Protein AF-A0ABD1N2U5-F1 (afdb_monomer_lite)

Sequence (810 aa):
MGEEGIGERAISSLGKGFDLTSDFRLKFCKGEERLVSLNESDKRVLTVTGLAPINDVSVDIKCDKGDRTRYQSDLLTFTQMSELFNQKNSIPGRIPSGYFNAMFGFDEGSWANDAANTKCLGIDVYSIKLFNLHIHRYPLLLSPRVLQAVPSSWDPPALARFIENFGTHILVGLGIGGKDVVLVKQDESSNLEPSELKKHLDELGNQLFNGTCNFVPKSKEQKHKVPQAFDVFGQQVVAFNSSTSVCAKDGITVICVKRGGDTQVRNHSEWLLTVPNKPDAVDFSFIPITSLLKGAPGKGFLSHAINLYLRYKPPMSDLPYFLDYQSHKLWAPIHNDLPLCPAANRTNSSPSLVFNWMGPKLCVNTSKVTAGKRPITGMRLFLEGMKCNRLAIHVQHLLNTPIMLSNRIEDTPIWTEEINDERFFEAISGKKFSHVCTAPVKYDPEWSSDKDVAFIVTGAQLHVKKHESRSVLHLRLLFSKVSNCVVIKSIWTRGSSSLSQKSGIFSAISTSISGKDQKKPIVVLDSSVFPTGPPVPVQTQKLLKFVDTSQLCKGPEDSPGHWLVTAARLVLDKGMKWLTFWNSVSILLLPLAFFFYPHTYRTSPSLMAEQTSKSIYDFTVKDIRGNDVSLNDYSGKVLLIVNVASQCGLTQTNYKELNELYEKYKNQGFEILAFPCNQFAGQEPGNNEEIQEVVCTRLKAEFPIFDKVISANHIVIHKCFLIFYLELSCLFPSVYCFSILVWIAVEVNGKNTAPLYKFLKHQKGGIFGDGIKWNFTKFLVNKEGKVVDRYAPTTSPLKIEKDILKLLQS

InterPro domains:
  IPR000889 Glutathione peroxidase [PF00255] (616-709)
  IPR000889 Glutathione peroxidase [PR01011] (634-651)
  IPR000889 Glutathione peroxidase [PR01011] (670-686)
  IPR000889 Glutathione peroxidase [PS51355] (606-810)
  IPR000889 Glutathione peroxidase [cd00340] (615-804)
  IPR013766 Thioredoxin domain [PS51352] (610-810)
  IPR020864 Membrane attack complex component/perforin (MACPF) domain [PF01823] (100-309)
  IPR020864 Membrane attack complex component/perforin (MACPF) domain [PS51412] (1-323)
  IPR020864 Membrane attack complex component/perforin (MACPF) domain [SM00457] (115-311)
  IPR029759 Glutathione peroxidase active site [PS00460] (636-651)
  IPR029760 Glutathione peroxidase conserved site [PS00763] (673-680)
  IPR036249 Thioredoxin-like superfamily [SSF52833] (615-709)
  IPR036249 Thioredoxin-like superfamily [SSF52833] (739-808)
  IPR044663 MACPF domain-containing protein CAD1/NSL1-like [PTHR33199] (6-575)

Secondary structure (DSSP, 8-state):
-PPPPHHHHHHHHTT-EE-TTS-S-GGGEESSS-SB---SSSEEEE--TTSPPEEEEETTEEEEEP-EEEEEPPPB-HHHHHHHHHHHTT--SSSPPHHHHHHHT--SS-HHHHHHHEEEEEEEEEEEEEEEEEE--SS--B-HHHHHTS-SS--HHHHHHHHHHH-SEEEEEEEEEEEEEEEEEEETT----HHHHHHHHHHHHHHHHS---------TTGGGTS-GGG-TTSS--EEEETTEEEEEETTEEEEEEEESS-TT--SHHHHHHHTTTS-EEEEEEEEEHHHH--S-TTHHHHHHHHHHHHHH---TTTHHHHHHTTSPEEEES-GGGS--S-----S----EEESSTTS-EEEE----EE-TTS-EEEEEEEEETTTT-EEEEEEEEESS--TTTTTTB-S--EEPPP---GGGEEESSSTTS-EEE---EE--GGG---TTEEEEEEEEEEEEEEETTEEEEEEEEEEEEEET-EEEEEEEEEPPGGG-----TTTTS--S------PPPP-----SS-TT-SPPPSS--TTTTTB----EE--TTSTT---EEEEEEEEE-TTT--EEEEEEEEEEE--GGGSS-----------------SSGGG-EEEBTTS-EEEGGGGTTSEEEEEEE-SSSTTHHHHHHHHHHHHHHHGGGTEEEEEEEB-TTTT---S-HHHHHHIIIIIS---S-BBPPB--GGG--S-TTHHHHHHHHTTT-TT------------BSSSTTB-HHHHHHHHHS-BTTBSS--STT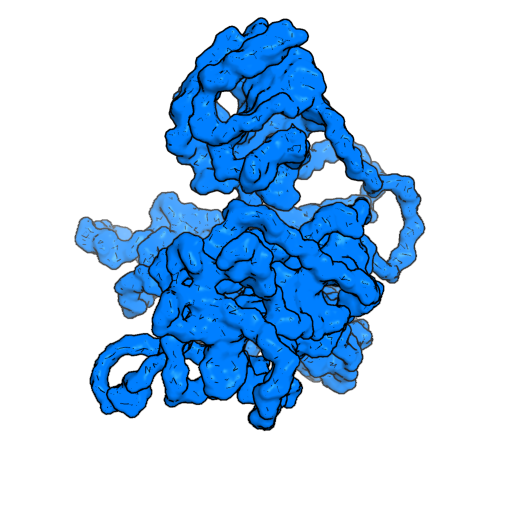-EEEE-TTS-EEEEE-TTS-GGGGHHHHHHHHH-

Organism: NCBI:txid520843

Structure (mmCIF, N/CA/C/O backbone):
data_AF-A0ABD1N2U5-F1
#
_entry.id   AF-A0ABD1N2U5-F1
#
loop_
_atom_site.group_PDB
_atom_site.id
_atom_site.type_symbol
_atom_site.label_atom_id
_atom_site.label_alt_id
_atom_site.label_comp_id
_atom_site.label_asym_id
_atom_site.label_entity_id
_atom_site.label_seq_id
_atom_site.pdbx_PDB_ins_code
_atom_site.Cartn_x
_atom_site.Cartn_y
_atom_site.Cartn_z
_atom_site.occupancy
_atom_site.B_iso_or_equiv
_atom_site.auth_seq_id
_atom_site.auth_comp_id
_atom_site.auth_asym_id
_atom_site.auth_atom_id
_atom_site.pdbx_PDB_model_num
ATOM 1 N N . MET A 1 1 ? -33.691 8.745 11.411 1.00 29.88 1 MET A N 1
ATOM 2 C CA . MET A 1 1 ? -33.200 7.469 11.972 1.00 29.88 1 MET A CA 1
ATOM 3 C C . MET A 1 1 ? -32.177 7.841 13.029 1.00 29.88 1 MET A C 1
ATOM 5 O O . MET A 1 1 ? -31.312 8.645 12.711 1.00 29.88 1 MET A O 1
ATOM 9 N N . GLY A 1 2 ? -32.367 7.424 14.284 1.00 37.91 2 GLY A N 1
ATOM 10 C CA . GLY A 1 2 ? -31.458 7.790 15.378 1.00 37.91 2 GLY A CA 1
ATOM 11 C C . GLY A 1 2 ? -30.058 7.223 15.141 1.00 37.91 2 GLY A C 1
ATOM 12 O O . GLY A 1 2 ? -29.939 6.164 14.531 1.00 37.91 2 GLY A O 1
ATOM 13 N N . GLU A 1 3 ? -29.015 7.939 15.566 1.00 45.41 3 GLU A N 1
ATOM 14 C CA . GLU A 1 3 ? -27.641 7.431 15.513 1.00 45.41 3 GLU A CA 1
ATOM 15 C C . GLU A 1 3 ? -27.547 6.119 16.304 1.00 45.41 3 GLU A C 1
ATOM 17 O O . GLU A 1 3 ? -27.785 6.091 17.510 1.00 45.41 3 GLU A O 1
ATOM 22 N N . GLU A 1 4 ? -27.230 5.030 15.606 1.00 63.72 4 GLU A N 1
ATOM 23 C CA . GLU A 1 4 ? -27.086 3.692 16.179 1.00 63.72 4 GLU A CA 1
ATOM 24 C C . GLU A 1 4 ? -25.965 3.681 17.236 1.00 63.72 4 GLU A C 1
ATOM 26 O O . GLU A 1 4 ? -24.843 4.164 17.005 1.00 63.72 4 GLU A O 1
ATOM 31 N N . GLY A 1 5 ? -26.261 3.142 18.421 1.00 80.12 5 GLY A N 1
ATOM 32 C CA . GLY A 1 5 ? -25.338 3.172 19.554 1.00 80.12 5 GLY A CA 1
ATOM 33 C C . GLY A 1 5 ? -24.057 2.379 19.271 1.00 80.12 5 GLY A C 1
ATOM 34 O O . GLY A 1 5 ? -24.047 1.407 18.518 1.00 80.12 5 GLY A O 1
ATOM 35 N N . ILE A 1 6 ? -22.931 2.743 19.900 1.00 87.25 6 ILE A N 1
ATOM 36 C CA . ILE A 1 6 ? -21.664 1.998 19.731 1.00 87.25 6 ILE A CA 1
ATOM 37 C C . ILE A 1 6 ? -21.790 0.513 20.114 1.00 87.25 6 ILE A C 1
ATOM 39 O O . ILE A 1 6 ? -21.146 -0.329 19.494 1.00 87.25 6 ILE A O 1
ATOM 43 N N . GLY A 1 7 ? -22.644 0.180 21.089 1.00 86.62 7 GLY A N 1
ATOM 44 C CA . GLY A 1 7 ? -22.919 -1.204 21.479 1.00 86.62 7 GLY A CA 1
ATOM 45 C C . GLY A 1 7 ? -23.607 -2.016 20.376 1.00 86.62 7 GLY A C 1
ATOM 46 O O . GLY A 1 7 ? -23.175 -3.129 20.082 1.00 86.62 7 GLY A O 1
ATOM 47 N N . GLU A 1 8 ? -24.619 -1.444 19.720 1.00 88.31 8 GLU A N 1
ATOM 48 C CA . GLU A 1 8 ? -25.329 -2.063 18.590 1.00 88.31 8 GLU A CA 1
ATOM 49 C C . GLU A 1 8 ? -24.382 -2.270 17.405 1.00 88.31 8 GLU A C 1
ATOM 51 O O . GLU A 1 8 ? -24.249 -3.388 16.901 1.00 88.31 8 GLU A O 1
ATOM 56 N N . ARG A 1 9 ? -23.604 -1.234 17.056 1.00 90.19 9 ARG A N 1
ATOM 57 C CA . ARG A 1 9 ? -22.571 -1.319 16.011 1.00 90.19 9 ARG A CA 1
ATOM 58 C C . ARG A 1 9 ? -21.501 -2.366 16.318 1.00 90.19 9 ARG A C 1
ATOM 60 O O . ARG A 1 9 ? -21.024 -3.047 15.411 1.00 90.19 9 ARG A O 1
ATOM 67 N N . ALA A 1 10 ? -21.100 -2.517 17.580 1.00 91.94 10 ALA A N 1
ATOM 68 C CA . ALA A 1 10 ? -20.134 -3.537 17.982 1.00 91.94 10 ALA A CA 1
ATOM 69 C C . ALA A 1 10 ? -20.704 -4.955 17.807 1.00 91.94 10 ALA A C 1
ATOM 71 O O . ALA A 1 10 ? -20.033 -5.825 17.252 1.00 91.94 10 ALA A O 1
ATOM 72 N N . ILE A 1 11 ? -21.954 -5.180 18.218 1.00 92.19 11 ILE A N 1
ATOM 73 C CA . ILE A 1 11 ? -22.630 -6.479 18.090 1.00 92.19 11 ILE A CA 1
ATOM 74 C C . ILE A 1 11 ? -22.874 -6.836 16.623 1.00 92.19 11 ILE A C 1
ATOM 76 O O . ILE A 1 11 ? -22.660 -7.988 16.232 1.00 92.19 11 ILE A O 1
ATOM 80 N N . SER A 1 12 ? -23.281 -5.874 15.793 1.00 91.12 12 SER A N 1
ATOM 81 C CA . SER A 1 12 ? -23.466 -6.098 14.356 1.00 91.12 12 SER A CA 1
ATOM 82 C C . SER A 1 12 ? -22.138 -6.365 13.637 1.00 91.12 12 SER A C 1
ATOM 84 O O . SER A 1 12 ? -22.108 -7.134 12.677 1.00 91.12 12 SER A O 1
ATOM 86 N N . SER A 1 13 ? -21.024 -5.817 14.135 1.00 94.75 13 SER A N 1
ATOM 87 C CA . SER A 1 13 ? -19.680 -6.031 13.576 1.00 94.75 13 SER A CA 1
ATOM 88 C C . SER A 1 13 ? -19.068 -7.397 13.911 1.00 94.75 13 SER A C 1
ATOM 90 O O . SER A 1 13 ? -18.242 -7.903 13.148 1.00 94.75 13 SER A O 1
ATOM 92 N N . LEU A 1 14 ? -19.445 -8.018 15.034 1.00 95.19 14 LEU A N 1
ATOM 93 C CA . LEU A 1 14 ? -18.942 -9.345 15.399 1.00 95.19 14 LEU A CA 1
ATOM 94 C C . LEU A 1 14 ? -19.342 -10.393 14.356 1.00 95.19 14 LEU A C 1
ATOM 96 O O . LEU A 1 14 ? -20.509 -10.528 13.992 1.00 95.19 14 LEU A O 1
ATOM 100 N N . GLY A 1 15 ? -18.357 -11.165 13.903 1.00 95.44 15 GLY A N 1
ATOM 101 C CA . GLY A 1 15 ? -18.514 -12.198 12.887 1.00 95.44 15 GLY A CA 1
ATOM 102 C C . GLY A 1 15 ? -18.354 -11.694 11.454 1.00 95.44 15 GLY A C 1
ATOM 103 O O . GLY A 1 15 ? -18.425 -12.504 10.528 1.00 95.44 15 GLY A O 1
ATOM 104 N N . LYS A 1 16 ? -18.128 -10.390 11.246 1.00 96.56 16 LYS A N 1
ATOM 105 C CA . LYS A 1 16 ? -17.840 -9.817 9.926 1.00 96.56 16 LYS A CA 1
ATOM 106 C C . LYS A 1 16 ? -16.382 -10.015 9.516 1.00 96.56 16 LYS A C 1
ATOM 108 O O . LYS A 1 16 ? -15.491 -10.241 10.341 1.00 96.56 16 LYS A O 1
ATOM 113 N N . GLY A 1 17 ? -16.163 -9.925 8.208 1.00 97.12 17 GLY A N 1
ATOM 114 C CA . GLY A 1 17 ? -14.837 -9.930 7.608 1.00 97.12 17 GLY A CA 1
ATOM 115 C C . GLY A 1 17 ? -14.060 -8.662 7.941 1.00 97.12 17 GLY A C 1
ATOM 116 O O . GLY A 1 17 ? -14.644 -7.603 8.160 1.00 97.12 17 GLY A O 1
ATOM 117 N N . PHE A 1 18 ? -12.739 -8.756 7.967 1.00 97.00 18 PHE A N 1
ATOM 118 C CA . PHE A 1 18 ? -11.860 -7.633 8.254 1.00 97.00 18 PHE A CA 1
ATOM 119 C C . PHE A 1 18 ? -10.568 -7.736 7.450 1.00 97.00 18 PHE A C 1
ATOM 121 O O . PHE A 1 18 ? -9.994 -8.816 7.274 1.00 97.00 18 PHE A O 1
ATOM 128 N N . ASP A 1 19 ? -10.096 -6.594 6.967 1.00 94.81 19 ASP A N 1
ATOM 129 C CA . ASP A 1 19 ? -8.809 -6.476 6.300 1.00 94.81 19 ASP A CA 1
ATOM 130 C C . ASP A 1 19 ? -7.741 -5.999 7.290 1.00 94.81 19 ASP A C 1
ATOM 132 O O . ASP A 1 19 ? -7.695 -4.829 7.661 1.00 94.81 19 ASP A O 1
ATOM 136 N N . LEU A 1 20 ? -6.859 -6.911 7.713 1.00 94.00 20 LEU A N 1
ATOM 137 C CA . LEU A 1 20 ? -5.788 -6.590 8.658 1.00 94.00 20 LEU A CA 1
ATOM 138 C C . LEU A 1 20 ? -4.763 -5.572 8.148 1.00 94.00 20 LEU A C 1
ATOM 140 O O . LEU A 1 20 ? -3.941 -5.125 8.947 1.00 94.00 20 LEU A O 1
ATOM 144 N N . THR A 1 21 ? -4.759 -5.220 6.860 1.00 92.06 21 THR A N 1
ATOM 145 C CA . THR A 1 21 ? -3.901 -4.137 6.358 1.00 92.06 21 THR A CA 1
ATOM 146 C C . THR A 1 21 ? -4.443 -2.748 6.705 1.00 92.06 21 THR A C 1
ATOM 148 O O . THR A 1 21 ? -3.677 -1.789 6.687 1.00 92.06 21 THR A O 1
ATOM 151 N N . SER A 1 22 ? -5.722 -2.649 7.086 1.00 91.62 22 SER A N 1
ATOM 152 C CA . SER A 1 22 ? -6.384 -1.411 7.508 1.00 91.62 22 SER A CA 1
ATOM 153 C C . SER A 1 22 ? -6.193 -1.123 9.005 1.00 91.62 22 SER A C 1
ATOM 155 O O . SER A 1 22 ? -5.893 -2.018 9.801 1.00 91.62 22 SER A O 1
ATOM 157 N N . ASP A 1 23 ? -6.409 0.131 9.412 1.00 92.25 23 ASP A N 1
ATOM 158 C CA . ASP A 1 23 ? -6.519 0.503 10.831 1.00 92.25 23 ASP A CA 1
ATOM 159 C C . ASP A 1 23 ? -7.707 -0.226 11.490 1.00 92.25 23 ASP A C 1
ATOM 161 O O . ASP A 1 23 ? -8.744 -0.457 10.868 1.00 92.25 23 ASP A O 1
ATOM 165 N N . PHE A 1 24 ? -7.588 -0.591 12.765 1.00 93.94 24 PHE A N 1
ATOM 166 C CA . PHE A 1 24 ? -8.607 -1.376 13.462 1.00 93.94 24 PHE A CA 1
ATOM 167 C C . PHE A 1 24 ? -9.732 -0.476 13.950 1.00 93.94 24 PHE A C 1
ATOM 169 O O . PHE A 1 24 ? -9.721 0.013 15.078 1.00 93.94 24 PHE A O 1
ATOM 176 N N . ARG A 1 25 ? -10.730 -0.238 13.096 1.00 92.56 25 ARG A N 1
ATOM 177 C CA . ARG A 1 25 ? -11.963 0.489 13.436 1.00 92.56 25 ARG A CA 1
ATOM 178 C C . ARG A 1 25 ? -13.176 -0.243 12.890 1.00 92.56 25 ARG A C 1
ATOM 180 O O . ARG A 1 25 ? -13.105 -0.814 11.809 1.00 92.56 25 ARG A O 1
ATOM 187 N N . LEU A 1 26 ? -14.307 -0.151 13.591 1.00 92.56 26 LEU A N 1
ATOM 188 C CA . LEU A 1 26 ? -15.540 -0.850 13.201 1.00 92.56 26 LEU A CA 1
ATOM 189 C C . LEU A 1 26 ? -15.999 -0.502 11.776 1.00 92.56 26 LEU A C 1
ATOM 191 O O . LEU A 1 26 ? -16.470 -1.378 11.062 1.00 92.56 26 LEU A O 1
ATOM 195 N N . LYS A 1 27 ? -15.757 0.735 11.319 1.00 90.25 27 LYS A N 1
ATOM 196 C CA . LYS A 1 27 ? -16.065 1.177 9.946 1.00 90.25 27 LYS A CA 1
ATOM 197 C C . LYS A 1 27 ? -15.331 0.411 8.835 1.00 90.25 27 LYS A C 1
ATOM 199 O O . LYS A 1 27 ? -15.689 0.558 7.676 1.00 90.25 27 LYS A O 1
ATOM 204 N N . PHE A 1 28 ? -14.276 -0.333 9.167 1.00 92.12 28 PHE A N 1
ATOM 205 C CA . PHE A 1 28 ? -13.509 -1.137 8.212 1.00 92.12 28 PHE A CA 1
ATOM 206 C C . PHE A 1 28 ? -13.941 -2.612 8.190 1.00 92.12 28 PHE A C 1
ATOM 208 O O . PHE A 1 28 ? -13.352 -3.409 7.459 1.00 92.12 28 PHE A O 1
ATOM 215 N N . CYS A 1 29 ? -14.971 -2.986 8.960 1.00 93.31 29 CYS A N 1
ATOM 216 C CA . CYS A 1 29 ? -15.600 -4.295 8.817 1.00 93.31 29 CYS A CA 1
ATOM 217 C C . CYS A 1 29 ? -16.214 -4.430 7.417 1.00 93.31 29 CYS A C 1
ATOM 219 O O . CYS A 1 29 ? -16.794 -3.489 6.880 1.00 93.31 29 CYS A O 1
ATOM 221 N N . LYS A 1 30 ? -16.065 -5.610 6.822 1.00 92.12 30 LYS A N 1
ATOM 222 C CA . LYS A 1 30 ? -16.492 -5.916 5.458 1.00 92.12 30 LYS A CA 1
ATOM 223 C C . LYS A 1 30 ? -17.909 -6.476 5.438 1.00 92.12 30 LYS A C 1
ATOM 225 O O . LYS A 1 30 ? -18.220 -7.390 6.203 1.00 92.12 30 LYS A O 1
ATOM 230 N N . GLY A 1 31 ? -18.701 -5.980 4.489 1.00 84.75 31 GLY A N 1
ATOM 231 C CA . GLY A 1 31 ? -20.043 -6.464 4.185 1.00 84.75 31 GLY A CA 1
ATOM 232 C C . GLY A 1 31 ? -21.107 -6.083 5.216 1.00 84.75 31 GLY A C 1
ATOM 233 O O . GLY A 1 31 ? -20.827 -5.711 6.359 1.00 84.75 31 GLY A O 1
ATOM 234 N N . GLU A 1 32 ? -22.362 -6.219 4.799 1.00 82.38 32 GLU A N 1
ATOM 235 C CA . GLU A 1 32 ? -23.518 -5.996 5.672 1.00 82.38 32 GLU A CA 1
ATOM 236 C C . GLU A 1 32 ? -23.787 -7.197 6.587 1.00 82.38 32 GLU A C 1
ATOM 238 O O . GLU A 1 32 ? -24.138 -7.029 7.754 1.00 82.38 32 GLU A O 1
ATOM 243 N N . GLU A 1 33 ? -23.527 -8.409 6.098 1.00 88.62 33 GLU A N 1
ATOM 244 C CA . GLU A 1 33 ? -23.827 -9.666 6.786 1.00 88.62 33 GLU A CA 1
ATOM 245 C C . GLU A 1 33 ? -22.608 -10.259 7.508 1.00 88.62 33 GLU A C 1
ATOM 247 O O . GLU A 1 33 ? -21.453 -10.048 7.126 1.00 88.62 33 GLU A O 1
ATOM 252 N N . ARG A 1 34 ? -22.868 -11.072 8.539 1.00 93.50 34 ARG A N 1
ATOM 253 C CA . ARG A 1 34 ? -21.833 -11.870 9.209 1.00 93.50 34 ARG A CA 1
ATOM 254 C C . ARG A 1 34 ? -21.335 -12.984 8.287 1.00 93.50 34 ARG A C 1
ATOM 256 O O . ARG A 1 34 ? -22.105 -13.632 7.583 1.00 93.50 34 ARG A O 1
ATOM 263 N N . LEU A 1 35 ? -20.035 -13.263 8.346 1.00 95.25 35 LEU A N 1
ATOM 264 C CA . LEU A 1 35 ? -19.412 -14.370 7.614 1.00 95.25 35 LEU A CA 1
ATOM 265 C C . LEU A 1 35 ? -19.535 -15.706 8.349 1.00 95.25 35 LEU A C 1
ATOM 267 O O . LEU A 1 35 ? -19.304 -16.759 7.757 1.00 95.25 35 LEU A O 1
ATOM 271 N N . VAL A 1 36 ? -19.886 -15.660 9.632 1.00 94.19 36 VAL A N 1
ATOM 272 C CA . VAL A 1 36 ? -20.048 -16.824 10.503 1.00 94.19 36 VAL A CA 1
ATOM 273 C C . VAL A 1 36 ? -21.505 -17.006 10.894 1.00 94.19 36 VAL A C 1
ATOM 275 O O . VAL A 1 36 ? -22.230 -16.037 11.113 1.00 94.19 36 VAL A O 1
ATOM 278 N N . SER A 1 37 ? -21.926 -18.262 10.999 1.00 90.31 37 SER A N 1
ATOM 279 C CA . SER A 1 37 ? -23.280 -18.614 11.416 1.00 90.31 37 SER A CA 1
ATOM 280 C C . SER A 1 37 ? -23.394 -18.598 12.939 1.00 90.31 37 SER A C 1
ATOM 282 O O . SER A 1 37 ? -22.734 -19.385 13.623 1.00 90.31 37 SER A O 1
ATOM 284 N N . LEU A 1 38 ? -24.254 -17.720 13.454 1.00 91.25 38 LEU A N 1
ATOM 285 C CA . LEU A 1 38 ? -24.669 -17.669 14.857 1.00 91.25 38 LEU A CA 1
ATOM 286 C C . LEU A 1 38 ? -26.102 -18.200 15.002 1.00 91.25 38 LEU A C 1
ATOM 288 O O . LEU A 1 38 ? -26.819 -18.364 14.014 1.00 91.25 38 LEU A O 1
ATOM 292 N N . ASN A 1 39 ? -26.518 -18.517 16.227 1.00 86.62 39 ASN A N 1
ATOM 293 C CA . ASN A 1 39 ? -27.891 -18.901 16.519 1.00 86.62 39 ASN A CA 1
ATOM 294 C C . ASN A 1 39 ? -28.764 -17.643 16.521 1.00 86.62 39 ASN A C 1
ATOM 296 O O . ASN A 1 39 ? -28.762 -16.878 17.484 1.00 86.62 39 ASN A O 1
ATOM 300 N N . GLU A 1 40 ? -29.471 -17.422 15.417 1.00 82.56 40 GLU A N 1
ATOM 301 C CA . GLU A 1 40 ? -30.382 -16.286 15.249 1.00 82.56 40 GLU A CA 1
ATOM 302 C C . GLU A 1 40 ? -31.799 -16.579 15.775 1.00 82.56 40 GLU A C 1
ATOM 304 O O . GLU A 1 40 ? -32.607 -15.660 15.871 1.00 82.56 40 GLU A O 1
ATOM 309 N N . SER A 1 41 ? -32.104 -17.833 16.129 1.00 86.06 41 SER A N 1
ATOM 310 C CA . SER A 1 41 ? -33.409 -18.225 16.686 1.00 86.06 41 SER A CA 1
ATOM 311 C C . SER A 1 41 ? -33.519 -17.826 18.157 1.00 86.06 41 SER A C 1
ATOM 313 O O . SER A 1 41 ? -34.556 -17.340 18.598 1.00 86.06 41 SER A O 1
ATOM 315 N N . ASP A 1 42 ? -32.421 -17.989 18.897 1.00 88.44 42 ASP A N 1
ATOM 316 C CA . ASP A 1 42 ? -32.349 -17.687 20.323 1.00 88.44 42 ASP A CA 1
ATOM 317 C C . ASP A 1 42 ? -31.671 -16.334 20.542 1.00 88.44 42 ASP A C 1
ATOM 319 O O . ASP A 1 42 ? -30.439 -16.204 20.530 1.00 88.44 42 ASP A O 1
ATOM 323 N N . LYS A 1 43 ? -32.500 -15.311 20.752 1.00 91.50 43 LYS A N 1
ATOM 324 C CA . LYS A 1 43 ? -32.066 -13.941 21.026 1.00 91.50 43 LYS A CA 1
ATOM 325 C C . LYS A 1 43 ? -32.411 -13.534 22.451 1.00 91.50 43 LYS A C 1
ATOM 327 O O . LYS A 1 43 ? -33.401 -13.979 23.027 1.00 91.50 43 LYS A O 1
ATOM 332 N N . ARG A 1 44 ? -31.581 -12.671 23.025 1.00 91.75 44 ARG A N 1
ATOM 333 C CA . ARG A 1 44 ? -31.749 -12.125 24.372 1.00 91.75 44 ARG A CA 1
ATOM 334 C C . ARG A 1 44 ? -31.483 -10.629 24.392 1.00 91.75 44 ARG A C 1
ATOM 336 O O . ARG A 1 44 ? -30.769 -10.098 23.545 1.00 91.75 44 ARG A O 1
ATOM 343 N N . VAL A 1 45 ? -32.003 -9.978 25.424 1.00 89.00 45 VAL A N 1
ATOM 344 C CA . VAL A 1 45 ? -31.618 -8.610 25.766 1.00 89.00 45 VAL A CA 1
ATOM 345 C C . VAL A 1 45 ? -30.302 -8.657 26.535 1.00 89.00 45 VAL A C 1
ATOM 347 O O . VAL A 1 45 ? -30.182 -9.356 27.543 1.00 89.00 45 VAL A O 1
ATOM 350 N N . LEU A 1 46 ? -29.304 -7.925 26.051 1.00 86.62 46 LEU A N 1
ATOM 351 C CA . LEU A 1 46 ? -28.020 -7.770 26.710 1.00 86.62 46 LEU A CA 1
ATOM 352 C C . LEU A 1 46 ? -28.021 -6.478 27.531 1.00 86.62 46 LEU A C 1
ATOM 354 O O . LEU A 1 46 ? -28.022 -5.373 26.991 1.00 86.62 46 LEU A O 1
ATOM 358 N N . THR A 1 47 ? -27.990 -6.618 28.852 1.00 83.69 47 THR A N 1
ATOM 359 C CA . THR A 1 47 ? -27.860 -5.489 29.777 1.00 83.69 47 THR A CA 1
ATOM 360 C C . THR A 1 47 ? -26.393 -5.261 30.116 1.00 83.69 47 THR A C 1
ATOM 362 O O . THR A 1 47 ? -25.769 -6.099 30.771 1.00 83.69 47 THR A O 1
ATOM 365 N N . VAL A 1 48 ? -25.848 -4.121 29.696 1.00 79.62 48 VAL A N 1
ATOM 366 C CA . VAL A 1 48 ? -24.480 -3.701 30.013 1.00 79.62 48 VAL A CA 1
ATOM 367 C C . VAL A 1 48 ? -24.539 -2.498 30.945 1.00 79.62 48 VAL A C 1
ATOM 369 O O . VAL A 1 48 ? -25.243 -1.528 30.676 1.00 79.62 48 VAL A O 1
ATOM 372 N N . THR A 1 49 ? -23.807 -2.547 32.057 1.00 69.75 49 THR A N 1
ATOM 373 C CA . THR A 1 49 ? -23.792 -1.460 33.041 1.00 69.75 49 THR A CA 1
ATOM 374 C C . THR A 1 49 ? -23.347 -0.144 32.398 1.00 69.75 49 THR A C 1
ATOM 376 O O . THR A 1 49 ? -22.245 -0.062 31.860 1.00 69.75 49 THR A O 1
ATOM 379 N N . GLY A 1 50 ? -24.185 0.893 32.486 1.00 66.25 50 GLY A N 1
ATOM 380 C CA . GLY A 1 50 ? -23.889 2.226 31.946 1.00 66.25 50 GLY A CA 1
ATOM 381 C C . GLY A 1 50 ? -24.274 2.437 30.477 1.00 66.25 50 GLY A C 1
ATOM 382 O O . GLY A 1 50 ? -24.052 3.525 29.960 1.00 66.25 50 GLY A O 1
ATOM 383 N N . LEU A 1 51 ? -24.874 1.442 29.817 1.00 71.69 51 LEU A N 1
ATOM 384 C CA . LEU A 1 51 ? -25.455 1.577 28.480 1.00 71.69 51 LEU A CA 1
ATOM 385 C C . LEU A 1 51 ? -26.935 1.192 28.484 1.00 71.69 51 LEU A C 1
ATOM 387 O O . LEU A 1 51 ? -27.409 0.471 29.364 1.00 71.69 51 LEU A O 1
ATOM 391 N N . ALA A 1 52 ? -27.663 1.671 27.474 1.00 77.00 52 ALA A N 1
ATOM 392 C CA . ALA A 1 52 ? -29.023 1.216 27.221 1.00 77.00 52 ALA A CA 1
ATOM 393 C C . ALA A 1 52 ? -29.036 -0.306 26.951 1.00 77.00 52 ALA A C 1
ATOM 395 O O . ALA A 1 52 ? -28.083 -0.820 26.354 1.00 77.00 52 ALA A O 1
ATOM 396 N N . PRO A 1 53 ? -30.084 -1.037 27.381 1.00 84.19 53 PRO A N 1
ATOM 397 C CA . PRO A 1 53 ? -30.235 -2.450 27.055 1.00 84.19 53 PRO A CA 1
ATOM 398 C C . PRO A 1 53 ? -30.215 -2.653 25.540 1.00 84.19 53 PRO A C 1
ATOM 400 O O . PRO A 1 53 ? -30.939 -1.967 24.820 1.00 84.19 53 PRO A O 1
ATOM 403 N N . ILE A 1 54 ? -29.398 -3.593 25.067 1.00 85.69 54 ILE A N 1
ATOM 404 C CA . ILE A 1 54 ? -29.309 -3.907 23.641 1.00 85.69 54 ILE A CA 1
ATOM 405 C C . ILE A 1 54 ? -30.179 -5.128 23.374 1.00 85.69 54 ILE A C 1
ATOM 407 O O . ILE A 1 54 ? -29.957 -6.193 23.952 1.00 85.69 54 ILE A O 1
ATOM 411 N N . ASN A 1 55 ? -31.185 -4.967 22.524 1.00 86.75 55 ASN A N 1
ATOM 412 C CA . ASN A 1 55 ? -32.127 -6.032 22.194 1.00 86.75 55 ASN A CA 1
ATOM 413 C C . ASN A 1 55 ? -31.581 -6.939 21.080 1.00 86.75 55 ASN A C 1
ATOM 415 O O . ASN A 1 55 ? -30.587 -6.622 20.430 1.00 86.75 55 ASN A O 1
ATOM 419 N N . ASP A 1 56 ? -32.245 -8.076 20.869 1.00 85.38 56 ASP A N 1
ATOM 420 C CA . ASP A 1 56 ? -32.014 -8.971 19.728 1.00 85.38 56 ASP A CA 1
ATOM 421 C C . ASP A 1 56 ? -30.579 -9.509 19.571 1.00 85.38 56 ASP A C 1
ATOM 423 O O . ASP A 1 56 ? -30.110 -9.790 18.465 1.00 85.38 56 ASP A O 1
ATOM 427 N N . VAL A 1 57 ? -29.881 -9.722 20.690 1.00 90.38 57 VAL A N 1
ATOM 428 C CA . VAL A 1 57 ? -28.511 -10.245 20.701 1.00 90.38 57 VAL A CA 1
ATOM 429 C C . VAL A 1 57 ? -28.534 -11.771 20.734 1.00 90.38 57 VAL A C 1
ATOM 431 O O . VAL A 1 57 ? -29.136 -12.365 21.627 1.00 90.38 57 VAL A O 1
ATOM 434 N N . SER A 1 58 ? -27.841 -12.419 19.795 1.00 92.31 58 SER A N 1
ATOM 435 C CA . SER A 1 58 ? -27.675 -13.880 19.795 1.00 92.31 58 SER A CA 1
ATOM 436 C C . SER A 1 58 ? -27.054 -14.374 21.109 1.00 92.31 58 SER A C 1
ATOM 438 O O . SER A 1 58 ? -26.110 -13.772 21.631 1.00 92.31 58 SER A O 1
ATOM 440 N N . VAL A 1 59 ? -27.540 -15.507 21.622 1.00 91.81 59 VAL A N 1
ATOM 441 C CA . VAL A 1 59 ? -26.974 -16.181 22.809 1.00 91.81 59 VAL A CA 1
ATOM 442 C C . VAL A 1 59 ? -25.498 -16.561 22.654 1.00 91.81 59 VAL A C 1
ATOM 444 O O . VAL A 1 59 ? -24.786 -16.667 23.655 1.00 91.81 59 VAL A O 1
ATOM 447 N N . ASP A 1 60 ? -25.025 -16.702 21.413 1.00 94.12 60 ASP A N 1
ATOM 448 C CA . ASP A 1 60 ? -23.632 -17.017 21.094 1.00 94.12 60 ASP A CA 1
ATOM 449 C C . ASP A 1 60 ? -22.680 -15.843 21.362 1.00 94.12 60 ASP A C 1
ATOM 451 O O . ASP A 1 60 ? -21.467 -16.032 21.373 1.00 94.12 60 ASP A O 1
ATOM 455 N N . ILE A 1 61 ? -23.190 -14.626 21.573 1.00 94.00 61 ILE A N 1
ATOM 456 C CA . ILE A 1 61 ? -22.374 -13.459 21.916 1.00 94.00 61 ILE A CA 1
ATOM 457 C C . ILE A 1 61 ? -22.378 -13.293 23.434 1.00 94.00 61 ILE A C 1
ATOM 459 O O . ILE A 1 61 ? -23.419 -13.059 24.061 1.00 94.00 61 ILE A O 1
ATOM 463 N N . LYS A 1 62 ? -21.194 -13.402 24.040 1.00 92.94 62 LYS A N 1
ATOM 464 C CA . LYS A 1 62 ? -20.984 -13.159 25.467 1.00 92.94 62 LYS A CA 1
ATOM 465 C C . LYS A 1 62 ? -20.443 -11.758 25.701 1.00 92.94 62 LYS A C 1
ATOM 467 O O . LYS A 1 62 ? -19.690 -11.222 24.892 1.00 92.94 62 LYS A O 1
ATOM 472 N N . CYS A 1 63 ? -20.856 -11.191 26.829 1.00 93.06 63 CYS A N 1
ATOM 473 C CA . CYS A 1 63 ? -20.375 -9.918 27.328 1.00 93.06 63 CYS A CA 1
ATOM 474 C C . CYS A 1 63 ? -19.702 -10.151 28.674 1.00 93.06 63 CYS A C 1
ATOM 476 O O . CYS A 1 63 ? -20.364 -10.555 29.632 1.00 93.06 63 CYS A O 1
ATOM 478 N N . ASP A 1 64 ? -18.412 -9.862 28.742 1.00 92.50 64 ASP A N 1
ATOM 479 C CA . ASP A 1 64 ? -17.647 -9.898 29.978 1.00 92.50 64 ASP A CA 1
ATOM 480 C C . ASP A 1 64 ? -17.502 -8.489 30.544 1.00 92.50 64 ASP A C 1
ATOM 482 O O . ASP A 1 64 ? -17.584 -7.483 29.827 1.00 92.50 64 ASP A O 1
ATOM 486 N N . LYS A 1 65 ? -17.253 -8.416 31.852 1.00 89.88 65 LYS A N 1
ATOM 487 C CA . LYS A 1 65 ? -16.928 -7.149 32.502 1.00 89.88 65 LYS A CA 1
ATOM 488 C C . LYS A 1 65 ? -15.641 -6.581 31.911 1.00 89.88 65 LYS A C 1
ATOM 490 O O . LYS A 1 65 ? -14.705 -7.316 31.595 1.00 89.88 65 LYS A O 1
ATOM 495 N N . GLY A 1 66 ? -15.618 -5.264 31.759 1.00 87.62 66 GLY A N 1
ATOM 496 C CA . GLY A 1 66 ? -14.412 -4.554 31.384 1.00 87.62 66 GLY A CA 1
ATOM 497 C C . GLY A 1 66 ? -13.422 -4.450 32.540 1.00 87.62 66 GLY A C 1
ATOM 498 O O . GLY A 1 66 ? -13.717 -4.771 33.693 1.00 87.62 66 GLY A O 1
ATOM 499 N N . ASP A 1 67 ? -12.234 -3.983 32.205 1.00 92.19 67 ASP A N 1
ATOM 500 C CA . ASP A 1 67 ? -11.078 -3.853 33.072 1.00 92.19 67 ASP A CA 1
ATOM 501 C C . ASP A 1 67 ? -10.341 -2.544 32.772 1.00 92.19 67 ASP A C 1
ATOM 503 O O . ASP A 1 67 ? -10.423 -1.974 31.682 1.00 92.19 67 ASP A O 1
ATOM 507 N N . ARG A 1 68 ? -9.609 -2.046 33.769 1.00 92.38 68 ARG A N 1
ATOM 508 C CA . ARG A 1 68 ? -8.732 -0.883 33.628 1.00 92.38 68 ARG A CA 1
ATOM 509 C C . ARG A 1 68 ? -7.304 -1.344 33.807 1.00 92.38 68 ARG A C 1
ATOM 511 O O . ARG A 1 68 ? -6.968 -1.913 34.842 1.00 92.38 68 ARG A O 1
ATOM 518 N N . THR A 1 69 ? -6.472 -1.095 32.809 1.00 92.31 69 THR A N 1
ATOM 519 C CA . THR A 1 69 ? -5.094 -1.580 32.794 1.00 92.31 69 THR A CA 1
ATOM 520 C C . THR A 1 69 ? -4.172 -0.509 32.245 1.00 92.31 69 THR A C 1
ATOM 522 O O . THR A 1 69 ? -4.426 0.024 31.162 1.00 92.31 69 THR A O 1
ATOM 525 N N . ARG A 1 70 ? -3.070 -0.252 32.950 1.00 92.81 70 ARG A N 1
ATOM 526 C CA . ARG A 1 70 ? -1.916 0.452 32.393 1.00 92.81 70 ARG A CA 1
ATOM 527 C C . ARG A 1 70 ? -0.883 -0.574 31.941 1.00 92.81 70 ARG A C 1
ATOM 529 O O . ARG A 1 70 ? -0.633 -1.546 32.649 1.00 92.81 70 ARG A O 1
ATOM 536 N N . TYR A 1 71 ? -0.311 -0.373 30.765 1.00 93.00 71 TYR A N 1
ATOM 537 C CA . TYR A 1 71 ? 0.688 -1.257 30.185 1.00 93.00 71 TYR A CA 1
ATOM 538 C C . TYR A 1 71 ? 1.872 -0.443 29.673 1.00 93.00 71 TYR A C 1
ATOM 540 O O . TYR A 1 71 ? 1.696 0.414 28.812 1.00 93.00 71 TYR A O 1
ATOM 548 N N . GLN A 1 72 ? 3.067 -0.778 30.149 1.00 94.31 72 GLN A N 1
ATOM 549 C CA . GLN A 1 72 ? 4.330 -0.177 29.730 1.00 94.31 72 GLN A CA 1
ATOM 550 C C . GLN A 1 72 ? 5.196 -1.246 29.072 1.00 94.31 72 GLN A C 1
ATOM 552 O O . GLN A 1 72 ? 5.302 -2.360 29.591 1.00 94.31 72 GLN A O 1
ATOM 557 N N . SER A 1 73 ? 5.793 -0.930 27.926 1.00 94.31 73 SER A N 1
ATOM 558 C CA . SER A 1 73 ? 6.720 -1.835 27.250 1.00 94.31 73 SER A CA 1
ATOM 559 C C . SER A 1 73 ? 8.176 -1.493 27.554 1.00 94.31 73 SER A C 1
ATOM 561 O O . SER A 1 73 ? 8.529 -0.353 27.850 1.00 94.31 73 SER A O 1
ATOM 563 N N . ASP A 1 74 ? 9.057 -2.472 27.360 1.00 94.56 74 ASP A N 1
ATOM 564 C CA . ASP A 1 74 ? 10.458 -2.178 27.066 1.00 94.56 74 ASP A CA 1
ATOM 565 C C . ASP A 1 74 ? 10.600 -1.493 25.697 1.00 94.56 74 ASP A C 1
ATOM 567 O O . ASP A 1 74 ? 9.646 -1.418 24.914 1.00 94.56 74 ASP A O 1
ATOM 571 N N . LEU A 1 75 ? 11.804 -1.005 25.394 1.00 95.69 75 LEU A N 1
ATOM 572 C CA . LEU A 1 75 ? 12.135 -0.597 24.034 1.00 95.69 75 LEU A CA 1
ATOM 573 C C . LEU A 1 75 ? 12.425 -1.834 23.195 1.00 95.69 75 LEU A C 1
ATOM 575 O O . LEU A 1 75 ? 13.333 -2.609 23.495 1.00 95.69 75 LEU A O 1
ATOM 579 N N . LEU A 1 76 ? 11.641 -2.007 22.142 1.00 96.06 76 LEU A N 1
ATOM 580 C CA . LEU A 1 76 ? 11.679 -3.178 21.283 1.00 96.06 76 LEU A CA 1
ATOM 581 C C . LEU A 1 76 ? 12.132 -2.793 19.878 1.00 96.06 76 LEU A C 1
ATOM 583 O O . LEU A 1 76 ? 11.942 -1.664 19.421 1.00 96.06 76 LEU A O 1
ATOM 587 N N . THR A 1 77 ? 12.698 -3.757 19.158 1.00 95.06 77 THR A N 1
ATOM 588 C CA . THR A 1 77 ? 12.911 -3.610 17.711 1.00 95.06 77 THR A CA 1
ATOM 589 C C . THR A 1 77 ? 11.568 -3.522 16.979 1.00 95.06 77 THR A C 1
ATOM 591 O O . THR A 1 77 ? 10.543 -3.989 17.485 1.00 95.06 77 THR A O 1
ATOM 594 N N . PHE A 1 78 ? 11.570 -2.991 15.751 1.00 93.75 78 PHE A N 1
ATOM 595 C CA . PHE A 1 78 ? 10.371 -2.904 14.905 1.00 93.75 78 PHE A CA 1
ATOM 596 C C . PHE A 1 78 ? 9.596 -4.233 14.844 1.00 93.75 78 PHE A C 1
ATOM 598 O O . PHE A 1 78 ? 8.393 -4.287 15.092 1.00 93.75 78 PHE A O 1
ATOM 605 N N . THR A 1 79 ? 10.306 -5.332 14.576 1.00 92.88 79 THR A N 1
ATOM 606 C CA . THR A 1 79 ? 9.721 -6.671 14.429 1.00 92.88 79 THR A CA 1
ATOM 607 C C . THR A 1 79 ? 9.107 -7.193 15.731 1.00 92.88 79 THR A C 1
ATOM 609 O O . THR A 1 79 ? 8.035 -7.792 15.702 1.00 92.88 79 THR A O 1
ATOM 612 N N . GLN A 1 80 ? 9.766 -6.965 16.871 1.00 95.81 80 GLN A N 1
ATOM 613 C CA . GLN A 1 80 ? 9.263 -7.384 18.184 1.00 95.81 80 GLN A CA 1
ATOM 614 C C . GLN A 1 80 ? 8.032 -6.575 18.603 1.00 95.81 80 GLN A C 1
ATOM 616 O O . GLN A 1 80 ? 7.077 -7.144 19.126 1.00 95.81 80 GLN A O 1
ATOM 621 N N . MET A 1 81 ? 8.023 -5.264 18.345 1.00 96.50 81 MET A N 1
ATOM 622 C CA . MET A 1 81 ? 6.858 -4.425 18.635 1.00 96.50 81 MET A CA 1
ATOM 623 C C . MET A 1 81 ? 5.665 -4.799 17.743 1.00 96.50 81 MET A C 1
ATOM 625 O O . MET A 1 81 ? 4.541 -4.902 18.226 1.00 96.50 81 MET A O 1
ATOM 629 N N . SER A 1 82 ? 5.907 -5.073 16.459 1.00 95.00 82 SER A N 1
ATOM 630 C CA . SER A 1 82 ? 4.894 -5.601 15.536 1.00 95.00 82 SER A CA 1
ATOM 631 C C . SER A 1 82 ? 4.281 -6.914 16.051 1.00 95.00 82 SER A C 1
ATOM 633 O O . SER A 1 82 ? 3.059 -7.050 16.123 1.00 95.00 82 SER A O 1
ATOM 635 N N . GLU A 1 83 ? 5.121 -7.857 16.493 1.00 95.25 83 GLU A N 1
ATOM 636 C CA . GLU A 1 83 ? 4.674 -9.119 17.096 1.00 95.25 83 GLU A CA 1
ATOM 637 C C . GLU A 1 83 ? 3.821 -8.889 18.351 1.00 95.25 83 GLU A C 1
ATOM 639 O O . GLU A 1 83 ? 2.771 -9.509 18.502 1.00 95.25 83 GLU A O 1
ATOM 644 N N . LEU A 1 84 ? 4.218 -7.950 19.213 1.00 95.69 84 LEU A N 1
ATOM 645 C CA . LEU A 1 84 ? 3.475 -7.590 20.420 1.00 95.69 84 LEU A CA 1
ATOM 646 C C . LEU A 1 84 ? 2.077 -7.041 20.106 1.00 95.69 84 LEU A C 1
ATOM 648 O O . LEU A 1 84 ? 1.096 -7.425 20.748 1.00 95.69 84 LEU A O 1
ATOM 652 N N . PHE A 1 85 ? 1.967 -6.161 19.108 1.00 95.06 85 PHE A N 1
ATOM 653 C CA . PHE A 1 85 ? 0.680 -5.641 18.645 1.00 95.06 85 PHE A CA 1
ATOM 654 C C . PHE A 1 85 ? -0.207 -6.749 18.074 1.00 95.06 85 PHE A C 1
ATOM 656 O O . PHE A 1 85 ? -1.399 -6.799 18.378 1.00 95.06 85 PHE A O 1
ATOM 663 N N . ASN A 1 86 ? 0.365 -7.658 17.288 1.00 95.12 86 ASN A N 1
ATOM 664 C CA . ASN A 1 86 ? -0.371 -8.778 16.712 1.00 95.12 86 ASN A CA 1
ATOM 665 C C . ASN A 1 86 ? -0.874 -9.745 17.793 1.00 95.12 86 ASN A C 1
ATOM 667 O O . ASN A 1 86 ? -2.063 -10.066 17.814 1.00 95.12 86 ASN A O 1
ATOM 671 N N . GLN A 1 87 ? -0.017 -10.128 18.746 1.00 95.12 87 GLN A N 1
ATOM 672 C CA . GLN A 1 87 ? -0.379 -11.009 19.860 1.00 95.12 87 GLN A CA 1
ATOM 673 C C . GLN A 1 87 ? -1.528 -10.434 20.696 1.00 95.12 87 GLN A C 1
ATOM 675 O O . GLN A 1 87 ? -2.477 -11.155 21.003 1.00 95.12 87 GLN A O 1
ATOM 680 N N . LYS A 1 88 ? -1.506 -9.125 20.991 1.00 92.81 88 LYS A N 1
ATOM 681 C CA . LYS A 1 88 ? -2.604 -8.448 21.705 1.00 92.81 88 LYS A CA 1
ATOM 682 C C . LYS A 1 88 ? -3.952 -8.513 20.977 1.00 92.81 88 LYS A C 1
ATOM 684 O O . LYS A 1 88 ? -4.979 -8.388 21.632 1.00 92.81 88 LYS A O 1
ATOM 689 N N . ASN A 1 89 ? -3.957 -8.724 19.660 1.00 95.25 89 ASN A N 1
ATOM 690 C CA . ASN A 1 89 ? -5.170 -8.824 18.844 1.00 95.25 89 ASN A CA 1
ATOM 691 C C . ASN A 1 89 ? -5.453 -10.262 18.352 1.00 95.25 89 ASN A C 1
ATOM 693 O O . ASN A 1 89 ? -6.247 -10.460 17.430 1.00 95.25 89 ASN A O 1
ATOM 697 N N . SER A 1 90 ? -4.824 -11.277 18.964 1.00 95.25 90 SER A N 1
ATOM 698 C CA . SER A 1 90 ? -4.933 -12.699 18.581 1.00 95.25 90 SER A CA 1
ATOM 699 C C . SER A 1 90 ? -4.469 -13.016 17.148 1.00 95.25 90 SER A C 1
ATOM 701 O O . SER A 1 90 ? -4.910 -13.988 16.536 1.00 95.25 90 SER A O 1
ATOM 703 N N . ILE A 1 91 ? -3.555 -12.212 16.604 1.00 93.75 91 ILE A N 1
ATOM 704 C CA . ILE A 1 91 ? -2.979 -12.396 15.268 1.00 93.75 91 ILE A CA 1
ATOM 705 C C . ILE A 1 91 ? -1.605 -13.071 15.414 1.00 93.75 91 ILE A C 1
ATOM 707 O O . ILE A 1 91 ? -0.763 -12.583 16.170 1.00 93.75 91 ILE A O 1
ATOM 711 N N . PRO A 1 92 ? -1.330 -14.181 14.706 1.00 87.06 92 PRO A N 1
ATOM 712 C CA . PRO A 1 92 ? -0.026 -14.829 14.763 1.00 87.06 92 PRO A CA 1
ATOM 713 C C . PRO A 1 92 ? 1.020 -14.107 13.898 1.00 87.06 92 PRO A C 1
ATOM 715 O O . PRO A 1 92 ? 0.722 -13.575 12.829 1.00 87.06 92 PRO A O 1
ATOM 718 N N . GLY A 1 93 ? 2.285 -14.192 14.312 1.00 87.88 93 GLY A N 1
ATOM 719 C CA . GLY A 1 93 ? 3.432 -13.780 13.504 1.00 87.88 93 GLY A CA 1
ATOM 720 C C . GLY A 1 93 ? 3.856 -12.318 13.667 1.00 87.88 93 GLY A C 1
ATOM 721 O O . GLY A 1 93 ? 3.361 -11.571 14.506 1.00 87.88 93 GLY A O 1
ATOM 722 N N . ARG A 1 94 ? 4.839 -11.926 12.849 1.00 89.81 94 ARG A N 1
ATOM 723 C CA . ARG A 1 94 ? 5.629 -10.688 13.011 1.00 89.81 94 ARG A CA 1
ATOM 724 C C . ARG A 1 94 ? 5.368 -9.629 11.943 1.00 89.81 94 ARG A C 1
ATOM 726 O O . ARG A 1 94 ? 5.979 -8.562 11.972 1.00 89.81 94 ARG A O 1
ATOM 733 N N . ILE A 1 95 ? 4.513 -9.938 10.970 1.00 89.19 95 ILE A N 1
ATOM 734 C CA . ILE A 1 95 ? 4.188 -9.019 9.878 1.00 89.19 95 ILE A CA 1
ATOM 735 C C . ILE A 1 95 ? 3.356 -7.873 10.465 1.00 89.19 95 ILE A C 1
ATOM 737 O O . ILE A 1 95 ? 2.346 -8.157 11.108 1.00 89.19 95 ILE A O 1
ATOM 741 N N . PRO A 1 96 ? 3.750 -6.605 10.268 1.00 92.19 96 PRO A N 1
ATOM 742 C CA . PRO A 1 96 ? 3.041 -5.477 10.859 1.00 92.19 96 PRO A CA 1
ATOM 743 C C . PRO A 1 96 ? 1.601 -5.405 10.358 1.00 92.19 96 PRO A C 1
ATOM 745 O O . PRO A 1 96 ? 1.361 -5.416 9.150 1.00 92.19 96 PRO A O 1
ATOM 748 N N . SER A 1 97 ? 0.643 -5.298 11.273 1.00 93.88 97 SER A N 1
ATOM 749 C CA . SER A 1 97 ? -0.758 -5.020 10.941 1.00 93.88 97 SER A CA 1
ATOM 750 C C . SER A 1 97 ? -0.963 -3.556 10.530 1.00 93.88 97 SER A C 1
ATOM 752 O O . SER A 1 97 ? -0.123 -2.692 10.791 1.00 93.88 97 SER A O 1
ATOM 754 N N . GLY A 1 98 ? -2.092 -3.264 9.886 1.00 91.88 98 GLY A N 1
ATOM 755 C CA . GLY A 1 98 ? -2.516 -1.899 9.577 1.00 91.88 98 GLY A CA 1
ATOM 756 C C . GLY A 1 98 ? -2.674 -1.043 10.828 1.00 91.88 98 GLY A C 1
ATOM 757 O O . GLY A 1 98 ? -2.252 0.107 10.840 1.00 91.88 98 GLY A O 1
ATOM 758 N N . TYR A 1 99 ? -3.165 -1.631 11.922 1.00 93.06 99 TYR A N 1
ATOM 759 C CA . TYR A 1 99 ? -3.231 -0.968 13.225 1.00 93.06 99 TYR A CA 1
ATOM 760 C C . TYR A 1 99 ? -1.856 -0.571 13.769 1.00 93.06 99 TYR A C 1
ATOM 762 O O . TYR A 1 99 ? -1.679 0.559 14.215 1.00 93.06 99 TYR A O 1
ATOM 770 N N . PHE A 1 100 ? -0.864 -1.464 13.697 1.00 94.31 100 PHE A N 1
ATOM 771 C CA . PHE A 1 100 ? 0.507 -1.131 14.091 1.00 94.31 100 PHE A CA 1
ATOM 772 C C . PHE A 1 100 ? 1.067 0.028 13.249 1.00 94.31 100 PHE A C 1
ATOM 774 O O . PHE A 1 100 ? 1.604 0.986 13.806 1.00 94.31 100 PHE A O 1
ATOM 781 N N . ASN A 1 101 ? 0.877 -0.023 11.926 1.00 92.25 101 ASN A N 1
ATOM 782 C CA . ASN A 1 101 ? 1.310 1.046 11.025 1.00 92.25 101 ASN A CA 1
ATOM 783 C C . ASN A 1 101 ? 0.624 2.382 11.352 1.00 92.25 101 ASN A C 1
ATOM 785 O O . ASN A 1 101 ? 1.301 3.399 11.473 1.00 92.25 101 ASN A O 1
ATOM 789 N N . ALA A 1 102 ? -0.695 2.374 11.554 1.00 90.12 102 ALA A N 1
ATOM 790 C CA . ALA A 1 102 ? -1.476 3.567 11.867 1.00 90.12 102 ALA A CA 1
ATOM 791 C C . ALA A 1 102 ? -1.077 4.195 13.212 1.00 90.12 102 ALA A C 1
ATOM 793 O O . ALA A 1 102 ? -1.019 5.417 13.322 1.00 90.12 102 ALA A O 1
ATOM 794 N N . MET A 1 103 ? -0.770 3.375 14.224 1.00 90.69 103 MET A N 1
ATOM 795 C CA . MET A 1 103 ? -0.368 3.859 15.548 1.00 90.69 103 MET A CA 1
ATOM 796 C C . MET A 1 103 ? 0.987 4.574 15.517 1.00 90.69 103 MET A C 1
ATOM 798 O O . MET A 1 103 ? 1.116 5.651 16.091 1.00 90.69 103 MET A O 1
ATOM 802 N N . PHE A 1 104 ? 1.983 4.016 14.824 1.00 91.12 104 PHE A N 1
ATOM 803 C CA . PHE A 1 104 ? 3.324 4.612 14.733 1.00 91.12 104 PHE A CA 1
ATOM 804 C C . PHE A 1 104 ? 3.510 5.583 13.553 1.00 91.12 104 PHE A C 1
ATOM 806 O O . PHE A 1 104 ? 4.581 6.178 13.419 1.00 91.12 104 PHE A O 1
ATOM 813 N N . GLY A 1 105 ? 2.489 5.757 12.708 1.00 86.88 105 GLY A N 1
ATOM 814 C CA . GLY A 1 105 ? 2.552 6.613 11.522 1.00 86.88 105 GLY A CA 1
ATOM 815 C C . GLY A 1 105 ? 3.532 6.102 10.462 1.00 86.88 105 GLY A C 1
ATOM 816 O O . GLY A 1 105 ? 4.273 6.897 9.890 1.00 86.88 105 GLY A O 1
ATOM 817 N N . PHE A 1 106 ? 3.586 4.784 10.251 1.00 87.25 106 PHE A N 1
ATOM 818 C CA . PHE A 1 106 ? 4.389 4.170 9.188 1.00 87.25 106 PHE A CA 1
ATOM 819 C C . PHE A 1 106 ? 3.653 4.173 7.847 1.00 87.25 106 PHE A C 1
ATOM 821 O O . PHE A 1 106 ? 2.425 4.061 7.803 1.00 87.25 106 PHE A O 1
ATOM 828 N N . ASP A 1 107 ? 4.415 4.249 6.757 1.00 69.56 107 ASP A N 1
ATOM 829 C CA . ASP A 1 107 ? 3.865 4.285 5.406 1.00 69.56 107 ASP A CA 1
ATOM 830 C C . ASP A 1 107 ? 3.271 2.920 5.004 1.00 69.56 107 ASP A C 1
ATOM 832 O O . ASP A 1 107 ? 3.800 1.845 5.294 1.00 69.56 107 ASP A O 1
ATOM 836 N N . GLU A 1 108 ? 2.162 2.934 4.261 1.00 59.72 108 GLU A N 1
ATOM 837 C CA . GLU A 1 108 ? 1.491 1.705 3.801 1.00 59.72 108 GLU A CA 1
ATOM 838 C C . GLU A 1 108 ? 2.251 0.973 2.673 1.00 59.72 108 GLU A C 1
ATOM 840 O O . GLU A 1 108 ? 1.892 -0.145 2.312 1.00 59.72 108 GLU A O 1
ATOM 845 N N . GLY A 1 109 ? 3.302 1.581 2.105 1.00 60.41 109 GLY A N 1
ATOM 846 C CA . GLY A 1 109 ? 3.947 1.112 0.873 1.00 60.41 109 GLY A CA 1
ATOM 847 C C . GLY A 1 109 ? 4.953 -0.033 1.035 1.00 60.41 109 GLY A C 1
ATOM 848 O O . GLY A 1 109 ? 4.867 -1.024 0.316 1.00 60.41 109 GLY A O 1
ATOM 849 N N . SER A 1 110 ? 5.948 0.106 1.916 1.00 71.56 110 SER A N 1
ATOM 850 C CA . SER A 1 110 ? 6.965 -0.933 2.153 1.00 71.56 110 SER A CA 1
ATOM 851 C C . SER A 1 110 ? 7.504 -0.831 3.574 1.00 71.56 110 SER A C 1
ATOM 853 O O . SER A 1 110 ? 8.471 -0.120 3.851 1.00 71.56 110 SER A O 1
ATOM 855 N N . TRP A 1 111 ? 6.894 -1.604 4.471 1.00 83.19 111 TRP A N 1
ATOM 856 C CA . TRP A 1 111 ? 7.274 -1.663 5.885 1.00 83.19 111 TRP A CA 1
ATOM 857 C C . TRP A 1 111 ? 8.723 -2.130 6.100 1.00 83.19 111 TRP A C 1
ATOM 859 O O . TRP A 1 111 ? 9.284 -1.925 7.172 1.00 83.19 111 TRP A O 1
ATOM 869 N N . ALA A 1 112 ? 9.355 -2.749 5.095 1.00 82.00 112 ALA A N 1
ATOM 870 C CA . ALA A 1 112 ? 10.764 -3.125 5.143 1.00 82.00 112 ALA A CA 1
ATOM 871 C C . ALA A 1 112 ? 11.688 -1.898 5.247 1.00 82.00 112 ALA A C 1
ATOM 873 O O . ALA A 1 112 ? 12.706 -1.961 5.937 1.00 82.00 112 ALA A O 1
ATOM 874 N N . ASN A 1 113 ? 11.324 -0.785 4.601 1.00 82.75 113 ASN A N 1
ATOM 875 C CA . ASN A 1 113 ? 12.066 0.472 4.703 1.00 82.75 113 ASN A CA 1
ATOM 876 C C . ASN A 1 113 ? 11.868 1.112 6.078 1.00 82.75 113 ASN A C 1
ATOM 878 O O . ASN A 1 113 ? 12.845 1.516 6.702 1.00 82.75 113 ASN A O 1
ATOM 882 N N . ASP A 1 114 ? 10.635 1.125 6.585 1.00 87.19 114 ASP A N 1
ATOM 883 C CA . ASP A 1 114 ? 10.336 1.618 7.933 1.00 87.19 114 ASP A CA 1
ATOM 884 C C . ASP A 1 114 ? 11.106 0.831 8.993 1.00 87.19 114 ASP A C 1
ATOM 886 O O . ASP A 1 114 ? 11.776 1.408 9.849 1.00 87.19 114 ASP A O 1
ATOM 890 N N . ALA A 1 115 ? 11.102 -0.497 8.879 1.00 88.19 115 ALA A N 1
ATOM 891 C CA . ALA A 1 115 ? 11.868 -1.381 9.744 1.00 88.19 115 ALA A CA 1
ATOM 892 C C . ALA A 1 115 ? 13.384 -1.171 9.619 1.00 88.19 115 ALA A C 1
ATOM 894 O O . ALA A 1 115 ? 14.111 -1.392 10.581 1.00 88.19 115 ALA A O 1
ATOM 895 N N . ALA A 1 116 ? 13.882 -0.780 8.441 1.00 86.62 116 ALA A N 1
ATOM 896 C CA . ALA A 1 116 ? 15.298 -0.500 8.232 1.00 86.62 116 ALA A CA 1
ATOM 897 C C . ALA A 1 116 ? 15.737 0.862 8.779 1.00 86.62 116 ALA A C 1
ATOM 899 O O . ALA A 1 116 ? 16.906 0.996 9.121 1.00 86.62 116 ALA A O 1
ATOM 900 N N . ASN A 1 117 ? 14.823 1.830 8.851 1.00 88.38 117 ASN A N 1
ATOM 901 C CA . ASN A 1 117 ? 15.086 3.176 9.355 1.00 88.38 117 ASN A CA 1
ATOM 902 C C . ASN A 1 117 ? 14.800 3.318 10.860 1.00 88.38 117 ASN A C 1
ATOM 904 O O . ASN A 1 117 ? 15.212 4.309 11.459 1.00 88.38 117 ASN A O 1
ATOM 908 N N . THR A 1 118 ? 14.105 2.352 11.467 1.00 91.62 118 THR A N 1
ATOM 909 C CA . THR A 1 118 ? 13.708 2.370 12.881 1.00 91.62 118 THR A CA 1
ATOM 910 C C . THR A 1 118 ? 14.709 1.609 13.748 1.00 91.62 118 THR A C 1
ATOM 912 O O . THR A 1 118 ? 14.842 0.393 13.622 1.00 91.62 118 THR A O 1
ATOM 915 N N . LYS A 1 119 ? 15.322 2.307 14.706 1.00 93.06 119 LYS A N 1
ATOM 916 C CA . LYS A 1 119 ? 16.244 1.742 15.700 1.00 93.06 119 LYS A CA 1
ATOM 917 C C . LYS A 1 119 ? 15.494 1.027 16.827 1.00 93.06 119 LYS A C 1
ATOM 919 O O . LYS A 1 119 ? 15.756 -0.141 17.110 1.00 93.06 119 LYS A O 1
ATOM 924 N N . CYS A 1 120 ? 14.538 1.703 17.470 1.00 95.31 120 CYS A N 1
ATOM 925 C CA . CYS A 1 120 ? 13.684 1.096 18.496 1.00 95.31 120 CYS A CA 1
ATOM 926 C C . CYS A 1 120 ? 12.334 1.814 18.657 1.00 95.31 120 CYS A C 1
ATOM 928 O O . CYS A 1 120 ? 12.166 2.962 18.241 1.00 95.31 120 CYS A O 1
ATOM 930 N N . LEU A 1 121 ? 11.375 1.111 19.263 1.00 97.31 121 LEU A N 1
ATOM 931 C CA . LEU A 1 121 ? 10.009 1.560 19.528 1.00 97.31 121 LEU A CA 1
ATOM 932 C C . LEU A 1 121 ? 9.636 1.310 20.992 1.00 97.31 121 LEU A C 1
ATOM 934 O O . LEU A 1 121 ? 10.013 0.283 21.555 1.00 97.31 121 LEU A O 1
ATOM 938 N N . GLY A 1 122 ? 8.842 2.201 21.583 1.00 96.94 122 GLY A N 1
ATOM 939 C CA . GLY A 1 122 ? 8.316 2.057 22.945 1.00 96.94 122 GLY A CA 1
ATOM 940 C C . GLY A 1 122 ? 6.870 2.527 23.068 1.00 96.94 122 GLY A C 1
ATOM 941 O O . GLY A 1 122 ? 6.416 3.351 22.271 1.00 96.94 122 GLY A O 1
ATOM 942 N N . ILE A 1 123 ? 6.149 1.992 24.056 1.00 96.31 123 ILE A N 1
ATOM 943 C CA . ILE A 1 123 ? 4.745 2.324 24.307 1.00 96.31 123 ILE A CA 1
ATOM 944 C C . ILE A 1 123 ? 4.409 2.358 25.809 1.00 96.31 123 ILE A C 1
ATOM 946 O O . ILE A 1 123 ? 4.787 1.462 26.563 1.00 96.31 123 ILE A O 1
ATOM 950 N N . ASP A 1 124 ? 3.622 3.357 26.213 1.00 95.81 124 ASP A N 1
ATOM 951 C CA . ASP A 1 124 ? 2.897 3.418 27.488 1.00 95.81 124 ASP A CA 1
ATOM 952 C C . ASP A 1 124 ? 1.404 3.634 27.190 1.00 95.81 124 ASP A C 1
ATOM 954 O O . ASP A 1 124 ? 1.018 4.585 26.508 1.00 95.81 124 ASP A O 1
ATOM 958 N N . VAL A 1 125 ? 0.556 2.711 27.640 1.00 94.31 125 VAL A N 1
ATOM 959 C CA . VAL A 1 125 ? -0.888 2.699 27.372 1.00 94.31 125 VAL A CA 1
ATOM 960 C C . VAL A 1 125 ? -1.658 2.736 28.673 1.00 94.31 125 VAL A C 1
ATOM 962 O O . VAL A 1 125 ? -1.475 1.858 29.512 1.00 94.31 125 VAL A O 1
ATOM 965 N N . TYR A 1 126 ? -2.642 3.622 28.762 1.00 94.12 126 TYR A N 1
ATOM 966 C CA . TYR A 1 126 ? -3.736 3.516 29.714 1.00 94.12 126 TYR A CA 1
ATOM 967 C C . TYR A 1 126 ? -5.021 3.093 28.988 1.00 94.12 126 TYR A C 1
ATOM 969 O O . TYR A 1 126 ? -5.541 3.824 28.147 1.00 94.12 126 TYR A O 1
ATOM 977 N N . SER A 1 127 ? -5.535 1.898 29.287 1.00 94.31 127 SER A N 1
ATOM 978 C CA . SER A 1 127 ? -6.741 1.340 28.659 1.00 94.31 127 SER A CA 1
ATOM 979 C C . SER A 1 127 ? -7.854 1.158 29.685 1.00 94.31 127 SER A C 1
ATOM 981 O O . SER A 1 127 ? -7.641 0.592 30.759 1.00 94.31 127 SER A O 1
ATOM 983 N N . ILE A 1 128 ? -9.050 1.622 29.337 1.00 93.88 128 ILE A N 1
ATOM 984 C CA . ILE A 1 128 ? -10.288 1.476 30.095 1.00 93.88 128 ILE A CA 1
ATOM 985 C C . ILE A 1 128 ? -11.258 0.724 29.199 1.00 93.88 128 ILE A C 1
ATOM 987 O O . ILE A 1 128 ? -11.862 1.306 28.303 1.00 93.88 128 ILE A O 1
ATOM 991 N N . LYS A 1 129 ? -11.446 -0.563 29.457 1.00 93.88 129 LYS A N 1
ATOM 992 C CA . LYS A 1 129 ? -12.533 -1.334 28.867 1.00 93.88 129 LYS A CA 1
ATOM 993 C C . LYS A 1 129 ? -13.729 -1.233 29.805 1.00 93.88 129 LYS A C 1
ATOM 995 O O . LYS A 1 129 ? -13.614 -1.490 30.999 1.00 93.88 129 LYS A O 1
ATOM 1000 N N . LEU A 1 130 ? -14.876 -0.822 29.281 1.00 93.25 130 LEU A N 1
ATOM 1001 C CA . LEU A 1 130 ? -16.144 -0.820 30.012 1.00 93.25 130 LEU A CA 1
ATOM 1002 C C . LEU A 1 130 ? -16.748 -2.228 30.012 1.00 93.25 130 LEU A C 1
ATOM 1004 O O . LEU A 1 130 ? -17.232 -2.707 31.036 1.00 93.25 130 LEU A O 1
ATOM 1008 N N . PHE A 1 131 ? -16.658 -2.909 28.872 1.00 92.88 131 PHE A N 1
ATOM 1009 C CA . PHE A 1 131 ? -17.088 -4.289 28.675 1.00 92.88 131 PHE A CA 1
ATOM 1010 C C . PHE A 1 131 ? -16.384 -4.895 27.458 1.00 92.88 131 PHE A C 1
ATOM 1012 O O . PHE A 1 131 ? -15.899 -4.175 26.580 1.00 92.88 131 PHE A O 1
ATOM 1019 N N . ASN A 1 132 ? -16.337 -6.224 27.414 1.00 93.94 132 ASN A N 1
ATOM 1020 C CA . ASN A 1 132 ? -15.770 -6.984 26.304 1.00 93.94 132 ASN A CA 1
ATOM 1021 C C . ASN A 1 132 ? -16.857 -7.856 25.682 1.00 93.94 132 ASN A C 1
ATOM 1023 O O . ASN A 1 132 ? -17.549 -8.574 26.396 1.00 93.94 132 ASN A O 1
ATOM 1027 N N . LEU A 1 133 ? -16.996 -7.817 24.363 1.00 94.94 133 LEU A N 1
ATOM 1028 C CA . LEU A 1 133 ? -17.899 -8.676 23.608 1.00 94.94 133 LEU A CA 1
ATOM 1029 C C . LEU A 1 133 ? -17.087 -9.720 22.850 1.00 94.94 133 LEU A C 1
ATOM 1031 O O . LEU A 1 133 ? -16.099 -9.376 22.206 1.00 94.94 133 LEU A O 1
ATOM 1035 N N . HIS A 1 134 ? -17.509 -10.980 22.876 1.00 95.31 134 HIS A N 1
ATOM 1036 C CA . HIS A 1 134 ? -16.865 -12.027 22.088 1.00 95.31 134 HIS A CA 1
ATOM 1037 C C . HIS A 1 134 ? -17.850 -13.113 21.652 1.00 95.31 134 HIS A C 1
ATOM 1039 O O . HIS A 1 134 ? -18.856 -13.377 22.31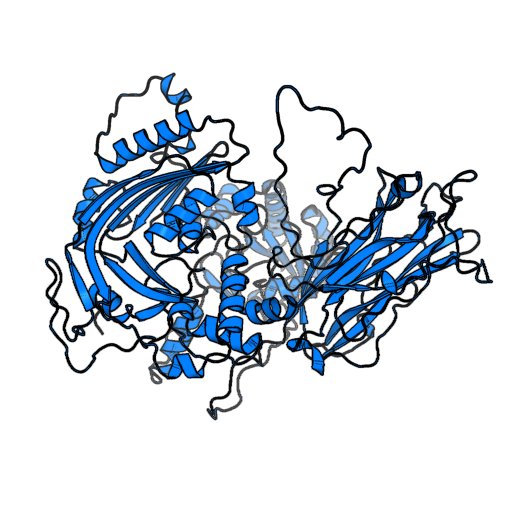4 1.00 95.31 134 HIS A O 1
ATOM 1045 N N . ILE A 1 135 ? -17.549 -13.761 20.527 1.00 95.69 135 ILE A N 1
ATOM 1046 C CA . ILE A 1 135 ? -18.310 -14.912 20.039 1.00 95.69 135 ILE A CA 1
ATOM 1047 C C . ILE A 1 135 ? -17.884 -16.151 20.830 1.00 95.69 135 ILE A C 1
ATOM 1049 O O . ILE A 1 135 ? -16.737 -16.588 20.766 1.00 95.69 135 ILE A O 1
ATOM 1053 N N . HIS A 1 136 ? -18.828 -16.742 21.552 1.00 91.81 136 HIS A N 1
ATOM 1054 C CA . HIS A 1 136 ? -18.665 -17.951 22.344 1.00 91.81 136 HIS A CA 1
ATOM 1055 C C . HIS A 1 136 ? -19.383 -19.136 21.688 1.00 91.81 136 HIS A C 1
ATOM 1057 O O . HIS A 1 136 ? -20.296 -19.732 22.256 1.00 91.81 136 HIS A O 1
ATOM 1063 N N . ARG A 1 137 ? -18.960 -19.480 20.469 1.00 88.25 137 ARG A N 1
ATOM 1064 C CA . ARG A 1 137 ? -19.488 -20.618 19.711 1.00 88.25 137 ARG A CA 1
ATOM 1065 C C . ARG A 1 137 ? -18.350 -21.516 19.247 1.00 88.25 137 ARG A C 1
ATOM 1067 O O . ARG A 1 137 ? -17.412 -21.050 18.602 1.00 88.25 137 ARG A O 1
ATOM 1074 N N . TYR A 1 138 ? -18.453 -22.810 19.537 1.00 85.81 138 TYR A N 1
ATOM 1075 C CA . TYR A 1 138 ? -17.509 -23.815 19.061 1.00 85.81 138 TYR A CA 1
ATOM 1076 C C . TYR A 1 138 ? -18.252 -25.062 18.553 1.00 85.81 138 TYR A C 1
ATOM 1078 O O . TYR A 1 138 ? -19.066 -25.608 19.297 1.00 85.81 138 TYR A O 1
ATOM 1086 N N . PRO A 1 139 ? -17.972 -25.543 17.326 1.00 88.25 139 PRO A N 1
ATOM 1087 C CA . PRO A 1 139 ? -17.097 -24.940 16.321 1.00 88.25 139 PRO A CA 1
ATOM 1088 C C . PRO A 1 139 ? -17.731 -23.696 15.681 1.00 88.25 139 PRO A C 1
ATOM 1090 O O . PRO A 1 139 ? -18.944 -23.623 15.485 1.00 88.25 139 PRO A O 1
ATOM 1093 N N . LEU A 1 140 ? -16.896 -22.727 15.312 1.00 92.19 140 LEU A N 1
ATOM 1094 C CA . LEU A 1 140 ? -17.331 -21.579 14.523 1.00 92.19 140 LEU A CA 1
ATOM 1095 C C . LEU A 1 140 ? -17.395 -21.978 13.043 1.00 92.19 140 LEU A C 1
ATOM 1097 O O . LEU A 1 140 ? -16.402 -22.449 12.485 1.00 92.19 140 LEU A O 1
ATOM 1101 N N . LEU A 1 141 ? -18.565 -21.824 12.423 1.00 92.94 141 LEU A N 1
ATOM 1102 C CA . LEU A 1 141 ? -18.821 -22.245 11.044 1.00 92.94 141 LEU A CA 1
ATOM 1103 C C . LEU A 1 141 ? -18.979 -21.029 10.135 1.00 92.94 141 LEU A C 1
ATOM 1105 O O . LEU A 1 141 ? -19.658 -20.067 10.494 1.00 92.94 141 LEU A O 1
ATOM 1109 N N . LEU A 1 142 ? -18.357 -21.089 8.958 1.00 93.94 142 LEU A N 1
ATOM 1110 C CA . LEU A 1 142 ? -18.533 -20.089 7.906 1.00 93.94 142 LEU A CA 1
ATOM 1111 C C . LEU A 1 142 ? -19.871 -20.279 7.197 1.00 93.94 142 LEU A C 1
ATOM 1113 O O . LEU A 1 142 ? -20.338 -21.407 7.030 1.00 93.94 142 LEU A O 1
ATOM 1117 N N . SER A 1 143 ? -20.445 -19.179 6.720 1.00 92.19 143 SER A N 1
ATOM 1118 C CA . SER A 1 143 ? -21.646 -19.234 5.897 1.00 92.19 143 SER A CA 1
ATOM 1119 C C . SER A 1 143 ? -21.374 -19.963 4.566 1.00 92.19 143 SER A C 1
ATOM 1121 O O . SER A 1 143 ? -20.268 -19.865 4.013 1.00 92.19 143 SER A O 1
ATOM 1123 N N . PRO A 1 144 ? -22.370 -20.669 3.992 1.00 90.75 144 PRO A N 1
ATOM 1124 C CA . PRO A 1 144 ? -22.206 -21.377 2.718 1.00 90.75 144 PRO A CA 1
ATOM 1125 C C . PRO A 1 144 ? -21.733 -20.471 1.574 1.00 90.75 144 PRO A C 1
ATOM 1127 O O . PRO A 1 144 ? -20.944 -20.896 0.733 1.00 90.75 144 PRO A O 1
ATOM 1130 N N . ARG A 1 145 ? -22.155 -19.199 1.589 1.00 91.62 145 ARG A N 1
ATOM 1131 C CA . ARG A 1 145 ? -21.750 -18.165 0.628 1.00 91.62 145 ARG A CA 1
ATOM 1132 C C . ARG A 1 145 ? -20.233 -17.970 0.589 1.00 91.62 145 ARG A C 1
ATOM 1134 O O . ARG A 1 145 ? -19.663 -17.864 -0.491 1.00 91.62 145 ARG A O 1
ATOM 1141 N N . VAL A 1 146 ? -19.578 -17.940 1.751 1.00 93.44 146 VAL A N 1
ATOM 1142 C CA . VAL A 1 146 ? -18.116 -17.785 1.835 1.00 93.44 146 VAL A CA 1
ATOM 1143 C C . VAL A 1 146 ? -17.422 -19.029 1.286 1.00 93.44 146 VAL A C 1
ATOM 1145 O O . VAL A 1 146 ? -16.469 -18.906 0.524 1.00 93.44 146 VAL A O 1
ATOM 1148 N N . LEU A 1 147 ? -17.918 -20.224 1.630 1.00 92.75 147 LEU A N 1
ATOM 1149 C CA . LEU A 1 147 ? -17.349 -21.494 1.165 1.00 92.75 147 LEU A CA 1
ATOM 1150 C C . LEU A 1 147 ? -17.418 -21.632 -0.362 1.00 92.75 147 LEU A C 1
ATOM 1152 O O . LEU A 1 147 ? -16.442 -22.052 -0.977 1.00 92.75 147 LEU A O 1
ATOM 1156 N N . GLN A 1 148 ? -18.540 -21.240 -0.970 1.00 92.19 148 GLN A N 1
ATOM 1157 C CA . GLN A 1 148 ? -18.734 -21.270 -2.424 1.00 92.19 148 GLN A CA 1
ATOM 1158 C C . GLN A 1 148 ? -17.866 -20.249 -3.169 1.00 92.19 148 GLN A C 1
ATOM 1160 O O . GLN A 1 148 ? -17.544 -20.457 -4.335 1.00 92.19 148 GLN A O 1
ATOM 1165 N N . ALA A 1 149 ? -17.476 -19.157 -2.510 1.00 94.19 149 ALA A N 1
ATOM 1166 C CA . ALA A 1 149 ? -16.648 -18.124 -3.118 1.00 94.19 149 ALA A CA 1
ATOM 1167 C C . ALA A 1 149 ? -15.148 -18.467 -3.146 1.00 94.19 149 ALA A C 1
ATOM 1169 O O . ALA A 1 149 ? -14.384 -17.743 -3.785 1.00 94.19 149 ALA A O 1
ATOM 1170 N N . VAL A 1 150 ? -14.707 -19.531 -2.460 1.00 95.88 150 VAL A N 1
ATOM 1171 C CA . VAL A 1 150 ? -13.294 -19.941 -2.440 1.00 95.88 150 VAL A CA 1
ATOM 1172 C C . VAL A 1 150 ? -12.883 -20.465 -3.823 1.00 95.88 150 VAL A C 1
ATOM 1174 O O . VAL A 1 150 ? -13.431 -21.474 -4.274 1.00 95.88 150 VAL A O 1
ATOM 1177 N N . PRO A 1 151 ? -11.898 -19.843 -4.498 1.00 95.00 151 PRO A N 1
ATOM 1178 C CA . PRO A 1 151 ? -11.431 -20.323 -5.794 1.00 95.00 151 PRO A CA 1
ATOM 1179 C C . PRO A 1 151 ? -10.755 -21.691 -5.668 1.00 95.00 151 PRO A C 1
ATOM 1181 O O . PRO A 1 151 ? -9.902 -21.890 -4.804 1.00 95.00 151 PRO A O 1
ATOM 1184 N N . SER A 1 152 ? -11.088 -22.624 -6.562 1.00 94.38 152 SER A N 1
ATOM 1185 C CA . SER A 1 152 ? -10.532 -23.986 -6.569 1.00 94.38 152 SER A CA 1
ATOM 1186 C C . SER A 1 152 ? -9.121 -24.082 -7.167 1.00 94.38 152 SER A C 1
ATOM 1188 O O . SER A 1 152 ? -8.449 -25.098 -6.991 1.00 94.38 152 SER A O 1
ATOM 1190 N N . SER A 1 153 ? -8.657 -23.032 -7.850 1.00 94.06 153 SER A N 1
ATOM 1191 C CA . SER A 1 153 ? -7.349 -22.939 -8.508 1.00 94.06 153 SER A CA 1
ATOM 1192 C C . SER A 1 153 ? -6.694 -21.573 -8.260 1.00 94.06 153 SER A C 1
ATOM 1194 O O . SER A 1 153 ? -7.303 -20.679 -7.668 1.00 94.06 153 SER A O 1
ATOM 1196 N N . TRP A 1 154 ? -5.438 -21.408 -8.686 1.00 92.69 154 TRP A N 1
ATOM 1197 C CA . TRP A 1 154 ? -4.751 -20.116 -8.643 1.00 92.69 154 TRP A CA 1
ATOM 1198 C C . TRP A 1 154 ? -5.296 -19.171 -9.727 1.00 92.69 154 TRP A C 1
ATOM 1200 O O . TRP A 1 154 ? -4.753 -19.092 -10.827 1.00 92.69 154 TRP A O 1
ATOM 1210 N N . ASP A 1 155 ? -6.382 -18.470 -9.401 1.00 93.25 155 ASP A N 1
ATOM 1211 C CA . ASP A 1 155 ? -7.024 -17.436 -10.224 1.00 93.25 155 ASP A CA 1
ATOM 1212 C C . ASP A 1 155 ? -6.844 -16.062 -9.540 1.00 93.25 155 ASP A C 1
ATOM 1214 O O . ASP A 1 155 ? -7.574 -15.751 -8.590 1.00 93.25 155 ASP A O 1
ATOM 1218 N N . PRO A 1 156 ? -5.862 -15.239 -9.964 1.00 93.75 156 PRO A N 1
ATOM 1219 C CA . PRO A 1 156 ? -5.541 -13.973 -9.307 1.00 93.75 156 PRO A CA 1
ATOM 1220 C C . PRO A 1 156 ? -6.731 -12.995 -9.199 1.00 93.75 156 PRO A C 1
ATOM 1222 O O . PRO A 1 156 ? -6.964 -12.493 -8.095 1.00 93.75 156 PRO A O 1
ATOM 1225 N N . PRO A 1 157 ? -7.540 -12.751 -10.255 1.00 92.88 157 PRO A N 1
ATOM 1226 C CA . PRO A 1 157 ? -8.789 -11.990 -10.136 1.00 92.88 157 PRO A CA 1
ATOM 1227 C C . PRO A 1 157 ? -9.803 -12.547 -9.132 1.00 92.88 157 PRO A C 1
ATOM 1229 O O . PRO A 1 157 ? -10.405 -11.779 -8.379 1.00 92.88 157 PRO A O 1
ATOM 1232 N N . ALA A 1 158 ? -10.049 -13.860 -9.110 1.00 94.94 158 ALA A N 1
ATOM 1233 C CA . ALA A 1 158 ? -11.001 -14.444 -8.161 1.00 94.94 158 ALA A CA 1
ATOM 1234 C C . ALA A 1 158 ? -10.491 -14.373 -6.712 1.00 94.94 158 ALA A C 1
ATOM 1236 O O . ALA A 1 158 ? -11.254 -14.034 -5.808 1.00 94.94 158 ALA A O 1
ATOM 1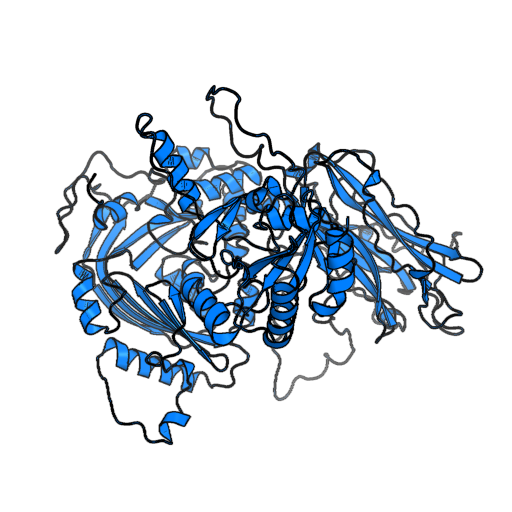237 N N . LEU A 1 159 ? -9.196 -14.617 -6.500 1.00 96.69 159 LEU A N 1
ATOM 1238 C CA . LEU A 1 159 ? -8.539 -14.508 -5.196 1.00 96.69 159 LEU A CA 1
ATOM 1239 C C . LEU A 1 159 ? -8.570 -13.070 -4.663 1.00 96.69 159 LEU A C 1
ATOM 1241 O O . LEU A 1 159 ? -8.907 -12.857 -3.499 1.00 96.69 159 LEU A O 1
ATOM 1245 N N . ALA A 1 160 ? -8.276 -12.081 -5.513 1.00 96.06 160 ALA A N 1
ATOM 1246 C CA . ALA A 1 160 ? -8.344 -10.669 -5.141 1.00 96.06 160 ALA A CA 1
ATOM 1247 C C . ALA A 1 160 ? -9.772 -10.253 -4.751 1.00 96.06 160 ALA A C 1
ATOM 1249 O O . ALA A 1 160 ? -9.963 -9.667 -3.688 1.00 96.06 160 ALA A O 1
ATOM 1250 N N . ARG A 1 161 ? -10.782 -10.642 -5.545 1.00 95.25 161 ARG A N 1
ATOM 1251 C CA . ARG A 1 161 ? -12.201 -10.387 -5.230 1.00 95.25 161 ARG A CA 1
ATOM 1252 C C . ARG A 1 161 ? -12.638 -11.037 -3.921 1.00 95.25 161 ARG A C 1
ATOM 1254 O O . ARG A 1 161 ? -13.410 -10.443 -3.174 1.00 95.25 161 ARG A O 1
ATOM 1261 N N . PHE A 1 162 ? -12.153 -12.244 -3.619 1.00 96.50 162 PHE A N 1
ATOM 1262 C CA . PHE A 1 162 ? -12.434 -12.886 -2.335 1.00 96.50 162 PHE A CA 1
ATOM 1263 C C . PHE A 1 162 ? -11.912 -12.031 -1.172 1.00 96.50 162 PHE A C 1
ATOM 1265 O O . PHE A 1 162 ? -12.661 -11.744 -0.239 1.00 96.50 162 PHE A O 1
ATOM 1272 N N . ILE A 1 163 ? -10.648 -11.602 -1.240 1.00 96.56 163 ILE A N 1
ATOM 1273 C CA . ILE A 1 163 ? -10.011 -10.781 -0.199 1.00 96.56 163 ILE A CA 1
ATOM 1274 C C . ILE A 1 163 ? -10.716 -9.425 -0.065 1.00 96.56 163 ILE A C 1
ATOM 1276 O O . ILE A 1 163 ? -10.949 -8.958 1.048 1.00 96.56 163 ILE A O 1
ATOM 1280 N N . GLU A 1 164 ? -11.094 -8.803 -1.178 1.00 94.56 164 GLU A N 1
ATOM 1281 C CA . GLU A 1 164 ? -11.794 -7.519 -1.186 1.00 94.56 164 GLU A CA 1
ATOM 1282 C C . GLU A 1 164 ? -13.164 -7.595 -0.492 1.00 94.56 164 GLU A C 1
ATOM 1284 O O . GLU A 1 164 ? -13.470 -6.738 0.349 1.00 94.56 164 GLU A O 1
ATOM 1289 N N . ASN A 1 165 ? -13.941 -8.640 -0.806 1.00 94.31 165 ASN A N 1
ATOM 1290 C CA . ASN A 1 165 ? -15.313 -8.831 -0.335 1.00 94.31 165 ASN A CA 1
ATOM 1291 C C . ASN A 1 165 ? -15.397 -9.359 1.101 1.00 94.31 165 ASN A C 1
ATOM 1293 O O . ASN A 1 165 ? -16.242 -8.911 1.872 1.00 94.31 165 ASN A O 1
ATOM 1297 N N . PHE A 1 166 ? -14.547 -10.322 1.463 1.00 95.94 166 PHE A N 1
ATOM 1298 C CA . PHE A 1 166 ? -14.622 -11.024 2.750 1.00 95.94 166 PHE A CA 1
ATOM 1299 C C . PHE A 1 166 ? -13.511 -10.630 3.727 1.00 95.94 166 PHE A C 1
ATOM 1301 O O . PHE A 1 166 ? -13.578 -10.974 4.905 1.00 95.94 166 PHE A O 1
ATOM 1308 N N . GLY A 1 167 ? -12.493 -9.902 3.273 1.00 95.75 167 GLY A N 1
ATOM 1309 C CA . GLY A 1 167 ? -11.313 -9.602 4.074 1.00 95.75 167 GLY A CA 1
ATOM 1310 C C . GLY A 1 167 ? -10.377 -10.803 4.226 1.00 95.75 167 GLY A C 1
ATOM 1311 O O . GLY A 1 167 ? -10.485 -11.827 3.551 1.00 95.75 167 GLY A O 1
ATOM 1312 N N . THR A 1 168 ? -9.417 -10.664 5.136 1.00 96.19 168 THR A N 1
ATOM 1313 C CA . THR A 1 168 ? -8.411 -11.697 5.429 1.00 96.19 168 THR A CA 1
ATOM 1314 C C . THR A 1 168 ? -8.715 -12.448 6.724 1.00 96.19 168 THR A C 1
ATOM 1316 O O . THR A 1 168 ? -8.342 -13.613 6.878 1.00 96.19 168 THR A O 1
ATOM 1319 N N . HIS A 1 169 ? -9.381 -11.780 7.663 1.00 97.00 169 HIS A N 1
ATOM 1320 C CA . HIS A 1 169 ? -9.668 -12.273 9.005 1.00 97.00 169 HIS A CA 1
ATOM 1321 C C . HIS A 1 169 ? -11.129 -12.019 9.369 1.00 97.00 169 HIS A C 1
ATOM 1323 O O . HIS A 1 169 ? -11.815 -11.244 8.713 1.00 97.00 169 HIS A O 1
ATOM 1329 N N . ILE A 1 170 ? -11.602 -12.678 10.421 1.00 97.00 170 ILE A N 1
ATOM 1330 C CA . ILE A 1 170 ? -12.937 -12.475 10.984 1.00 97.00 170 ILE A CA 1
ATOM 1331 C C . ILE A 1 170 ? -12.790 -11.864 12.366 1.00 97.00 170 ILE A C 1
ATOM 1333 O O . ILE A 1 170 ? -11.993 -12.340 13.177 1.00 97.00 170 ILE A O 1
ATOM 1337 N N . LEU A 1 171 ? -13.568 -10.817 12.621 1.00 97.44 171 LEU A N 1
ATOM 1338 C CA . LEU A 1 171 ? -13.650 -10.171 13.922 1.00 97.44 171 LEU A CA 1
ATOM 1339 C C . LEU A 1 171 ? -14.484 -11.033 14.877 1.00 97.44 171 LEU A C 1
ATOM 1341 O O . LEU A 1 171 ? -15.675 -11.230 14.651 1.00 97.44 171 LEU A O 1
ATOM 1345 N N . VAL A 1 172 ? -13.874 -11.547 15.943 1.00 96.94 172 VAL A N 1
ATOM 1346 C CA . VAL A 1 172 ? -14.532 -12.452 16.909 1.00 96.94 172 VAL A CA 1
ATOM 1347 C C . VAL A 1 172 ? -14.627 -11.888 18.320 1.00 96.94 172 VAL A C 1
ATOM 1349 O O . VAL A 1 172 ? -15.376 -12.430 19.132 1.00 96.94 172 VAL A O 1
ATOM 1352 N N . GLY A 1 173 ? -13.908 -10.804 18.612 1.00 96.88 173 GLY A N 1
ATOM 1353 C CA . GLY A 1 173 ? -13.976 -10.127 19.902 1.00 96.88 173 GLY A CA 1
ATOM 1354 C C . GLY A 1 173 ? -13.671 -8.637 19.808 1.00 96.88 173 GLY A C 1
ATOM 1355 O O . GLY A 1 173 ? -12.929 -8.201 18.926 1.00 96.88 173 GLY A O 1
ATOM 1356 N N . LEU A 1 174 ? -14.261 -7.869 20.719 1.00 96.19 174 LEU A N 1
ATOM 1357 C CA . LEU A 1 174 ? -14.172 -6.416 20.815 1.00 96.19 174 LEU A CA 1
ATOM 1358 C C . LEU A 1 174 ? -14.133 -5.975 22.281 1.00 96.19 174 LEU A C 1
ATOM 1360 O O . LEU A 1 174 ? -14.963 -6.404 23.078 1.00 96.19 174 LEU A O 1
ATOM 1364 N N . GLY A 1 175 ? -13.227 -5.063 22.617 1.00 95.19 175 GLY A N 1
ATOM 1365 C CA . GLY A 1 175 ? -13.258 -4.303 23.866 1.00 95.19 175 GLY A CA 1
ATOM 1366 C C . GLY A 1 175 ? -13.798 -2.901 23.610 1.00 95.19 175 GLY A C 1
ATOM 1367 O O . GLY A 1 175 ? -13.264 -2.188 22.757 1.00 95.19 175 GLY A O 1
ATOM 1368 N N . ILE A 1 176 ? -14.844 -2.498 24.333 1.00 94.94 176 ILE A N 1
ATOM 1369 C CA . ILE A 1 176 ? -15.474 -1.179 24.192 1.00 94.94 176 ILE A CA 1
ATOM 1370 C C . ILE A 1 176 ? -15.102 -0.303 25.386 1.00 94.94 176 ILE A C 1
ATOM 1372 O O . ILE A 1 176 ? -15.249 -0.720 26.535 1.00 94.94 176 ILE A O 1
ATOM 1376 N N . GLY A 1 177 ? -14.635 0.917 25.130 1.00 94.62 177 GLY A N 1
ATOM 1377 C CA . GLY A 1 177 ? -14.262 1.873 26.167 1.00 94.62 177 GLY A CA 1
ATOM 1378 C C . GLY A 1 177 ? -13.381 3.009 25.650 1.00 94.62 177 GLY A C 1
ATOM 1379 O O . GLY A 1 177 ? -13.739 3.671 24.679 1.00 94.62 177 GLY A O 1
ATOM 1380 N N . GLY A 1 178 ? -12.258 3.265 26.321 1.00 94.44 178 GLY A N 1
ATOM 1381 C CA . GLY A 1 178 ? -11.329 4.349 26.009 1.00 94.44 178 GLY A CA 1
ATOM 1382 C C . GLY A 1 178 ? -9.868 3.940 26.193 1.00 94.44 178 GLY A C 1
ATOM 1383 O O . GLY A 1 178 ? -9.544 3.116 27.044 1.00 94.44 178 GLY A O 1
ATOM 1384 N N . LYS A 1 179 ? -8.973 4.508 25.389 1.00 94.12 179 LYS A N 1
ATOM 1385 C CA . LYS A 1 179 ? -7.537 4.235 25.389 1.00 94.12 179 LYS A CA 1
ATOM 1386 C C . LYS A 1 179 ? -6.763 5.534 25.194 1.00 94.12 179 LYS A C 1
ATOM 1388 O O . LYS A 1 179 ? -7.056 6.289 24.270 1.00 94.12 179 LYS A O 1
ATOM 1393 N N . ASP A 1 180 ? -5.774 5.761 26.043 1.00 93.19 180 ASP A N 1
ATOM 1394 C CA . ASP A 1 180 ? -4.859 6.899 25.995 1.00 93.19 180 ASP A CA 1
ATOM 1395 C C . ASP A 1 180 ? -3.434 6.358 25.906 1.00 93.19 180 ASP A C 1
ATOM 1397 O O . ASP A 1 180 ? -3.020 5.540 26.729 1.00 93.19 180 ASP A O 1
ATOM 1401 N N . VAL A 1 181 ? -2.720 6.714 24.845 1.00 93.06 181 VAL A N 1
ATOM 1402 C CA . VAL A 1 181 ? -1.486 6.037 24.445 1.00 93.06 181 VAL A CA 1
ATOM 1403 C C . VAL A 1 181 ? -0.394 7.053 24.181 1.00 93.06 181 VAL A C 1
ATOM 1405 O O . VAL A 1 181 ? -0.616 8.013 23.448 1.00 93.06 181 VAL A O 1
ATOM 1408 N N . VAL A 1 182 ? 0.802 6.781 24.695 1.00 93.50 182 VAL A N 1
ATOM 1409 C CA . VAL A 1 182 ? 2.042 7.471 24.340 1.00 93.50 182 VAL A CA 1
ATOM 1410 C C . VAL A 1 182 ? 2.969 6.470 23.665 1.00 93.50 182 VAL A C 1
ATOM 1412 O O . VAL A 1 182 ? 3.255 5.401 24.202 1.00 93.50 182 VAL A O 1
ATOM 1415 N N . LEU A 1 183 ? 3.436 6.814 22.474 1.00 95.06 183 LEU A N 1
ATOM 1416 C CA . LEU A 1 183 ? 4.367 6.027 21.679 1.00 95.06 183 LEU A CA 1
ATOM 1417 C C . LEU A 1 183 ? 5.639 6.834 21.482 1.00 95.06 183 LEU A C 1
ATOM 1419 O O . LEU A 1 183 ? 5.597 8.054 21.317 1.00 95.06 183 LEU A O 1
ATOM 1423 N N . VAL A 1 184 ? 6.762 6.133 21.408 1.00 95.00 184 VAL A N 1
ATOM 1424 C CA . VAL A 1 184 ? 8.029 6.714 20.980 1.00 95.00 184 VAL A CA 1
ATOM 1425 C C . VAL A 1 184 ? 8.627 5.892 19.850 1.00 95.00 184 VAL A C 1
ATOM 1427 O O . VAL A 1 184 ? 8.635 4.659 19.890 1.00 95.00 184 VAL A O 1
ATOM 1430 N N . LYS A 1 185 ? 9.131 6.595 18.839 1.00 94.38 185 LYS A N 1
ATOM 1431 C CA . LYS A 1 185 ? 9.893 6.053 17.720 1.00 94.38 185 LYS A CA 1
ATOM 1432 C C . LYS A 1 185 ? 11.277 6.683 17.709 1.00 94.38 185 LYS A C 1
ATOM 1434 O O . LYS A 1 185 ? 11.393 7.907 17.759 1.00 94.38 185 LYS A O 1
ATOM 1439 N N . GLN A 1 186 ? 12.305 5.849 17.621 1.00 94.31 186 GLN A N 1
ATOM 1440 C CA . GLN A 1 186 ? 13.680 6.280 17.417 1.00 94.31 186 GLN A CA 1
ATOM 1441 C C . GLN A 1 186 ? 14.180 5.803 16.055 1.00 94.31 186 GLN A C 1
ATOM 1443 O O . GLN A 1 186 ? 14.179 4.603 15.780 1.00 94.31 186 GLN A O 1
ATOM 1448 N N . ASP A 1 187 ? 14.653 6.738 15.241 1.00 90.94 187 ASP A N 1
ATOM 1449 C CA . ASP A 1 187 ? 15.243 6.469 13.935 1.00 90.94 187 ASP A CA 1
ATOM 1450 C C . ASP A 1 187 ? 16.743 6.144 14.063 1.00 90.94 187 ASP A C 1
ATOM 1452 O O . ASP A 1 187 ? 17.413 6.555 15.016 1.00 90.94 187 ASP A O 1
ATOM 1456 N N . GLU A 1 188 ? 17.301 5.446 13.073 1.00 88.38 188 GLU A N 1
ATOM 1457 C CA . GLU A 1 188 ? 18.729 5.075 13.008 1.00 88.38 188 GLU A CA 1
ATOM 1458 C C . GLU A 1 188 ? 19.677 6.287 13.004 1.00 88.38 188 GLU A C 1
ATOM 1460 O O . GLU A 1 188 ? 20.844 6.177 13.374 1.00 88.38 188 GLU A O 1
ATOM 1465 N N . SER A 1 189 ? 19.188 7.470 12.623 1.00 86.00 189 SER A N 1
ATOM 1466 C CA . SER A 1 189 ? 19.966 8.712 12.677 1.00 86.00 189 SER A CA 1
ATOM 1467 C C . SER A 1 189 ? 20.132 9.280 14.092 1.00 86.00 189 SER A C 1
ATOM 1469 O O . SER A 1 189 ? 20.900 10.222 14.278 1.00 86.00 189 SER A O 1
ATOM 1471 N N . SER A 1 190 ? 19.385 8.775 15.080 1.00 88.81 190 SER A N 1
ATOM 1472 C CA . SER A 1 190 ? 19.410 9.285 16.450 1.00 88.81 190 SER A CA 1
ATOM 1473 C C . SER A 1 190 ? 20.557 8.685 17.269 1.00 88.81 190 SER A C 1
ATOM 1475 O O . SER A 1 190 ? 20.708 7.465 17.391 1.00 88.81 190 SER A O 1
ATOM 1477 N N . ASN A 1 191 ? 21.319 9.565 17.921 1.00 86.25 191 ASN A N 1
ATOM 1478 C CA . ASN A 1 191 ? 22.444 9.194 18.783 1.00 86.25 191 ASN A CA 1
ATOM 1479 C C . ASN A 1 191 ? 22.051 8.950 20.251 1.00 86.25 191 ASN A C 1
ATOM 1481 O O . ASN A 1 191 ? 22.926 8.647 21.055 1.00 86.25 191 ASN A O 1
ATOM 1485 N N . LEU A 1 192 ? 20.772 9.095 20.620 1.00 87.81 192 LEU A N 1
ATOM 1486 C CA . LEU A 1 192 ? 20.340 8.896 22.006 1.00 87.81 192 LEU A CA 1
ATOM 1487 C C . LEU A 1 192 ? 20.421 7.413 22.402 1.00 87.81 192 LEU A C 1
ATOM 1489 O O . LEU A 1 192 ? 20.056 6.526 21.618 1.00 87.81 192 LEU A O 1
ATOM 1493 N N . GLU A 1 193 ? 20.869 7.142 23.624 1.00 89.44 193 GLU A N 1
ATOM 1494 C CA . GLU A 1 193 ? 20.914 5.783 24.158 1.00 89.44 193 GLU A CA 1
ATOM 1495 C C . GLU A 1 193 ? 19.498 5.273 24.493 1.00 89.44 193 GLU A C 1
ATOM 1497 O O . GLU A 1 193 ? 18.693 6.015 25.070 1.00 89.44 193 GLU A O 1
ATOM 1502 N N . PRO A 1 194 ? 19.160 4.004 24.185 1.00 89.00 194 PRO A N 1
ATOM 1503 C CA . PRO A 1 194 ? 17.835 3.455 24.476 1.00 89.00 194 PRO A CA 1
ATOM 1504 C C . PRO A 1 194 ? 17.448 3.523 25.965 1.00 89.00 194 PRO A C 1
ATOM 1506 O O . PRO A 1 194 ? 16.291 3.758 26.297 1.00 89.00 194 PRO A O 1
ATOM 1509 N N . SER A 1 195 ? 18.394 3.369 26.894 1.00 88.75 195 SER A N 1
ATOM 1510 C CA . SER A 1 195 ? 18.104 3.457 28.336 1.00 88.75 195 SER A CA 1
ATOM 1511 C C . SER A 1 195 ? 17.594 4.844 28.751 1.00 88.75 195 SER A C 1
ATOM 1513 O O . SER A 1 195 ? 16.649 4.949 29.536 1.00 88.75 195 SER A O 1
ATOM 1515 N N . GLU A 1 196 ? 18.174 5.905 28.188 1.00 89.81 196 GLU A N 1
ATOM 1516 C CA . GLU A 1 196 ? 17.739 7.286 28.406 1.00 89.81 196 GLU A CA 1
ATOM 1517 C C . GLU A 1 196 ? 16.380 7.541 27.749 1.00 89.81 196 GLU A C 1
ATOM 1519 O O . GLU A 1 196 ? 15.486 8.109 28.378 1.00 89.81 196 GLU A O 1
ATOM 1524 N N . LEU A 1 197 ? 16.185 7.048 26.521 1.00 91.06 197 LEU A N 1
ATOM 1525 C CA . LEU A 1 197 ? 14.908 7.149 25.814 1.00 91.06 197 LEU A CA 1
ATOM 1526 C C . LEU A 1 197 ? 13.764 6.489 26.598 1.00 91.06 197 LEU A C 1
ATOM 1528 O O . LEU A 1 197 ? 12.693 7.080 26.736 1.00 91.06 197 LEU A O 1
ATOM 1532 N N . LYS A 1 198 ? 14.000 5.291 27.150 1.00 93.44 198 LYS A N 1
ATOM 1533 C CA . LYS A 1 198 ? 13.017 4.580 27.977 1.00 93.44 198 LYS A CA 1
ATOM 1534 C C . LYS A 1 198 ? 12.654 5.392 29.215 1.00 93.44 198 LYS A C 1
ATOM 1536 O O . LYS A 1 198 ? 11.478 5.582 29.501 1.00 93.44 198 LYS A O 1
ATOM 1541 N N . LYS A 1 199 ? 13.659 5.929 29.911 1.00 91.81 199 LYS A N 1
ATOM 1542 C CA . LYS A 1 199 ? 13.437 6.768 31.092 1.00 91.81 199 LYS A CA 1
ATOM 1543 C C . LYS A 1 199 ? 12.558 7.980 30.766 1.00 91.81 199 LYS A C 1
ATOM 1545 O O . LYS A 1 199 ? 11.655 8.291 31.537 1.00 91.81 199 LYS A O 1
ATOM 1550 N N . HIS A 1 200 ? 12.792 8.639 29.631 1.00 90.69 200 HIS A N 1
ATOM 1551 C CA . HIS A 1 200 ? 11.968 9.768 29.193 1.00 90.69 200 HIS A CA 1
ATOM 1552 C C . HIS A 1 200 ? 10.528 9.365 28.854 1.00 90.69 200 HIS A C 1
ATOM 1554 O O . HIS A 1 200 ? 9.605 10.106 29.193 1.00 90.69 200 HIS A O 1
ATOM 1560 N N . LEU A 1 201 ? 10.324 8.197 28.237 1.00 92.44 201 LEU A N 1
ATOM 1561 C CA . LEU A 1 201 ? 8.988 7.651 27.989 1.00 92.44 201 LEU A CA 1
ATOM 1562 C C . LEU A 1 201 ? 8.238 7.383 29.301 1.00 92.44 201 LEU A C 1
ATOM 1564 O O . LEU A 1 201 ? 7.110 7.848 29.455 1.00 92.44 201 LEU A O 1
ATOM 1568 N N . ASP A 1 202 ? 8.875 6.698 30.252 1.00 91.50 202 ASP A N 1
ATOM 1569 C CA . ASP A 1 202 ? 8.272 6.358 31.546 1.00 91.50 202 ASP A CA 1
ATOM 1570 C C . ASP A 1 202 ? 7.909 7.621 32.345 1.00 91.50 202 ASP A C 1
ATOM 1572 O O . ASP A 1 202 ? 6.842 7.711 32.960 1.00 91.50 202 ASP A O 1
ATOM 1576 N N . GLU A 1 203 ? 8.787 8.627 32.324 1.00 89.62 203 GLU A N 1
ATOM 1577 C CA . GLU A 1 203 ? 8.576 9.897 33.014 1.00 89.62 203 GLU A CA 1
ATOM 1578 C C . GLU A 1 203 ? 7.425 10.701 32.389 1.00 89.62 203 GLU A C 1
ATOM 1580 O O . GLU A 1 203 ? 6.574 11.215 33.120 1.00 89.62 203 GLU A O 1
ATOM 1585 N N . LEU A 1 204 ? 7.342 10.750 31.054 1.00 88.31 204 LEU A N 1
ATOM 1586 C CA . LEU A 1 204 ? 6.234 11.388 30.340 1.00 88.31 204 LEU A CA 1
ATOM 1587 C C . LEU A 1 204 ? 4.903 10.667 30.602 1.00 88.31 204 LEU A C 1
ATOM 1589 O O . LEU A 1 204 ? 3.906 11.319 30.910 1.00 88.31 204 LEU A O 1
ATOM 1593 N N . GLY A 1 205 ? 4.883 9.333 30.538 1.00 88.94 205 GLY A N 1
ATOM 1594 C CA . GLY A 1 205 ? 3.691 8.534 30.831 1.00 88.94 205 GLY A CA 1
ATOM 1595 C C . GLY A 1 205 ? 3.190 8.741 32.262 1.00 88.94 205 GLY A C 1
ATOM 1596 O O . GLY A 1 205 ? 1.995 8.912 32.488 1.00 88.94 205 GLY A O 1
ATOM 1597 N N . ASN A 1 206 ? 4.097 8.820 33.242 1.00 88.62 206 ASN A N 1
ATOM 1598 C CA . ASN A 1 206 ? 3.736 9.131 34.628 1.00 88.62 206 ASN A CA 1
ATOM 1599 C C . ASN A 1 206 ? 3.166 10.545 34.787 1.00 88.62 206 ASN A C 1
ATOM 1601 O O . ASN A 1 206 ? 2.175 10.718 35.495 1.00 88.62 206 ASN A O 1
ATOM 1605 N N . GLN A 1 207 ? 3.749 11.544 34.120 1.00 84.00 207 GLN A N 1
ATOM 1606 C CA . GLN A 1 207 ? 3.215 12.910 34.128 1.00 84.00 207 GLN A CA 1
ATOM 1607 C C . GLN A 1 207 ? 1.808 12.968 33.526 1.00 84.00 207 GLN A C 1
ATOM 1609 O O . GLN A 1 207 ? 0.926 13.598 34.106 1.00 84.00 207 GLN A O 1
ATOM 1614 N N . LEU A 1 208 ? 1.590 12.281 32.401 1.00 84.44 208 LEU A N 1
ATOM 1615 C CA . LEU A 1 208 ? 0.312 12.291 31.697 1.00 84.44 208 LEU A CA 1
ATOM 1616 C C . LEU A 1 208 ? -0.773 11.507 32.437 1.00 84.44 208 LEU A C 1
ATOM 1618 O O . LEU A 1 208 ? -1.871 12.025 32.604 1.00 84.44 208 LEU A O 1
ATOM 1622 N N . PHE A 1 209 ? -0.490 10.284 32.891 1.00 87.44 209 PHE A N 1
ATOM 1623 C CA . PHE A 1 209 ? -1.528 9.374 33.388 1.00 87.44 209 PHE A CA 1
ATOM 1624 C C . PHE A 1 209 ? -1.754 9.441 34.899 1.00 87.44 209 PHE A C 1
ATOM 1626 O O . PHE A 1 209 ? -2.877 9.237 35.352 1.00 87.44 209 PHE A O 1
ATOM 1633 N N . ASN A 1 210 ? -0.724 9.749 35.694 1.00 79.12 210 ASN A N 1
ATOM 1634 C CA . ASN A 1 210 ? -0.861 9.798 37.154 1.00 79.12 210 ASN A CA 1
ATOM 1635 C C . ASN A 1 210 ? -1.144 11.218 37.677 1.00 79.12 210 ASN A C 1
ATOM 1637 O O . ASN A 1 210 ? -1.330 11.394 38.879 1.00 79.12 210 ASN A O 1
ATOM 1641 N N . GLY A 1 211 ? -1.148 12.238 36.809 1.00 61.78 211 GLY A N 1
ATOM 1642 C CA . GLY A 1 211 ? -1.405 13.627 37.203 1.00 61.78 211 GLY A CA 1
ATOM 1643 C C . GLY A 1 211 ? -0.320 14.242 38.094 1.00 61.78 211 GLY A C 1
ATOM 1644 O O . GLY A 1 211 ? -0.528 15.313 38.662 1.00 61.78 211 GLY A O 1
ATOM 1645 N N . THR A 1 212 ? 0.850 13.604 38.218 1.00 49.72 212 THR A N 1
ATOM 1646 C CA . THR A 1 212 ? 2.041 14.180 38.857 1.00 49.72 212 THR A CA 1
ATOM 1647 C C . THR A 1 212 ? 2.641 15.255 37.954 1.00 49.72 212 THR A C 1
ATOM 1649 O O . THR A 1 212 ? 3.722 15.095 37.386 1.00 49.72 212 THR A O 1
ATOM 1652 N N . CYS A 1 213 ? 1.928 16.369 37.804 1.00 47.34 213 CYS A N 1
ATOM 1653 C CA . CYS A 1 213 ? 2.470 17.611 37.281 1.00 47.34 213 CYS A CA 1
ATOM 1654 C C . CYS A 1 213 ? 3.446 18.171 38.317 1.00 47.34 213 CYS A C 1
ATOM 1656 O O . CYS A 1 213 ? 3.127 19.095 39.062 1.00 47.34 213 CYS A O 1
ATOM 1658 N N . ASN A 1 214 ? 4.658 17.624 38.371 1.00 40.66 214 ASN A N 1
ATOM 1659 C CA . ASN A 1 214 ? 5.766 18.320 39.002 1.00 40.66 214 ASN A CA 1
ATOM 1660 C C . ASN A 1 214 ? 6.125 19.505 38.096 1.00 40.66 214 ASN A C 1
ATOM 1662 O O . ASN A 1 214 ? 7.087 19.448 37.331 1.00 40.66 214 ASN A O 1
ATOM 1666 N N . PHE A 1 215 ? 5.369 20.602 38.199 1.00 40.81 215 PHE A N 1
ATOM 1667 C CA . PHE A 1 215 ? 5.837 21.940 37.831 1.00 40.81 215 PHE A CA 1
ATOM 1668 C C . PHE A 1 215 ? 6.939 22.361 38.816 1.00 40.81 215 PHE A C 1
ATOM 1670 O O . PHE A 1 215 ? 6.850 23.376 39.497 1.00 40.81 215 PHE A O 1
ATOM 1677 N N . VAL A 1 216 ? 8.001 21.563 38.920 1.00 37.41 216 VAL A N 1
ATOM 1678 C CA . VAL A 1 216 ? 9.267 22.065 39.431 1.00 37.41 216 VAL A CA 1
ATOM 1679 C C . VAL A 1 216 ? 9.836 22.886 38.278 1.00 37.41 216 VAL A C 1
ATOM 1681 O O . VAL A 1 216 ? 9.993 22.336 37.181 1.00 37.41 216 VAL A O 1
ATOM 1684 N N . PRO A 1 217 ? 10.106 24.191 38.454 1.00 37.41 217 PRO A N 1
ATOM 1685 C CA . PRO A 1 217 ? 10.774 24.968 37.428 1.00 37.41 217 PRO A CA 1
ATOM 1686 C C . PRO A 1 217 ? 12.122 24.301 37.149 1.00 37.41 217 PRO A C 1
ATOM 1688 O O . PRO A 1 217 ? 13.053 24.391 37.947 1.00 37.41 217 PRO A O 1
ATOM 1691 N N . LYS A 1 218 ? 12.204 23.572 36.029 1.00 42.81 218 LYS A N 1
ATOM 1692 C CA . LYS A 1 218 ? 13.437 22.920 35.592 1.00 42.81 218 LYS A CA 1
ATOM 1693 C C . LYS A 1 218 ? 14.496 24.008 35.455 1.00 42.81 218 LYS A C 1
ATOM 1695 O O . LYS A 1 218 ? 14.293 24.980 34.718 1.00 42.81 218 LYS A O 1
ATOM 1700 N N . SER A 1 219 ? 15.606 23.861 36.176 1.00 40.09 219 SER A N 1
ATOM 1701 C CA . SER A 1 219 ? 16.751 24.765 36.059 1.00 40.09 219 SER A CA 1
ATOM 1702 C C . SER A 1 219 ? 17.204 24.839 34.593 1.00 40.09 219 SER A C 1
ATOM 1704 O O . SER A 1 219 ? 16.961 23.915 33.807 1.00 40.09 219 SER A O 1
ATOM 1706 N N . LYS A 1 220 ? 17.872 25.931 34.191 1.00 45.06 220 LYS A N 1
ATOM 1707 C CA . LYS A 1 220 ? 18.399 26.083 32.818 1.00 45.06 220 LYS A CA 1
ATOM 1708 C C . LYS A 1 220 ? 19.259 24.881 32.376 1.00 45.06 220 LYS A C 1
ATOM 1710 O O . LYS A 1 220 ? 19.275 24.567 31.193 1.00 45.06 220 LYS A O 1
ATOM 1715 N N . GLU A 1 221 ? 19.876 24.156 33.311 1.00 39.22 221 GLU A N 1
ATOM 1716 C CA . GLU A 1 221 ? 20.632 22.921 33.054 1.00 39.22 221 GLU A CA 1
ATOM 1717 C C . GLU A 1 221 ? 19.757 21.682 32.779 1.00 39.22 221 GLU A C 1
ATOM 1719 O O . GLU A 1 221 ? 20.127 20.842 31.962 1.00 39.22 221 GLU A O 1
ATOM 1724 N N . GLN A 1 222 ? 18.578 21.550 33.399 1.00 45.78 222 GLN A N 1
ATOM 1725 C CA . GLN A 1 222 ? 17.663 20.421 33.151 1.00 45.78 222 GLN A CA 1
ATOM 1726 C C . GLN A 1 222 ? 16.922 20.537 31.811 1.00 45.78 222 GLN A C 1
ATOM 1728 O O . GLN A 1 222 ? 16.607 19.515 31.200 1.00 45.78 222 GLN A O 1
ATOM 1733 N N . LYS A 1 223 ? 16.692 21.761 31.310 1.00 48.00 223 LYS A N 1
ATOM 1734 C CA . LYS A 1 223 ? 16.144 21.998 29.958 1.00 48.00 223 LYS A CA 1
ATOM 1735 C C . LYS A 1 223 ? 17.062 21.496 28.835 1.00 48.00 223 LYS A C 1
ATOM 1737 O O . LYS A 1 223 ? 16.571 21.229 27.746 1.00 48.00 223 LYS A O 1
ATOM 1742 N N . HIS A 1 224 ? 18.359 21.327 29.097 1.00 47.19 224 HIS A N 1
ATOM 1743 C CA . HIS A 1 224 ? 19.316 20.778 28.132 1.00 47.19 224 HIS A CA 1
ATOM 1744 C C . HIS A 1 224 ? 19.387 19.241 28.113 1.00 47.19 224 HIS A C 1
ATOM 1746 O O . HIS A 1 224 ? 20.006 18.695 27.206 1.00 47.19 224 HIS A O 1
ATOM 1752 N N . LYS A 1 225 ? 18.765 18.537 29.075 1.00 56.41 225 LYS A N 1
ATOM 1753 C CA . LYS A 1 225 ? 18.834 17.065 29.181 1.00 56.41 225 LYS A CA 1
ATOM 1754 C C . LYS A 1 225 ? 17.630 16.314 28.610 1.00 56.41 225 LYS A C 1
ATOM 1756 O O . LYS A 1 225 ? 17.754 15.125 28.356 1.00 56.41 225 LYS A O 1
ATOM 1761 N N . VAL A 1 226 ? 16.475 16.958 28.439 1.00 60.06 226 VAL A N 1
ATOM 1762 C CA . VAL A 1 226 ? 15.282 16.303 27.876 1.00 60.06 226 VAL A CA 1
ATOM 1763 C C . VAL A 1 226 ? 15.234 16.578 26.373 1.00 60.06 226 VAL A C 1
ATOM 1765 O O . VAL A 1 226 ? 15.229 17.754 25.995 1.00 60.06 226 VAL A O 1
ATOM 1768 N N . PRO A 1 227 ? 15.192 15.548 25.509 1.00 72.94 227 PRO A N 1
ATOM 1769 C CA . PRO A 1 227 ? 15.058 15.759 24.075 1.00 72.94 227 PRO A CA 1
ATOM 1770 C C . PRO A 1 227 ? 13.783 16.549 23.779 1.00 72.94 227 PRO A C 1
ATOM 1772 O O . PRO A 1 227 ? 12.722 16.253 24.326 1.00 72.94 227 PRO A O 1
ATOM 1775 N N . GLN A 1 228 ? 13.871 17.537 22.889 1.00 73.44 228 GLN A N 1
ATOM 1776 C CA . GLN A 1 228 ? 12.742 18.427 22.591 1.00 73.44 228 GLN A CA 1
ATOM 1777 C C . GLN A 1 228 ? 11.511 17.683 22.054 1.00 73.44 228 GLN A C 1
ATOM 1779 O O . GLN A 1 228 ? 10.399 18.160 22.234 1.00 73.44 228 GLN A O 1
ATOM 1784 N N . ALA A 1 229 ? 11.694 16.491 21.475 1.00 73.88 229 ALA A N 1
ATOM 1785 C CA . ALA A 1 229 ? 10.597 15.620 21.055 1.00 73.88 229 ALA A CA 1
ATOM 1786 C C . ALA A 1 229 ? 9.643 15.223 22.206 1.00 73.88 229 ALA A C 1
ATOM 1788 O O . ALA A 1 229 ? 8.490 14.896 21.952 1.00 73.88 229 ALA A O 1
ATOM 1789 N N . PHE A 1 230 ? 10.094 15.260 23.467 1.00 77.25 230 PHE A N 1
ATOM 1790 C CA . PHE A 1 230 ? 9.265 14.969 24.645 1.00 77.25 230 PHE A CA 1
ATOM 1791 C C . PHE A 1 230 ? 8.565 16.209 25.223 1.00 77.25 230 PHE A C 1
ATOM 1793 O O . PHE A 1 230 ? 7.820 16.086 26.196 1.00 77.25 230 PHE A O 1
ATOM 1800 N N . ASP A 1 231 ? 8.758 17.397 24.640 1.00 74.00 231 ASP A N 1
ATOM 1801 C CA . ASP A 1 231 ? 8.017 18.606 25.015 1.00 74.00 231 ASP A CA 1
ATOM 1802 C C . ASP A 1 231 ? 6.638 18.641 24.334 1.00 74.00 231 ASP A C 1
ATOM 1804 O O . ASP A 1 231 ? 6.315 19.521 23.536 1.00 74.00 231 ASP A O 1
ATOM 1808 N N . VAL A 1 232 ? 5.806 17.643 24.648 1.00 70.75 232 VAL A N 1
ATOM 1809 C CA . VAL A 1 232 ? 4.469 17.455 24.048 1.00 70.75 232 VAL A CA 1
ATOM 1810 C C . VAL A 1 232 ? 3.495 18.585 24.430 1.00 70.75 232 VAL A C 1
ATOM 1812 O O . VAL A 1 232 ? 2.441 18.748 23.818 1.00 70.75 232 VAL A O 1
ATOM 1815 N N . PHE A 1 233 ? 3.851 19.406 25.420 1.00 67.62 233 PHE A N 1
ATOM 1816 C CA . PHE A 1 233 ? 3.073 20.564 25.861 1.00 67.62 233 PHE A CA 1
ATOM 1817 C C . PHE A 1 233 ? 3.475 21.876 25.157 1.00 67.62 233 PHE A C 1
ATOM 1819 O O . PHE A 1 233 ? 2.800 22.891 25.340 1.00 67.62 233 PHE A O 1
ATOM 1826 N N . GLY A 1 234 ? 4.549 21.869 24.357 1.00 57.62 234 GLY A N 1
ATOM 1827 C CA . GLY A 1 234 ? 5.049 23.031 23.619 1.00 57.62 234 GLY A CA 1
ATOM 1828 C C . GLY A 1 234 ? 4.243 23.381 22.354 1.00 57.62 234 GLY A C 1
ATOM 1829 O O . GLY A 1 234 ? 3.391 22.630 21.890 1.00 57.62 234 GLY A O 1
ATOM 1830 N N . GLN A 1 235 ? 4.532 24.542 21.753 1.00 42.00 235 GLN A N 1
ATOM 1831 C CA . GLN A 1 235 ? 3.835 25.078 20.563 1.00 42.00 235 GLN A CA 1
ATOM 1832 C C . GLN A 1 235 ? 4.074 24.295 19.246 1.00 42.00 235 GLN A C 1
ATOM 1834 O O . GLN A 1 235 ? 3.408 24.583 18.256 1.00 42.00 235 GLN A O 1
ATOM 1839 N N . GLN A 1 236 ? 4.988 23.314 19.200 1.00 45.94 236 GLN A N 1
ATOM 1840 C CA . GLN A 1 236 ? 5.350 22.542 17.991 1.00 45.94 236 GLN A CA 1
ATOM 1841 C C . GLN A 1 236 ? 4.636 21.178 17.891 1.00 45.94 236 GLN A C 1
ATOM 1843 O O . GLN A 1 236 ? 5.256 20.164 17.574 1.00 45.94 236 GLN A O 1
ATOM 1848 N N . VAL A 1 237 ? 3.331 21.129 18.161 1.00 51.94 237 VAL A N 1
ATOM 1849 C CA . VAL A 1 237 ? 2.536 19.904 17.978 1.00 51.94 237 VAL A CA 1
ATOM 1850 C C . VAL A 1 237 ? 1.908 19.911 16.589 1.00 51.94 237 VAL A C 1
ATOM 1852 O O . VAL A 1 237 ? 1.030 20.725 16.306 1.00 51.94 237 VAL A O 1
ATOM 1855 N N . VAL A 1 238 ? 2.328 18.986 15.725 1.00 49.38 238 VAL A N 1
ATOM 1856 C CA . VAL A 1 238 ? 1.653 18.750 14.443 1.00 49.38 238 VAL A CA 1
ATOM 1857 C C . VAL A 1 238 ? 0.528 17.749 14.696 1.00 49.38 238 VAL A C 1
ATOM 1859 O O . VAL A 1 238 ? 0.776 16.600 15.072 1.00 49.38 238 VAL A O 1
ATOM 1862 N N . ALA A 1 239 ? -0.720 18.189 14.537 1.00 46.78 239 ALA A N 1
ATOM 1863 C CA . ALA A 1 239 ? -1.878 17.307 14.614 1.00 46.78 239 ALA A CA 1
ATOM 1864 C C . ALA A 1 239 ? -1.993 16.522 13.299 1.00 46.78 239 ALA A C 1
ATOM 1866 O O . ALA A 1 239 ? -2.281 17.097 12.253 1.00 46.78 239 ALA A O 1
ATOM 1867 N N . PHE A 1 240 ? -1.750 15.211 13.346 1.00 39.81 240 PHE A N 1
ATOM 1868 C CA . PHE A 1 240 ? -1.881 14.337 12.170 1.00 39.81 240 PHE A CA 1
ATOM 1869 C C . PHE A 1 240 ? -3.357 13.997 11.886 1.00 39.81 240 PHE A C 1
ATOM 1871 O O . PHE A 1 240 ? -3.696 13.651 10.763 1.00 39.81 240 PHE A O 1
ATOM 1878 N N . ASN A 1 241 ? -4.215 14.106 12.914 1.00 44.12 241 ASN A N 1
ATOM 1879 C CA . ASN A 1 241 ? -5.681 13.990 12.926 1.00 44.12 241 ASN A CA 1
ATOM 1880 C C . ASN A 1 241 ? -6.222 14.670 14.207 1.00 44.12 241 ASN A C 1
ATOM 1882 O O . ASN A 1 241 ? -5.443 14.928 15.123 1.00 44.12 241 ASN A O 1
ATOM 1886 N N . SER A 1 242 ? -7.535 14.905 14.339 1.00 50.06 242 SER A N 1
ATOM 1887 C CA . SER A 1 242 ? -8.113 15.623 15.501 1.00 50.06 242 SER A CA 1
ATOM 1888 C C . SER A 1 242 ? -7.887 14.967 16.879 1.00 50.06 242 SER A C 1
ATOM 1890 O O . SER A 1 242 ? -8.208 15.584 17.889 1.00 50.06 242 SER A O 1
ATOM 1892 N N . SER A 1 243 ? -7.352 13.741 16.949 1.00 57.28 243 SER A N 1
ATOM 1893 C CA . SER A 1 243 ? -7.111 12.976 18.187 1.00 57.28 243 SER A CA 1
ATOM 1894 C C . SER A 1 243 ? -5.651 12.534 18.400 1.00 57.28 243 SER A C 1
ATOM 1896 O O . SER A 1 243 ? -5.380 11.772 19.332 1.00 57.28 243 SER A O 1
ATOM 1898 N N . THR A 1 244 ? -4.719 12.947 17.530 1.00 71.88 244 THR A N 1
ATOM 1899 C CA . THR A 1 244 ? -3.315 12.494 17.545 1.00 71.88 244 THR A CA 1
ATOM 1900 C C . THR A 1 244 ? -2.355 13.679 17.531 1.00 71.88 244 THR A C 1
ATOM 1902 O O . THR A 1 244 ? -2.375 14.478 16.596 1.00 71.88 244 THR A O 1
ATOM 1905 N N . SER A 1 245 ? -1.474 13.757 18.529 1.00 73.69 245 SER A N 1
ATOM 1906 C CA . SER A 1 245 ? -0.410 14.763 18.618 1.00 73.69 245 SER A CA 1
ATOM 1907 C C . SER A 1 245 ? 0.953 14.138 18.343 1.00 73.69 245 SER A C 1
ATOM 1909 O O . SER A 1 245 ? 1.303 13.144 18.979 1.00 73.69 245 SER A O 1
ATOM 1911 N N . VAL A 1 246 ? 1.735 14.738 17.443 1.00 77.75 246 VAL A N 1
ATOM 1912 C CA . VAL A 1 246 ? 3.082 14.271 17.087 1.00 77.75 246 VAL A CA 1
ATOM 1913 C C . VAL A 1 246 ? 4.108 15.373 17.348 1.00 77.75 246 VAL A C 1
ATOM 1915 O O . VAL A 1 246 ? 3.914 16.515 16.928 1.00 77.75 246 VAL A O 1
ATOM 1918 N N . CYS A 1 247 ? 5.213 15.020 18.006 1.00 77.94 247 CYS A N 1
ATOM 1919 C CA . CYS A 1 247 ? 6.388 15.874 18.167 1.00 77.94 247 CYS A CA 1
ATOM 1920 C C . CYS A 1 247 ? 7.632 15.118 17.685 1.00 77.94 247 CYS A C 1
ATOM 1922 O O . CYS A 1 247 ? 7.904 14.011 18.148 1.00 77.94 247 CYS A O 1
ATOM 1924 N N . ALA A 1 248 ? 8.372 15.692 16.735 1.00 80.81 248 ALA A N 1
ATOM 1925 C CA . ALA A 1 248 ? 9.526 15.045 16.117 1.00 80.81 248 ALA A CA 1
ATOM 1926 C C . ALA A 1 248 ? 10.750 15.965 16.132 1.00 80.81 248 ALA A C 1
ATOM 1928 O O . ALA A 1 248 ? 10.687 17.100 15.656 1.00 80.81 248 ALA A O 1
ATOM 1929 N N . LYS A 1 249 ? 11.872 15.473 16.666 1.00 80.38 249 LYS A N 1
ATOM 1930 C CA . LYS A 1 249 ? 13.149 16.194 16.712 1.00 80.38 249 LYS A CA 1
ATOM 1931 C C . LYS A 1 249 ? 14.320 15.226 16.891 1.00 80.38 249 LYS A C 1
ATOM 1933 O O . LYS A 1 249 ? 14.210 14.258 17.634 1.00 80.38 249 LYS A O 1
ATOM 1938 N N . ASP A 1 250 ? 15.437 15.494 16.213 1.00 81.50 250 ASP A N 1
ATOM 1939 C CA . ASP A 1 250 ? 16.711 14.766 16.361 1.00 81.50 250 ASP A CA 1
ATOM 1940 C C . ASP A 1 250 ? 16.595 13.235 16.168 1.00 81.50 250 ASP A C 1
ATOM 1942 O O . ASP A 1 250 ? 17.222 12.435 16.868 1.00 81.50 250 ASP A O 1
ATOM 1946 N N . GLY A 1 251 ? 15.760 12.817 15.207 1.00 84.62 251 GLY A N 1
ATOM 1947 C CA . GLY A 1 251 ? 15.494 11.402 14.913 1.00 84.62 251 GLY A CA 1
ATOM 1948 C C . GLY A 1 251 ? 14.657 10.686 15.979 1.00 84.62 251 GLY A C 1
ATOM 1949 O O . GLY A 1 251 ? 14.643 9.460 16.020 1.00 84.62 251 GLY A O 1
ATOM 1950 N N . ILE A 1 252 ? 13.991 11.427 16.868 1.00 90.62 252 ILE A N 1
ATOM 1951 C CA . ILE A 1 252 ? 13.037 10.903 17.848 1.00 90.62 252 ILE A CA 1
ATOM 1952 C C . ILE A 1 252 ? 11.664 11.482 17.532 1.00 90.62 252 ILE A C 1
ATOM 1954 O O . ILE A 1 252 ? 11.525 12.683 17.310 1.00 90.62 252 ILE A O 1
ATOM 1958 N N . THR A 1 253 ? 10.646 10.629 17.533 1.00 91.12 253 THR A N 1
ATOM 1959 C CA . THR A 1 253 ? 9.246 11.022 17.369 1.00 91.12 253 THR A CA 1
ATOM 1960 C C . THR A 1 253 ? 8.436 10.514 18.553 1.00 91.12 253 THR A C 1
ATOM 1962 O O . THR A 1 253 ? 8.444 9.318 18.832 1.00 91.12 253 THR A O 1
ATOM 1965 N N . VAL A 1 254 ? 7.719 11.406 19.230 1.00 90.81 254 VAL A N 1
ATOM 1966 C CA . VAL A 1 254 ? 6.749 11.073 20.279 1.00 90.81 254 VAL A CA 1
ATOM 1967 C C . VAL A 1 254 ? 5.348 11.292 19.725 1.00 90.81 254 VAL A C 1
ATOM 1969 O O . VAL A 1 254 ? 5.061 12.336 19.135 1.00 90.81 254 VAL A O 1
ATOM 1972 N N . ILE A 1 255 ? 4.484 10.294 19.888 1.00 90.38 255 ILE A N 1
ATOM 1973 C CA . ILE A 1 255 ? 3.120 10.286 19.356 1.00 90.38 255 ILE A CA 1
ATOM 1974 C C . ILE A 1 255 ? 2.170 10.008 20.516 1.00 90.38 255 ILE A C 1
ATOM 1976 O O . ILE A 1 255 ? 2.277 8.961 21.151 1.00 90.38 255 ILE A O 1
ATOM 1980 N N . CYS A 1 256 ? 1.217 10.902 20.768 1.00 89.50 256 CYS A N 1
ATOM 1981 C CA . CYS A 1 256 ? 0.133 10.642 21.715 1.00 89.50 256 CYS A CA 1
ATOM 1982 C C . CYS A 1 256 ? -1.182 10.441 20.964 1.00 89.50 256 CYS A C 1
ATOM 1984 O O . CYS A 1 256 ? -1.526 11.224 20.075 1.00 89.50 256 CYS A O 1
ATOM 1986 N N . VAL A 1 257 ? -1.913 9.387 21.320 1.00 89.25 257 VAL A N 1
ATOM 1987 C CA . VAL A 1 257 ? -3.161 8.984 20.667 1.00 89.25 257 VAL A CA 1
ATOM 1988 C C . VAL A 1 257 ? -4.224 8.716 21.721 1.00 89.25 257 VAL A C 1
ATOM 1990 O O . VAL A 1 257 ? -4.039 7.863 22.587 1.00 89.25 257 VAL A O 1
ATOM 1993 N N . LYS A 1 258 ? -5.370 9.388 21.590 1.00 90.31 258 LYS A N 1
ATOM 1994 C CA . LYS A 1 258 ? -6.582 9.086 22.361 1.00 90.31 258 LYS A CA 1
ATOM 1995 C C . LYS A 1 258 ? -7.627 8.420 21.478 1.00 90.31 258 LYS A C 1
ATOM 1997 O O . LYS A 1 258 ? -7.811 8.795 20.319 1.00 90.31 258 LYS A O 1
ATOM 2002 N N . ARG A 1 259 ? -8.340 7.448 22.041 1.00 91.25 259 ARG A N 1
ATOM 2003 C CA . ARG A 1 259 ? -9.456 6.752 21.398 1.00 91.25 259 ARG A CA 1
ATOM 2004 C C . ARG A 1 259 ? -10.562 6.477 22.402 1.00 91.25 259 ARG A C 1
ATOM 2006 O O . ARG A 1 259 ? -10.269 6.000 23.490 1.00 91.25 259 ARG A O 1
ATOM 2013 N N . GLY A 1 260 ? -11.814 6.734 22.030 1.00 89.56 260 GLY A N 1
ATOM 2014 C CA . GLY A 1 260 ? -12.927 6.735 22.982 1.00 89.56 260 GLY A CA 1
ATOM 2015 C C . GLY A 1 260 ? -12.815 7.882 23.994 1.00 89.56 260 GLY A C 1
ATOM 2016 O O . GLY A 1 260 ? -11.743 8.451 24.206 1.00 89.56 260 GLY A O 1
ATOM 2017 N N . GLY A 1 261 ? -13.935 8.259 24.597 1.00 89.88 261 GLY A N 1
ATOM 2018 C CA . GLY A 1 261 ? -14.061 9.522 25.319 1.00 89.88 261 GLY A CA 1
ATOM 2019 C C . GLY A 1 261 ? -13.978 10.737 24.390 1.00 89.88 261 GLY A C 1
ATOM 2020 O O . GLY A 1 261 ? -13.992 10.630 23.163 1.00 89.88 261 GLY A O 1
ATOM 2021 N N . ASP A 1 262 ? -13.896 11.920 24.984 1.00 87.88 262 ASP A N 1
ATOM 2022 C CA . ASP A 1 262 ? -13.703 13.164 24.254 1.00 87.88 262 ASP A CA 1
ATOM 2023 C C . ASP A 1 262 ? -12.224 13.363 23.909 1.00 87.88 262 ASP A C 1
ATOM 2025 O O . ASP A 1 262 ? -11.408 13.745 24.749 1.00 87.88 262 ASP A O 1
ATOM 2029 N N . THR A 1 263 ? -11.858 13.084 22.659 1.00 85.94 263 THR A N 1
ATOM 2030 C CA . THR A 1 263 ? -10.458 13.122 22.220 1.00 85.94 263 THR A CA 1
ATOM 2031 C C . THR A 1 263 ? -9.875 14.533 22.127 1.00 85.94 263 THR A C 1
ATOM 2033 O O . THR A 1 263 ? -8.671 14.655 21.921 1.00 85.94 263 THR A O 1
ATOM 2036 N N . GLN A 1 264 ? -10.692 15.588 22.251 1.00 81.94 264 GLN A N 1
ATOM 2037 C CA . GLN A 1 264 ? -10.211 16.977 22.260 1.00 81.94 264 GLN A CA 1
ATOM 2038 C C . GLN A 1 264 ? -9.628 17.383 23.618 1.00 81.94 264 GLN A C 1
ATOM 2040 O O . GLN A 1 264 ? -8.863 18.344 23.719 1.00 81.94 264 GLN A O 1
ATOM 2045 N N . VAL A 1 265 ? -9.966 16.641 24.674 1.00 81.25 265 VAL A N 1
ATOM 2046 C CA . VAL A 1 265 ? -9.493 16.909 26.028 1.00 81.25 265 VAL A CA 1
ATOM 2047 C C . VAL A 1 265 ? -8.032 16.481 26.158 1.00 81.25 265 VAL A C 1
ATOM 2049 O O . VAL A 1 265 ? -7.687 15.310 25.990 1.00 81.25 265 VAL A O 1
ATOM 2052 N N . ARG A 1 266 ? -7.154 17.436 26.487 1.00 75.25 266 ARG A N 1
ATOM 2053 C CA . ARG A 1 266 ? -5.711 17.179 26.648 1.00 75.25 266 ARG A CA 1
ATOM 2054 C C . ARG A 1 266 ? -5.387 16.448 27.951 1.00 75.25 266 ARG A C 1
ATOM 2056 O O . ARG A 1 266 ? -4.532 15.566 27.960 1.00 75.25 266 ARG A O 1
ATOM 2063 N N . ASN A 1 267 ? -6.064 16.806 29.039 1.00 82.25 267 ASN A N 1
ATOM 2064 C CA . ASN A 1 267 ? -5.811 16.261 30.369 1.00 82.25 267 ASN A CA 1
ATOM 2065 C C . ASN A 1 267 ? -6.370 14.833 30.499 1.00 82.25 267 ASN A C 1
ATOM 2067 O O . ASN A 1 267 ? -7.541 14.589 30.213 1.00 82.25 267 ASN A O 1
ATOM 2071 N N . HIS A 1 268 ? -5.542 13.887 30.951 1.00 87.00 268 HIS A N 1
ATOM 2072 C CA . HIS A 1 268 ? -5.946 12.495 31.152 1.00 87.00 268 HIS A CA 1
ATOM 2073 C C . HIS A 1 268 ? -7.105 12.351 32.146 1.00 87.00 268 HIS A C 1
ATOM 2075 O O . HIS A 1 268 ? -8.056 11.627 31.865 1.00 87.00 268 HIS A O 1
ATOM 2081 N N . SER A 1 269 ? -7.061 13.063 33.275 1.00 87.19 269 SER A N 1
ATOM 2082 C CA . SER A 1 269 ? -8.076 12.951 34.331 1.00 87.19 269 SER A CA 1
ATOM 2083 C C . SER A 1 269 ? -9.447 13.432 33.860 1.00 87.19 269 SER A C 1
ATOM 2085 O O . SER A 1 269 ? -10.461 12.809 34.160 1.00 87.19 269 SER A O 1
ATOM 2087 N N . GLU A 1 270 ? -9.479 14.515 33.083 1.00 88.50 270 GLU A N 1
ATOM 2088 C CA . GLU A 1 270 ? -10.712 15.025 32.476 1.00 88.50 270 GLU A CA 1
ATOM 2089 C C . GLU A 1 270 ? -11.209 14.083 31.376 1.00 88.50 270 GLU A C 1
ATOM 2091 O O . GLU A 1 270 ? -12.388 13.735 31.349 1.00 88.50 270 GLU A O 1
ATOM 2096 N N . TRP A 1 271 ? -10.308 13.595 30.515 1.00 91.31 271 TRP A N 1
ATOM 2097 C CA . TRP A 1 271 ? -10.637 12.615 29.479 1.00 91.31 271 TRP A CA 1
ATOM 2098 C C . TRP A 1 271 ? -11.248 11.339 30.080 1.00 91.31 271 TRP A C 1
ATOM 2100 O O . TRP A 1 271 ? -12.267 10.855 29.585 1.00 91.31 271 TRP A O 1
ATOM 2110 N N . LEU A 1 272 ? -10.700 10.837 31.189 1.00 91.31 272 LEU A N 1
ATOM 2111 C CA . LEU A 1 272 ? -11.159 9.624 31.872 1.00 91.31 272 LEU A CA 1
ATOM 2112 C C . LEU A 1 272 ? -12.639 9.699 32.283 1.00 91.31 272 LEU A C 1
ATOM 2114 O O . LEU A 1 272 ? -13.351 8.698 32.190 1.00 91.31 272 LEU A O 1
ATOM 2118 N N . LEU A 1 273 ? -13.125 10.883 32.672 1.00 91.06 273 LEU A N 1
ATOM 2119 C CA . LEU A 1 273 ? -14.531 11.111 33.030 1.00 91.06 273 LEU A CA 1
ATOM 2120 C C . LEU A 1 273 ? -15.473 11.062 31.818 1.00 91.06 273 LEU A C 1
ATOM 2122 O O . LEU A 1 273 ? -16.662 10.791 31.969 1.00 91.06 273 LEU A O 1
ATOM 2126 N N . THR A 1 274 ? -14.957 11.296 30.610 1.00 92.56 274 THR A N 1
ATOM 2127 C CA . THR A 1 274 ? -15.760 11.314 29.376 1.00 92.56 274 THR A CA 1
ATOM 2128 C C . THR A 1 274 ? -15.938 9.933 28.738 1.00 92.56 274 THR A C 1
ATOM 2130 O O . THR A 1 274 ? -16.875 9.738 27.962 1.00 92.56 274 THR A O 1
ATOM 2133 N N . VAL A 1 275 ? -15.074 8.962 29.067 1.00 91.94 275 VAL A N 1
ATOM 2134 C CA . VAL A 1 275 ? -15.059 7.622 28.448 1.00 91.94 275 VAL A CA 1
ATOM 2135 C C . VAL A 1 275 ? -16.398 6.878 28.568 1.00 91.94 275 VAL A C 1
ATOM 2137 O O . VAL A 1 275 ? -16.840 6.347 27.551 1.00 91.94 275 VAL A O 1
ATOM 2140 N N . PRO A 1 276 ? -17.093 6.851 29.727 1.00 90.12 276 PRO A N 1
ATOM 2141 C CA . PRO A 1 276 ? -18.397 6.188 29.834 1.00 90.12 276 PRO A CA 1
ATOM 2142 C C . PRO A 1 276 ? -19.476 6.775 28.914 1.00 90.12 276 PRO A C 1
ATOM 2144 O O . PRO A 1 276 ? -20.345 6.041 28.458 1.00 90.12 276 PRO A O 1
ATOM 2147 N N . ASN A 1 277 ? -19.404 8.077 28.617 1.00 89.00 277 ASN A N 1
ATOM 2148 C CA . ASN A 1 277 ? -20.418 8.789 27.833 1.00 89.00 277 ASN A CA 1
ATOM 2149 C C . ASN A 1 277 ? -20.160 8.727 26.321 1.00 89.00 277 ASN A C 1
ATOM 2151 O O . ASN A 1 277 ? -21.098 8.823 25.534 1.00 89.00 277 ASN A O 1
ATOM 2155 N N . LYS A 1 278 ? -18.895 8.593 25.902 1.00 90.88 278 LYS A N 1
ATOM 2156 C CA . LYS A 1 278 ? -18.493 8.523 24.487 1.00 90.88 278 LYS A CA 1
ATOM 2157 C C . LYS A 1 278 ? -17.543 7.341 24.208 1.00 90.88 278 LYS A C 1
ATOM 2159 O O . LYS A 1 278 ? -16.443 7.573 23.707 1.00 90.88 278 LYS A O 1
ATOM 2164 N N . PRO A 1 279 ? -17.880 6.083 24.550 1.00 92.56 279 PRO A N 1
ATOM 2165 C CA . PRO A 1 279 ? -16.950 4.977 24.351 1.00 92.56 279 PRO A CA 1
ATOM 2166 C C . PRO A 1 279 ? -16.778 4.623 22.867 1.00 92.56 279 PRO A C 1
ATOM 2168 O O . PRO A 1 279 ? -17.665 4.855 22.047 1.00 92.56 279 PRO A O 1
ATOM 2171 N N . ASP A 1 280 ? -15.638 4.022 22.531 1.00 93.69 280 ASP A N 1
ATOM 2172 C CA . ASP A 1 280 ? -15.320 3.496 21.199 1.00 93.69 280 ASP A CA 1
ATOM 2173 C C . ASP A 1 280 ? -14.728 2.077 21.309 1.00 93.69 280 ASP A C 1
ATOM 2175 O O . ASP A 1 280 ? -14.370 1.613 22.393 1.00 93.69 280 ASP A O 1
ATOM 2179 N N . ALA A 1 281 ? -14.620 1.365 20.190 1.00 94.06 281 ALA A N 1
ATOM 2180 C CA . ALA A 1 281 ? -13.917 0.088 20.129 1.00 94.06 281 ALA A CA 1
ATOM 2181 C C . ALA A 1 281 ? -12.402 0.306 20.256 1.00 94.06 281 ALA A C 1
ATOM 2183 O O . ALA A 1 281 ? -11.794 0.940 19.394 1.00 94.06 281 ALA A O 1
ATOM 2184 N N . VAL A 1 282 ? -11.789 -0.224 21.315 1.00 93.50 282 VAL A N 1
ATOM 2185 C CA . VAL A 1 282 ? -10.380 0.027 21.673 1.00 93.50 282 VAL A CA 1
ATOM 2186 C C . VAL A 1 282 ? -9.469 -1.187 21.526 1.00 93.50 282 VAL A C 1
ATOM 2188 O O . VAL A 1 282 ? -8.278 -1.008 21.263 1.00 93.50 282 VAL A O 1
ATOM 2191 N N . ASP A 1 283 ? -10.026 -2.392 21.647 1.00 94.50 283 ASP A N 1
ATOM 2192 C CA . ASP A 1 283 ? -9.318 -3.662 21.482 1.00 94.50 283 ASP A CA 1
ATOM 2193 C C . ASP A 1 283 ? -10.112 -4.572 20.530 1.00 94.50 283 ASP A C 1
ATOM 2195 O O . ASP A 1 283 ? -11.345 -4.575 20.543 1.00 94.50 283 ASP A O 1
ATOM 2199 N N . PHE A 1 284 ? -9.407 -5.328 19.689 1.00 96.94 284 PHE A N 1
ATOM 2200 C CA . PHE A 1 284 ? -9.991 -6.180 18.654 1.00 96.94 284 PHE A CA 1
ATOM 2201 C C . PHE A 1 284 ? -9.379 -7.579 18.743 1.00 96.94 284 PHE A C 1
ATOM 2203 O O . PHE A 1 284 ? -8.215 -7.739 19.093 1.00 96.94 284 PHE A O 1
ATOM 2210 N N . SER A 1 285 ? -10.151 -8.616 18.440 1.00 97.19 285 SER A N 1
ATOM 2211 C CA . SER A 1 285 ? -9.660 -9.996 18.393 1.00 97.19 285 SER A CA 1
ATOM 2212 C C . SER A 1 285 ? -10.085 -10.658 17.097 1.00 97.19 285 SER A C 1
ATOM 2214 O O . SER A 1 285 ? -11.267 -10.653 16.746 1.00 97.19 285 SER A O 1
ATOM 2216 N N . PHE A 1 286 ? -9.114 -11.236 16.397 1.00 97.31 286 PHE A N 1
ATOM 2217 C CA . PHE A 1 286 ? -9.305 -11.778 15.060 1.00 97.31 286 PHE A CA 1
ATOM 2218 C C . PHE A 1 286 ? -8.955 -13.256 14.976 1.00 97.31 286 PHE A C 1
ATOM 2220 O O . PHE A 1 286 ? -8.119 -13.762 15.719 1.00 97.31 286 PHE A O 1
ATOM 2227 N N . ILE A 1 287 ? -9.550 -13.928 13.994 1.00 95.62 287 ILE A N 1
ATOM 2228 C CA . ILE A 1 287 ? -9.119 -15.251 13.535 1.00 95.62 287 ILE A CA 1
ATOM 2229 C C . ILE A 1 287 ? -8.916 -15.235 12.015 1.00 95.62 287 ILE A C 1
ATOM 2231 O O . ILE A 1 287 ? -9.688 -14.580 11.309 1.00 95.62 287 ILE A O 1
ATOM 2235 N N . PRO A 1 288 ? -7.916 -15.944 11.465 1.00 95.56 288 PRO A N 1
ATOM 2236 C CA . PRO A 1 288 ? -7.743 -16.024 10.017 1.00 95.56 288 PRO A CA 1
ATOM 2237 C C . PRO A 1 288 ? -8.934 -16.728 9.369 1.00 95.56 288 PRO A C 1
ATOM 2239 O O . PRO A 1 288 ? -9.291 -17.830 9.795 1.00 95.56 288 PRO A O 1
ATOM 2242 N N . ILE A 1 289 ? -9.512 -16.165 8.302 1.00 95.56 289 ILE A N 1
ATOM 2243 C CA . ILE A 1 289 ? -10.663 -16.791 7.619 1.00 95.56 289 ILE A CA 1
ATOM 2244 C C . ILE A 1 289 ? -10.315 -18.200 7.109 1.00 95.56 289 ILE A C 1
ATOM 2246 O O . ILE A 1 289 ? -11.114 -19.133 7.177 1.00 95.56 289 ILE A O 1
ATOM 2250 N N . THR A 1 290 ? -9.059 -18.393 6.699 1.00 94.44 290 THR A N 1
ATOM 2251 C CA . THR A 1 290 ? -8.511 -19.666 6.219 1.00 94.44 290 THR A CA 1
ATOM 2252 C C . THR A 1 290 ? -8.457 -20.748 7.296 1.00 94.44 290 THR A C 1
ATOM 2254 O O . THR A 1 290 ? -8.485 -21.936 6.965 1.00 94.44 290 THR A O 1
ATOM 2257 N N . SER A 1 291 ? -8.438 -20.388 8.583 1.00 93.38 291 SER A N 1
ATOM 2258 C CA . SER A 1 291 ? -8.489 -21.360 9.682 1.00 93.38 291 SER A CA 1
ATOM 2259 C C . SER A 1 291 ? -9.839 -22.090 9.740 1.00 93.38 291 SER A C 1
ATOM 2261 O O . SER A 1 291 ? -9.880 -23.274 10.082 1.00 93.38 291 SER A O 1
ATOM 2263 N N . LEU A 1 292 ? -10.920 -21.430 9.302 1.00 93.56 292 LEU A N 1
ATOM 2264 C CA . LEU A 1 292 ? -12.283 -21.967 9.310 1.00 93.56 292 LEU A CA 1
ATOM 2265 C C . LEU A 1 292 ? -12.659 -22.718 8.021 1.00 93.56 292 LEU A C 1
ATOM 2267 O O . LEU A 1 292 ? -13.641 -23.454 7.997 1.00 93.56 292 LEU A O 1
ATOM 2271 N N . LEU A 1 293 ? -11.860 -22.594 6.959 1.00 91.69 293 LEU A N 1
ATOM 2272 C CA . LEU A 1 293 ? -12.045 -23.320 5.698 1.00 91.69 293 LEU A CA 1
ATOM 2273 C C . LEU A 1 293 ? -11.589 -24.783 5.830 1.00 91.69 293 LEU A C 1
ATOM 2275 O O . LEU A 1 293 ? -10.517 -25.156 5.350 1.00 91.69 293 LEU A O 1
ATOM 2279 N N . LYS A 1 294 ? -12.342 -25.629 6.535 1.00 82.31 294 LYS A N 1
ATOM 2280 C CA . LYS A 1 294 ? -12.058 -27.075 6.608 1.00 82.31 294 LYS A CA 1
ATOM 2281 C C . LYS A 1 294 ? -12.656 -27.786 5.389 1.00 82.31 294 LYS A C 1
ATOM 2283 O O . LYS A 1 294 ? -13.844 -27.657 5.133 1.00 82.31 294 LYS A O 1
ATOM 2288 N N . GLY A 1 295 ? -11.831 -28.516 4.635 1.00 79.50 295 GLY A N 1
ATOM 2289 C CA . GLY A 1 295 ? -12.276 -29.312 3.479 1.00 79.50 295 GLY A CA 1
ATOM 2290 C C . GLY A 1 295 ? -12.620 -28.527 2.205 1.00 79.50 295 GLY A C 1
ATOM 2291 O O . GLY A 1 295 ? -12.992 -29.144 1.214 1.00 79.50 295 GLY A O 1
ATOM 2292 N N . ALA A 1 296 ? -12.476 -27.195 2.192 1.00 87.44 296 ALA A N 1
ATOM 2293 C CA . ALA A 1 296 ? -12.750 -26.391 1.001 1.00 87.44 296 ALA A CA 1
ATOM 2294 C C . ALA A 1 296 ? -11.673 -26.609 -0.087 1.00 87.44 296 ALA A C 1
ATOM 2296 O O . ALA A 1 296 ? -10.477 -26.443 0.207 1.00 87.44 296 ALA A O 1
ATOM 2297 N N . PRO A 1 297 ? -12.056 -26.943 -1.336 1.00 86.25 297 PRO A N 1
ATOM 2298 C CA . PRO A 1 297 ? -11.107 -27.043 -2.439 1.00 86.25 297 PRO A CA 1
ATOM 2299 C C . PRO A 1 297 ? -10.452 -25.676 -2.677 1.00 86.25 297 PRO A C 1
ATOM 2301 O O . PRO A 1 297 ? -11.113 -24.646 -2.628 1.00 86.25 297 PRO A O 1
ATOM 2304 N N . GLY A 1 298 ? -9.133 -25.652 -2.881 1.00 89.88 298 GLY A N 1
ATOM 2305 C CA . GLY A 1 298 ? -8.396 -24.410 -3.146 1.00 89.88 298 GLY A CA 1
ATOM 2306 C C . GLY A 1 298 ? -8.055 -23.541 -1.926 1.00 89.88 298 GLY A C 1
ATOM 2307 O O . GLY A 1 298 ? -7.402 -22.508 -2.080 1.00 89.88 298 GLY A O 1
ATOM 2308 N N . LYS A 1 299 ? -8.353 -23.989 -0.693 1.00 94.06 299 LYS A N 1
ATOM 2309 C CA . LYS A 1 299 ? -7.893 -23.340 0.558 1.00 94.06 299 LYS A CA 1
ATOM 2310 C C . LYS A 1 299 ? -6.404 -22.967 0.527 1.00 94.06 299 LYS A C 1
ATOM 2312 O O . LYS A 1 299 ? -6.027 -21.902 1.012 1.00 94.06 299 LYS A O 1
ATOM 2317 N N . GLY A 1 300 ? -5.559 -23.846 -0.019 1.00 94.25 300 GLY A N 1
ATOM 2318 C CA . GLY A 1 300 ? -4.115 -23.618 -0.125 1.00 94.25 300 GLY A CA 1
ATOM 2319 C C . GLY A 1 300 ? -3.770 -22.385 -0.965 1.00 94.25 300 GLY A C 1
ATOM 2320 O O . GLY A 1 300 ? -2.965 -21.564 -0.531 1.00 94.25 300 GLY A O 1
ATOM 2321 N N . PHE A 1 301 ? -4.438 -22.207 -2.109 1.00 95.25 301 PHE A N 1
ATOM 2322 C CA . PHE A 1 301 ? -4.259 -21.040 -2.976 1.00 95.25 301 PHE A CA 1
ATOM 2323 C C . PHE A 1 301 ? -4.707 -19.758 -2.282 1.00 95.25 301 PHE A C 1
ATOM 2325 O O . PHE A 1 301 ? -3.950 -18.791 -2.236 1.00 95.25 301 PHE A O 1
ATOM 2332 N N . LEU A 1 302 ? -5.886 -19.773 -1.655 1.00 96.31 302 LEU A N 1
ATOM 2333 C CA . LEU A 1 302 ? -6.388 -18.619 -0.911 1.00 96.31 302 LEU A CA 1
ATOM 2334 C C . LEU A 1 302 ? -5.480 -18.250 0.268 1.00 96.31 302 LEU A C 1
ATOM 2336 O O . LEU A 1 302 ? -5.162 -17.080 0.465 1.00 96.31 302 LEU A O 1
ATOM 2340 N N . SER A 1 303 ? -5.008 -19.242 1.026 1.00 95.31 303 SER A N 1
ATOM 2341 C CA . SER A 1 303 ? -4.067 -19.004 2.121 1.00 95.31 303 SER A CA 1
ATOM 2342 C C . SER A 1 303 ? -2.750 -18.420 1.627 1.00 95.31 303 SER A C 1
ATOM 2344 O O . SER A 1 303 ? -2.206 -17.528 2.274 1.00 95.31 303 SER A O 1
ATOM 2346 N N . HIS A 1 304 ? -2.235 -18.896 0.494 1.00 94.81 304 HIS A N 1
ATOM 2347 C CA . HIS A 1 304 ? -1.021 -18.347 -0.094 1.00 94.81 304 HIS A CA 1
ATOM 2348 C C . HIS A 1 304 ? -1.225 -16.897 -0.566 1.00 94.81 304 HIS A C 1
ATOM 2350 O O . HIS A 1 304 ? -0.412 -16.035 -0.235 1.00 94.81 304 HIS A O 1
ATOM 2356 N N . ALA A 1 305 ? -2.342 -16.605 -1.241 1.00 95.88 305 ALA A N 1
ATOM 2357 C CA . ALA A 1 305 ? -2.687 -15.262 -1.705 1.00 95.88 305 ALA A CA 1
ATOM 2358 C C . ALA A 1 305 ? -2.860 -14.262 -0.549 1.00 95.88 305 ALA A C 1
ATOM 2360 O O . ALA A 1 305 ? -2.291 -13.174 -0.601 1.00 95.88 305 ALA A O 1
ATOM 2361 N N . ILE A 1 306 ? -3.568 -14.642 0.523 1.00 95.75 306 ILE A N 1
ATOM 2362 C CA . ILE A 1 306 ? -3.722 -13.807 1.726 1.00 95.75 306 ILE A CA 1
ATOM 2363 C C . ILE A 1 306 ? -2.363 -13.536 2.379 1.00 95.75 306 ILE A C 1
ATOM 2365 O O . ILE A 1 306 ? -2.082 -12.400 2.749 1.00 95.75 306 ILE A O 1
ATOM 2369 N N . ASN A 1 307 ? -1.492 -14.542 2.490 1.00 93.75 307 ASN A N 1
ATOM 2370 C CA . ASN A 1 307 ? -0.163 -14.356 3.077 1.00 93.75 307 ASN A CA 1
ATOM 2371 C C . ASN A 1 307 ? 0.702 -13.388 2.259 1.00 93.75 307 ASN A C 1
ATOM 2373 O O . ASN A 1 307 ? 1.393 -12.548 2.835 1.00 93.75 307 ASN A O 1
ATOM 2377 N N . LEU A 1 308 ? 0.654 -13.483 0.928 1.00 93.06 308 LEU A N 1
ATOM 2378 C CA . LEU A 1 308 ? 1.330 -12.535 0.044 1.00 93.06 308 LEU A CA 1
ATOM 2379 C C . LEU A 1 308 ? 0.744 -11.126 0.198 1.00 93.06 308 LEU A C 1
ATOM 2381 O O . LEU A 1 308 ? 1.494 -10.165 0.354 1.00 93.06 308 LEU A O 1
ATOM 2385 N N . TYR A 1 309 ? -0.583 -11.007 0.228 1.00 93.44 309 TYR A N 1
ATOM 2386 C CA . TYR A 1 309 ? -1.266 -9.732 0.413 1.00 93.44 309 TYR A CA 1
ATOM 2387 C C . TYR A 1 309 ? -0.898 -9.058 1.744 1.00 93.44 309 TYR A C 1
ATOM 2389 O O . TYR A 1 309 ? -0.490 -7.902 1.751 1.00 93.44 309 TYR A O 1
ATOM 2397 N N . LEU A 1 310 ? -0.940 -9.786 2.863 1.00 91.56 310 LEU A N 1
ATOM 2398 C CA . LEU A 1 310 ? -0.592 -9.248 4.184 1.00 91.56 310 LEU A CA 1
ATOM 2399 C C . LEU A 1 310 ? 0.888 -8.865 4.296 1.00 91.56 310 LEU A C 1
ATOM 2401 O O . LEU A 1 310 ? 1.225 -7.893 4.972 1.00 91.56 310 LEU A O 1
ATOM 2405 N N . ARG A 1 311 ? 1.775 -9.621 3.636 1.00 89.88 311 ARG A N 1
ATOM 2406 C CA . ARG A 1 311 ? 3.218 -9.365 3.647 1.00 89.88 311 ARG A CA 1
ATOM 2407 C C . ARG A 1 311 ? 3.601 -8.140 2.825 1.00 89.88 311 ARG A C 1
ATOM 2409 O O . ARG A 1 311 ? 4.425 -7.359 3.287 1.00 89.88 311 ARG A O 1
ATOM 2416 N N . TYR A 1 312 ? 3.049 -8.002 1.624 1.00 88.00 312 TYR A N 1
ATOM 2417 C CA . TYR A 1 312 ? 3.479 -6.994 0.650 1.00 88.00 312 TYR A CA 1
ATOM 2418 C C . TYR A 1 312 ? 2.564 -5.773 0.577 1.00 88.00 312 TYR A C 1
ATOM 2420 O O . TYR A 1 312 ? 2.987 -4.737 0.077 1.00 88.00 312 TYR A O 1
ATOM 2428 N N . LYS A 1 313 ? 1.330 -5.891 1.078 1.00 89.50 313 LYS A N 1
ATOM 2429 C CA . LYS A 1 313 ? 0.312 -4.833 1.136 1.00 89.50 313 LYS A CA 1
ATOM 2430 C C . LYS A 1 313 ? 0.166 -4.039 -0.176 1.00 89.50 313 LYS A C 1
ATOM 2432 O O . LYS A 1 313 ? 0.136 -2.809 -0.141 1.00 89.50 313 LYS A O 1
ATOM 2437 N N . PRO A 1 314 ? 0.087 -4.696 -1.353 1.00 88.62 314 PRO A N 1
ATOM 2438 C CA . PRO A 1 314 ? -0.214 -3.971 -2.581 1.00 88.62 314 PRO A CA 1
ATOM 2439 C C . PRO A 1 314 ? -1.591 -3.291 -2.452 1.00 88.62 314 PRO A C 1
ATOM 2441 O O . PRO A 1 314 ? -2.476 -3.832 -1.781 1.00 88.62 314 PRO A O 1
ATOM 2444 N N . PRO A 1 315 ? -1.821 -2.144 -3.110 1.00 87.25 315 PRO A N 1
ATOM 2445 C CA . PRO A 1 315 ? -3.156 -1.558 -3.184 1.00 87.25 315 PRO A CA 1
ATOM 2446 C C . PRO A 1 315 ? -4.181 -2.568 -3.722 1.00 87.25 315 PRO A C 1
ATOM 2448 O O . PRO A 1 315 ? -3.861 -3.352 -4.616 1.00 87.25 315 PRO A O 1
ATOM 2451 N N . MET A 1 316 ? -5.427 -2.533 -3.236 1.00 87.50 316 MET A N 1
ATOM 2452 C CA . MET A 1 316 ? -6.454 -3.512 -3.644 1.00 87.50 316 MET A CA 1
ATOM 2453 C C . MET A 1 316 ? -6.700 -3.546 -5.157 1.00 87.50 316 MET A C 1
ATOM 2455 O O . MET A 1 316 ? -6.848 -4.621 -5.729 1.00 87.50 316 MET A O 1
ATOM 2459 N N . SER A 1 317 ? -6.652 -2.391 -5.829 1.00 85.69 317 SER A N 1
ATOM 2460 C CA . SER A 1 317 ? -6.773 -2.307 -7.292 1.00 85.69 317 SER A CA 1
ATOM 2461 C C . SER A 1 317 ? -5.645 -3.023 -8.043 1.00 85.69 317 SER A C 1
ATOM 2463 O O . SER A 1 317 ? -5.830 -3.446 -9.181 1.00 85.69 317 SER A O 1
ATOM 2465 N N . ASP A 1 318 ? -4.478 -3.146 -7.412 1.00 88.19 318 ASP A N 1
ATOM 2466 C CA . ASP A 1 318 ? -3.273 -3.755 -7.973 1.00 88.19 318 ASP A CA 1
ATOM 2467 C C . ASP A 1 318 ? -3.106 -5.225 -7.558 1.00 88.19 318 ASP A C 1
ATOM 2469 O O . ASP A 1 318 ? -2.347 -5.958 -8.191 1.00 88.19 318 ASP A O 1
ATOM 2473 N N . LEU A 1 319 ? -3.824 -5.684 -6.526 1.00 92.00 319 LEU A N 1
ATOM 2474 C CA . LEU A 1 319 ? -3.748 -7.046 -5.995 1.00 92.00 319 LEU A CA 1
ATOM 2475 C C . LEU A 1 319 ? -3.879 -8.160 -7.055 1.00 92.00 319 LEU A C 1
ATOM 2477 O O . LEU A 1 319 ? -3.046 -9.071 -7.025 1.00 92.00 319 LEU A O 1
ATOM 2481 N N . PRO A 1 320 ? -4.838 -8.137 -8.007 1.00 92.38 320 PRO A N 1
ATOM 2482 C CA . PRO A 1 320 ? -4.927 -9.207 -9.003 1.00 92.38 320 PRO A CA 1
ATOM 2483 C C . PRO A 1 320 ? -3.677 -9.275 -9.893 1.00 92.38 320 PRO A C 1
ATOM 2485 O O . PRO A 1 320 ? -3.173 -10.363 -10.157 1.00 92.38 320 PRO A O 1
ATOM 2488 N N . TYR A 1 321 ? -3.124 -8.127 -10.293 1.00 89.75 321 TYR A N 1
ATOM 2489 C CA . TYR A 1 321 ? -1.893 -8.056 -11.088 1.00 89.75 321 TYR A CA 1
ATOM 2490 C C . TYR A 1 321 ? -0.677 -8.478 -10.270 1.00 89.75 321 TYR A C 1
ATOM 2492 O O . TYR A 1 321 ? 0.170 -9.228 -10.747 1.00 89.75 321 TYR A O 1
ATOM 2500 N N . PHE A 1 322 ? -0.608 -8.038 -9.014 1.00 91.69 322 PHE A N 1
ATOM 2501 C CA . PHE A 1 322 ? 0.425 -8.454 -8.080 1.00 91.69 322 PHE A CA 1
ATOM 2502 C C . PHE A 1 322 ? 0.475 -9.979 -7.960 1.00 91.69 322 PHE A C 1
ATOM 2504 O O . PHE A 1 322 ? 1.543 -10.552 -8.164 1.00 91.69 322 PHE A O 1
ATOM 2511 N N . LEU A 1 323 ? -0.661 -10.633 -7.699 1.00 92.88 323 LEU A N 1
ATOM 2512 C CA . LEU A 1 323 ? -0.756 -12.090 -7.566 1.00 92.88 323 LEU A CA 1
ATOM 2513 C C . LEU A 1 323 ? -0.376 -12.830 -8.863 1.00 92.88 323 LEU A C 1
ATOM 2515 O O . LEU A 1 323 ? 0.315 -13.846 -8.796 1.00 92.88 323 LEU A O 1
ATOM 2519 N N . ASP A 1 324 ? -0.754 -12.310 -10.035 1.00 90.25 324 ASP A N 1
ATOM 2520 C CA . ASP A 1 324 ? -0.388 -12.875 -11.349 1.00 90.25 324 ASP A CA 1
ATOM 2521 C C . ASP A 1 324 ? 1.142 -12.828 -11.584 1.00 90.25 324 ASP A C 1
ATOM 2523 O O . ASP A 1 324 ? 1.747 -13.745 -12.141 1.00 90.25 324 ASP A O 1
ATOM 2527 N N . TYR A 1 325 ? 1.812 -11.796 -11.057 1.00 89.81 325 TYR A N 1
ATOM 2528 C CA . TYR A 1 325 ? 3.265 -11.605 -11.159 1.00 89.81 325 TYR A CA 1
ATOM 2529 C C . TYR A 1 325 ? 4.086 -12.348 -10.089 1.00 89.81 325 TYR A C 1
ATOM 2531 O O . TYR A 1 325 ? 5.319 -12.268 -10.114 1.00 89.81 325 TYR A O 1
ATOM 2539 N N . GLN A 1 326 ? 3.443 -13.097 -9.181 1.00 88.81 326 GLN A N 1
ATOM 2540 C CA . GLN A 1 326 ? 4.138 -13.939 -8.192 1.00 88.81 326 GLN A CA 1
ATOM 2541 C C . GLN A 1 326 ? 4.538 -15.322 -8.731 1.00 88.81 326 GLN A C 1
ATOM 2543 O O . GLN A 1 326 ? 5.135 -16.115 -8.005 1.00 88.81 326 GLN A O 1
ATOM 2548 N N . SER A 1 327 ? 4.254 -15.618 -10.006 1.00 82.62 327 SER A N 1
ATOM 2549 C CA . SER A 1 327 ? 4.781 -16.813 -10.674 1.00 82.62 327 SER A CA 1
ATOM 2550 C C . SER A 1 327 ? 6.317 -16.840 -10.645 1.00 82.62 327 SER A C 1
ATOM 2552 O O . SER A 1 327 ? 6.976 -15.799 -10.697 1.00 82.62 327 SER A O 1
ATOM 2554 N N . HIS A 1 328 ? 6.897 -18.046 -10.645 1.00 83.62 328 HIS A N 1
ATOM 2555 C CA . HIS A 1 328 ? 8.345 -18.240 -10.760 1.00 83.62 328 HIS A CA 1
ATOM 2556 C C . HIS A 1 328 ? 8.926 -17.445 -11.934 1.00 83.62 328 HIS A C 1
ATOM 2558 O O . HIS A 1 328 ? 8.348 -17.414 -13.025 1.00 83.62 328 HIS A O 1
ATOM 2564 N N . LYS A 1 329 ? 10.078 -16.815 -11.700 1.00 85.62 329 LYS A N 1
ATOM 2565 C CA . LYS A 1 329 ? 10.829 -16.038 -12.689 1.00 85.62 329 LYS A CA 1
ATOM 2566 C C . LYS A 1 329 ? 12.024 -16.854 -13.168 1.00 85.62 329 LYS A C 1
ATOM 2568 O O . LYS A 1 329 ? 12.654 -17.548 -12.380 1.00 85.62 329 LYS A O 1
ATOM 2573 N N . LEU A 1 330 ? 12.342 -16.751 -14.450 1.00 86.94 330 LEU A N 1
ATOM 2574 C CA . LEU A 1 330 ? 13.482 -17.410 -15.079 1.00 86.94 330 LEU A CA 1
ATOM 2575 C C . LEU A 1 330 ? 14.327 -16.389 -15.832 1.00 86.94 330 LEU A C 1
ATOM 2577 O O . LEU A 1 330 ? 13.820 -15.364 -16.288 1.00 86.94 330 LEU A O 1
ATOM 2581 N N . TRP A 1 331 ? 15.613 -16.692 -15.978 1.00 86.94 331 TRP A N 1
ATOM 2582 C CA . TRP A 1 331 ? 16.517 -15.951 -16.848 1.00 86.94 331 TRP A CA 1
ATOM 2583 C C . TRP A 1 331 ? 16.651 -16.663 -18.194 1.00 86.94 331 TRP A C 1
ATOM 2585 O O . TRP A 1 331 ? 16.868 -17.873 -18.238 1.00 86.94 331 TRP A O 1
ATOM 2595 N N . ALA A 1 332 ? 16.563 -15.892 -19.274 1.00 85.62 332 ALA A N 1
ATOM 2596 C CA . ALA A 1 332 ? 16.878 -16.316 -20.628 1.00 85.62 332 ALA A CA 1
ATOM 2597 C C . ALA A 1 332 ? 18.169 -15.621 -21.113 1.00 85.62 332 ALA A C 1
ATOM 2599 O O . ALA A 1 332 ? 18.330 -14.417 -20.871 1.00 85.62 332 ALA A O 1
ATOM 2600 N N . PRO A 1 333 ? 19.064 -16.334 -21.826 1.00 80.88 333 PRO A N 1
ATOM 2601 C CA . PRO A 1 333 ? 19.033 -17.782 -22.077 1.00 80.88 333 PRO A CA 1
ATOM 2602 C C . PRO A 1 333 ? 19.226 -18.601 -20.786 1.00 80.88 333 PRO A C 1
ATOM 2604 O O . PRO A 1 333 ? 19.904 -18.154 -19.858 1.00 80.88 333 PRO A O 1
ATOM 2607 N N . ILE A 1 334 ? 18.624 -19.794 -20.721 1.00 71.94 334 ILE A N 1
ATOM 2608 C CA . ILE A 1 334 ? 18.793 -20.702 -19.579 1.00 71.94 334 ILE A CA 1
ATOM 2609 C C . ILE A 1 334 ? 20.228 -21.234 -19.614 1.00 71.94 334 ILE A C 1
ATOM 2611 O O . ILE A 1 334 ? 20.729 -21.633 -20.662 1.00 71.94 334 ILE A O 1
ATOM 2615 N N . HIS A 1 335 ? 20.909 -21.239 -18.467 1.00 56.72 335 HIS A N 1
ATOM 2616 C CA . HIS A 1 335 ? 22.339 -21.556 -18.405 1.00 56.72 335 HIS A CA 1
ATOM 2617 C C . HIS A 1 335 ? 22.693 -22.946 -18.967 1.00 56.72 335 HIS A C 1
ATOM 2619 O O . HIS A 1 335 ? 23.748 -23.094 -19.573 1.00 56.72 335 HIS A O 1
ATOM 2625 N N . ASN A 1 336 ? 21.803 -23.933 -18.825 1.00 53.12 336 ASN A N 1
ATOM 2626 C CA . ASN A 1 336 ? 22.015 -25.289 -19.343 1.00 53.12 336 ASN A CA 1
ATOM 2627 C C . ASN A 1 336 ? 21.955 -25.384 -20.879 1.00 53.12 336 ASN A C 1
ATOM 2629 O O . ASN A 1 336 ? 22.485 -26.341 -21.435 1.00 53.12 336 ASN A O 1
ATOM 2633 N N . ASP A 1 337 ? 21.365 -24.395 -21.558 1.00 48.16 337 ASP A N 1
ATOM 2634 C CA . ASP A 1 337 ? 21.324 -24.327 -23.026 1.00 48.16 337 ASP A CA 1
ATOM 2635 C C . ASP A 1 337 ? 22.586 -23.667 -23.609 1.00 48.16 337 ASP A C 1
ATOM 2637 O O . ASP A 1 337 ? 22.783 -23.634 -24.827 1.00 48.16 337 ASP A O 1
ATOM 2641 N N . LEU A 1 338 ? 23.466 -23.128 -22.756 1.00 53.56 338 LEU A N 1
ATOM 2642 C CA . LEU A 1 338 ? 24.773 -22.646 -23.180 1.00 53.56 338 LEU A CA 1
ATOM 2643 C C . LEU A 1 338 ? 25.704 -23.860 -23.295 1.00 53.56 338 LEU A C 1
ATOM 2645 O O . LEU A 1 338 ? 25.897 -24.564 -22.303 1.00 53.56 338 LEU A O 1
ATOM 2649 N N . PRO A 1 339 ? 26.314 -24.129 -24.462 1.00 45.47 339 PRO A N 1
ATOM 2650 C CA . PRO A 1 339 ? 27.207 -25.268 -24.610 1.00 45.47 339 PRO A CA 1
ATOM 2651 C C . PRO A 1 339 ? 28.401 -25.114 -23.657 1.00 45.47 339 PRO A C 1
ATOM 2653 O O . PRO A 1 339 ? 29.304 -24.313 -23.891 1.00 45.47 339 PRO A O 1
ATOM 2656 N N . LEU A 1 340 ? 28.394 -25.888 -22.568 1.00 46.06 340 LEU A N 1
ATOM 2657 C CA . LEU A 1 340 ? 29.523 -26.039 -21.644 1.00 46.06 340 LEU A CA 1
ATOM 2658 C C . LEU A 1 340 ? 30.631 -26.923 -22.243 1.00 46.06 340 LEU A C 1
ATOM 2660 O O . LEU A 1 340 ? 31.743 -26.969 -21.719 1.00 46.06 340 LEU A O 1
ATOM 2664 N N . CYS A 1 341 ? 30.352 -27.609 -23.356 1.00 38.12 341 CYS A N 1
ATOM 2665 C CA . CYS A 1 341 ? 31.370 -28.303 -24.133 1.00 38.12 341 CYS A CA 1
ATOM 2666 C C . CYS A 1 341 ? 32.268 -27.298 -24.869 1.00 38.12 341 CYS A C 1
ATOM 2668 O O . CYS A 1 341 ? 31.787 -26.244 -25.295 1.00 38.12 341 CYS A O 1
ATOM 2670 N N . PRO A 1 342 ? 33.554 -27.627 -25.095 1.00 39.28 342 PRO A N 1
ATOM 2671 C CA . PRO A 1 342 ? 34.416 -26.863 -25.981 1.00 39.28 342 PRO A CA 1
ATOM 2672 C C . PRO A 1 342 ? 33.860 -26.980 -27.402 1.00 39.28 342 PRO A C 1
ATOM 2674 O O . PRO A 1 342 ? 34.265 -27.840 -28.179 1.00 39.28 342 PRO A O 1
ATOM 2677 N N . ALA A 1 343 ? 32.898 -26.127 -27.751 1.00 40.78 343 ALA A N 1
ATOM 2678 C CA . ALA A 1 343 ? 32.551 -25.891 -29.134 1.00 40.78 343 ALA A CA 1
ATOM 2679 C C . ALA A 1 343 ? 33.838 -25.380 -29.780 1.00 40.78 343 ALA A C 1
ATOM 2681 O O . ALA A 1 343 ? 34.280 -24.257 -29.520 1.00 40.78 343 ALA A O 1
ATOM 2682 N N . ALA A 1 344 ? 34.494 -26.267 -30.531 1.00 37.22 344 ALA A N 1
ATOM 2683 C CA . ALA A 1 344 ? 35.651 -25.946 -31.339 1.00 37.22 344 ALA A CA 1
ATOM 2684 C C . ALA A 1 344 ? 35.380 -24.613 -32.036 1.00 37.22 344 ALA A C 1
ATOM 2686 O O . ALA A 1 344 ? 34.288 -24.423 -32.567 1.00 37.22 344 ALA A O 1
ATOM 2687 N N . ASN A 1 345 ? 36.356 -23.704 -31.984 1.00 44.00 345 ASN A N 1
ATOM 2688 C CA . ASN A 1 345 ? 36.368 -22.404 -32.651 1.00 44.00 345 ASN A CA 1
ATOM 2689 C C . ASN A 1 345 ? 36.009 -22.536 -34.143 1.00 44.00 345 ASN A C 1
ATOM 2691 O O . ASN A 1 345 ? 36.883 -22.499 -35.007 1.00 44.00 345 ASN A O 1
ATOM 2695 N N . ARG A 1 346 ? 34.730 -22.700 -34.470 1.00 40.09 346 ARG A N 1
ATOM 2696 C CA . ARG A 1 346 ? 34.236 -22.774 -35.835 1.00 40.09 346 ARG A CA 1
ATOM 2697 C C . ARG A 1 346 ? 33.417 -21.521 -36.108 1.00 40.09 346 ARG A C 1
ATOM 2699 O O . ARG A 1 346 ? 32.258 -21.386 -35.735 1.00 40.09 346 ARG A O 1
ATOM 2706 N N . THR A 1 347 ? 34.133 -20.588 -36.735 1.00 40.44 347 THR A N 1
ATOM 2707 C CA . THR A 1 347 ? 33.661 -19.828 -37.900 1.00 40.44 347 THR A CA 1
ATOM 2708 C C . THR A 1 347 ? 32.473 -18.889 -37.705 1.00 40.44 347 THR A C 1
ATOM 2710 O O . THR A 1 347 ? 31.619 -18.823 -38.575 1.00 40.44 347 THR A O 1
ATOM 2713 N N . ASN A 1 348 ? 32.449 -18.091 -36.636 1.00 46.97 348 ASN A N 1
ATOM 2714 C CA . ASN A 1 348 ? 31.791 -16.781 -36.674 1.00 46.97 348 ASN A CA 1
ATOM 2715 C C . ASN A 1 348 ? 32.625 -15.772 -35.875 1.00 46.97 348 ASN A C 1
ATOM 2717 O O . ASN A 1 348 ? 32.814 -15.917 -34.667 1.00 46.97 348 ASN A O 1
ATOM 2721 N N . SER A 1 349 ? 33.161 -14.762 -36.564 1.00 56.78 349 SER A N 1
ATOM 2722 C CA . SER A 1 349 ? 33.871 -13.634 -35.953 1.00 56.78 349 SER A CA 1
ATOM 2723 C C . SER A 1 349 ? 32.886 -12.843 -35.089 1.00 56.78 349 SER A C 1
ATOM 2725 O O . SER A 1 349 ? 32.125 -12.025 -35.602 1.00 56.78 349 SER A O 1
ATOM 2727 N N . SER A 1 350 ? 32.833 -13.115 -33.781 1.00 66.25 350 SER A N 1
ATOM 2728 C CA . SER A 1 350 ? 32.039 -12.290 -32.867 1.00 66.25 350 SER A CA 1
ATOM 2729 C C . SER A 1 350 ? 32.669 -10.899 -32.806 1.00 66.25 350 SER A C 1
ATOM 2731 O O . SER A 1 350 ? 33.873 -10.808 -32.530 1.00 66.25 350 SER A O 1
ATOM 2733 N N . PRO A 1 351 ? 31.906 -9.821 -33.037 1.00 81.00 351 PRO A N 1
ATOM 2734 C CA . PRO A 1 351 ? 32.467 -8.483 -33.003 1.00 81.00 351 PRO A CA 1
ATOM 2735 C C . PRO A 1 351 ? 33.036 -8.194 -31.612 1.00 81.00 351 PRO A C 1
ATOM 2737 O O . PRO A 1 351 ? 32.478 -8.613 -30.598 1.00 81.00 351 PRO A O 1
ATOM 2740 N N . SER A 1 352 ? 34.168 -7.496 -31.559 1.00 81.31 352 SER A N 1
ATOM 2741 C CA . SER A 1 352 ? 34.857 -7.201 -30.304 1.00 81.31 352 SER A CA 1
ATOM 2742 C C . SER A 1 352 ? 34.969 -5.705 -30.060 1.00 81.31 352 SER A C 1
ATOM 2744 O O . SER A 1 352 ? 35.330 -4.958 -30.969 1.00 81.31 352 SER A O 1
ATOM 2746 N N . LEU A 1 353 ? 34.748 -5.291 -28.818 1.00 80.69 353 LEU A N 1
ATOM 2747 C CA . LEU A 1 353 ? 34.995 -3.938 -28.342 1.00 80.69 353 LEU A CA 1
ATOM 2748 C C . LEU A 1 353 ? 36.419 -3.837 -27.793 1.00 80.69 353 LEU A C 1
ATOM 2750 O O . LEU A 1 353 ? 36.890 -4.716 -27.062 1.00 80.69 353 LEU A O 1
ATOM 2754 N N . VAL A 1 354 ? 37.102 -2.753 -28.153 1.00 77.44 354 VAL A N 1
ATOM 2755 C CA . VAL A 1 354 ? 38.478 -2.461 -27.746 1.00 77.44 354 VAL A CA 1
ATOM 2756 C C . VAL A 1 354 ? 38.471 -1.241 -26.830 1.00 77.44 354 VAL A C 1
ATOM 2758 O O . VAL A 1 354 ? 38.037 -0.162 -27.230 1.00 77.44 354 VAL A O 1
ATOM 2761 N N . PHE A 1 355 ? 38.963 -1.421 -25.601 1.00 70.94 355 PHE A N 1
ATOM 2762 C CA . PHE A 1 355 ? 38.978 -0.399 -24.543 1.00 70.94 355 PHE A CA 1
ATOM 2763 C C . PHE A 1 355 ? 40.291 0.403 -24.507 1.00 70.94 355 PHE A C 1
ATOM 2765 O O . PHE A 1 355 ? 40.340 1.514 -23.991 1.00 70.94 355 PHE A O 1
ATOM 2772 N N . ASN A 1 356 ? 41.380 -0.158 -25.023 1.00 70.00 356 ASN A N 1
ATOM 2773 C CA . ASN A 1 356 ? 42.706 0.453 -25.113 1.00 70.00 356 ASN A CA 1
ATOM 2774 C C . ASN A 1 356 ? 43.574 -0.366 -26.088 1.00 70.00 356 ASN A C 1
ATOM 2776 O O . ASN A 1 356 ? 43.280 -1.524 -26.372 1.00 70.00 356 ASN A O 1
ATOM 2780 N N . TRP A 1 357 ? 44.656 0.229 -26.597 1.00 60.81 357 TRP A N 1
ATOM 2781 C CA . TRP A 1 357 ? 45.476 -0.364 -27.667 1.00 60.81 357 TRP A CA 1
ATOM 2782 C C . TRP A 1 357 ? 46.121 -1.709 -27.275 1.00 60.81 357 TRP A C 1
ATOM 2784 O O . TRP A 1 357 ? 46.276 -2.584 -28.119 1.00 60.81 357 TRP A O 1
ATOM 2794 N N . MET A 1 358 ? 46.464 -1.894 -25.994 1.00 64.06 358 MET A N 1
ATOM 2795 C CA . MET A 1 358 ? 47.155 -3.090 -25.476 1.00 64.06 358 MET A CA 1
ATOM 2796 C C . MET A 1 358 ? 46.361 -3.875 -24.418 1.00 64.06 358 MET A C 1
ATOM 2798 O O . MET A 1 358 ? 46.943 -4.664 -23.676 1.00 64.06 358 MET A O 1
ATOM 2802 N N . GLY A 1 359 ? 45.056 -3.644 -24.267 1.00 65.12 359 GLY A N 1
ATOM 2803 C CA . GLY A 1 359 ? 44.271 -4.352 -23.251 1.00 65.12 359 GLY A CA 1
ATOM 2804 C C . GLY A 1 359 ? 43.237 -5.319 -23.813 1.00 65.12 359 GLY A C 1
ATOM 2805 O O . GLY A 1 359 ? 43.215 -5.617 -25.008 1.00 65.12 359 GLY A O 1
ATOM 2806 N N . PRO A 1 360 ? 42.435 -5.908 -22.914 1.00 67.44 360 PRO A N 1
ATOM 2807 C CA . PRO A 1 360 ? 41.613 -7.060 -23.241 1.00 67.44 360 PRO A CA 1
ATOM 2808 C C . PRO A 1 360 ? 40.505 -6.694 -24.237 1.00 67.44 360 PRO A C 1
ATOM 2810 O O . PRO A 1 360 ? 39.819 -5.684 -24.081 1.00 67.44 360 PRO A O 1
ATOM 2813 N N . LYS A 1 361 ? 40.314 -7.546 -25.251 1.00 75.12 361 LYS A N 1
ATOM 2814 C CA . LYS A 1 361 ? 39.187 -7.460 -26.189 1.00 75.12 361 LYS A CA 1
ATOM 2815 C C . LYS A 1 361 ? 37.947 -8.082 -25.554 1.00 75.12 361 LYS A C 1
ATOM 2817 O O . LYS A 1 361 ? 37.998 -9.235 -25.122 1.00 75.12 361 LYS A O 1
ATOM 2822 N N . LEU A 1 362 ? 36.841 -7.345 -25.543 1.00 82.88 362 LEU A N 1
ATOM 2823 C CA . LEU A 1 362 ? 35.544 -7.847 -25.092 1.00 82.88 362 LEU A CA 1
ATOM 2824 C C . LEU A 1 362 ? 34.739 -8.284 -26.313 1.00 82.88 362 LEU A C 1
ATOM 2826 O O . LEU A 1 362 ? 34.316 -7.447 -27.106 1.00 82.88 362 LEU A O 1
ATOM 2830 N N . CYS A 1 363 ? 34.555 -9.586 -26.494 1.00 85.56 363 CYS A N 1
ATOM 2831 C CA . CYS A 1 363 ? 33.697 -10.110 -27.555 1.00 85.56 363 CYS A CA 1
ATOM 2832 C C . CYS A 1 363 ? 32.237 -9.821 -27.201 1.00 85.56 363 CYS A C 1
ATOM 2834 O O . CYS A 1 363 ? 31.878 -9.879 -26.032 1.00 85.56 363 CYS A O 1
ATOM 2836 N N . VAL A 1 364 ? 31.387 -9.533 -28.179 1.00 85.88 364 VAL A N 1
ATOM 2837 C CA . VAL A 1 364 ? 29.957 -9.292 -27.956 1.00 85.88 364 VAL A CA 1
ATOM 2838 C C . VAL A 1 364 ? 29.168 -10.465 -28.520 1.00 85.88 364 VAL A C 1
ATOM 2840 O O . VAL A 1 364 ? 29.336 -10.839 -29.682 1.00 85.88 364 VAL A O 1
ATOM 2843 N N . ASN A 1 365 ? 28.324 -11.063 -27.683 1.00 86.12 365 ASN A N 1
ATOM 2844 C CA . ASN A 1 365 ? 27.338 -12.040 -28.103 1.00 86.12 365 ASN A CA 1
ATOM 2845 C C . ASN A 1 365 ? 26.168 -11.303 -28.762 1.00 86.12 365 ASN A C 1
ATOM 2847 O O . ASN A 1 365 ? 25.486 -10.506 -28.121 1.00 86.12 365 ASN A O 1
ATOM 2851 N N . THR A 1 366 ? 25.966 -11.556 -30.052 1.00 86.94 366 THR A N 1
ATOM 2852 C CA . THR A 1 366 ? 24.917 -10.927 -30.858 1.00 86.94 366 THR A CA 1
ATOM 2853 C C . THR A 1 366 ? 23.683 -11.812 -31.023 1.00 86.94 366 THR A C 1
ATOM 2855 O O . THR A 1 366 ? 22.821 -11.507 -31.852 1.00 86.94 366 THR A O 1
ATOM 2858 N N . SER A 1 367 ? 23.575 -12.909 -30.263 1.00 86.44 367 SER A N 1
ATOM 2859 C CA . SER A 1 367 ? 22.380 -13.750 -30.258 1.00 86.44 367 SER A CA 1
ATOM 2860 C C . SER A 1 367 ? 21.149 -12.957 -29.805 1.00 86.44 367 SER A C 1
ATOM 2862 O O . SER A 1 367 ? 21.214 -12.083 -28.938 1.00 86.44 367 SER A O 1
ATOM 2864 N N . LYS A 1 368 ? 20.006 -13.245 -30.433 1.00 90.62 368 LYS A N 1
ATOM 2865 C CA . LYS A 1 368 ? 18.713 -12.688 -30.025 1.00 90.62 368 LYS A CA 1
ATOM 2866 C C . LYS A 1 368 ? 18.224 -13.462 -28.808 1.00 90.62 368 LYS A C 1
ATOM 2868 O O . LYS A 1 368 ? 18.167 -14.688 -28.859 1.00 90.62 368 LYS A O 1
ATOM 2873 N N . VAL A 1 369 ? 17.844 -12.754 -27.751 1.00 90.62 369 VAL A N 1
ATOM 2874 C CA . VAL A 1 369 ? 17.252 -13.355 -26.555 1.00 90.62 369 VAL A CA 1
ATOM 2875 C C . VAL A 1 369 ? 15.783 -12.964 -26.510 1.00 90.62 369 VAL A C 1
ATOM 2877 O O . VAL A 1 369 ? 15.457 -11.783 -26.419 1.00 90.62 369 VAL A O 1
ATOM 2880 N N . THR A 1 370 ? 14.891 -13.946 -26.603 1.00 89.94 370 THR A N 1
ATOM 2881 C CA . THR A 1 370 ? 13.440 -13.727 -26.661 1.00 89.94 370 THR A CA 1
ATOM 2882 C C . THR A 1 370 ? 12.729 -14.563 -25.611 1.00 89.94 370 THR A C 1
ATOM 2884 O O . THR A 1 370 ? 13.029 -15.744 -25.463 1.00 89.94 370 THR A O 1
ATOM 2887 N N . ALA A 1 371 ? 11.741 -13.975 -24.945 1.00 89.12 371 ALA A N 1
ATOM 2888 C CA . ALA A 1 371 ? 10.873 -14.641 -23.979 1.00 89.12 371 ALA A CA 1
ATOM 2889 C C . ALA A 1 371 ? 9.517 -15.068 -24.590 1.00 89.12 371 ALA A C 1
ATOM 2891 O O . ALA A 1 371 ? 8.588 -15.427 -23.866 1.00 89.12 371 ALA A O 1
ATOM 2892 N N . GLY A 1 372 ? 9.372 -15.023 -25.921 1.00 87.81 372 GLY A N 1
ATOM 2893 C CA . GLY A 1 372 ? 8.098 -15.281 -26.602 1.00 87.81 372 GLY A CA 1
ATOM 2894 C C . GLY A 1 372 ? 7.037 -14.251 -26.201 1.00 87.81 372 GLY A C 1
ATOM 2895 O O . GLY A 1 372 ? 7.320 -13.060 -26.158 1.00 87.81 372 GLY A O 1
ATOM 2896 N N . LYS A 1 373 ? 5.827 -14.704 -25.850 1.00 86.50 373 LYS A N 1
ATOM 2897 C CA . LYS A 1 373 ? 4.727 -13.846 -25.360 1.00 86.50 373 LYS A CA 1
ATOM 2898 C C . LYS A 1 373 ? 4.810 -13.528 -23.859 1.00 86.50 373 LYS A C 1
ATOM 2900 O O . LYS A 1 373 ? 3.785 -13.301 -23.218 1.00 86.50 373 LYS A O 1
ATOM 2905 N N . ARG A 1 374 ? 5.994 -13.593 -23.248 1.00 90.00 374 ARG A N 1
ATOM 2906 C CA . ARG A 1 374 ? 6.160 -13.361 -21.805 1.00 90.00 374 ARG A CA 1
ATOM 2907 C C . ARG A 1 374 ? 6.780 -11.985 -21.577 1.00 90.00 374 ARG A C 1
ATOM 2909 O O . ARG A 1 374 ? 7.810 -11.690 -22.186 1.00 90.00 374 ARG A O 1
ATOM 2916 N N . PRO A 1 375 ? 6.189 -11.147 -20.709 1.00 89.94 375 PRO A N 1
ATOM 2917 C CA . PRO A 1 375 ? 6.763 -9.850 -20.390 1.00 89.94 375 PRO A CA 1
ATOM 2918 C C . PRO A 1 375 ? 8.112 -10.028 -19.693 1.00 89.94 375 PRO A C 1
ATOM 2920 O O . PRO A 1 375 ? 8.268 -10.878 -18.809 1.00 89.94 375 PRO A O 1
ATOM 2923 N N . ILE A 1 376 ? 9.077 -9.192 -20.065 1.00 91.31 376 ILE A N 1
ATOM 2924 C CA . ILE A 1 376 ? 10.358 -9.116 -19.371 1.00 91.31 376 ILE A CA 1
ATOM 2925 C C . ILE A 1 376 ? 10.182 -8.293 -18.090 1.00 91.31 376 ILE A C 1
ATOM 2927 O O . ILE A 1 376 ? 9.695 -7.165 -18.123 1.00 91.31 376 ILE A O 1
ATOM 2931 N N . THR A 1 377 ? 10.596 -8.850 -16.953 1.00 89.31 377 THR A N 1
ATOM 2932 C CA . THR A 1 377 ? 10.511 -8.228 -15.618 1.00 89.31 377 THR A CA 1
ATOM 2933 C C . THR A 1 377 ? 11.844 -7.654 -15.139 1.00 89.31 377 THR A C 1
ATOM 2935 O O . THR A 1 377 ? 11.887 -6.910 -14.161 1.00 89.31 377 THR A O 1
ATOM 2938 N N . GLY A 1 378 ? 12.942 -7.983 -15.821 1.00 88.31 378 GLY A N 1
ATOM 2939 C CA . GLY A 1 378 ? 14.276 -7.506 -15.476 1.00 88.31 378 GLY A CA 1
ATOM 2940 C C . GLY A 1 378 ? 15.303 -7.814 -16.557 1.00 88.31 378 GLY A C 1
ATOM 2941 O O . GLY A 1 378 ? 15.069 -8.638 -17.438 1.00 88.31 378 GLY A O 1
ATOM 2942 N N . MET A 1 379 ? 16.447 -7.134 -16.520 1.00 87.31 379 MET A N 1
ATOM 2943 C CA . MET A 1 379 ? 17.540 -7.369 -17.471 1.00 87.31 379 MET A CA 1
ATOM 2944 C C . MET A 1 379 ? 18.891 -7.219 -16.775 1.00 87.31 379 MET A C 1
ATOM 2946 O O . MET A 1 379 ? 19.005 -6.511 -15.771 1.00 87.31 379 MET A O 1
ATOM 2950 N N . ARG A 1 380 ? 19.921 -7.867 -17.320 1.00 86.25 380 ARG A N 1
ATOM 2951 C CA . ARG A 1 380 ? 21.306 -7.715 -16.860 1.00 86.25 380 ARG A CA 1
ATOM 2952 C C . ARG A 1 380 ? 22.301 -7.907 -17.998 1.00 86.25 380 ARG A C 1
ATOM 2954 O O . ARG A 1 380 ? 22.027 -8.631 -18.959 1.00 86.25 380 ARG A O 1
ATOM 2961 N N . LEU A 1 381 ? 23.481 -7.318 -17.837 1.00 85.69 381 LEU A N 1
ATOM 2962 C CA . LEU A 1 381 ? 24.663 -7.743 -18.578 1.00 85.69 381 LEU A CA 1
ATOM 2963 C C . LEU A 1 381 ? 25.287 -8.952 -17.912 1.00 85.69 381 LEU A C 1
ATOM 2965 O O . LEU A 1 381 ? 25.317 -9.060 -16.687 1.00 85.69 381 LEU A O 1
ATOM 2969 N N . PHE A 1 382 ? 25.829 -9.837 -18.734 1.00 83.12 382 PHE A N 1
ATOM 2970 C CA . PHE A 1 382 ? 26.517 -11.021 -18.267 1.00 83.12 382 PHE A CA 1
ATOM 2971 C C . PHE A 1 382 ? 27.785 -11.260 -19.084 1.00 83.12 382 PHE A C 1
ATOM 2973 O O . PHE A 1 382 ? 27.843 -10.931 -20.269 1.00 83.12 382 PHE A O 1
ATOM 2980 N N . LEU A 1 383 ? 28.816 -11.811 -18.445 1.00 81.88 383 LEU A N 1
ATOM 2981 C CA . LEU A 1 383 ? 30.059 -12.199 -19.105 1.00 81.88 383 LEU A CA 1
ATOM 2982 C C . LEU A 1 383 ? 30.097 -13.724 -19.236 1.00 81.88 383 LEU A C 1
ATOM 2984 O O . LEU A 1 383 ? 30.198 -14.439 -18.246 1.00 81.88 383 LEU A O 1
ATOM 2988 N N . GLU A 1 384 ? 29.997 -14.217 -20.466 1.00 77.94 384 GLU A N 1
ATOM 2989 C CA . GLU A 1 384 ? 29.901 -15.638 -20.797 1.00 77.94 384 GLU A CA 1
ATOM 2990 C C . GLU A 1 384 ? 31.254 -16.260 -21.182 1.00 77.94 384 GLU A C 1
ATOM 2992 O O . GLU A 1 384 ? 32.223 -15.579 -21.545 1.00 77.94 384 GLU A O 1
ATOM 2997 N N . GLY A 1 385 ? 31.281 -17.596 -21.169 1.00 70.94 385 GLY A N 1
ATOM 2998 C CA . GLY A 1 385 ? 32.410 -18.425 -21.585 1.00 70.94 385 GLY A CA 1
ATOM 2999 C C . GLY A 1 385 ? 33.456 -18.640 -20.490 1.00 70.94 385 GLY A C 1
ATOM 3000 O O . GLY A 1 385 ? 33.547 -17.886 -19.526 1.00 70.94 385 GLY A O 1
ATOM 3001 N N . MET A 1 386 ? 34.309 -19.654 -20.671 1.00 67.44 386 MET A N 1
ATOM 3002 C CA . MET A 1 386 ? 35.354 -20.014 -19.694 1.00 67.44 386 MET A CA 1
ATOM 3003 C C . MET A 1 386 ? 36.305 -18.852 -19.367 1.00 67.44 386 MET A C 1
ATOM 3005 O O . MET A 1 386 ? 36.852 -18.776 -18.273 1.00 67.44 386 MET A O 1
ATOM 3009 N N . LYS A 1 387 ? 36.498 -17.936 -20.325 1.00 68.44 387 LYS A N 1
ATOM 3010 C CA . LYS A 1 387 ? 37.346 -16.746 -20.189 1.00 68.44 387 LYS A CA 1
ATOM 3011 C C . LYS A 1 387 ? 36.580 -15.483 -19.789 1.00 68.44 387 LYS A C 1
ATOM 3013 O O . LYS A 1 387 ? 37.208 -14.436 -19.806 1.00 68.44 387 LYS A O 1
ATOM 3018 N N . CYS A 1 388 ? 35.271 -15.556 -19.512 1.00 74.81 388 CYS A N 1
ATOM 3019 C CA . CYS A 1 388 ? 34.398 -14.432 -19.119 1.00 74.81 388 CYS A CA 1
ATOM 3020 C C . CYS A 1 388 ? 34.647 -13.131 -19.916 1.00 74.81 388 CYS A C 1
ATOM 3022 O O . CYS A 1 388 ? 34.577 -12.017 -19.403 1.00 74.81 388 CYS A O 1
ATOM 3024 N N . ASN A 1 389 ? 34.953 -13.273 -21.206 1.00 77.75 389 ASN A N 1
ATOM 3025 C CA . ASN A 1 389 ? 35.328 -12.183 -22.105 1.00 77.75 389 ASN A CA 1
ATOM 3026 C C . ASN A 1 389 ? 34.296 -11.967 -23.218 1.00 77.75 389 ASN A C 1
ATOM 3028 O O . ASN A 1 389 ? 34.590 -11.289 -24.207 1.00 77.75 389 ASN A O 1
ATOM 3032 N N . ARG A 1 390 ? 33.108 -12.563 -23.074 1.00 82.12 390 ARG A N 1
ATOM 3033 C CA . ARG A 1 390 ? 31.990 -12.442 -24.003 1.00 82.12 390 ARG A CA 1
ATOM 3034 C C . ARG A 1 390 ? 30.833 -11.720 -23.320 1.00 82.12 390 ARG A C 1
ATOM 3036 O O . ARG A 1 390 ? 30.167 -12.294 -22.473 1.00 82.12 390 ARG A O 1
ATOM 3043 N N . LEU A 1 391 ? 30.600 -10.468 -23.691 1.00 87.06 391 LEU A N 1
ATOM 3044 C CA . LEU A 1 391 ? 29.471 -9.673 -23.232 1.00 87.06 391 LEU A CA 1
ATOM 3045 C C . LEU A 1 391 ? 28.171 -10.197 -23.837 1.00 87.06 391 LEU A C 1
ATOM 3047 O O . LEU A 1 391 ? 28.024 -10.208 -25.057 1.00 87.06 391 LEU A O 1
ATOM 3051 N N . ALA A 1 392 ? 27.230 -10.575 -22.986 1.00 86.62 392 ALA A N 1
ATOM 3052 C CA . ALA A 1 392 ? 25.897 -11.019 -23.349 1.00 86.62 392 ALA A CA 1
ATOM 3053 C C . ALA A 1 392 ? 24.833 -10.247 -22.564 1.00 86.62 392 ALA A C 1
ATOM 3055 O O . ALA A 1 392 ? 25.113 -9.629 -21.533 1.00 86.62 392 ALA A O 1
ATOM 3056 N N . ILE A 1 393 ? 23.603 -10.292 -23.070 1.00 88.06 393 ILE A N 1
ATOM 3057 C CA . ILE A 1 393 ? 22.426 -9.720 -22.423 1.00 88.06 393 ILE A CA 1
ATOM 3058 C C . ILE A 1 393 ? 21.514 -10.847 -21.971 1.00 88.06 393 ILE A C 1
ATOM 3060 O O . ILE A 1 393 ? 21.168 -11.718 -22.763 1.00 88.06 393 ILE A O 1
ATOM 3064 N N . HIS A 1 394 ? 21.148 -10.849 -20.694 1.00 89.56 394 HIS A N 1
ATOM 3065 C CA . HIS A 1 394 ? 20.188 -11.802 -20.143 1.00 89.56 394 HIS A CA 1
ATOM 3066 C C . HIS A 1 394 ? 18.922 -11.048 -19.749 1.00 89.56 394 HIS A C 1
ATOM 3068 O O . HIS A 1 394 ? 18.989 -9.927 -19.232 1.00 89.56 394 HIS A O 1
ATOM 3074 N N . VAL A 1 395 ? 17.769 -11.667 -19.979 1.00 90.69 395 VAL A N 1
ATOM 3075 C CA . VAL A 1 395 ? 16.456 -11.097 -19.655 1.00 90.69 395 VAL A CA 1
ATOM 3076 C C . VAL A 1 395 ? 15.733 -12.009 -18.677 1.00 90.69 395 VAL A C 1
ATOM 3078 O O . VAL A 1 395 ? 15.769 -13.228 -18.818 1.00 90.69 395 VAL A O 1
ATOM 3081 N N . GLN A 1 396 ? 15.097 -11.424 -17.672 1.00 90.25 396 GLN A N 1
ATOM 3082 C CA . GLN A 1 396 ? 14.261 -12.140 -16.724 1.00 90.25 396 GLN A CA 1
ATOM 3083 C C . GLN A 1 396 ? 12.812 -12.065 -17.191 1.00 90.25 396 GLN A C 1
ATOM 3085 O O . GLN A 1 396 ? 12.328 -10.983 -17.519 1.00 90.25 396 GLN A O 1
ATOM 3090 N N . HIS A 1 397 ? 12.112 -13.189 -17.194 1.00 90.31 397 HIS A N 1
ATOM 3091 C CA . HIS A 1 397 ? 10.694 -13.260 -17.526 1.00 90.31 397 HIS A CA 1
ATOM 3092 C C . HIS A 1 397 ? 9.973 -14.221 -16.578 1.00 90.31 397 HIS A C 1
ATOM 3094 O O . HIS A 1 397 ? 10.593 -15.047 -15.906 1.00 90.31 397 HIS A O 1
ATOM 3100 N N . LEU A 1 398 ? 8.647 -14.133 -16.531 1.00 88.75 398 LEU A N 1
ATOM 3101 C CA . LEU A 1 398 ? 7.823 -15.091 -15.793 1.00 88.75 398 LEU A CA 1
ATOM 3102 C C . LEU A 1 398 ? 7.830 -16.455 -16.497 1.00 88.75 398 LEU A C 1
ATOM 3104 O O . LEU A 1 398 ? 7.966 -16.529 -17.719 1.00 88.75 398 LEU A O 1
ATOM 3108 N N . LEU A 1 399 ? 7.697 -17.541 -15.735 1.00 86.81 399 LEU A N 1
ATOM 3109 C CA . LEU A 1 399 ? 7.592 -18.902 -16.267 1.00 86.81 399 LEU A CA 1
ATOM 3110 C C . LEU A 1 399 ? 6.378 -19.040 -17.195 1.00 86.81 399 LEU A C 1
ATOM 3112 O O . LEU A 1 399 ? 6.491 -19.627 -18.266 1.00 86.81 399 LEU A O 1
ATOM 3116 N N . ASN A 1 400 ? 5.250 -18.451 -16.800 1.00 87.44 400 ASN A N 1
ATOM 3117 C CA . ASN A 1 400 ? 4.010 -18.419 -17.567 1.00 87.44 400 ASN A CA 1
ATOM 3118 C C . ASN A 1 400 ? 3.668 -16.976 -17.956 1.00 87.44 400 ASN A C 1
ATOM 3120 O O . ASN A 1 400 ? 4.038 -16.033 -17.255 1.00 87.44 400 ASN A O 1
ATOM 3124 N N . THR A 1 401 ? 2.965 -16.796 -19.075 1.00 88.12 401 THR A N 1
ATOM 3125 C CA . THR A 1 401 ? 2.410 -15.482 -19.426 1.00 88.12 401 THR A CA 1
ATOM 3126 C C . THR A 1 401 ? 1.304 -15.135 -18.424 1.00 88.12 401 THR A C 1
ATOM 3128 O O . THR A 1 401 ? 0.448 -15.992 -18.198 1.00 88.12 401 THR A O 1
ATOM 3131 N N . PRO A 1 402 ? 1.295 -13.916 -17.847 1.00 88.56 402 PRO A N 1
ATOM 3132 C CA . PRO A 1 402 ? 0.241 -13.481 -16.932 1.00 88.56 402 PRO A CA 1
ATOM 3133 C C . PRO A 1 402 ? -1.148 -13.720 -17.522 1.00 88.56 402 PRO A C 1
ATOM 3135 O O . PRO A 1 402 ? -1.389 -13.381 -18.688 1.00 88.56 402 PRO A O 1
ATOM 3138 N N . ILE A 1 403 ? -2.058 -14.290 -16.731 1.00 86.25 403 ILE A N 1
ATOM 3139 C CA . ILE A 1 403 ? -3.425 -14.627 -17.162 1.00 86.25 403 ILE A CA 1
ATOM 3140 C C . ILE A 1 403 ? -4.105 -13.384 -17.737 1.00 86.25 403 ILE A C 1
ATOM 3142 O O . ILE A 1 403 ? -4.713 -13.444 -18.808 1.00 86.25 403 ILE A O 1
ATOM 3146 N N . MET A 1 404 ? -3.895 -12.237 -17.088 1.00 82.69 404 MET A N 1
ATOM 3147 C CA . MET A 1 404 ? -4.455 -10.947 -17.485 1.00 82.69 404 MET A CA 1
ATOM 3148 C C . MET A 1 404 ? -3.975 -10.448 -18.860 1.00 82.69 404 MET A C 1
ATOM 3150 O O . MET A 1 404 ? -4.671 -9.650 -19.494 1.00 82.69 404 MET A O 1
ATOM 3154 N N . LEU A 1 405 ? -2.813 -10.919 -19.333 1.00 83.75 405 LEU A N 1
ATOM 3155 C CA . LEU A 1 405 ? -2.187 -10.512 -20.598 1.00 83.75 405 LEU A CA 1
ATOM 3156 C C . LEU A 1 405 ? -2.275 -11.571 -21.706 1.00 83.75 405 LEU A C 1
ATOM 3158 O O . LEU A 1 405 ? -2.162 -11.223 -22.879 1.00 83.75 405 LEU A O 1
ATOM 3162 N N . SER A 1 406 ? -2.469 -12.843 -21.353 1.00 80.25 406 SER A N 1
ATOM 3163 C CA . SER A 1 406 ? -2.353 -14.009 -22.246 1.00 80.25 406 SER A CA 1
ATOM 3164 C C . SER A 1 406 ? -3.034 -13.858 -23.617 1.00 80.25 406 SER A C 1
ATOM 3166 O O . SER A 1 406 ? -2.406 -14.127 -24.639 1.00 80.25 406 SER A O 1
ATOM 3168 N N . ASN A 1 407 ? -4.268 -13.347 -23.649 1.00 82.00 407 ASN A N 1
ATOM 3169 C CA . ASN A 1 407 ? -5.066 -13.185 -24.873 1.00 82.00 407 ASN A CA 1
ATOM 3170 C C . ASN A 1 407 ? -4.983 -11.782 -25.501 1.00 82.00 407 ASN A C 1
ATOM 3172 O O . ASN A 1 407 ? -5.722 -11.479 -26.433 1.00 82.00 407 ASN A O 1
ATOM 3176 N N . ARG A 1 408 ? -4.133 -10.900 -24.966 1.00 84.56 408 ARG A N 1
ATOM 3177 C CA . ARG A 1 408 ? -4.032 -9.486 -25.376 1.00 84.56 408 ARG A CA 1
ATOM 3178 C C . ARG A 1 408 ? -2.721 -9.155 -26.079 1.00 84.56 408 ARG A C 1
ATOM 3180 O O . ARG A 1 408 ? -2.616 -8.083 -26.670 1.00 84.56 408 ARG A O 1
ATOM 3187 N N . ILE A 1 409 ? -1.733 -10.046 -25.979 1.00 86.19 409 ILE A N 1
ATOM 3188 C CA . ILE A 1 409 ? -0.426 -9.905 -26.621 1.00 86.19 409 ILE A CA 1
ATOM 3189 C C . ILE A 1 409 ? -0.524 -10.417 -28.061 1.00 86.19 409 ILE A C 1
ATOM 3191 O O . ILE A 1 409 ? -0.760 -11.607 -28.288 1.00 86.19 409 ILE A O 1
ATOM 3195 N N . GLU A 1 410 ? -0.312 -9.517 -29.019 1.00 83.81 410 GLU A N 1
ATOM 3196 C CA . GLU A 1 410 ? -0.305 -9.843 -30.447 1.00 83.81 410 GLU A CA 1
ATOM 3197 C C . GLU A 1 410 ? 0.885 -10.744 -30.834 1.00 83.81 410 GLU A C 1
ATOM 3199 O O . GLU A 1 410 ? 1.949 -10.721 -30.206 1.00 83.81 410 GLU A O 1
ATOM 3204 N N . ASP A 1 411 ? 0.706 -11.549 -31.887 1.00 78.38 411 ASP A N 1
ATOM 3205 C CA . ASP A 1 411 ? 1.684 -12.545 -32.352 1.00 78.38 411 ASP A CA 1
ATOM 3206 C C . ASP A 1 411 ? 2.893 -11.960 -33.086 1.00 78.38 411 ASP A C 1
ATOM 3208 O O . ASP A 1 411 ? 3.914 -12.634 -33.209 1.00 78.38 411 ASP A O 1
ATOM 3212 N N . THR A 1 412 ? 2.799 -10.723 -33.576 1.00 83.50 412 THR A N 1
ATOM 3213 C CA . THR A 1 412 ? 3.825 -10.096 -34.415 1.00 83.50 412 THR A CA 1
ATOM 3214 C C . THR A 1 412 ? 4.648 -9.088 -33.613 1.00 83.50 412 THR A C 1
ATOM 3216 O O . THR A 1 412 ? 4.257 -7.924 -33.506 1.00 83.50 412 THR A O 1
ATOM 3219 N N . PRO A 1 413 ? 5.785 -9.496 -33.020 1.00 84.62 413 PRO A N 1
ATOM 3220 C CA . PRO A 1 413 ? 6.632 -8.576 -32.285 1.00 84.62 413 PRO A CA 1
ATOM 3221 C C . PRO A 1 413 ? 7.497 -7.728 -33.234 1.00 84.62 413 PRO A C 1
ATOM 3223 O O . PRO A 1 413 ? 7.914 -8.180 -34.301 1.00 84.62 413 PRO A O 1
ATOM 3226 N N . ILE A 1 414 ? 7.808 -6.503 -32.814 1.00 88.50 414 ILE A N 1
ATOM 3227 C CA . ILE A 1 414 ? 8.518 -5.484 -33.595 1.00 88.50 414 ILE A CA 1
ATOM 3228 C C . ILE A 1 414 ? 9.899 -5.250 -32.974 1.00 88.50 414 ILE A C 1
ATOM 3230 O O . ILE A 1 414 ? 10.018 -4.918 -31.793 1.00 88.50 414 ILE A O 1
ATOM 3234 N N . TRP A 1 415 ? 10.965 -5.433 -33.755 1.00 88.88 415 TRP A N 1
ATOM 3235 C CA . TRP A 1 415 ? 12.315 -5.043 -33.338 1.00 88.88 415 TRP A CA 1
ATOM 3236 C C . TRP A 1 415 ? 12.504 -3.542 -33.533 1.00 88.88 415 TRP A C 1
ATOM 3238 O O . TRP A 1 415 ? 12.183 -3.019 -34.595 1.00 88.88 415 TRP A O 1
ATOM 3248 N N . THR A 1 416 ? 13.090 -2.864 -32.545 1.00 87.56 416 THR A N 1
ATOM 3249 C CA . THR A 1 416 ? 13.458 -1.452 -32.705 1.00 87.56 416 THR A CA 1
ATOM 3250 C C . THR A 1 416 ? 14.471 -1.261 -33.818 1.00 87.56 416 THR A C 1
ATOM 3252 O O . THR A 1 416 ? 15.475 -1.984 -33.881 1.00 87.56 416 THR A O 1
ATOM 3255 N N . GLU A 1 417 ? 14.243 -0.227 -34.621 1.00 80.31 417 GLU A N 1
ATOM 3256 C CA . GLU A 1 417 ? 15.216 0.249 -35.590 1.00 80.31 417 GLU A CA 1
ATOM 3257 C C . GLU A 1 417 ? 16.465 0.820 -34.909 1.00 80.31 417 GLU A C 1
ATOM 3259 O O . GLU A 1 417 ? 16.489 1.146 -33.718 1.00 80.31 417 GLU A O 1
ATOM 3264 N N . GLU A 1 418 ? 17.551 0.893 -35.672 1.00 70.88 418 GLU A N 1
ATOM 3265 C CA . GLU A 1 418 ? 18.821 1.388 -35.162 1.00 70.88 418 GLU A CA 1
ATOM 3266 C C . GLU A 1 418 ? 18.862 2.911 -35.137 1.00 70.88 418 GLU A C 1
ATOM 3268 O O . GLU A 1 418 ? 18.697 3.574 -36.159 1.00 70.88 418 GLU A O 1
ATOM 3273 N N . ILE A 1 419 ? 19.201 3.466 -33.976 1.00 76.50 419 ILE A N 1
ATOM 3274 C CA . ILE A 1 419 ? 19.429 4.901 -33.825 1.00 76.50 419 ILE A CA 1
ATOM 3275 C C . ILE A 1 419 ? 20.835 5.229 -34.351 1.00 76.50 419 ILE A C 1
ATOM 3277 O O . ILE A 1 419 ? 21.835 4.914 -33.703 1.00 76.50 419 ILE A O 1
ATOM 3281 N N . ASN A 1 420 ? 20.905 5.865 -35.525 1.00 76.69 420 ASN A N 1
ATOM 3282 C CA . ASN A 1 420 ? 22.151 6.301 -36.181 1.00 76.69 420 ASN A CA 1
ATOM 3283 C C . ASN A 1 420 ? 22.501 7.777 -35.876 1.00 76.69 420 ASN A C 1
ATOM 3285 O O . ASN A 1 420 ? 23.092 8.463 -36.702 1.00 76.69 420 ASN A O 1
ATOM 3289 N N . ASP A 1 421 ? 22.112 8.288 -34.707 1.00 81.56 421 ASP A N 1
ATOM 3290 C CA . ASP A 1 421 ? 22.416 9.662 -34.292 1.00 81.56 421 ASP A CA 1
ATOM 3291 C C . ASP A 1 421 ? 23.712 9.696 -33.467 1.00 81.56 421 ASP A C 1
ATOM 3293 O O . ASP A 1 421 ? 23.759 9.228 -32.323 1.00 81.56 421 ASP A O 1
ATOM 3297 N N . GLU A 1 422 ? 24.769 10.271 -34.052 1.00 81.38 422 GLU A N 1
ATOM 3298 C CA . GLU A 1 422 ? 26.105 10.337 -33.449 1.00 81.38 422 GLU A CA 1
ATOM 3299 C C . GLU A 1 422 ? 26.142 11.059 -32.096 1.00 81.38 422 GLU A C 1
ATOM 3301 O O . GLU A 1 422 ? 27.052 10.822 -31.299 1.00 81.38 422 GLU A O 1
ATOM 3306 N N . ARG A 1 423 ? 25.144 11.901 -31.784 1.00 85.56 423 ARG A N 1
ATOM 3307 C CA . ARG A 1 423 ? 25.056 12.605 -30.493 1.00 85.56 423 ARG A CA 1
ATOM 3308 C C . ARG A 1 423 ? 24.952 11.653 -29.304 1.00 85.56 423 ARG A C 1
ATOM 3310 O O . ARG A 1 423 ? 25.316 12.030 -28.193 1.00 85.56 423 ARG A O 1
ATOM 3317 N N . PHE A 1 424 ? 24.476 10.431 -29.532 1.00 83.38 424 PHE A N 1
ATOM 3318 C CA . PHE A 1 424 ? 24.364 9.394 -28.509 1.00 83.38 424 PHE A CA 1
ATOM 3319 C C . PHE A 1 424 ? 25.557 8.431 -28.490 1.00 83.38 424 PHE A C 1
ATOM 3321 O O . PHE A 1 424 ? 25.525 7.440 -27.760 1.00 83.38 424 PHE A O 1
ATOM 3328 N N . PHE A 1 425 ? 26.598 8.660 -29.296 1.00 88.25 425 PHE A N 1
ATOM 3329 C CA . PHE A 1 425 ? 27.771 7.790 -29.330 1.00 88.25 425 PHE A CA 1
ATOM 3330 C C . PHE A 1 425 ? 28.809 8.259 -28.317 1.00 88.25 425 PHE A C 1
ATOM 3332 O O . PHE A 1 425 ? 29.572 9.198 -28.542 1.00 88.25 425 PHE A O 1
ATOM 3339 N N . GLU A 1 426 ? 28.880 7.552 -27.195 1.00 86.38 426 GLU A N 1
ATOM 3340 C CA . GLU A 1 426 ? 29.853 7.826 -26.147 1.00 86.38 426 GLU A CA 1
ATOM 3341 C C . GLU A 1 426 ? 31.074 6.916 -26.293 1.00 86.38 426 GLU A C 1
ATOM 3343 O O . GLU A 1 426 ? 30.969 5.692 -26.396 1.00 86.38 426 GLU A O 1
ATOM 3348 N N . ALA A 1 427 ? 32.262 7.518 -26.312 1.00 82.44 427 ALA A N 1
ATOM 3349 C CA . ALA A 1 427 ? 33.512 6.779 -26.407 1.00 82.44 427 ALA A CA 1
ATOM 3350 C C . ALA A 1 427 ? 33.817 6.057 -25.088 1.00 82.44 427 ALA A C 1
ATOM 3352 O O . ALA A 1 427 ? 33.902 6.688 -24.035 1.00 82.44 427 ALA A O 1
ATOM 3353 N N . ILE A 1 428 ? 34.074 4.750 -25.157 1.00 74.62 428 ILE A N 1
ATOM 3354 C CA . ILE A 1 428 ? 34.358 3.915 -23.981 1.00 74.62 428 ILE A CA 1
ATOM 3355 C C . ILE A 1 428 ? 35.648 4.360 -23.270 1.00 74.62 428 ILE A C 1
ATOM 3357 O O . ILE A 1 428 ? 35.745 4.326 -22.044 1.00 74.62 428 ILE A O 1
ATOM 3361 N N . SER A 1 429 ? 36.664 4.772 -24.037 1.00 66.19 429 SER A N 1
ATOM 3362 C CA . SER A 1 429 ? 37.977 5.147 -23.501 1.00 66.19 429 SER A CA 1
ATOM 3363 C C . SER A 1 429 ? 38.731 6.082 -24.451 1.00 66.19 429 SER A C 1
ATOM 3365 O O . SER A 1 429 ? 39.742 5.715 -25.020 1.00 66.19 429 SER A O 1
ATOM 3367 N N . GLY A 1 430 ? 38.255 7.314 -24.648 1.00 64.69 430 GLY A N 1
ATOM 3368 C CA . GLY A 1 430 ? 38.879 8.285 -25.564 1.00 64.69 430 GLY A CA 1
ATOM 3369 C C . GLY A 1 430 ? 38.466 8.112 -27.036 1.00 64.69 430 GLY A C 1
ATOM 3370 O O . GLY A 1 430 ? 37.997 7.056 -27.451 1.00 64.69 430 GLY A O 1
ATOM 3371 N N . LYS A 1 431 ? 38.634 9.165 -27.851 1.00 62.28 431 LYS A N 1
ATOM 3372 C CA . LYS A 1 431 ? 37.991 9.311 -29.182 1.00 62.28 431 LYS A CA 1
ATOM 3373 C C . LYS A 1 431 ? 38.379 8.263 -30.246 1.00 62.28 431 LYS A C 1
ATOM 3375 O O . LYS A 1 431 ? 37.694 8.161 -31.257 1.00 62.28 431 LYS A O 1
ATOM 3380 N N . LYS A 1 432 ? 39.465 7.504 -30.050 1.00 66.81 432 LYS A N 1
ATOM 3381 C CA . LYS A 1 432 ? 40.001 6.527 -31.025 1.00 66.81 432 LYS A CA 1
ATOM 3382 C C . LYS A 1 432 ? 39.548 5.074 -30.790 1.00 66.81 432 LYS A C 1
ATOM 3384 O O . LYS A 1 432 ? 39.995 4.186 -31.507 1.00 66.81 432 LYS A O 1
ATOM 3389 N N . PHE A 1 433 ? 38.707 4.816 -29.789 1.00 76.50 433 PHE A N 1
ATOM 3390 C CA . PHE A 1 433 ? 38.350 3.457 -29.355 1.00 76.50 433 PHE A CA 1
ATOM 3391 C C . PHE A 1 433 ? 36.883 3.116 -29.639 1.00 76.50 433 PHE A C 1
ATOM 3393 O O . PHE A 1 433 ? 36.169 3.896 -30.268 1.00 76.50 433 PHE A O 1
ATOM 3400 N N . SER A 1 434 ? 36.428 1.930 -29.226 1.00 83.31 434 SER A N 1
ATOM 3401 C CA . SER A 1 434 ? 35.025 1.533 -29.385 1.00 83.31 434 SER A CA 1
ATOM 3402 C C . SER A 1 434 ? 34.079 2.506 -28.670 1.00 83.31 434 SER A C 1
ATOM 3404 O O . SER A 1 434 ? 34.431 3.106 -27.653 1.00 83.31 434 SER A O 1
ATOM 3406 N N . HIS A 1 435 ? 32.886 2.680 -29.228 1.00 86.75 435 HIS A N 1
ATOM 3407 C CA . HIS A 1 435 ? 31.845 3.561 -28.700 1.00 86.75 435 HIS A CA 1
ATOM 3408 C C . HIS A 1 435 ? 30.632 2.738 -28.252 1.00 86.75 435 HIS A C 1
ATOM 3410 O O . HIS A 1 435 ? 30.469 1.579 -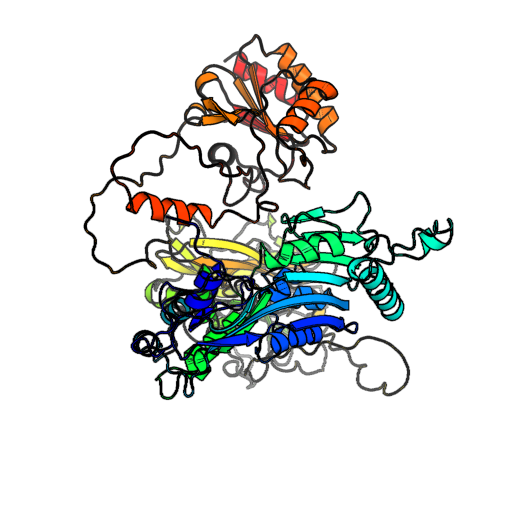28.638 1.00 86.75 435 HIS A O 1
ATOM 3416 N N . VAL A 1 436 ? 29.777 3.342 -27.437 1.00 88.31 436 VAL A N 1
ATOM 3417 C CA . VAL A 1 436 ? 28.496 2.786 -26.998 1.00 88.31 436 VAL A CA 1
ATOM 3418 C C . VAL A 1 436 ? 27.409 3.781 -27.365 1.00 88.31 436 VAL A C 1
ATOM 3420 O O . VAL A 1 436 ? 27.539 4.969 -27.081 1.00 88.31 436 VAL A O 1
ATOM 3423 N N . CYS A 1 437 ? 26.339 3.298 -27.988 1.00 88.75 437 CYS A N 1
ATOM 3424 C CA . CYS A 1 437 ? 25.138 4.086 -28.205 1.00 88.75 437 CYS A CA 1
ATOM 3425 C C . CYS A 1 437 ? 24.341 4.154 -26.892 1.00 88.75 437 CYS A C 1
ATOM 3427 O O . CYS A 1 437 ? 23.835 3.136 -26.419 1.00 88.75 437 CYS A O 1
ATOM 3429 N N . THR A 1 438 ? 24.241 5.344 -26.297 1.00 87.81 438 THR A N 1
ATOM 3430 C CA . THR A 1 438 ? 23.517 5.597 -25.035 1.00 87.81 438 THR A CA 1
ATOM 3431 C C . THR A 1 438 ? 22.081 6.087 -25.252 1.00 87.81 438 THR A C 1
ATOM 3433 O O . THR A 1 438 ? 21.394 6.492 -24.306 1.00 87.81 438 THR A O 1
ATOM 3436 N N . ALA A 1 439 ? 21.601 6.022 -26.498 1.00 86.44 439 ALA A N 1
ATOM 3437 C CA . ALA A 1 439 ? 20.246 6.407 -26.859 1.00 86.44 439 ALA A CA 1
ATOM 3438 C C . ALA A 1 439 ? 19.210 5.520 -26.140 1.00 86.44 439 ALA A C 1
ATOM 3440 O O . ALA A 1 439 ? 19.392 4.301 -26.046 1.00 86.44 439 ALA A O 1
ATOM 3441 N N . PRO A 1 440 ? 18.116 6.103 -25.616 1.00 86.75 440 PRO A N 1
ATOM 3442 C CA . PRO A 1 440 ? 17.045 5.326 -25.014 1.00 86.75 440 PRO A CA 1
ATOM 3443 C C . PRO A 1 440 ? 16.286 4.517 -26.063 1.00 86.75 440 PRO A C 1
ATOM 3445 O O . PRO A 1 440 ? 15.703 5.079 -26.985 1.00 86.75 440 PRO A O 1
ATOM 3448 N N . VAL A 1 441 ? 16.250 3.200 -25.874 1.00 88.19 441 VAL A N 1
ATOM 3449 C CA . VAL A 1 441 ? 15.495 2.264 -26.706 1.00 88.19 441 VAL A CA 1
ATOM 3450 C C . VAL A 1 441 ? 14.102 2.118 -26.103 1.00 88.19 441 VAL A C 1
ATOM 3452 O O . VAL A 1 441 ? 13.927 1.480 -25.063 1.00 88.19 441 VAL A O 1
ATOM 3455 N N . LYS A 1 442 ? 13.121 2.763 -26.733 1.00 87.94 442 LYS A N 1
ATOM 3456 C CA . LYS A 1 442 ? 11.703 2.796 -26.346 1.00 87.94 442 LYS A CA 1
ATOM 3457 C C . LYS A 1 442 ? 10.833 2.447 -27.556 1.00 87.94 442 LYS A C 1
ATOM 3459 O O . LYS A 1 442 ? 11.342 2.441 -28.674 1.00 87.94 442 LYS A O 1
ATOM 3464 N N . TYR A 1 443 ? 9.553 2.166 -27.324 1.00 83.38 443 TYR A N 1
ATOM 3465 C CA . TYR A 1 443 ? 8.607 1.961 -28.418 1.00 83.38 443 TYR A CA 1
ATOM 3466 C C . TYR A 1 443 ? 8.431 3.246 -29.238 1.00 83.38 443 TYR A C 1
ATOM 3468 O O . TYR A 1 443 ? 8.572 4.352 -28.699 1.00 83.38 443 TYR A O 1
ATOM 3476 N N . ASP A 1 444 ? 8.130 3.083 -30.522 1.00 80.56 444 ASP A N 1
ATOM 3477 C CA . ASP A 1 444 ? 7.799 4.196 -31.404 1.00 80.56 444 ASP A CA 1
ATOM 3478 C C . ASP A 1 444 ? 6.297 4.514 -31.305 1.00 80.56 444 ASP A C 1
ATOM 3480 O O . ASP A 1 444 ? 5.475 3.620 -31.534 1.00 80.56 444 ASP A O 1
ATOM 3484 N N . PRO A 1 445 ? 5.906 5.753 -30.953 1.00 77.06 445 PRO A N 1
ATOM 3485 C CA . PRO A 1 445 ? 4.508 6.169 -30.971 1.00 77.06 445 PRO A CA 1
ATOM 3486 C C . PRO A 1 445 ? 3.824 5.996 -32.334 1.00 77.06 445 PRO A C 1
ATOM 3488 O O . PRO A 1 445 ? 2.607 5.863 -32.370 1.00 77.06 445 PRO A O 1
ATOM 3491 N N . GLU A 1 446 ? 4.576 5.974 -33.439 1.00 79.56 446 GLU A N 1
ATOM 3492 C CA . GLU A 1 446 ? 4.022 5.806 -34.788 1.00 79.56 446 GLU A CA 1
ATOM 3493 C C . GLU A 1 446 ? 3.597 4.362 -35.101 1.00 79.56 446 GLU A C 1
ATOM 3495 O O . GLU A 1 446 ? 2.868 4.131 -36.063 1.00 79.56 446 GLU A O 1
ATOM 3500 N N . TRP A 1 447 ? 3.983 3.374 -34.281 1.00 80.69 447 TRP A N 1
ATOM 3501 C CA . TRP A 1 447 ? 3.618 1.967 -34.505 1.00 80.69 447 TRP A CA 1
ATOM 3502 C C . TRP A 1 447 ? 2.115 1.680 -34.396 1.00 80.69 447 TRP A C 1
ATOM 3504 O O . TRP A 1 447 ? 1.669 0.620 -34.834 1.00 80.69 447 TRP A O 1
ATOM 3514 N N . SER A 1 448 ? 1.330 2.567 -33.781 1.00 76.62 448 SER A N 1
ATOM 3515 C CA . SER A 1 448 ? -0.116 2.392 -33.638 1.00 76.62 448 SER A CA 1
ATOM 3516 C C . SER A 1 448 ? -0.821 3.731 -33.447 1.00 76.62 448 SER A C 1
ATOM 3518 O O . SER A 1 448 ? -0.437 4.517 -32.587 1.00 76.62 448 SER A O 1
ATOM 3520 N N . SER A 1 449 ? -1.908 3.958 -34.187 1.00 70.75 449 SER A N 1
ATOM 3521 C CA . SER A 1 449 ? -2.810 5.102 -33.985 1.00 70.75 449 SER A CA 1
ATOM 3522 C C . SER A 1 449 ? -3.813 4.899 -32.840 1.00 70.75 449 SER A C 1
ATOM 3524 O O . SER A 1 449 ? -4.480 5.852 -32.433 1.00 70.75 449 SER A O 1
ATOM 3526 N N . ASP A 1 450 ? -3.948 3.669 -32.332 1.00 72.75 450 ASP A N 1
ATOM 3527 C CA . ASP A 1 450 ? -4.899 3.325 -31.269 1.00 72.75 450 ASP A CA 1
ATOM 3528 C C . ASP A 1 450 ? -4.465 3.877 -29.905 1.00 72.75 450 ASP A C 1
ATOM 3530 O O . ASP A 1 450 ? -3.328 3.682 -29.470 1.00 72.75 450 ASP A O 1
ATOM 3534 N N . LYS A 1 451 ? -5.401 4.519 -29.194 1.00 64.38 451 LYS A N 1
ATOM 3535 C CA . LYS A 1 451 ? -5.150 5.164 -27.892 1.00 64.38 451 LYS A CA 1
ATOM 3536 C C . LYS A 1 451 ? -5.044 4.187 -26.710 1.00 64.38 451 LYS A C 1
ATOM 3538 O O . LYS A 1 451 ? -4.416 4.534 -25.715 1.00 64.38 451 LYS A O 1
ATOM 3543 N N . ASP A 1 452 ? -5.593 2.976 -26.832 1.00 70.31 452 ASP A N 1
ATOM 3544 C CA . ASP A 1 452 ? -5.676 1.974 -25.750 1.00 70.31 452 ASP A CA 1
ATOM 3545 C C . ASP A 1 452 ? -4.696 0.803 -25.933 1.00 70.31 452 ASP A C 1
ATOM 3547 O O . ASP A 1 452 ? -4.993 -0.357 -25.623 1.00 70.31 452 ASP A O 1
ATOM 3551 N N . VAL A 1 453 ? -3.517 1.101 -26.471 1.00 80.81 453 VAL A N 1
ATOM 3552 C CA . VAL A 1 453 ? -2.477 0.115 -26.760 1.00 80.81 453 VAL A CA 1
ATOM 3553 C C . VAL A 1 453 ? -1.217 0.430 -25.964 1.00 80.81 453 VAL A C 1
ATOM 3555 O O . VAL A 1 453 ? -0.744 1.564 -25.923 1.00 80.81 453 VAL A O 1
ATOM 3558 N N . ALA A 1 454 ? -0.628 -0.609 -25.377 1.00 86.00 454 ALA A N 1
ATOM 3559 C CA . ALA A 1 454 ? 0.679 -0.542 -24.746 1.00 86.00 454 ALA A CA 1
ATOM 3560 C C . ALA A 1 454 ? 1.677 -1.446 -25.474 1.00 86.00 454 ALA A C 1
ATOM 3562 O O . ALA A 1 454 ? 1.324 -2.503 -25.992 1.00 86.00 454 ALA A O 1
ATOM 3563 N N . PHE A 1 455 ? 2.951 -1.062 -25.463 1.00 88.19 455 PHE A N 1
ATOM 3564 C CA . PHE A 1 455 ? 4.044 -1.884 -25.974 1.00 88.19 455 PHE A CA 1
ATOM 3565 C C . PHE A 1 455 ? 4.925 -2.344 -24.816 1.00 88.19 455 PHE A C 1
ATOM 3567 O O . PHE A 1 455 ? 5.383 -1.534 -24.006 1.00 88.19 455 PHE A O 1
ATOM 3574 N N . ILE A 1 456 ? 5.168 -3.652 -24.743 1.00 90.12 456 ILE A N 1
ATOM 3575 C CA . ILE A 1 456 ? 5.998 -4.274 -23.704 1.00 90.12 456 ILE A CA 1
ATOM 3576 C C . ILE A 1 456 ? 7.235 -4.915 -24.317 1.00 90.12 456 ILE A C 1
ATOM 3578 O O . ILE A 1 456 ? 7.198 -5.367 -25.459 1.00 90.12 456 ILE A O 1
ATOM 3582 N N . VAL A 1 457 ? 8.322 -4.993 -23.551 1.00 91.75 457 VAL A N 1
ATOM 3583 C CA . VAL A 1 457 ? 9.555 -5.639 -24.009 1.00 91.75 457 VAL A CA 1
ATOM 3584 C C . VAL A 1 457 ? 9.457 -7.151 -23.782 1.00 91.75 457 VAL A C 1
ATOM 3586 O O . VAL A 1 457 ? 9.212 -7.610 -22.664 1.00 91.75 457 VAL A O 1
ATOM 3589 N N . THR A 1 458 ? 9.662 -7.928 -24.843 1.00 93.12 458 THR A N 1
ATOM 3590 C CA . THR A 1 458 ? 9.617 -9.405 -24.850 1.00 93.12 458 THR A CA 1
ATOM 3591 C C . THR A 1 458 ? 10.919 -10.042 -25.334 1.00 93.12 458 THR A C 1
ATOM 3593 O O . THR A 1 458 ? 11.099 -11.258 -25.263 1.00 93.12 458 THR A O 1
ATOM 3596 N N . GLY A 1 459 ? 11.887 -9.235 -25.767 1.00 93.44 459 GLY A N 1
ATOM 3597 C CA . GLY A 1 459 ? 13.229 -9.697 -26.095 1.00 93.44 459 GLY A CA 1
ATOM 3598 C C . GLY A 1 459 ? 14.245 -8.567 -26.147 1.00 93.44 459 GLY A C 1
ATOM 3599 O O . GLY A 1 459 ? 13.902 -7.385 -26.123 1.00 93.44 459 GLY A O 1
ATOM 3600 N N . ALA A 1 460 ? 15.515 -8.942 -26.216 1.00 93.94 460 ALA A N 1
ATOM 3601 C CA . ALA A 1 460 ? 16.619 -8.007 -26.321 1.00 93.94 460 ALA A CA 1
ATOM 3602 C C . ALA A 1 460 ? 17.783 -8.607 -27.117 1.00 93.94 460 ALA A C 1
ATOM 3604 O O . ALA A 1 460 ? 17.945 -9.826 -27.216 1.00 93.94 460 ALA A O 1
ATOM 3605 N N . GLN A 1 461 ? 18.598 -7.735 -27.699 1.00 93.69 461 GLN A N 1
ATOM 3606 C CA . GLN A 1 461 ? 19.776 -8.115 -28.466 1.00 93.69 461 GLN A CA 1
ATOM 3607 C C . GLN A 1 461 ? 20.860 -7.043 -28.330 1.00 93.69 461 GLN A C 1
ATOM 3609 O O . GLN A 1 461 ? 20.578 -5.845 -28.395 1.00 93.69 461 GLN A O 1
ATOM 3614 N N . LEU A 1 462 ? 22.113 -7.478 -28.191 1.00 91.56 462 LEU A N 1
ATOM 3615 C CA . LEU A 1 462 ? 23.275 -6.611 -28.380 1.00 91.56 462 LEU A CA 1
ATOM 3616 C C . LEU A 1 462 ? 23.767 -6.715 -29.821 1.00 91.56 462 LEU A C 1
ATOM 3618 O O . LEU A 1 462 ? 23.836 -7.800 -30.397 1.00 91.56 462 LEU A O 1
ATOM 3622 N N . HIS A 1 463 ? 24.137 -5.586 -30.405 1.00 89.12 463 HIS A N 1
ATOM 3623 C CA . HIS A 1 463 ? 24.660 -5.532 -31.762 1.00 89.12 463 HIS A CA 1
ATOM 3624 C C . HIS A 1 463 ? 25.875 -4.610 -31.823 1.00 89.12 463 HIS A C 1
ATOM 3626 O O . HIS A 1 463 ? 25.932 -3.616 -31.109 1.00 89.12 463 HIS A O 1
ATOM 3632 N N . VAL A 1 464 ? 26.858 -4.929 -32.664 1.00 88.94 464 VAL A N 1
ATOM 3633 C CA . VAL A 1 464 ? 28.019 -4.059 -32.883 1.00 88.94 464 VAL A CA 1
ATOM 3634 C C . VAL A 1 464 ? 28.080 -3.704 -34.354 1.00 88.94 464 VAL A C 1
ATOM 3636 O O . VAL A 1 464 ? 28.208 -4.592 -35.196 1.00 88.94 464 VAL A O 1
ATOM 3639 N N . LYS A 1 465 ? 28.036 -2.407 -34.647 1.00 86.50 465 LYS A N 1
ATOM 3640 C CA . LYS A 1 465 ? 28.074 -1.873 -36.007 1.00 86.50 465 LYS A CA 1
ATOM 3641 C C . LYS A 1 465 ? 29.323 -1.025 -36.200 1.00 86.50 465 LYS A C 1
ATOM 3643 O O . LYS A 1 465 ? 29.814 -0.398 -35.261 1.00 86.50 465 LYS A O 1
ATOM 3648 N N . LYS A 1 466 ? 29.862 -1.019 -37.418 1.00 83.44 466 LYS A N 1
ATOM 3649 C CA . LYS A 1 466 ? 30.934 -0.095 -37.795 1.00 83.44 466 LYS A CA 1
ATOM 3650 C C . LYS A 1 466 ? 30.310 1.194 -38.320 1.00 83.44 466 LYS A C 1
ATOM 3652 O O 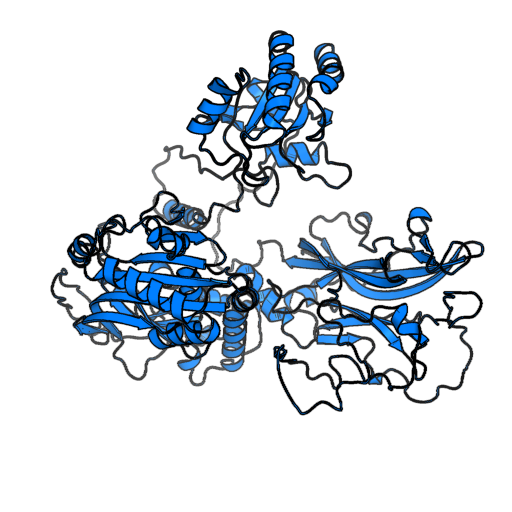. LYS A 1 466 ? 29.554 1.145 -39.285 1.00 83.44 466 LYS A O 1
ATOM 3657 N N . HIS A 1 467 ? 30.632 2.314 -37.685 1.00 79.38 467 HIS A N 1
ATOM 3658 C CA . HIS A 1 467 ? 30.326 3.657 -38.162 1.00 79.38 467 HIS A CA 1
ATOM 3659 C C . HIS A 1 467 ? 31.651 4.312 -38.548 1.00 79.38 467 HIS A C 1
ATOM 3661 O O . HIS A 1 467 ? 32.505 4.530 -37.685 1.00 79.38 467 HIS A O 1
ATOM 3667 N N . GLU A 1 468 ? 31.864 4.527 -39.845 1.00 77.44 468 GLU A N 1
ATOM 3668 C CA . GLU A 1 468 ? 33.152 4.955 -40.405 1.00 77.44 468 GLU A CA 1
ATOM 3669 C C . GLU A 1 468 ? 34.324 4.043 -39.964 1.00 77.44 468 GLU A C 1
ATOM 3671 O O . GLU A 1 468 ? 34.432 2.894 -40.394 1.00 77.44 468 GLU A O 1
ATOM 3676 N N . SER A 1 469 ? 35.193 4.534 -39.070 1.00 71.69 469 SER A N 1
ATOM 3677 C CA . SER A 1 469 ? 36.352 3.830 -38.499 1.00 71.69 469 SER A CA 1
ATOM 3678 C C . SER A 1 469 ? 36.115 3.291 -37.079 1.00 71.69 469 SER A C 1
ATOM 3680 O O . SER A 1 469 ? 37.007 2.680 -36.486 1.00 71.69 469 SER A O 1
ATOM 3682 N N . ARG A 1 470 ? 34.921 3.497 -36.507 1.00 79.12 470 ARG A N 1
ATOM 3683 C CA . ARG A 1 470 ? 34.600 3.204 -35.101 1.00 79.12 470 ARG A CA 1
ATOM 3684 C C . ARG A 1 470 ? 33.630 2.033 -34.998 1.00 79.12 470 ARG A C 1
ATOM 3686 O O . ARG A 1 470 ? 32.677 1.928 -35.758 1.00 79.12 470 ARG A O 1
ATOM 3693 N N . SER A 1 471 ? 33.856 1.145 -34.032 1.00 85.38 471 SER A N 1
ATOM 3694 C CA . SER A 1 471 ? 32.884 0.096 -33.682 1.00 85.38 471 SER A CA 1
ATOM 3695 C C . SER A 1 471 ? 31.991 0.591 -32.548 1.00 85.38 471 SER A C 1
ATOM 3697 O O . SER A 1 471 ? 32.515 0.950 -31.491 1.00 85.38 471 SER A O 1
ATOM 3699 N N . VAL A 1 472 ? 30.677 0.605 -32.768 1.00 87.94 472 VAL A N 1
ATOM 3700 C CA . VAL A 1 472 ? 29.664 1.105 -31.831 1.00 87.94 472 VAL A CA 1
ATOM 3701 C C . VAL A 1 472 ? 28.809 -0.057 -31.326 1.00 87.94 472 VAL A C 1
ATOM 3703 O O . VAL A 1 472 ? 28.296 -0.841 -32.124 1.00 87.94 472 VAL A O 1
ATOM 3706 N N . LEU A 1 473 ? 28.667 -0.185 -30.005 1.00 90.31 473 LEU A N 1
ATOM 3707 C CA . LEU A 1 473 ? 27.747 -1.126 -29.363 1.00 90.31 473 LEU A CA 1
ATOM 3708 C C . LEU A 1 473 ? 26.340 -0.521 -29.291 1.00 90.31 473 LEU A C 1
ATOM 3710 O O . LEU A 1 473 ? 26.154 0.536 -28.690 1.00 90.31 473 LEU A O 1
ATOM 3714 N N . HIS A 1 474 ? 25.357 -1.228 -29.838 1.00 90.75 474 HIS A N 1
ATOM 3715 C CA . HIS A 1 474 ? 23.941 -0.887 -29.800 1.00 90.75 474 HIS A CA 1
ATOM 3716 C C . HIS A 1 474 ? 23.152 -1.917 -28.990 1.00 90.75 474 HIS A C 1
ATOM 3718 O O . HIS A 1 474 ? 23.434 -3.119 -29.023 1.00 90.75 474 HIS A O 1
ATOM 3724 N N . LEU A 1 475 ? 22.126 -1.428 -28.299 1.00 91.81 475 LEU A N 1
ATOM 3725 C CA . LEU A 1 475 ? 21.067 -2.236 -27.711 1.00 91.81 475 LEU A CA 1
ATOM 3726 C C . LEU A 1 475 ? 19.851 -2.189 -28.636 1.00 91.81 475 LEU A C 1
ATOM 3728 O O . LEU A 1 475 ? 19.458 -1.114 -29.079 1.00 91.81 475 LEU A O 1
ATOM 3732 N N . ARG A 1 476 ? 19.247 -3.344 -28.897 1.00 92.81 476 ARG A N 1
ATOM 3733 C CA . ARG A 1 476 ? 17.951 -3.456 -29.567 1.00 92.81 476 ARG A CA 1
ATOM 3734 C C . ARG A 1 476 ? 16.978 -4.182 -28.653 1.00 92.81 476 ARG A C 1
ATOM 3736 O O . ARG A 1 476 ? 17.360 -5.149 -27.988 1.00 92.81 476 ARG A O 1
ATOM 3743 N N . LEU A 1 477 ? 15.732 -3.730 -28.642 1.00 93.62 477 LEU A N 1
ATOM 3744 C CA . LEU A 1 477 ? 14.652 -4.367 -27.899 1.00 93.62 477 LEU A CA 1
ATOM 3745 C C . LEU A 1 477 ? 13.611 -4.910 -28.872 1.00 93.62 477 LEU A C 1
ATOM 3747 O O . LEU A 1 477 ? 13.384 -4.347 -29.944 1.00 93.62 477 LEU A O 1
ATOM 3751 N N . LEU A 1 478 ? 12.997 -6.017 -28.478 1.00 93.19 478 LEU A N 1
ATOM 3752 C CA . LEU A 1 478 ? 11.848 -6.597 -29.148 1.00 93.19 478 LEU A CA 1
ATOM 3753 C C . LEU A 1 478 ? 10.598 -6.207 -28.368 1.00 93.19 478 LEU A C 1
ATOM 3755 O O . LEU A 1 478 ? 10.512 -6.486 -27.169 1.00 93.19 478 LEU A O 1
ATOM 3759 N N . PHE A 1 479 ? 9.657 -5.568 -29.051 1.00 92.75 479 PHE A N 1
ATOM 3760 C CA . PHE A 1 479 ? 8.397 -5.116 -28.487 1.00 92.75 479 PHE A CA 1
ATOM 3761 C C . PHE A 1 479 ? 7.243 -5.992 -28.948 1.00 92.75 479 PHE A C 1
ATOM 3763 O O . PHE A 1 479 ? 7.148 -6.335 -30.122 1.00 92.75 479 PHE A O 1
ATOM 3770 N N . SER A 1 480 ? 6.332 -6.310 -28.037 1.00 91.69 480 SER A N 1
ATOM 3771 C CA . SER A 1 480 ? 5.041 -6.907 -28.369 1.00 91.69 480 SER A CA 1
ATOM 3772 C C . SER A 1 480 ? 3.929 -5.916 -28.054 1.00 91.69 480 SER A C 1
ATOM 3774 O O . SER A 1 480 ? 3.950 -5.264 -27.004 1.00 91.69 480 SER A O 1
ATOM 3776 N N . LYS A 1 481 ? 2.968 -5.805 -28.971 1.00 90.44 481 LYS A N 1
ATOM 3777 C CA . LYS A 1 481 ? 1.778 -4.975 -28.806 1.00 90.44 481 LYS A CA 1
ATOM 3778 C C . LYS A 1 481 ? 0.798 -5.657 -27.849 1.00 90.44 481 LYS A C 1
ATOM 3780 O O . LYS A 1 481 ? 0.554 -6.859 -27.960 1.00 90.44 481 LYS A O 1
ATOM 3785 N N . VAL A 1 482 ? 0.267 -4.892 -26.899 1.00 88.44 482 VAL A N 1
ATOM 3786 C CA . VAL A 1 482 ? -0.713 -5.334 -25.902 1.00 88.44 482 VAL A CA 1
ATOM 3787 C C . VAL A 1 482 ? -1.954 -4.466 -26.021 1.00 88.44 482 VAL A C 1
ATOM 3789 O O . VAL A 1 482 ? -1.916 -3.267 -25.743 1.00 88.44 482 VAL A O 1
ATOM 3792 N N . SER A 1 483 ? -3.055 -5.084 -26.431 1.00 85.69 483 SER A N 1
ATOM 3793 C CA . SER A 1 483 ? -4.326 -4.392 -26.644 1.00 85.69 483 SER A CA 1
ATOM 3794 C C . SER A 1 483 ? -5.106 -4.190 -25.342 1.00 85.69 483 SER A C 1
ATOM 3796 O O . SER A 1 483 ? -5.098 -5.056 -24.463 1.00 85.69 483 SER A O 1
ATOM 3798 N N . ASN A 1 484 ? -5.860 -3.089 -25.260 1.00 80.94 484 ASN A N 1
ATOM 3799 C CA . ASN A 1 484 ? -6.726 -2.725 -24.131 1.00 80.94 484 ASN A CA 1
ATOM 3800 C C . ASN A 1 484 ? -5.962 -2.577 -22.811 1.00 80.94 484 ASN A C 1
ATOM 3802 O O . ASN A 1 484 ? -6.410 -3.052 -21.765 1.00 80.94 484 ASN A O 1
ATOM 3806 N N . CYS A 1 485 ? -4.786 -1.964 -22.867 1.00 77.19 485 CYS A N 1
ATOM 3807 C CA . CYS A 1 485 ? -3.875 -1.847 -21.740 1.00 77.19 485 CYS A CA 1
ATOM 3808 C C . CYS A 1 485 ? -3.193 -0.481 -21.756 1.00 77.19 485 CYS A C 1
ATOM 3810 O O . CYS A 1 485 ? -2.751 -0.026 -22.807 1.00 77.19 485 CYS A O 1
ATOM 3812 N N . VAL A 1 486 ? -3.056 0.149 -20.586 1.00 75.81 486 VAL A N 1
ATOM 3813 C CA . VAL A 1 486 ? -2.438 1.478 -20.462 1.00 75.81 486 VAL A CA 1
ATOM 3814 C C . VAL A 1 486 ? -1.283 1.440 -19.471 1.00 75.81 486 VAL A C 1
ATOM 3816 O O . VAL A 1 486 ? -1.363 0.820 -18.409 1.00 75.81 486 VAL A O 1
ATOM 3819 N N . VAL A 1 487 ? -0.203 2.144 -19.812 1.00 76.19 487 VAL A N 1
ATOM 3820 C CA . VAL A 1 487 ? 0.940 2.352 -18.922 1.00 76.19 487 VAL A CA 1
ATOM 3821 C C . VAL A 1 487 ? 0.609 3.446 -17.902 1.00 76.19 487 VAL A C 1
ATOM 3823 O O . VAL A 1 487 ? 0.480 4.613 -18.255 1.00 76.19 487 VAL A O 1
ATOM 3826 N N . ILE A 1 488 ? 0.498 3.086 -16.622 1.00 68.44 488 ILE A N 1
ATOM 3827 C CA . ILE A 1 488 ? 0.072 4.014 -15.553 1.00 68.44 488 ILE A CA 1
ATOM 3828 C C . ILE A 1 488 ? 1.235 4.772 -14.928 1.00 68.44 488 ILE A C 1
ATOM 3830 O O . ILE A 1 488 ? 1.113 5.932 -14.529 1.00 68.44 488 ILE A O 1
ATOM 3834 N N . LYS A 1 489 ? 2.360 4.088 -14.761 1.00 73.31 489 LYS A N 1
ATOM 3835 C CA . LYS A 1 489 ? 3.552 4.624 -14.112 1.00 73.31 489 LYS A CA 1
ATOM 3836 C C . LYS A 1 489 ? 4.747 4.080 -14.851 1.00 73.31 489 LYS A C 1
ATOM 3838 O O . LYS A 1 489 ? 4.756 2.899 -15.169 1.00 73.31 489 LYS A O 1
ATOM 3843 N N . SER A 1 490 ? 5.745 4.924 -15.062 1.00 76.75 490 SER A N 1
ATOM 3844 C CA . SER A 1 490 ? 7.021 4.537 -15.643 1.00 76.75 490 SER A CA 1
ATOM 3845 C C . SER A 1 490 ? 8.144 5.156 -14.823 1.00 76.75 490 SER A C 1
ATOM 3847 O O . SER A 1 490 ? 8.115 6.352 -14.531 1.00 76.75 490 SER A O 1
ATOM 3849 N N . ILE A 1 491 ? 9.109 4.341 -14.400 1.00 75.31 491 ILE A N 1
ATOM 3850 C CA . ILE A 1 491 ? 10.261 4.786 -13.611 1.00 75.31 491 ILE A CA 1
ATOM 3851 C C . ILE A 1 491 ? 11.530 4.259 -14.262 1.00 75.31 491 ILE A C 1
ATOM 3853 O O . ILE A 1 491 ? 11.656 3.062 -14.504 1.00 75.31 491 ILE A O 1
ATOM 3857 N N . TRP A 1 492 ? 12.496 5.144 -14.486 1.00 75.38 492 TRP A N 1
ATOM 3858 C CA . TRP A 1 492 ? 13.846 4.740 -14.856 1.00 75.38 492 TRP A CA 1
ATOM 3859 C C . TRP A 1 492 ? 14.623 4.322 -13.611 1.00 75.38 492 TRP A C 1
ATOM 3861 O O . TRP A 1 492 ? 14.835 5.132 -12.710 1.00 75.38 492 TRP A O 1
ATOM 3871 N N . THR A 1 493 ? 15.056 3.066 -13.565 1.00 64.25 493 THR A N 1
ATOM 3872 C CA . THR A 1 493 ? 15.884 2.541 -12.475 1.00 64.25 493 THR A CA 1
ATOM 3873 C C . THR A 1 493 ? 17.328 2.370 -12.919 1.00 64.25 493 THR A C 1
ATOM 3875 O O . THR A 1 493 ? 17.597 1.816 -13.988 1.00 64.25 493 THR A O 1
ATOM 3878 N N . ARG A 1 494 ? 18.251 2.806 -12.058 1.00 66.56 494 ARG A N 1
ATOM 3879 C CA . ARG A 1 494 ? 19.689 2.534 -12.145 1.00 66.56 494 ARG A CA 1
ATOM 3880 C C . ARG A 1 494 ? 20.038 1.430 -11.151 1.00 66.56 494 ARG A C 1
ATOM 3882 O O . ARG A 1 494 ? 19.450 1.392 -10.073 1.00 66.56 494 ARG A O 1
ATOM 3889 N N . GLY A 1 495 ? 21.004 0.580 -11.486 1.00 54.03 495 GLY A N 1
ATOM 3890 C CA . GLY A 1 495 ? 21.556 -0.381 -10.529 1.00 54.03 495 GLY A CA 1
ATOM 3891 C C . GLY A 1 495 ? 22.135 0.375 -9.342 1.00 54.03 495 GLY A C 1
ATOM 3892 O O . GLY A 1 495 ? 22.988 1.247 -9.525 1.00 54.03 495 GLY A O 1
ATOM 3893 N N . SER A 1 496 ? 21.631 0.118 -8.135 1.00 40.12 496 SER A N 1
ATOM 3894 C CA . SER A 1 496 ? 22.226 0.690 -6.936 1.00 40.12 496 SER A CA 1
ATOM 3895 C C . SER A 1 496 ? 23.552 -0.021 -6.674 1.00 40.12 496 SER A C 1
ATOM 3897 O O . SER A 1 496 ? 23.631 -1.244 -6.582 1.00 40.12 496 SER A O 1
ATOM 3899 N N . SER A 1 497 ? 24.620 0.750 -6.492 1.00 34.09 497 SER A N 1
ATOM 3900 C CA . SER A 1 497 ? 25.922 0.248 -6.040 1.00 34.09 497 SER A CA 1
ATOM 3901 C C . SER A 1 497 ? 25.909 -0.259 -4.585 1.00 34.09 497 SER A C 1
ATOM 3903 O O . SER A 1 497 ? 26.961 -0.590 -4.044 1.00 34.09 497 SER A O 1
ATOM 3905 N N . SER A 1 498 ? 24.738 -0.357 -3.942 1.00 30.14 498 SER A N 1
ATOM 3906 C CA . SER A 1 498 ? 24.576 -0.810 -2.555 1.00 30.14 498 SER A CA 1
ATOM 3907 C C . SER A 1 498 ? 24.534 -2.334 -2.380 1.00 30.14 498 SER A C 1
ATOM 3909 O O . SER A 1 498 ? 24.537 -2.801 -1.247 1.00 30.14 498 SER A O 1
ATOM 3911 N N . LEU A 1 499 ? 24.546 -3.123 -3.462 1.00 35.03 499 LEU A N 1
ATOM 3912 C CA . LEU A 1 499 ? 24.595 -4.594 -3.396 1.00 35.03 499 LEU A CA 1
ATOM 3913 C C . LEU A 1 499 ? 25.655 -5.224 -4.314 1.00 35.03 499 LEU A C 1
ATOM 3915 O O . LEU A 1 499 ? 25.537 -6.377 -4.725 1.00 35.03 499 LEU A O 1
ATOM 3919 N N . SER A 1 500 ? 26.748 -4.507 -4.594 1.00 30.30 500 SER A N 1
ATOM 3920 C CA . SER A 1 500 ? 27.956 -5.166 -5.097 1.00 30.30 500 SER A CA 1
ATOM 3921 C C . SER A 1 500 ? 28.542 -6.008 -3.962 1.00 30.30 500 SER A C 1
ATOM 3923 O O . SER A 1 500 ? 29.257 -5.500 -3.094 1.00 30.30 500 SER A O 1
ATOM 3925 N N . GLN A 1 501 ? 28.226 -7.305 -3.936 1.00 31.73 501 GLN A N 1
ATOM 3926 C CA . GLN A 1 501 ? 29.062 -8.266 -3.230 1.00 31.73 501 GLN A CA 1
ATOM 3927 C C . GLN A 1 501 ? 30.465 -8.145 -3.829 1.00 31.73 501 GLN A C 1
ATOM 3929 O O . GLN A 1 501 ? 30.741 -8.640 -4.919 1.00 31.73 501 GLN A O 1
ATOM 3934 N N . LYS A 1 502 ? 31.347 -7.429 -3.127 1.00 26.73 502 LYS A N 1
ATOM 3935 C CA . LYS A 1 502 ? 32.777 -7.408 -3.415 1.00 26.73 502 LYS A CA 1
ATOM 3936 C C . LYS A 1 502 ? 33.293 -8.834 -3.238 1.00 26.73 502 LYS A C 1
ATOM 3938 O O . LYS A 1 502 ? 33.615 -9.250 -2.131 1.00 26.73 502 LYS A O 1
ATOM 3943 N N . SER A 1 503 ? 33.365 -9.588 -4.326 1.00 37.06 503 SER A N 1
ATOM 3944 C CA . SER A 1 503 ? 34.142 -10.819 -4.402 1.00 37.06 503 SER A CA 1
ATOM 3945 C C . SER A 1 503 ? 35.626 -10.434 -4.404 1.00 37.06 503 SER A C 1
ATOM 3947 O O . SER A 1 503 ? 36.205 -10.143 -5.451 1.00 37.06 503 SER A O 1
ATOM 3949 N N . GLY A 1 504 ? 36.218 -10.345 -3.211 1.00 26.66 504 GLY A N 1
ATOM 3950 C CA . GLY A 1 504 ? 37.628 -10.028 -2.986 1.00 26.66 504 GLY A CA 1
ATOM 3951 C C . GLY A 1 504 ? 38.200 -10.853 -1.828 1.00 26.66 504 GLY A C 1
ATOM 3952 O O . GLY A 1 504 ? 37.539 -11.077 -0.820 1.00 26.66 504 GLY A O 1
ATOM 3953 N N . ILE A 1 505 ? 39.429 -11.326 -2.009 1.00 30.84 505 ILE A N 1
ATOM 3954 C CA . ILE A 1 505 ? 40.021 -12.552 -1.443 1.00 30.84 505 ILE A CA 1
ATOM 3955 C C . ILE A 1 505 ? 40.583 -12.363 -0.012 1.00 30.84 505 ILE A C 1
ATOM 3957 O O . ILE A 1 505 ? 41.678 -12.810 0.291 1.00 30.84 505 ILE A O 1
ATOM 3961 N N . PHE A 1 506 ? 39.860 -11.714 0.908 1.00 28.44 506 PHE A N 1
ATOM 3962 C CA . PHE A 1 506 ? 40.333 -11.592 2.306 1.00 28.44 506 PHE A CA 1
ATOM 3963 C C . PHE A 1 506 ? 39.319 -11.943 3.401 1.00 28.44 506 PHE A C 1
ATOM 3965 O O . PHE A 1 506 ? 39.619 -11.767 4.575 1.00 28.44 506 PHE A O 1
ATOM 3972 N N . SER A 1 507 ? 38.159 -12.528 3.089 1.00 30.44 507 SER A N 1
ATOM 3973 C CA . SER A 1 507 ? 37.200 -12.922 4.141 1.00 30.44 507 SER A CA 1
ATOM 3974 C C . SER A 1 507 ? 37.406 -14.333 4.714 1.00 30.44 507 SER A C 1
ATOM 3976 O O . SER A 1 507 ? 36.470 -14.880 5.289 1.00 30.44 507 SER A O 1
ATOM 3978 N N . ALA A 1 508 ? 38.581 -14.947 4.539 1.00 30.62 508 ALA A N 1
ATOM 3979 C CA . ALA A 1 508 ? 38.845 -16.312 5.012 1.00 30.62 508 ALA A CA 1
ATOM 3980 C C . ALA A 1 508 ? 39.781 -16.404 6.230 1.00 30.62 508 ALA A C 1
ATOM 3982 O O . ALA A 1 508 ? 40.004 -17.505 6.717 1.00 30.62 508 ALA A O 1
ATOM 3983 N N . ILE A 1 509 ? 40.314 -15.294 6.757 1.00 34.47 509 ILE A N 1
ATOM 3984 C CA . ILE A 1 509 ? 41.132 -15.325 7.982 1.00 34.47 509 ILE A CA 1
ATOM 3985 C C . ILE A 1 509 ? 40.879 -14.057 8.805 1.00 34.47 509 ILE A C 1
ATOM 3987 O O . ILE A 1 509 ? 41.585 -13.065 8.657 1.00 34.47 509 ILE A O 1
ATOM 3991 N N . SER A 1 510 ? 39.863 -14.086 9.668 1.00 27.67 510 SER A N 1
ATOM 3992 C CA . SER A 1 510 ? 39.769 -13.202 10.843 1.00 27.67 510 SER A CA 1
ATOM 3993 C C . SER A 1 510 ? 38.660 -13.658 11.798 1.00 27.67 510 SER A C 1
ATOM 3995 O O . SER A 1 510 ? 37.664 -12.979 12.032 1.00 27.67 510 SER A O 1
ATOM 3997 N N . THR A 1 511 ? 38.844 -14.825 12.412 1.00 31.11 511 THR A N 1
ATOM 3998 C CA . THR A 1 511 ? 38.288 -15.086 13.744 1.00 31.11 511 THR A CA 1
ATOM 3999 C C . THR A 1 511 ? 39.239 -14.492 14.776 1.00 31.11 511 THR A C 1
ATOM 4001 O O . THR A 1 511 ? 40.194 -15.166 15.141 1.00 31.11 511 THR A O 1
ATOM 4004 N N . SER A 1 512 ? 39.001 -13.244 15.198 1.00 32.00 512 SER A N 1
ATOM 4005 C CA . SER A 1 512 ? 39.250 -12.737 16.564 1.00 32.00 512 SER A CA 1
ATOM 4006 C C . SER A 1 512 ? 39.270 -11.199 16.611 1.00 32.00 512 SER A C 1
ATOM 4008 O O . SER A 1 512 ? 40.113 -10.579 15.972 1.00 32.00 512 SER A O 1
ATOM 4010 N N . ILE A 1 513 ? 38.419 -10.648 17.489 1.00 30.88 513 ILE A N 1
ATOM 4011 C CA . ILE A 1 513 ? 38.512 -9.334 18.160 1.00 30.88 513 ILE A CA 1
ATOM 4012 C C . ILE A 1 513 ? 37.874 -8.118 17.441 1.00 30.88 513 ILE A C 1
ATOM 4014 O O . ILE A 1 513 ? 38.414 -7.553 16.502 1.00 30.88 513 ILE A O 1
ATOM 4018 N N . SER A 1 514 ? 36.761 -7.673 18.049 1.00 28.55 514 SER A N 1
ATOM 4019 C CA . SER A 1 514 ? 36.162 -6.323 18.085 1.00 28.55 514 SER A CA 1
ATOM 4020 C C . SER A 1 514 ? 35.528 -5.708 16.819 1.00 28.55 514 SER A C 1
ATOM 4022 O O . SER A 1 514 ? 36.213 -5.301 15.891 1.00 28.55 514 SER A O 1
ATOM 4024 N N . GLY A 1 515 ? 34.204 -5.489 16.890 1.00 27.42 515 GLY A N 1
ATOM 4025 C CA . GLY A 1 515 ? 33.531 -4.312 16.317 1.00 27.42 515 GLY A CA 1
ATOM 4026 C C . GLY A 1 515 ? 32.995 -4.366 14.871 1.00 27.42 515 GLY A C 1
ATOM 4027 O O . GLY A 1 515 ? 33.759 -4.324 13.918 1.00 27.42 515 GLY A O 1
ATOM 4028 N N . LYS A 1 516 ? 31.660 -4.231 14.769 1.00 26.55 516 LYS A N 1
ATOM 4029 C CA . LYS A 1 516 ? 30.828 -3.713 13.651 1.00 26.55 516 LYS A CA 1
ATOM 4030 C C . LYS A 1 516 ? 30.446 -4.607 12.449 1.00 26.55 516 LYS A C 1
ATOM 4032 O O . LYS A 1 516 ? 31.222 -5.384 11.912 1.00 26.55 516 LYS A O 1
ATOM 4037 N N . ASP A 1 517 ? 29.192 -4.361 12.047 1.00 22.98 517 ASP A N 1
ATOM 4038 C CA . ASP A 1 517 ? 28.417 -4.751 10.858 1.00 22.98 517 ASP A CA 1
ATOM 4039 C C . ASP A 1 517 ? 27.873 -6.188 10.756 1.00 22.98 517 ASP A C 1
ATOM 4041 O O . ASP A 1 517 ? 28.369 -7.048 10.026 1.00 22.98 517 ASP A O 1
ATOM 4045 N N . GLN A 1 518 ? 26.728 -6.416 11.416 1.00 25.20 518 GLN A N 1
ATOM 4046 C CA . GLN A 1 518 ? 25.840 -7.538 11.105 1.00 25.20 518 GLN A CA 1
ATOM 4047 C C . GLN A 1 518 ? 25.139 -7.309 9.754 1.00 25.20 518 GLN A C 1
ATOM 4049 O O . GLN A 1 518 ? 24.260 -6.460 9.608 1.00 25.20 518 GLN A O 1
ATOM 4054 N N . LYS A 1 519 ? 25.520 -8.108 8.753 1.00 25.73 519 LYS A N 1
ATOM 4055 C CA . LYS A 1 519 ? 24.814 -8.252 7.472 1.00 25.73 519 LYS A CA 1
ATOM 4056 C C . LYS A 1 519 ? 23.387 -8.772 7.710 1.00 25.73 519 LYS A C 1
ATOM 4058 O O . LYS A 1 519 ? 23.219 -9.847 8.283 1.00 25.73 519 LYS A O 1
ATOM 4063 N N . LYS A 1 520 ? 22.366 -8.063 7.209 1.00 24.97 520 LYS A N 1
ATOM 4064 C CA . LYS A 1 520 ? 20.986 -8.580 7.113 1.00 24.97 520 LYS A CA 1
ATOM 4065 C C . LYS A 1 520 ? 20.954 -9.776 6.140 1.00 24.97 520 LYS A C 1
ATOM 4067 O O . LYS A 1 520 ? 21.457 -9.633 5.022 1.00 24.97 520 LYS A O 1
ATOM 4072 N N . PRO A 1 521 ? 20.379 -10.937 6.501 1.00 22.91 521 PRO A N 1
ATOM 4073 C CA . PRO A 1 521 ? 20.218 -12.038 5.562 1.00 22.91 521 PRO A CA 1
ATOM 4074 C C . PRO A 1 521 ? 19.080 -11.707 4.591 1.00 22.91 521 PRO A C 1
ATOM 4076 O O . PRO A 1 521 ? 17.939 -11.493 4.997 1.00 22.91 521 PRO A O 1
ATOM 4079 N N . ILE A 1 522 ? 19.388 -11.670 3.297 1.00 29.98 522 ILE A N 1
ATOM 4080 C CA . ILE A 1 522 ? 18.369 -11.682 2.246 1.00 29.98 522 ILE A CA 1
ATOM 4081 C C . ILE A 1 522 ? 17.897 -13.128 2.123 1.00 29.98 522 ILE A C 1
ATOM 4083 O O . ILE A 1 522 ? 18.685 -14.014 1.795 1.00 29.98 522 ILE A O 1
ATOM 4087 N N . VAL A 1 523 ? 16.616 -13.372 2.390 1.00 26.42 523 VAL A N 1
ATOM 4088 C CA . VAL A 1 523 ? 15.975 -14.649 2.064 1.00 26.42 523 VAL A CA 1
ATOM 4089 C C . VAL A 1 523 ? 15.808 -14.691 0.547 1.00 26.42 523 VAL A C 1
ATOM 4091 O O . VAL A 1 523 ? 14.871 -14.119 -0.004 1.00 26.42 523 VAL A O 1
ATOM 4094 N N . VAL A 1 524 ? 16.757 -15.325 -0.137 1.00 32.81 524 VAL A N 1
ATOM 4095 C CA . VAL A 1 524 ? 16.664 -15.606 -1.571 1.00 32.81 524 VAL A CA 1
ATOM 4096 C C . VAL A 1 524 ? 15.736 -16.806 -1.743 1.00 32.81 524 VAL A C 1
ATOM 4098 O O . VAL A 1 524 ? 16.138 -17.947 -1.539 1.00 32.81 524 VAL A O 1
ATOM 4101 N N . LEU A 1 525 ? 14.473 -16.539 -2.071 1.00 32.03 525 LEU A N 1
ATOM 4102 C CA . LEU A 1 525 ? 13.463 -17.552 -2.387 1.00 32.03 525 LEU A CA 1
ATOM 4103 C C . LEU A 1 525 ? 13.452 -17.842 -3.900 1.00 32.03 525 LEU A C 1
ATOM 4105 O O . LEU A 1 525 ? 12.413 -17.768 -4.547 1.00 32.03 525 LEU A O 1
ATOM 4109 N N . ASP A 1 526 ? 14.621 -18.084 -4.488 1.00 35.53 526 ASP A N 1
ATOM 4110 C CA . ASP A 1 526 ? 14.746 -18.481 -5.891 1.00 35.53 526 ASP A CA 1
ATOM 4111 C C . ASP A 1 526 ? 15.340 -19.892 -5.937 1.00 35.53 526 ASP A C 1
ATOM 4113 O O . ASP A 1 526 ? 16.423 -20.138 -5.411 1.00 35.53 526 ASP A O 1
ATOM 4117 N N . SER A 1 527 ? 14.584 -20.829 -6.511 1.00 29.47 527 SER A N 1
ATOM 4118 C CA . SER A 1 527 ? 14.958 -22.233 -6.706 1.00 29.47 527 SER A CA 1
ATOM 4119 C C . SER A 1 527 ? 15.851 -22.440 -7.933 1.00 29.47 527 SER A C 1
ATOM 4121 O O . SER A 1 527 ? 16.145 -23.579 -8.304 1.00 29.47 527 SER A O 1
ATOM 4123 N N . SER A 1 528 ? 16.310 -21.359 -8.573 1.00 34.38 528 SER A N 1
ATOM 4124 C CA . SER A 1 528 ? 17.371 -21.448 -9.564 1.00 34.38 528 SER A CA 1
ATOM 4125 C C . SER A 1 528 ? 18.654 -21.983 -8.914 1.00 34.38 528 SER A C 1
ATOM 4127 O O . SER A 1 528 ? 19.080 -21.538 -7.851 1.00 34.38 528 SER A O 1
ATOM 4129 N N . VAL A 1 529 ? 19.295 -22.956 -9.570 1.00 34.16 529 VAL A N 1
ATOM 4130 C CA . VAL A 1 529 ? 20.545 -23.599 -9.107 1.00 34.16 529 VAL A CA 1
ATOM 4131 C C . VAL A 1 529 ? 21.654 -22.562 -8.850 1.00 34.16 529 VAL A C 1
ATOM 4133 O O . VAL A 1 529 ? 22.584 -22.826 -8.092 1.00 34.16 529 VAL A O 1
ATOM 4136 N N . PHE A 1 530 ? 21.511 -21.350 -9.409 1.00 35.97 530 PHE A N 1
ATOM 4137 C CA . PHE A 1 530 ? 22.318 -20.183 -9.083 1.00 35.97 530 PHE A CA 1
ATOM 4138 C C . PHE A 1 530 ? 21.524 -18.855 -9.194 1.00 35.97 530 PHE A C 1
ATOM 4140 O O . PHE A 1 530 ? 21.461 -18.277 -10.285 1.00 35.97 530 PHE A O 1
ATOM 4147 N N . PRO A 1 531 ? 20.993 -18.288 -8.096 1.00 37.88 531 PRO A N 1
ATOM 4148 C CA . PRO A 1 531 ? 20.206 -17.042 -8.135 1.00 37.88 531 PRO A CA 1
ATOM 4149 C C . PRO A 1 531 ? 21.022 -15.806 -8.555 1.00 37.88 531 PRO A C 1
ATOM 4151 O O . PRO A 1 531 ? 20.518 -14.847 -9.145 1.00 37.88 531 PRO A O 1
ATOM 4154 N N . THR A 1 532 ? 22.334 -15.850 -8.340 1.00 41.34 532 THR A N 1
ATOM 4155 C CA . THR A 1 532 ? 23.307 -14.857 -8.816 1.00 41.34 532 THR A CA 1
ATOM 4156 C C . THR A 1 532 ? 23.954 -15.238 -10.153 1.00 41.34 532 THR A C 1
ATOM 4158 O O . THR A 1 532 ? 24.823 -14.517 -10.637 1.00 41.34 532 THR A O 1
ATOM 4161 N N . GLY A 1 533 ? 23.530 -16.342 -10.775 1.00 41.25 533 GLY A N 1
ATOM 4162 C CA . GLY A 1 533 ? 24.286 -17.024 -11.826 1.00 41.25 533 GLY A CA 1
ATOM 4163 C C . GLY A 1 533 ? 25.430 -17.885 -11.259 1.00 41.25 533 GLY A C 1
ATOM 4164 O O . GLY A 1 533 ? 25.777 -17.734 -10.082 1.00 41.25 533 GLY A O 1
ATOM 4165 N N . PRO A 1 534 ? 25.985 -18.816 -12.059 1.00 37.44 534 PRO A N 1
ATOM 4166 C CA . PRO A 1 534 ? 27.049 -19.719 -11.621 1.00 37.44 534 PRO A CA 1
ATOM 4167 C C . PRO A 1 534 ? 28.229 -18.946 -11.024 1.00 37.44 534 PRO A C 1
ATOM 4169 O O . PRO A 1 534 ? 28.533 -17.853 -11.515 1.00 37.44 534 PRO A O 1
ATOM 4172 N N . PRO A 1 535 ? 28.921 -19.486 -10.004 1.00 40.72 535 PRO A N 1
ATOM 4173 C CA . PRO A 1 535 ? 30.127 -18.869 -9.480 1.00 40.72 535 PRO A CA 1
ATOM 4174 C C . PRO A 1 535 ? 31.129 -18.709 -10.622 1.00 40.72 535 PRO A C 1
ATOM 4176 O O . PRO A 1 535 ? 31.554 -19.680 -11.249 1.00 40.72 535 PRO A O 1
ATOM 4179 N N . VAL A 1 536 ? 31.482 -17.458 -10.909 1.00 45.78 536 VAL A N 1
ATOM 4180 C CA . VAL A 1 536 ? 32.538 -17.131 -11.863 1.00 45.78 536 VAL A CA 1
ATOM 4181 C C . VAL A 1 536 ? 33.824 -17.772 -11.331 1.00 45.78 536 VAL A C 1
ATOM 4183 O O . VAL A 1 536 ? 34.177 -17.496 -10.179 1.00 45.78 536 VAL A O 1
ATOM 4186 N N . PRO A 1 537 ? 34.522 -18.633 -12.100 1.00 40.81 537 PRO A N 1
ATOM 4187 C CA . PRO A 1 537 ? 35.776 -19.222 -11.656 1.00 40.81 537 PRO A CA 1
ATOM 4188 C C . PRO A 1 537 ? 36.713 -18.118 -11.173 1.00 40.81 537 PRO A C 1
ATOM 4190 O O . PRO A 1 537 ? 36.983 -17.156 -11.897 1.00 40.81 537 PRO A O 1
ATOM 4193 N N . VAL A 1 538 ? 37.179 -18.243 -9.928 1.00 43.16 538 VAL A N 1
ATOM 4194 C CA . VAL A 1 538 ? 38.097 -17.301 -9.280 1.00 43.16 538 VAL A CA 1
ATOM 4195 C C . VAL A 1 538 ? 39.473 -17.474 -9.907 1.00 43.16 538 VAL A C 1
ATOM 4197 O O . VAL A 1 538 ? 40.379 -18.039 -9.313 1.00 43.16 538 VAL A O 1
ATOM 4200 N N . GLN A 1 539 ? 39.626 -17.019 -11.145 1.00 42.19 539 GLN A N 1
ATOM 4201 C CA . GLN A 1 539 ? 40.915 -16.792 -11.771 1.00 42.19 539 GLN A CA 1
ATOM 4202 C C . GLN A 1 539 ? 40.778 -15.690 -12.825 1.00 42.19 539 GLN A C 1
ATOM 4204 O O . GLN A 1 539 ? 40.526 -15.907 -14.010 1.00 42.19 539 GLN A O 1
ATOM 4209 N N . THR A 1 540 ? 41.072 -14.477 -12.339 1.00 49.38 540 THR A N 1
ATOM 4210 C CA . THR A 1 540 ? 41.217 -13.203 -13.068 1.00 49.38 540 THR A CA 1
ATOM 4211 C C . THR A 1 540 ? 39.881 -12.635 -13.579 1.00 49.38 540 THR A C 1
ATOM 4213 O O . THR A 1 540 ? 38.991 -13.376 -13.954 1.00 49.38 540 THR A O 1
ATOM 4216 N N . GLN A 1 541 ? 39.657 -11.316 -13.631 1.00 57.88 541 GLN A N 1
ATOM 4217 C CA . GLN A 1 541 ? 39.842 -10.608 -14.904 1.00 57.88 541 GLN A CA 1
ATOM 4218 C C . GLN A 1 541 ? 39.630 -9.093 -14.789 1.00 57.88 541 GLN A C 1
ATOM 4220 O O . GLN A 1 541 ? 38.627 -8.600 -14.281 1.00 57.88 541 GLN A O 1
ATOM 4225 N N . LYS A 1 542 ? 40.541 -8.349 -15.422 1.00 62.00 542 LYS A N 1
ATOM 4226 C CA . LYS A 1 542 ? 40.517 -6.893 -15.643 1.00 62.00 542 LYS A CA 1
ATOM 4227 C C . LYS A 1 542 ? 39.221 -6.360 -16.301 1.00 62.00 542 LYS A C 1
ATOM 4229 O O . LYS A 1 542 ? 39.052 -5.148 -16.333 1.00 62.00 542 LYS A O 1
ATOM 4234 N N . LEU A 1 543 ? 38.338 -7.227 -16.817 1.00 67.38 543 LEU A N 1
ATOM 4235 C CA . LEU A 1 543 ? 37.127 -6.884 -17.579 1.00 67.38 543 LEU A CA 1
ATOM 4236 C C . LEU A 1 543 ? 35.896 -6.540 -16.728 1.00 67.38 543 LEU A C 1
ATOM 4238 O O . LEU A 1 543 ? 35.099 -5.712 -17.156 1.00 67.38 543 LEU A O 1
ATOM 4242 N N . LEU A 1 544 ? 35.775 -7.072 -15.505 1.00 67.75 544 LEU A N 1
ATOM 4243 C CA . LEU A 1 544 ? 34.710 -6.670 -14.565 1.00 67.75 544 LEU A CA 1
ATOM 4244 C C . LEU A 1 544 ? 34.840 -5.199 -14.126 1.00 67.75 544 LEU A C 1
ATOM 4246 O O . LEU A 1 544 ? 33.876 -4.596 -13.678 1.00 67.75 544 LEU A O 1
ATOM 4250 N N . LYS A 1 545 ? 36.017 -4.586 -14.326 1.00 67.69 545 LYS A N 1
ATOM 4251 C CA . LYS A 1 545 ? 36.219 -3.133 -14.188 1.00 67.69 545 LYS A CA 1
ATOM 4252 C C . LYS A 1 545 ? 35.595 -2.321 -15.327 1.00 67.69 545 LYS A C 1
ATOM 4254 O O . LYS A 1 545 ? 35.717 -1.109 -15.318 1.00 67.69 545 LYS A O 1
ATOM 4259 N N . PHE A 1 546 ? 35.018 -2.955 -16.342 1.00 71.00 546 PHE A N 1
ATOM 4260 C CA . PHE A 1 546 ? 34.443 -2.266 -17.497 1.00 71.00 546 PHE A CA 1
ATOM 4261 C C . PHE A 1 546 ? 32.971 -2.616 -17.728 1.00 71.00 546 PHE A C 1
ATOM 4263 O O . PHE A 1 546 ? 32.341 -2.004 -18.586 1.00 71.00 546 PHE A O 1
ATOM 4270 N N . VAL A 1 547 ? 32.404 -3.571 -16.987 1.00 75.12 547 VAL A N 1
ATOM 4271 C CA . VAL A 1 547 ? 31.015 -4.019 -17.150 1.00 75.12 547 VAL A CA 1
ATOM 4272 C C . VAL A 1 547 ? 30.395 -4.236 -15.779 1.00 75.12 547 VAL A C 1
ATOM 4274 O O . VAL A 1 547 ? 30.901 -5.037 -14.998 1.00 75.12 547 VAL A O 1
ATOM 4277 N N . ASP A 1 548 ? 29.285 -3.553 -15.514 1.00 77.62 548 ASP A N 1
ATOM 4278 C CA . ASP A 1 548 ? 28.454 -3.819 -14.348 1.00 77.62 548 ASP A CA 1
ATOM 4279 C C . ASP A 1 548 ? 27.480 -4.963 -14.652 1.00 77.62 548 ASP A C 1
ATOM 4281 O O . ASP A 1 548 ? 26.632 -4.863 -15.541 1.00 77.62 548 ASP A O 1
ATOM 4285 N N . THR A 1 549 ? 27.617 -6.060 -13.910 1.00 75.81 549 THR A N 1
ATOM 4286 C CA . THR A 1 549 ? 26.759 -7.248 -14.011 1.00 75.81 549 THR A CA 1
ATOM 4287 C C . THR A 1 549 ? 25.624 -7.238 -12.983 1.00 75.81 549 THR A C 1
ATOM 4289 O O . THR A 1 549 ? 25.007 -8.278 -12.738 1.00 75.81 549 THR A O 1
ATOM 4292 N N . SER A 1 550 ? 25.363 -6.093 -12.338 1.00 72.75 550 SER A N 1
ATOM 4293 C CA . SER A 1 550 ? 24.238 -5.932 -11.420 1.00 72.75 550 SER A CA 1
ATOM 4294 C C . SER A 1 550 ? 22.910 -6.250 -12.113 1.00 72.75 550 SER A C 1
ATOM 4296 O O . SER A 1 550 ? 22.692 -5.974 -13.297 1.00 72.75 550 SER A O 1
ATOM 4298 N N . GLN A 1 551 ? 22.015 -6.901 -11.371 1.00 76.62 551 GLN A N 1
ATOM 4299 C CA . GLN A 1 551 ? 20.698 -7.267 -11.878 1.00 76.62 551 GLN A CA 1
ATOM 4300 C C . GLN A 1 551 ? 19.740 -6.092 -11.687 1.00 76.62 551 GLN A C 1
ATOM 4302 O O . GLN A 1 551 ? 19.591 -5.586 -10.577 1.00 76.62 551 GLN A O 1
ATOM 4307 N N . LEU A 1 552 ? 19.053 -5.685 -12.755 1.00 72.56 552 LEU A N 1
ATOM 4308 C CA . LEU A 1 552 ? 18.031 -4.640 -12.702 1.00 72.56 552 LEU A CA 1
ATOM 4309 C C . LEU A 1 552 ? 16.659 -5.291 -12.734 1.00 72.56 552 LEU A C 1
ATOM 4311 O O . LEU A 1 552 ? 16.071 -5.476 -13.802 1.00 72.56 552 LEU A O 1
ATOM 4315 N N . CYS A 1 553 ? 16.181 -5.670 -11.556 1.00 76.56 553 CYS A N 1
ATOM 4316 C CA . CYS A 1 553 ? 14.880 -6.296 -11.376 1.00 76.56 553 CYS A CA 1
ATOM 4317 C C . CYS A 1 553 ? 14.111 -5.535 -10.301 1.00 76.56 553 CYS A C 1
ATOM 4319 O O . CYS A 1 553 ? 14.709 -5.059 -9.338 1.00 76.56 553 CYS A O 1
ATOM 4321 N N . LYS A 1 554 ? 12.789 -5.461 -10.457 1.00 76.50 554 LYS A N 1
ATOM 4322 C CA . LYS A 1 554 ? 11.890 -5.091 -9.365 1.00 76.50 554 LYS A CA 1
ATOM 4323 C C . LYS A 1 554 ? 11.112 -6.312 -8.897 1.00 76.50 554 LYS A C 1
ATOM 4325 O O . LYS A 1 554 ? 10.649 -7.127 -9.703 1.00 76.50 554 LYS A O 1
ATOM 4330 N N . GLY A 1 555 ? 11.036 -6.464 -7.584 1.00 74.75 555 GLY A N 1
ATOM 4331 C CA . GLY A 1 555 ? 10.420 -7.600 -6.914 1.00 74.75 555 GLY A CA 1
ATOM 4332 C C . GLY A 1 555 ? 9.070 -7.259 -6.285 1.00 74.75 555 GLY A C 1
ATOM 4333 O O . GLY A 1 555 ? 8.588 -6.137 -6.420 1.00 74.75 555 GLY A O 1
ATOM 4334 N N . PRO A 1 556 ? 8.466 -8.217 -5.566 1.00 80.94 556 PRO A N 1
ATOM 4335 C CA . PRO A 1 556 ? 7.258 -7.965 -4.783 1.00 80.94 556 PRO A CA 1
ATOM 4336 C C . PRO A 1 556 ? 7.481 -6.964 -3.638 1.00 80.94 556 PRO A C 1
ATOM 4338 O O . PRO A 1 556 ? 6.546 -6.270 -3.261 1.00 80.94 556 PRO A O 1
ATOM 4341 N N . GLU A 1 557 ? 8.718 -6.836 -3.137 1.00 78.19 557 GLU A N 1
ATOM 4342 C CA . GLU A 1 557 ? 9.106 -5.830 -2.129 1.00 78.19 557 GLU A CA 1
ATOM 4343 C C . GLU A 1 557 ? 9.013 -4.385 -2.675 1.00 78.19 557 GLU A C 1
ATOM 4345 O O . GLU A 1 557 ? 8.890 -3.426 -1.910 1.00 78.19 557 GLU A O 1
ATOM 4350 N N . ASP A 1 558 ? 9.049 -4.217 -4.004 1.00 79.31 558 ASP A N 1
ATOM 4351 C CA . ASP A 1 558 ? 8.914 -2.929 -4.677 1.00 79.31 558 ASP A CA 1
ATOM 4352 C C . ASP A 1 558 ? 7.445 -2.670 -5.025 1.00 79.31 558 ASP A C 1
ATOM 4354 O O . ASP A 1 558 ? 6.984 -3.052 -6.101 1.00 79.31 558 ASP A O 1
ATOM 4358 N N . SER A 1 559 ? 6.697 -1.977 -4.168 1.00 76.81 559 SER A N 1
ATOM 4359 C CA . SER A 1 559 ? 5.282 -1.664 -4.435 1.00 76.81 559 SER A CA 1
ATOM 4360 C C . SER A 1 559 ? 5.071 -1.002 -5.818 1.00 76.81 559 SER A C 1
ATOM 4362 O O . SER A 1 559 ? 5.806 -0.064 -6.166 1.00 76.81 559 SER A O 1
ATOM 4364 N N . PRO A 1 560 ? 4.111 -1.475 -6.648 1.00 78.62 560 PRO A N 1
ATOM 4365 C CA . PRO A 1 560 ? 3.049 -2.449 -6.340 1.00 78.62 560 PRO A CA 1
ATOM 4366 C C . PRO A 1 560 ? 3.373 -3.914 -6.713 1.00 78.62 560 PRO A C 1
ATOM 4368 O O . PRO A 1 560 ? 2.470 -4.737 -6.834 1.00 78.62 560 PRO A O 1
ATOM 4371 N N . GLY A 1 561 ? 4.640 -4.249 -6.965 1.00 83.56 561 GLY A N 1
ATOM 4372 C CA . GLY A 1 561 ? 5.143 -5.622 -7.101 1.00 83.56 561 GLY A CA 1
ATOM 4373 C C . GLY A 1 561 ? 4.918 -6.335 -8.444 1.00 83.56 561 GLY A C 1
ATOM 4374 O O . GLY A 1 561 ? 5.400 -7.454 -8.608 1.00 83.56 561 GLY A O 1
ATOM 4375 N N . HIS A 1 562 ? 4.258 -5.704 -9.422 1.00 86.81 562 HIS A N 1
ATOM 4376 C CA . HIS A 1 562 ? 3.979 -6.260 -10.762 1.00 86.81 562 HIS A CA 1
ATOM 4377 C C . HIS A 1 562 ? 4.631 -5.431 -11.883 1.00 86.81 562 HIS A C 1
ATOM 4379 O O . HIS A 1 562 ? 4.008 -4.867 -12.778 1.00 86.81 562 HIS A O 1
ATOM 4385 N N . TRP A 1 563 ? 5.945 -5.315 -11.791 1.00 86.19 563 TRP A N 1
ATOM 4386 C CA . TRP A 1 563 ? 6.752 -4.456 -12.641 1.00 86.19 563 TRP A CA 1
ATOM 4387 C C . TRP A 1 563 ? 7.217 -5.161 -13.925 1.00 86.19 563 TRP A C 1
ATOM 4389 O O . TRP A 1 563 ? 7.672 -6.305 -13.878 1.00 86.19 563 TRP A O 1
ATOM 4399 N N . LEU A 1 564 ? 7.167 -4.461 -15.064 1.00 88.62 564 LEU A N 1
ATOM 4400 C CA . LEU A 1 564 ? 7.669 -4.953 -16.356 1.00 88.62 564 LEU A CA 1
ATOM 4401 C C . LEU A 1 564 ? 8.539 -3.917 -17.071 1.00 88.62 564 LEU A C 1
ATOM 4403 O O . LEU A 1 564 ? 8.400 -2.718 -16.843 1.00 88.62 564 LEU A O 1
ATOM 4407 N N . VAL A 1 565 ? 9.426 -4.368 -17.953 1.00 88.81 565 VAL A N 1
ATOM 4408 C CA . VAL A 1 565 ? 10.325 -3.501 -18.722 1.00 88.81 565 VAL A CA 1
ATOM 4409 C C . VAL A 1 565 ? 9.623 -2.977 -19.979 1.00 88.81 565 VAL A C 1
ATOM 4411 O O . VAL A 1 565 ? 9.112 -3.749 -20.788 1.00 88.81 565 VAL A O 1
ATOM 4414 N N . THR A 1 566 ? 9.624 -1.654 -20.158 1.00 88.81 566 THR A N 1
ATOM 4415 C CA . THR A 1 566 ? 9.050 -0.962 -21.335 1.00 88.81 566 THR A CA 1
ATOM 4416 C C . THR A 1 566 ? 10.076 -0.182 -22.150 1.00 88.81 566 THR A C 1
ATOM 4418 O O . THR A 1 566 ? 9.785 0.242 -23.261 1.00 88.81 566 THR A O 1
ATOM 4421 N N . ALA A 1 567 ? 11.267 0.058 -21.609 1.00 87.88 567 ALA A N 1
ATOM 4422 C CA . ALA A 1 567 ? 12.375 0.669 -22.338 1.00 87.88 567 ALA A CA 1
ATOM 4423 C C . ALA A 1 567 ? 13.696 0.339 -21.643 1.00 87.88 567 ALA A C 1
ATOM 4425 O O . ALA A 1 567 ? 13.713 0.009 -20.455 1.00 87.88 567 ALA A O 1
ATOM 4426 N N . ALA A 1 568 ? 14.806 0.475 -22.358 1.00 89.31 568 ALA A N 1
ATOM 4427 C CA . ALA A 1 568 ? 16.139 0.289 -21.801 1.00 89.31 568 ALA A CA 1
ATOM 4428 C C . ALA A 1 568 ? 17.162 1.186 -22.497 1.00 89.31 568 ALA A C 1
ATOM 4430 O O . ALA A 1 568 ? 16.952 1.644 -23.618 1.00 89.31 568 ALA A O 1
ATOM 4431 N N . ARG A 1 569 ? 18.289 1.443 -21.837 1.00 87.69 569 ARG A N 1
ATOM 4432 C CA . ARG A 1 569 ? 19.439 2.120 -22.441 1.00 87.69 569 ARG A CA 1
ATOM 4433 C C . ARG A 1 569 ? 20.751 1.648 -21.842 1.00 87.69 569 ARG A C 1
ATOM 4435 O O . ARG A 1 569 ? 20.815 1.294 -20.663 1.00 87.69 569 ARG A O 1
ATOM 4442 N N . LEU A 1 570 ? 21.799 1.722 -22.652 1.00 87.44 570 LEU A N 1
ATOM 4443 C CA . LEU A 1 570 ? 23.176 1.575 -22.199 1.00 87.44 570 LEU A CA 1
ATOM 4444 C C . LEU A 1 570 ? 23.665 2.902 -21.619 1.00 87.44 570 LEU A C 1
ATOM 4446 O O . LEU A 1 570 ? 23.354 3.967 -22.148 1.00 87.44 570 LEU A O 1
ATOM 4450 N N . VAL A 1 571 ? 24.436 2.847 -20.536 1.00 83.00 571 VAL A N 1
ATOM 4451 C CA . VAL A 1 571 ? 25.036 4.029 -19.910 1.00 83.00 571 VAL A CA 1
ATOM 4452 C C . VAL A 1 571 ? 26.493 3.748 -19.576 1.00 83.00 571 VAL A C 1
ATOM 4454 O O . VAL A 1 571 ? 26.811 2.728 -18.961 1.00 83.00 571 VAL A O 1
ATOM 4457 N N . LEU A 1 572 ? 27.370 4.678 -19.947 1.00 80.25 572 LEU A N 1
ATOM 4458 C CA . LEU A 1 572 ? 28.772 4.672 -19.550 1.00 80.25 572 LEU A CA 1
ATOM 4459 C C . LEU A 1 572 ? 28.941 5.546 -18.301 1.00 80.25 572 LEU A C 1
ATOM 4461 O O . LEU A 1 572 ? 28.605 6.731 -18.316 1.00 80.25 572 LEU A O 1
ATOM 4465 N N . ASP A 1 573 ? 29.441 4.983 -17.200 1.00 73.12 573 ASP A N 1
ATOM 4466 C CA . ASP A 1 573 ? 29.681 5.789 -16.002 1.00 73.12 573 ASP A CA 1
ATOM 4467 C C . ASP A 1 573 ? 30.975 6.609 -16.128 1.00 73.12 573 ASP A C 1
ATOM 4469 O O . ASP A 1 573 ? 32.066 6.059 -16.298 1.00 73.12 573 ASP A O 1
ATOM 4473 N N . LYS A 1 574 ? 30.859 7.940 -16.036 1.00 57.50 574 LYS A N 1
ATOM 4474 C CA . LYS A 1 574 ? 31.974 8.876 -16.279 1.00 57.50 574 LYS A CA 1
ATOM 4475 C C . LYS A 1 574 ? 33.075 8.803 -15.216 1.00 57.50 574 LYS A C 1
ATOM 4477 O O . LYS A 1 574 ? 34.214 9.148 -15.519 1.00 57.50 574 LYS A O 1
ATOM 4482 N N . GLY A 1 575 ? 32.750 8.359 -13.999 1.00 54.16 575 GLY A N 1
ATOM 4483 C CA . GLY A 1 575 ? 33.707 8.247 -12.896 1.00 54.16 575 GLY A CA 1
ATOM 4484 C C . GLY A 1 575 ? 34.541 6.972 -12.967 1.00 54.16 575 GLY A C 1
ATOM 4485 O O . GLY A 1 575 ? 35.765 7.026 -12.859 1.00 54.16 575 GLY A O 1
ATOM 4486 N N . MET A 1 576 ? 33.889 5.827 -13.178 1.00 45.47 576 MET A N 1
ATOM 4487 C CA . MET A 1 576 ? 34.553 4.531 -13.031 1.00 45.47 576 MET A CA 1
ATOM 4488 C C . MET A 1 576 ? 34.707 3.721 -14.338 1.00 45.47 576 MET A C 1
ATOM 4490 O O . MET A 1 576 ? 35.372 2.689 -14.340 1.00 45.47 576 MET A O 1
ATOM 4494 N N . LYS A 1 577 ? 34.229 4.247 -15.480 1.00 52.41 577 LYS A N 1
ATOM 4495 C CA . LYS A 1 577 ? 34.428 3.711 -16.848 1.00 52.41 577 LYS A CA 1
ATOM 4496 C C . LYS A 1 577 ? 33.901 2.287 -17.073 1.00 52.41 577 LYS A C 1
ATOM 4498 O O . LYS A 1 577 ? 34.527 1.498 -17.782 1.00 52.41 577 LYS A O 1
ATOM 4503 N N . TRP A 1 578 ? 32.729 1.972 -16.531 1.00 59.69 578 TRP A N 1
ATOM 4504 C CA . TRP A 1 578 ? 32.024 0.721 -16.814 1.00 59.69 578 TRP A CA 1
ATOM 4505 C C . TRP A 1 578 ? 30.680 0.924 -17.513 1.00 59.69 578 TRP A C 1
ATOM 4507 O O . TRP A 1 578 ? 30.007 1.943 -17.339 1.00 59.69 578 TRP A O 1
ATOM 4517 N N . LEU A 1 579 ? 30.312 -0.070 -18.322 1.00 55.91 579 LEU A N 1
ATOM 4518 C CA . LEU A 1 579 ? 29.039 -0.189 -19.018 1.00 55.91 579 LEU A CA 1
ATOM 4519 C C . LEU A 1 579 ? 27.957 -0.670 -18.045 1.00 55.91 579 LEU A C 1
ATOM 4521 O O . LEU A 1 579 ? 28.101 -1.724 -17.431 1.00 55.91 579 LEU A O 1
ATOM 4525 N N . THR A 1 580 ? 26.876 0.096 -17.933 1.00 59.31 580 THR A N 1
ATOM 4526 C CA . THR A 1 580 ? 25.719 -0.171 -17.063 1.00 59.31 580 THR A CA 1
ATOM 4527 C C . THR A 1 580 ? 24.425 -0.115 -17.873 1.00 59.31 580 THR A C 1
ATOM 4529 O O . THR A 1 580 ? 24.388 0.469 -18.960 1.00 59.31 580 THR A O 1
ATOM 4532 N N . PHE A 1 581 ? 23.354 -0.707 -17.345 1.00 61.56 581 PHE A N 1
ATOM 4533 C CA . PHE A 1 581 ? 22.012 -0.620 -17.921 1.00 61.56 581 PHE A CA 1
ATOM 4534 C C . PHE A 1 581 ? 21.121 0.306 -17.101 1.00 61.56 581 PHE A C 1
ATOM 4536 O O . PHE A 1 581 ? 21.250 0.413 -15.881 1.00 61.56 581 PHE A O 1
ATOM 4543 N N . TRP A 1 582 ? 20.201 0.981 -17.780 1.00 56.22 582 TRP A N 1
ATOM 4544 C CA . TRP A 1 582 ? 19.034 1.594 -17.158 1.00 56.22 582 TRP A CA 1
ATOM 4545 C C . TRP A 1 582 ? 17.804 1.039 -17.852 1.00 56.22 582 TRP A C 1
ATOM 4547 O O . TRP A 1 582 ? 17.749 1.066 -19.080 1.00 56.22 582 TRP A O 1
ATOM 4557 N N . ASN A 1 583 ? 16.810 0.614 -17.081 1.00 49.31 583 ASN A N 1
ATOM 4558 C CA . ASN A 1 583 ? 15.531 0.172 -17.624 1.00 49.31 583 ASN A CA 1
ATOM 4559 C C . ASN A 1 583 ? 14.414 1.086 -17.132 1.00 49.31 583 ASN A C 1
ATOM 4561 O O . ASN A 1 583 ? 14.425 1.546 -15.989 1.00 49.31 583 ASN A O 1
ATOM 4565 N N . SER A 1 584 ? 13.460 1.346 -18.015 1.00 56.69 584 SER A N 1
ATOM 4566 C CA . SER A 1 584 ? 12.158 1.895 -17.678 1.00 56.69 584 SER A CA 1
ATOM 4567 C C . SER A 1 584 ? 11.270 0.734 -17.272 1.00 56.69 584 SER A C 1
ATOM 4569 O O . SER A 1 584 ? 11.031 -0.186 -18.060 1.00 56.69 584 SER A O 1
ATOM 4571 N N . VAL A 1 585 ? 10.823 0.778 -16.026 1.00 55.16 585 VAL A N 1
ATOM 4572 C CA . VAL A 1 585 ? 9.947 -0.224 -15.452 1.00 55.16 585 VAL A CA 1
ATOM 4573 C C . VAL A 1 585 ? 8.578 0.403 -15.267 1.00 55.16 585 VAL A C 1
ATOM 4575 O O . VAL A 1 585 ? 8.467 1.480 -14.670 1.00 55.16 585 VAL A O 1
ATOM 4578 N N . SER A 1 586 ? 7.554 -0.253 -15.800 1.00 58.91 586 SER A N 1
ATOM 4579 C CA . SER A 1 586 ? 6.215 0.305 -15.880 1.00 58.91 586 SER A CA 1
ATOM 4580 C C . SER A 1 586 ? 5.142 -0.615 -15.308 1.00 58.91 586 SER A C 1
ATOM 4582 O O . SER A 1 586 ? 5.340 -1.822 -15.183 1.00 58.91 586 SER A O 1
ATOM 4584 N N . ILE A 1 587 ? 4.017 -0.003 -14.944 1.00 56.62 587 ILE A N 1
ATOM 4585 C CA . ILE A 1 587 ? 2.784 -0.670 -14.514 1.00 56.62 587 ILE A CA 1
ATOM 4586 C C . ILE A 1 587 ? 1.793 -0.613 -15.665 1.00 56.62 587 ILE A C 1
ATOM 4588 O O . ILE A 1 587 ? 1.588 0.464 -16.231 1.00 56.62 587 ILE A O 1
ATOM 4592 N N . LEU A 1 588 ? 1.167 -1.742 -15.974 1.00 56.19 588 LEU A N 1
ATOM 4593 C CA . LEU A 1 588 ? 0.189 -1.866 -17.042 1.00 56.19 588 LEU A CA 1
ATOM 4594 C C . LEU A 1 588 ? -1.116 -2.401 -16.449 1.00 56.19 588 LEU A C 1
ATOM 4596 O O . LEU A 1 588 ? -1.131 -3.513 -15.928 1.00 56.19 588 LEU A O 1
ATOM 4600 N N . LEU A 1 589 ? -2.185 -1.602 -16.511 1.00 59.50 589 LEU A N 1
ATOM 4601 C CA . LEU A 1 589 ? -3.526 -2.018 -16.084 1.00 59.50 589 LEU A CA 1
ATOM 4602 C C . LEU A 1 589 ? -4.500 -1.965 -17.263 1.00 59.50 589 LEU A C 1
ATOM 4604 O O . LEU A 1 589 ? -4.306 -1.219 -18.229 1.00 59.50 589 LEU A O 1
ATOM 4608 N N . LEU A 1 590 ? -5.570 -2.747 -17.155 1.00 58.88 590 LEU A N 1
ATOM 4609 C CA . LEU A 1 590 ? -6.735 -2.622 -18.024 1.00 58.88 590 LEU A CA 1
ATOM 4610 C C . LEU A 1 590 ? -7.486 -1.307 -17.736 1.00 58.88 590 LEU A C 1
ATOM 4612 O O . LEU A 1 590 ? -7.570 -0.904 -16.571 1.00 58.88 590 LEU A O 1
ATOM 4616 N N . PRO A 1 591 ? -8.089 -0.665 -18.753 1.00 52.53 591 PRO A N 1
ATOM 4617 C CA . PRO A 1 591 ? -9.069 0.394 -18.547 1.00 52.53 591 PRO A CA 1
ATOM 4618 C C . PRO A 1 591 ? -10.197 -0.103 -17.628 1.00 52.53 591 PRO A C 1
ATOM 4620 O O . PRO A 1 591 ? -10.674 -1.229 -17.778 1.00 52.53 591 PRO A O 1
ATOM 4623 N N . LEU A 1 592 ? -10.623 0.735 -16.677 1.00 41.94 592 LEU A N 1
ATOM 4624 C CA . LEU A 1 592 ? -11.517 0.419 -15.543 1.00 41.94 592 LEU A CA 1
ATOM 4625 C C . LEU A 1 592 ? -12.876 -0.230 -15.899 1.00 41.94 592 LEU A C 1
ATOM 4627 O O . LEU A 1 592 ? -13.578 -0.687 -15.001 1.00 41.94 592 LEU A O 1
ATOM 4631 N N . ALA A 1 593 ? -13.247 -0.317 -17.177 1.00 37.56 593 ALA A N 1
ATOM 4632 C CA . ALA A 1 593 ? -14.552 -0.788 -17.635 1.00 37.56 593 ALA A CA 1
ATOM 4633 C C . ALA A 1 593 ? -14.821 -2.299 -17.447 1.00 37.56 593 ALA A C 1
ATOM 4635 O O . ALA A 1 593 ? -15.961 -2.721 -17.596 1.00 37.56 593 ALA A O 1
ATOM 4636 N N . PHE A 1 594 ? -13.816 -3.129 -17.130 1.00 39.59 594 PHE A N 1
ATOM 4637 C CA . PHE A 1 594 ? -13.960 -4.596 -17.207 1.00 39.59 594 PHE A CA 1
ATOM 4638 C C . PHE A 1 594 ? -14.052 -5.358 -15.877 1.00 39.59 594 PHE A C 1
ATOM 4640 O O . PHE A 1 594 ? -14.343 -6.552 -15.899 1.00 39.59 594 PHE A O 1
ATOM 4647 N N . PHE A 1 595 ? -13.825 -4.722 -14.724 1.00 37.22 595 PHE A N 1
ATOM 4648 C CA . PHE A 1 595 ? -13.830 -5.446 -13.439 1.00 37.22 595 PHE A CA 1
ATOM 4649 C C . PHE A 1 595 ? -15.160 -5.395 -12.678 1.00 37.22 595 PHE A C 1
ATOM 4651 O O . PHE A 1 595 ? -15.387 -6.237 -11.811 1.00 37.22 595 PHE A O 1
ATOM 4658 N N . PHE A 1 596 ? -16.067 -4.485 -13.041 1.00 33.41 596 PHE A N 1
ATOM 4659 C CA . PHE A 1 596 ? -17.374 -4.346 -12.404 1.00 33.41 596 PHE A CA 1
ATOM 4660 C C . PHE A 1 596 ? -18.499 -4.638 -13.405 1.00 33.41 596 PHE A C 1
ATOM 4662 O O . PHE A 1 596 ? -18.935 -3.724 -14.089 1.00 33.41 596 PHE A O 1
ATOM 4669 N N . TYR A 1 597 ? -18.934 -5.905 -13.493 1.00 27.62 597 TYR A N 1
ATOM 4670 C CA . TYR A 1 597 ? -20.337 -6.389 -13.558 1.00 27.62 597 TYR A CA 1
ATOM 4671 C C . TYR A 1 597 ? -20.419 -7.809 -14.173 1.00 27.62 597 TYR A C 1
ATOM 4673 O O . TYR A 1 597 ? -19.757 -8.103 -15.166 1.00 27.62 597 TYR A O 1
ATOM 4681 N N . PRO A 1 598 ? -21.247 -8.702 -13.594 1.00 30.16 598 PRO A N 1
ATOM 4682 C CA . PRO A 1 598 ? -22.530 -8.940 -14.243 1.00 30.16 598 PRO A CA 1
ATOM 4683 C C . PRO A 1 598 ? -23.664 -8.984 -13.216 1.00 30.16 598 PRO A C 1
ATOM 4685 O O . PRO A 1 598 ? -23.913 -10.010 -12.590 1.00 30.16 598 PRO A O 1
ATOM 4688 N N . HIS A 1 599 ? -24.402 -7.889 -13.081 1.00 27.06 599 HIS A N 1
ATOM 4689 C CA . HIS A 1 599 ? -25.809 -7.937 -12.703 1.00 27.06 599 HIS A CA 1
ATOM 4690 C C . HIS A 1 599 ? -26.630 -7.048 -13.632 1.00 27.06 599 HIS A C 1
ATOM 4692 O O . HIS A 1 599 ? -26.299 -5.916 -13.956 1.00 27.06 599 HIS A O 1
ATOM 4698 N N . THR A 1 600 ? -27.687 -7.626 -14.163 1.00 29.23 600 THR A N 1
ATOM 4699 C CA . THR A 1 600 ? -28.593 -7.007 -15.115 1.00 29.23 600 THR A CA 1
ATOM 4700 C C . THR A 1 600 ? -29.300 -5.811 -14.483 1.00 29.23 600 THR A C 1
ATOM 4702 O O . THR A 1 600 ? -30.225 -6.011 -13.705 1.00 29.23 600 THR A O 1
ATOM 4705 N N . TYR A 1 601 ? -28.935 -4.589 -14.869 1.00 24.84 601 TYR A N 1
ATOM 4706 C CA . TYR A 1 601 ? -29.855 -3.457 -14.823 1.00 24.84 601 TYR A CA 1
ATOM 4707 C C . TYR A 1 601 ? -29.783 -2.685 -16.133 1.00 24.84 601 TYR A C 1
ATOM 4709 O O . TYR A 1 601 ? -28.729 -2.279 -16.616 1.00 24.84 601 TYR A O 1
ATOM 4717 N N . ARG A 1 602 ? -30.958 -2.583 -16.743 1.00 28.38 602 ARG A N 1
ATOM 4718 C CA . ARG A 1 602 ? -31.241 -1.864 -17.972 1.00 28.38 602 ARG A CA 1
ATOM 4719 C C . ARG A 1 602 ? -31.413 -0.400 -17.578 1.00 28.38 602 ARG A C 1
ATOM 4721 O O . ARG A 1 602 ? -32.411 -0.069 -16.947 1.00 28.38 602 ARG A O 1
ATOM 4728 N N . THR A 1 603 ? -30.480 0.462 -17.960 1.00 22.56 603 THR A N 1
ATOM 4729 C CA . THR A 1 603 ? -30.660 1.914 -17.854 1.00 22.56 603 THR A CA 1
ATOM 4730 C C . THR A 1 603 ? -29.997 2.616 -19.035 1.00 22.56 603 THR A C 1
ATOM 4732 O O . THR A 1 603 ? -28.972 2.189 -19.559 1.00 22.56 603 THR A O 1
ATOM 4735 N N . SER A 1 604 ? -30.698 3.637 -19.509 1.00 22.73 604 SER A N 1
ATOM 4736 C CA . SER A 1 604 ? -30.546 4.385 -20.757 1.00 22.73 604 SER A CA 1
ATOM 4737 C C . SER A 1 604 ? -29.196 5.102 -20.936 1.00 22.73 604 SER A C 1
ATOM 4739 O O . SER A 1 604 ? -28.580 5.506 -19.950 1.00 22.73 604 SER A O 1
ATOM 4741 N N . PRO A 1 605 ? -28.756 5.335 -22.190 1.00 26.83 605 PRO A N 1
ATOM 4742 C CA . PRO A 1 605 ? -27.472 5.951 -22.486 1.00 26.83 605 PRO A CA 1
ATOM 4743 C C . PRO A 1 605 ? -27.575 7.477 -22.451 1.00 26.83 605 PRO A C 1
ATOM 4745 O O . PRO A 1 605 ? -28.037 8.097 -23.403 1.00 26.83 605 PRO A O 1
ATOM 4748 N N . SER A 1 606 ? -27.085 8.098 -21.384 1.00 31.86 606 SER A N 1
ATOM 4749 C CA . SER A 1 606 ? -26.583 9.473 -21.455 1.00 31.86 606 SER A CA 1
ATOM 4750 C C . SER A 1 606 ? -25.759 9.787 -20.215 1.00 31.86 606 SER A C 1
ATOM 4752 O O . SER A 1 606 ? -26.334 10.019 -19.157 1.00 31.86 606 SER A O 1
ATOM 4754 N N . LEU A 1 607 ? -24.432 9.762 -20.367 1.00 30.84 607 LEU A N 1
ATOM 4755 C CA . LEU A 1 607 ? -23.417 10.573 -19.672 1.00 30.84 607 LEU A CA 1
ATOM 4756 C C . LEU A 1 607 ? -22.083 9.827 -19.744 1.00 30.84 607 LEU A C 1
ATOM 4758 O O . LEU A 1 607 ? -21.796 9.019 -18.878 1.00 30.84 607 LEU A O 1
ATOM 4762 N N . MET A 1 608 ? -21.306 10.076 -20.799 1.00 23.95 608 MET A N 1
ATOM 4763 C CA . MET A 1 608 ? -19.837 10.137 -20.780 1.00 23.95 608 MET A CA 1
ATOM 4764 C C . MET A 1 608 ? -19.382 10.650 -22.154 1.00 23.95 608 MET A C 1
ATOM 4766 O O . MET A 1 608 ? -19.150 9.880 -23.081 1.00 23.95 608 MET A O 1
ATOM 4770 N N . ALA A 1 609 ? -19.286 11.971 -22.290 1.00 26.88 609 ALA A N 1
ATOM 4771 C CA . ALA A 1 609 ? -18.535 12.615 -23.359 1.00 26.88 609 ALA A CA 1
ATOM 4772 C C . ALA A 1 609 ? -17.520 13.544 -22.684 1.00 26.88 609 ALA A C 1
ATOM 4774 O O . ALA A 1 609 ? -17.882 14.589 -22.151 1.00 26.88 609 ALA A O 1
ATOM 4775 N N . GLU A 1 610 ? -16.255 13.133 -22.651 1.00 33.53 610 GLU A N 1
ATOM 4776 C CA . GLU A 1 610 ? -15.147 13.987 -22.225 1.00 33.53 610 GLU A CA 1
ATOM 4777 C C . GLU A 1 610 ? -14.879 14.986 -23.368 1.00 33.53 610 GLU A C 1
ATOM 4779 O O . GLU A 1 610 ? -14.308 14.637 -24.402 1.00 33.53 610 GLU A O 1
ATOM 4784 N N . GLN A 1 611 ? -15.387 16.218 -23.244 1.00 36.94 611 GLN A N 1
ATOM 4785 C CA . GLN A 1 611 ? -15.141 17.291 -24.212 1.00 36.94 611 GLN A CA 1
ATOM 4786 C C . GLN A 1 611 ? -13.719 17.845 -24.038 1.00 36.94 611 GLN A C 1
ATOM 4788 O O . GLN A 1 611 ? -13.361 18.371 -22.987 1.00 36.94 611 GLN A O 1
ATOM 4793 N N . THR A 1 612 ? -12.908 17.786 -25.095 1.00 43.69 612 THR A N 1
ATOM 4794 C CA . THR A 1 612 ? -11.662 18.556 -25.207 1.00 43.69 612 THR A CA 1
ATOM 4795 C C . THR A 1 612 ? -12.004 20.026 -25.474 1.00 43.69 612 THR A C 1
ATOM 4797 O O . THR A 1 612 ? -12.444 20.351 -26.581 1.00 43.69 612 THR A O 1
ATOM 4800 N N . SER A 1 613 ? -11.827 20.910 -24.487 1.00 53.00 613 SER A N 1
ATOM 4801 C CA . SER A 1 613 ? -12.054 22.355 -24.645 1.00 53.00 613 SER A CA 1
ATOM 4802 C C . SER A 1 613 ? -11.066 22.984 -25.636 1.00 53.00 613 SER A C 1
ATOM 4804 O O . SER A 1 613 ? -9.904 22.576 -25.731 1.00 53.00 613 SER A O 1
ATOM 4806 N N . LYS A 1 614 ? -11.534 23.964 -26.421 1.00 66.81 614 LYS A N 1
ATOM 4807 C CA . LYS A 1 614 ? -10.739 24.608 -27.487 1.00 66.81 614 LYS A CA 1
ATOM 4808 C C . LYS A 1 614 ? -10.090 25.910 -27.018 1.00 66.81 614 LYS A C 1
ATOM 4810 O O . LYS A 1 614 ? -9.061 26.290 -27.581 1.00 66.81 614 LYS A O 1
ATOM 4815 N N . SER A 1 615 ? -10.657 26.564 -26.003 1.00 82.50 615 SER A N 1
ATOM 4816 C CA . SER A 1 615 ? -10.193 27.850 -25.476 1.00 82.50 615 SER A CA 1
ATOM 4817 C C . SER A 1 615 ? -10.093 27.837 -23.952 1.00 82.50 615 SER A C 1
ATOM 4819 O O . SER A 1 615 ? -10.727 27.029 -23.273 1.00 82.50 615 SER A O 1
ATOM 4821 N N . ILE A 1 616 ? -9.304 28.762 -23.399 1.00 86.31 616 ILE A N 1
ATOM 4822 C CA . ILE A 1 616 ? -9.259 28.983 -21.954 1.00 86.31 616 ILE A CA 1
ATOM 4823 C C . ILE A 1 616 ? -10.597 29.483 -21.384 1.00 86.31 616 ILE A C 1
ATOM 4825 O O . ILE A 1 616 ? -10.878 29.292 -20.204 1.00 86.31 616 ILE A O 1
ATOM 4829 N N . TYR A 1 617 ? -11.430 30.103 -22.219 1.00 87.31 617 TYR A N 1
ATOM 4830 C CA . TYR A 1 617 ? -12.718 30.666 -21.814 1.00 87.31 617 TYR A CA 1
ATOM 4831 C C . TYR A 1 617 ? -13.778 29.602 -21.505 1.00 87.31 617 TYR A C 1
ATOM 4833 O O . TYR A 1 617 ? -14.791 29.912 -20.889 1.00 87.31 617 TYR A O 1
ATOM 4841 N N . ASP A 1 618 ? -13.506 28.341 -21.848 1.00 84.31 618 ASP A N 1
ATOM 4842 C CA . ASP A 1 618 ? -14.367 27.199 -21.533 1.00 84.31 618 ASP A CA 1
ATOM 4843 C C . ASP A 1 618 ? -14.224 26.739 -20.061 1.00 84.31 618 ASP A C 1
ATOM 4845 O O . ASP A 1 618 ? -14.901 25.801 -19.638 1.00 84.31 618 ASP A O 1
ATOM 4849 N N . PHE A 1 619 ? -13.319 27.345 -19.275 1.00 83.69 619 PHE A N 1
ATOM 4850 C CA . PHE A 1 619 ? -13.055 26.955 -17.887 1.00 83.69 619 PHE A CA 1
ATOM 4851 C C . PHE A 1 619 ? -13.693 27.902 -16.866 1.00 83.69 619 PHE A C 1
ATOM 4853 O O . PHE A 1 619 ? -13.613 29.125 -16.974 1.00 83.69 619 PHE A O 1
ATOM 4860 N N . THR A 1 620 ? -14.219 27.310 -15.795 1.00 82.19 620 THR A N 1
ATOM 4861 C CA . THR A 1 620 ? -14.621 28.000 -14.563 1.00 82.19 620 THR A CA 1
ATOM 4862 C C . THR A 1 620 ? -13.643 27.629 -13.450 1.00 82.19 620 THR A C 1
ATOM 4864 O O . THR A 1 620 ? -13.301 26.456 -13.281 1.00 82.19 620 THR A O 1
ATOM 4867 N N . VAL A 1 621 ? -13.162 28.627 -12.712 1.00 86.25 621 VAL A N 1
ATOM 4868 C CA . VAL A 1 621 ? -12.225 28.480 -11.585 1.00 86.25 621 VAL A CA 1
ATOM 4869 C C . VAL A 1 621 ? -12.805 29.132 -10.334 1.00 86.25 621 VAL A C 1
ATOM 4871 O O . VAL A 1 621 ? -13.777 29.867 -10.431 1.00 86.25 621 VAL A O 1
ATOM 4874 N N . LYS A 1 622 ? -12.219 28.885 -9.161 1.00 84.25 622 LYS A N 1
ATOM 4875 C CA . LYS A 1 622 ? -12.631 29.547 -7.919 1.00 84.25 622 LYS A CA 1
ATOM 4876 C C . LYS A 1 622 ? -11.731 30.726 -7.586 1.00 84.25 622 LYS A C 1
ATOM 4878 O O . LYS A 1 622 ? -10.512 30.596 -7.691 1.00 84.25 622 LYS A O 1
ATOM 4883 N N . ASP A 1 623 ? -12.310 31.849 -7.175 1.00 85.06 623 ASP A N 1
ATOM 4884 C CA . ASP A 1 623 ? -11.552 32.943 -6.565 1.00 85.06 623 ASP A CA 1
ATOM 4885 C C . ASP A 1 623 ? -11.014 32.540 -5.176 1.00 85.06 623 ASP A C 1
ATOM 4887 O O . ASP A 1 623 ? -11.394 31.507 -4.621 1.00 85.06 623 ASP A O 1
ATOM 4891 N N . ILE A 1 624 ? -10.132 33.354 -4.587 1.00 84.06 624 ILE A N 1
ATOM 4892 C CA . ILE A 1 624 ? -9.575 33.082 -3.249 1.00 84.06 624 ILE A CA 1
ATOM 4893 C C . ILE A 1 624 ? -10.641 33.017 -2.134 1.00 84.06 624 ILE A C 1
ATOM 4895 O O . ILE A 1 624 ? -10.379 32.479 -1.064 1.00 84.06 624 ILE A O 1
ATOM 4899 N N . ARG A 1 625 ? -11.857 33.520 -2.374 1.00 82.31 625 ARG A N 1
ATOM 4900 C CA . ARG A 1 625 ? -12.992 33.470 -1.437 1.00 82.31 625 ARG A CA 1
ATOM 4901 C C . ARG A 1 625 ? -13.913 32.269 -1.685 1.00 82.31 625 ARG A C 1
ATOM 4903 O O . ARG A 1 625 ? -14.890 32.101 -0.959 1.00 82.31 625 ARG A O 1
ATOM 4910 N N . GLY A 1 626 ? -13.615 31.435 -2.682 1.00 77.81 626 GLY A N 1
ATOM 4911 C CA . GLY A 1 626 ? -14.372 30.234 -3.021 1.00 77.81 626 GLY A CA 1
ATOM 4912 C C . GLY A 1 626 ? -15.506 30.416 -4.035 1.00 77.81 626 GLY A C 1
ATOM 4913 O O . GLY A 1 626 ? -16.196 29.432 -4.336 1.00 77.81 626 GLY A O 1
ATOM 4914 N N . ASN A 1 627 ? -15.706 31.622 -4.574 1.00 83.31 627 ASN A N 1
ATOM 4915 C CA . ASN A 1 627 ? -16.743 31.906 -5.568 1.00 83.31 627 ASN A CA 1
ATOM 4916 C C . ASN A 1 627 ? -16.313 31.418 -6.952 1.00 83.31 627 ASN A C 1
ATOM 4918 O O . ASN A 1 627 ? -15.147 31.542 -7.320 1.00 83.31 627 ASN A O 1
ATOM 4922 N N . ASP A 1 628 ? -17.257 30.898 -7.734 1.00 78.44 628 ASP A N 1
ATOM 4923 C CA . ASP A 1 628 ? -16.986 30.493 -9.113 1.00 78.44 628 ASP A CA 1
ATOM 4924 C C . ASP A 1 628 ? -16.826 31.727 -10.018 1.00 78.44 628 ASP A C 1
ATOM 4926 O O . ASP A 1 628 ? -17.673 32.618 -10.035 1.00 78.44 628 ASP A O 1
ATOM 4930 N N . VAL A 1 629 ? -15.737 31.759 -10.784 1.00 84.50 629 VAL A N 1
ATOM 4931 C CA . VAL A 1 629 ? -15.376 32.796 -11.756 1.00 84.50 629 VAL A CA 1
ATOM 4932 C C . VAL A 1 629 ? -15.192 32.135 -13.116 1.00 84.50 629 VAL A C 1
ATOM 4934 O O . VAL A 1 629 ? -14.377 31.217 -13.278 1.00 84.50 629 VAL A O 1
ATOM 4937 N N . SER A 1 630 ? -15.953 32.589 -14.109 1.00 89.88 630 SER A N 1
ATOM 4938 C CA . SER A 1 630 ? -15.812 32.109 -15.481 1.00 89.88 630 SER A CA 1
ATOM 4939 C C . SER A 1 630 ? -14.611 32.781 -16.131 1.00 89.88 630 SER A C 1
ATOM 4941 O O . SER A 1 630 ? -14.512 34.005 -16.143 1.00 89.88 630 SER A O 1
ATOM 4943 N N . LEU A 1 631 ? -13.692 32.017 -16.730 1.00 87.44 631 LEU A N 1
ATOM 4944 C CA . LEU A 1 631 ? -12.565 32.642 -17.427 1.00 87.44 631 LEU A CA 1
ATOM 4945 C C . LEU A 1 631 ? -13.003 33.397 -18.688 1.00 87.44 631 LEU A C 1
ATOM 4947 O O . LEU A 1 631 ? -12.269 34.271 -19.147 1.00 87.44 631 LEU A O 1
ATOM 4951 N N . ASN A 1 632 ? -14.207 33.127 -19.206 1.00 90.69 632 ASN A N 1
ATOM 4952 C CA . ASN A 1 632 ? -14.824 33.921 -20.268 1.00 90.69 632 ASN A CA 1
ATOM 4953 C C . ASN A 1 632 ? -15.057 35.392 -19.868 1.00 90.69 632 ASN A C 1
ATOM 4955 O O . ASN A 1 632 ? -15.117 36.250 -20.746 1.00 90.69 632 ASN A O 1
ATOM 4959 N N . ASP A 1 633 ? -15.111 35.711 -18.571 1.00 90.19 633 ASP A N 1
ATOM 4960 C CA . ASP A 1 633 ? -15.235 37.094 -18.082 1.00 90.19 633 ASP A CA 1
ATOM 4961 C C . ASP A 1 633 ? -13.998 37.941 -18.434 1.00 90.19 633 ASP A C 1
ATOM 4963 O O . ASP A 1 633 ? -14.049 39.171 -18.455 1.00 90.19 633 ASP A O 1
ATOM 4967 N N . TYR A 1 634 ? -12.885 37.283 -18.771 1.00 92.00 634 TYR A N 1
ATOM 4968 C CA . TYR A 1 634 ? -11.663 37.918 -19.252 1.00 92.00 634 TYR A CA 1
ATOM 4969 C C . TYR A 1 634 ? -11.481 37.824 -20.776 1.00 92.00 634 TYR A C 1
ATOM 4971 O O . TYR A 1 634 ? -10.373 38.022 -21.286 1.00 92.00 634 TYR A O 1
ATOM 4979 N N . SER A 1 635 ? -12.548 37.509 -21.515 1.00 89.75 635 SER A N 1
ATOM 4980 C CA . SER A 1 635 ? -12.525 37.476 -22.977 1.00 89.75 635 SER A CA 1
ATOM 4981 C C . SER A 1 635 ? -12.105 38.826 -23.563 1.00 89.75 635 SER A C 1
ATOM 4983 O O . SER A 1 635 ? -12.508 39.885 -23.080 1.00 89.75 635 SER A O 1
ATOM 4985 N N . GLY A 1 636 ? -11.238 38.801 -24.578 1.00 88.44 636 GLY A N 1
ATOM 4986 C CA . GLY A 1 636 ? -10.702 40.014 -25.200 1.00 88.44 636 GLY A CA 1
ATOM 4987 C C . GLY A 1 636 ? -9.528 40.665 -24.456 1.00 88.44 636 GLY A C 1
ATOM 4988 O O . GLY A 1 636 ? -8.984 41.654 -24.950 1.00 88.44 636 GLY A O 1
ATOM 4989 N N . LYS A 1 637 ? -9.097 40.118 -23.309 1.00 93.06 637 LYS A N 1
ATOM 4990 C CA . LYS A 1 637 ? -7.888 40.552 -22.590 1.00 93.06 637 LYS A CA 1
ATOM 4991 C C . LYS A 1 637 ? -6.695 39.636 -22.872 1.00 93.06 637 LYS A C 1
ATOM 4993 O O . LYS A 1 637 ? -6.847 38.436 -23.084 1.00 93.06 637 LYS A O 1
ATOM 4998 N N . VAL A 1 638 ? -5.490 40.196 -22.805 1.00 95.00 638 VAL A N 1
ATOM 4999 C CA . VAL A 1 638 ? -4.237 39.430 -22.745 1.00 95.00 638 VAL A CA 1
ATOM 5000 C C . VAL A 1 638 ? -4.031 38.956 -21.308 1.00 95.00 638 VAL A C 1
ATOM 5002 O O . VAL A 1 638 ? -4.031 39.776 -20.390 1.00 95.00 638 VAL A O 1
ATOM 5005 N N . LEU A 1 639 ? -3.841 37.650 -21.106 1.00 96.19 639 LEU A N 1
ATOM 5006 C CA . LEU A 1 639 ? -3.738 37.056 -19.768 1.00 96.19 639 LEU A CA 1
ATOM 5007 C C . LEU A 1 639 ? -2.332 36.550 -19.476 1.00 96.19 639 LEU A C 1
ATOM 5009 O O . LEU A 1 639 ? -1.735 35.847 -20.295 1.00 96.19 639 LEU A O 1
ATOM 5013 N N . LEU A 1 640 ? -1.848 36.814 -18.265 1.00 96.12 640 LEU A N 1
ATOM 5014 C CA . LEU A 1 640 ? -0.674 36.154 -17.701 1.00 96.12 640 LEU A CA 1
ATOM 5015 C C . LEU A 1 640 ? -1.087 35.279 -16.514 1.00 96.12 640 LEU A C 1
ATOM 5017 O O . LEU A 1 640 ? -1.417 35.778 -15.442 1.00 96.12 640 LEU A O 1
ATOM 5021 N N . ILE A 1 641 ? -1.042 33.960 -16.695 1.00 94.69 641 ILE A N 1
ATOM 5022 C CA . ILE A 1 641 ? -1.418 32.985 -15.664 1.00 94.69 641 ILE A CA 1
ATOM 5023 C C . ILE A 1 641 ? -0.171 32.506 -14.938 1.00 94.69 641 ILE A C 1
ATOM 5025 O O . ILE A 1 641 ? 0.764 32.017 -15.579 1.00 94.69 641 ILE A O 1
ATOM 5029 N N . VAL A 1 642 ? -0.155 32.623 -13.609 1.00 93.50 642 VAL A N 1
ATOM 5030 C CA . VAL A 1 642 ? 1.041 32.367 -12.796 1.00 93.50 642 VAL A CA 1
ATOM 5031 C C . VAL A 1 642 ? 0.714 31.492 -11.591 1.00 93.50 642 VAL A C 1
ATOM 5033 O O . VAL A 1 642 ? -0.182 31.815 -10.816 1.00 93.50 642 VAL A O 1
ATOM 5036 N N . ASN A 1 643 ? 1.479 30.415 -11.377 1.00 93.06 643 ASN A N 1
ATOM 5037 C CA . ASN A 1 643 ? 1.438 29.692 -10.104 1.00 93.06 643 ASN A CA 1
ATOM 5038 C C . ASN A 1 643 ? 2.358 30.380 -9.084 1.00 93.06 643 ASN A C 1
ATOM 5040 O O . ASN A 1 643 ? 3.545 30.552 -9.355 1.00 93.06 643 ASN A O 1
ATOM 5044 N N . VAL A 1 644 ? 1.844 30.772 -7.921 1.00 90.00 644 VAL A N 1
ATOM 5045 C CA . VAL A 1 644 ? 2.569 31.607 -6.943 1.00 90.00 644 VAL A CA 1
ATOM 5046 C C . VAL A 1 644 ? 2.769 30.894 -5.603 1.00 90.00 644 VAL A C 1
ATOM 5048 O O . VAL A 1 644 ? 2.114 29.894 -5.322 1.00 90.00 644 VAL A O 1
ATOM 5051 N N . ALA A 1 645 ? 3.731 31.380 -4.815 1.00 89.88 645 ALA A N 1
ATOM 5052 C CA . ALA A 1 645 ? 4.025 30.911 -3.460 1.00 89.88 645 ALA A CA 1
ATOM 5053 C C . ALA A 1 645 ? 4.479 32.088 -2.573 1.00 89.88 645 ALA A C 1
ATOM 5055 O O . ALA A 1 645 ? 5.277 32.908 -3.042 1.00 89.88 645 ALA A O 1
ATOM 5056 N N . SER A 1 646 ? 4.064 32.165 -1.305 1.00 86.38 646 SER A N 1
ATOM 5057 C CA . SER A 1 646 ? 4.455 33.249 -0.383 1.00 86.38 646 SER A CA 1
ATOM 5058 C C . SER A 1 646 ? 5.795 33.018 0.325 1.00 86.38 646 SER A C 1
ATOM 5060 O O . SER A 1 646 ? 6.442 33.980 0.734 1.00 86.38 646 SER A O 1
ATOM 5062 N N . GLN A 1 647 ? 6.249 31.766 0.462 1.00 85.25 647 GLN A N 1
ATOM 5063 C CA . GLN A 1 647 ? 7.496 31.399 1.159 1.00 85.25 647 GLN A CA 1
ATOM 5064 C C . GLN A 1 647 ? 8.581 30.867 0.207 1.00 85.25 647 GLN A C 1
ATOM 5066 O O . GLN A 1 647 ? 9.409 30.030 0.570 1.00 85.25 647 GLN A O 1
ATOM 5071 N N . CYS A 1 648 ? 8.588 31.334 -1.041 1.00 86.44 648 CYS A N 1
ATOM 5072 C CA . CYS A 1 648 ? 9.586 30.950 -2.031 1.00 86.44 648 CYS A CA 1
ATOM 5073 C C . CYS A 1 648 ? 10.708 31.997 -2.115 1.00 86.44 648 CYS A C 1
ATOM 5075 O O . CYS A 1 648 ? 10.470 33.200 -2.037 1.00 86.44 648 CYS A O 1
ATOM 5077 N N . GLY A 1 649 ? 11.947 31.564 -2.377 1.00 83.88 649 GLY A N 1
ATOM 5078 C CA . GLY A 1 649 ? 13.081 32.482 -2.576 1.00 83.88 649 GLY A CA 1
ATOM 5079 C C . GLY A 1 649 ? 12.919 33.446 -3.764 1.00 83.88 649 GLY A C 1
ATOM 5080 O O . GLY A 1 649 ? 13.664 34.412 -3.874 1.00 83.88 649 GLY A O 1
ATOM 5081 N N . LEU A 1 650 ? 11.939 33.202 -4.642 1.00 87.38 650 LEU A N 1
ATOM 5082 C CA . LEU A 1 650 ? 11.610 34.041 -5.798 1.00 87.38 650 LEU A CA 1
ATOM 5083 C C . LEU A 1 650 ? 10.457 35.029 -5.538 1.00 87.38 650 LEU A C 1
ATOM 5085 O O . LEU A 1 650 ? 10.197 35.875 -6.397 1.00 87.38 650 LEU A O 1
ATOM 5089 N N . THR A 1 651 ? 9.775 34.934 -4.387 1.00 88.25 651 THR A N 1
ATOM 5090 C CA . THR A 1 651 ? 8.528 35.659 -4.089 1.00 88.25 651 THR A CA 1
ATOM 5091 C C . THR A 1 651 ? 8.707 37.167 -4.149 1.00 88.25 651 THR A C 1
ATOM 5093 O O . THR A 1 651 ? 7.958 37.838 -4.851 1.00 88.25 651 THR A O 1
ATOM 5096 N N . GLN A 1 652 ? 9.719 37.706 -3.466 1.00 86.06 652 GLN A N 1
ATOM 5097 C CA . GLN A 1 652 ? 9.883 39.155 -3.343 1.00 86.06 652 GLN A CA 1
ATOM 5098 C C . GLN A 1 652 ? 10.154 39.829 -4.695 1.00 86.06 652 GLN A C 1
ATOM 5100 O O . GLN A 1 652 ? 9.544 40.847 -5.009 1.00 86.06 652 GLN A O 1
ATOM 5105 N N . THR A 1 653 ? 11.028 39.242 -5.515 1.00 88.00 653 THR A N 1
ATOM 5106 C CA . THR A 1 653 ? 11.355 39.774 -6.845 1.00 88.00 653 THR A CA 1
ATOM 5107 C C . THR A 1 653 ? 10.197 39.596 -7.826 1.00 88.00 653 THR A C 1
ATOM 5109 O O . THR A 1 653 ? 9.852 40.539 -8.529 1.00 88.00 653 THR A O 1
ATOM 5112 N N . ASN A 1 654 ? 9.550 38.423 -7.856 1.00 92.19 654 ASN A N 1
ATOM 5113 C CA . ASN A 1 654 ? 8.477 38.170 -8.823 1.00 92.19 654 ASN A CA 1
ATOM 5114 C C . ASN A 1 654 ? 7.225 38.998 -8.532 1.00 92.19 654 ASN A C 1
ATOM 5116 O O . ASN A 1 654 ? 6.696 39.585 -9.465 1.00 92.19 654 ASN A O 1
ATOM 5120 N N . TYR A 1 655 ? 6.758 39.081 -7.281 1.00 90.75 655 TYR A N 1
ATOM 5121 C CA . TYR A 1 655 ? 5.577 39.897 -6.969 1.00 90.75 655 TYR A CA 1
ATOM 5122 C C . TYR A 1 655 ? 5.817 41.380 -7.251 1.00 90.75 655 TYR A C 1
ATOM 5124 O O . TYR A 1 655 ? 4.949 42.029 -7.821 1.00 90.75 655 TYR A O 1
ATOM 5132 N N . LYS A 1 656 ? 7.014 41.898 -6.940 1.00 91.31 656 LYS A N 1
ATOM 5133 C CA . LYS A 1 656 ? 7.378 43.280 -7.268 1.00 91.31 656 LYS A CA 1
ATOM 5134 C C . LYS A 1 656 ? 7.257 43.550 -8.771 1.00 91.31 656 LYS A C 1
ATOM 5136 O O . LYS A 1 656 ? 6.567 44.479 -9.171 1.00 91.31 656 LYS A O 1
ATOM 5141 N N . GLU A 1 657 ? 7.892 42.722 -9.595 1.00 94.31 657 GLU A N 1
ATOM 5142 C CA . GLU A 1 657 ? 7.889 42.902 -11.050 1.00 94.31 657 GLU A CA 1
ATOM 5143 C C . GLU A 1 657 ? 6.513 42.621 -11.688 1.00 94.31 657 GLU A C 1
ATOM 5145 O O . GLU A 1 657 ? 6.152 43.255 -12.676 1.00 94.31 657 GLU A O 1
ATOM 5150 N N . LEU A 1 658 ? 5.718 41.699 -11.130 1.00 94.69 658 LEU A N 1
ATOM 5151 C CA . LEU A 1 658 ? 4.336 41.465 -11.567 1.00 94.69 658 LEU A CA 1
ATOM 5152 C C . LEU A 1 658 ? 3.441 42.670 -11.261 1.00 94.69 658 LEU A C 1
ATOM 5154 O O . LEU A 1 658 ? 2.660 43.061 -12.123 1.00 94.69 658 LEU A O 1
ATOM 5158 N N . ASN A 1 659 ? 3.583 43.285 -10.082 1.00 92.75 659 ASN A N 1
ATOM 5159 C CA . ASN A 1 659 ? 2.859 44.510 -9.737 1.00 92.75 659 ASN A CA 1
ATOM 5160 C C . ASN A 1 659 ? 3.245 45.657 -10.678 1.00 92.75 659 ASN A C 1
ATOM 5162 O O . ASN A 1 659 ? 2.368 46.355 -11.172 1.00 92.75 659 ASN A O 1
ATOM 5166 N N . GLU A 1 660 ? 4.537 45.821 -10.982 1.00 93.69 660 GLU A N 1
ATOM 5167 C CA . GLU A 1 660 ? 5.008 46.841 -11.931 1.00 93.69 660 GLU A CA 1
ATOM 5168 C C . GLU A 1 660 ? 4.375 46.673 -13.325 1.00 93.69 660 GLU A C 1
ATOM 5170 O O . GLU A 1 660 ? 3.904 47.648 -13.912 1.00 93.69 660 GLU A O 1
ATOM 5175 N N . LEU A 1 661 ? 4.308 45.441 -13.845 1.00 92.62 661 LEU A N 1
ATOM 5176 C CA . LEU A 1 661 ? 3.630 45.162 -15.117 1.00 92.62 661 LEU A CA 1
ATOM 5177 C C . LEU A 1 661 ? 2.125 45.405 -15.043 1.00 92.62 661 LEU A C 1
ATOM 5179 O O . LEU A 1 661 ? 1.542 45.962 -15.974 1.00 92.62 661 LEU A O 1
ATOM 5183 N N . TYR A 1 662 ? 1.492 44.966 -13.957 1.00 95.06 662 TYR A N 1
ATOM 5184 C CA . TYR A 1 662 ? 0.054 45.090 -13.795 1.00 95.06 662 TYR A CA 1
ATOM 5185 C C . TYR A 1 662 ? -0.368 46.557 -13.715 1.00 95.06 662 TYR A C 1
ATOM 5187 O O . TYR A 1 662 ? -1.235 46.973 -14.477 1.00 95.06 662 TYR A O 1
ATOM 5195 N N . GLU A 1 663 ? 0.317 47.377 -12.914 1.00 93.06 663 GLU A N 1
ATOM 5196 C CA . GLU A 1 663 ? 0.065 48.822 -12.848 1.00 93.06 663 GLU A CA 1
ATOM 5197 C C . GLU A 1 663 ? 0.179 49.498 -14.215 1.00 93.06 663 GLU A C 1
ATOM 5199 O O . GLU A 1 663 ? -0.633 50.355 -14.567 1.00 93.06 663 GLU A O 1
ATOM 5204 N N . LYS A 1 664 ? 1.162 49.087 -15.019 1.00 93.25 664 LYS A N 1
ATOM 5205 C CA . LYS A 1 664 ? 1.416 49.691 -16.326 1.00 93.25 664 LYS A CA 1
ATOM 5206 C C . LYS A 1 664 ? 0.351 49.341 -17.371 1.00 93.25 664 LYS A C 1
ATOM 5208 O O . LYS A 1 664 ? 0.040 50.178 -18.222 1.00 93.25 664 LYS A O 1
ATOM 5213 N N . TYR A 1 665 ? -0.203 48.127 -17.322 1.00 94.75 665 TYR A N 1
ATOM 5214 C CA . TYR A 1 665 ? -1.007 47.577 -18.420 1.00 94.75 665 TYR A CA 1
ATOM 5215 C C . TYR A 1 665 ? -2.442 47.175 -18.057 1.00 94.75 665 TYR A C 1
ATOM 5217 O O . TYR A 1 665 ? -3.219 46.919 -18.978 1.00 94.75 665 TYR A O 1
ATOM 5225 N N . LYS A 1 666 ? -2.851 47.185 -16.778 1.00 90.94 666 LYS A N 1
ATOM 5226 C CA . LYS A 1 666 ? -4.215 46.793 -16.356 1.00 90.94 666 LYS A CA 1
ATOM 5227 C C . LYS A 1 666 ? -5.324 47.554 -17.092 1.00 90.94 666 LYS A C 1
ATOM 5229 O O . LYS A 1 666 ? -6.326 46.974 -17.499 1.00 90.94 666 LYS A O 1
ATOM 5234 N N . ASN A 1 667 ? -5.091 48.835 -17.387 1.00 91.56 667 ASN A N 1
ATOM 5235 C CA . ASN A 1 667 ? -6.034 49.695 -18.115 1.00 91.56 667 ASN A CA 1
ATOM 5236 C C . ASN A 1 667 ? -5.979 49.541 -19.650 1.00 91.56 667 ASN A C 1
ATOM 5238 O O . ASN A 1 667 ? -6.721 50.216 -20.356 1.00 91.56 667 ASN A O 1
ATOM 5242 N N . GLN A 1 668 ? -5.097 48.689 -20.180 1.00 92.44 668 GLN A N 1
ATOM 5243 C CA . GLN A 1 668 ? -4.880 48.487 -21.621 1.00 92.44 668 GLN A CA 1
ATOM 5244 C C . GLN A 1 668 ? -5.377 47.116 -22.108 1.00 92.44 668 GLN A C 1
ATOM 5246 O O . GLN A 1 668 ? -5.069 46.714 -23.224 1.00 92.44 668 GLN A O 1
ATOM 5251 N N . GLY A 1 669 ? -6.148 46.393 -21.289 1.00 91.00 669 GLY A N 1
ATOM 5252 C CA . GLY A 1 669 ? -6.644 45.054 -21.624 1.00 91.00 669 GLY A CA 1
ATOM 5253 C C . GLY A 1 669 ? -5.678 43.924 -21.257 1.00 91.00 669 GLY A C 1
ATOM 5254 O O . GLY A 1 669 ? -5.709 42.875 -21.895 1.00 91.00 669 GLY A O 1
ATOM 5255 N N . PHE A 1 670 ? -4.826 44.124 -20.247 1.00 95.62 670 PHE A N 1
ATOM 5256 C CA . PHE A 1 670 ? -3.957 43.094 -19.669 1.00 95.62 670 PHE A CA 1
ATOM 5257 C C . PHE A 1 670 ? -4.445 42.680 -18.277 1.00 95.62 670 PHE A C 1
ATOM 5259 O O . PHE A 1 670 ? -4.855 43.532 -17.495 1.00 95.62 670 PHE A O 1
ATOM 5266 N N . GLU A 1 671 ? -4.364 41.391 -17.954 1.00 96.38 671 GLU A N 1
ATOM 5267 C CA . GLU A 1 671 ? -4.781 40.850 -16.658 1.00 96.38 671 GLU A CA 1
ATOM 5268 C C . GLU A 1 671 ? -3.821 39.756 -16.171 1.00 96.38 671 GLU A C 1
ATOM 5270 O O . GLU A 1 671 ? -3.352 38.928 -16.960 1.00 96.38 671 GLU A O 1
ATOM 5275 N N . ILE A 1 672 ? -3.545 39.721 -14.863 1.00 95.75 672 ILE A N 1
ATOM 5276 C CA . ILE A 1 672 ? -2.732 38.666 -14.240 1.00 95.75 672 ILE A CA 1
ATOM 5277 C C . ILE A 1 672 ? -3.638 37.770 -13.399 1.00 95.75 672 ILE A C 1
ATOM 5279 O O . ILE A 1 672 ? -4.329 38.246 -12.508 1.00 95.75 672 ILE A O 1
ATOM 5283 N N . LEU A 1 673 ? -3.601 36.459 -13.646 1.00 94.44 673 LEU A N 1
ATOM 5284 C CA . LEU A 1 673 ? -4.368 35.475 -12.880 1.00 94.44 673 LEU A CA 1
ATOM 5285 C C . LEU A 1 673 ? -3.407 34.633 -12.035 1.00 94.44 673 LEU A C 1
ATOM 5287 O O . LEU A 1 673 ? -2.667 33.794 -12.567 1.00 94.44 673 LEU A O 1
ATOM 5291 N N . ALA A 1 674 ? -3.386 34.870 -10.723 1.00 92.75 674 ALA A N 1
ATOM 5292 C CA . ALA A 1 674 ? -2.444 34.221 -9.818 1.00 92.75 674 ALA A CA 1
ATOM 5293 C C . ALA A 1 674 ? -3.090 33.068 -9.040 1.00 92.75 674 ALA A C 1
ATOM 5295 O O . ALA A 1 674 ? -4.103 33.241 -8.369 1.00 92.75 674 ALA A O 1
ATOM 5296 N N . PHE A 1 675 ? -2.459 31.896 -9.097 1.00 92.94 675 PHE A N 1
ATOM 5297 C CA . PHE A 1 675 ? -2.920 30.664 -8.455 1.00 92.94 675 PHE A CA 1
ATOM 5298 C C . PHE A 1 675 ? -1.914 30.233 -7.376 1.00 92.94 675 PHE A C 1
ATOM 5300 O O . PHE A 1 675 ? -0.844 29.713 -7.724 1.00 92.94 675 PHE A O 1
ATOM 5307 N N . PRO A 1 676 ? -2.200 30.453 -6.080 1.00 91.88 676 PRO A N 1
ATOM 5308 C CA . PRO A 1 676 ? -1.347 29.997 -4.983 1.00 91.88 676 PRO A CA 1
ATOM 5309 C C . PRO A 1 676 ? -1.140 28.484 -5.050 1.00 91.88 676 PRO A C 1
ATOM 5311 O O . PRO A 1 676 ? -2.079 27.749 -5.332 1.00 91.88 676 PRO A O 1
ATOM 5314 N N . CYS A 1 677 ? 0.078 27.991 -4.831 1.00 85.94 677 CYS A N 1
ATOM 5315 C CA . CYS A 1 677 ? 0.409 26.587 -5.069 1.00 85.94 677 CYS A CA 1
ATOM 5316 C C . CYS A 1 677 ? 1.355 26.023 -4.008 1.00 85.94 677 CYS A C 1
ATOM 5318 O O . CYS A 1 677 ? 2.520 26.406 -3.921 1.00 85.94 677 CYS A O 1
ATOM 5320 N N . ASN A 1 678 ? 0.893 25.006 -3.275 1.00 85.88 678 ASN A N 1
ATOM 5321 C CA . ASN A 1 678 ? 1.697 24.370 -2.223 1.00 85.88 678 ASN A CA 1
ATOM 5322 C C . ASN A 1 678 ? 2.436 23.092 -2.673 1.00 85.88 678 ASN A C 1
ATOM 5324 O O . ASN A 1 678 ? 3.017 22.375 -1.861 1.00 85.88 678 ASN A O 1
ATOM 5328 N N . GLN A 1 679 ? 2.419 22.772 -3.972 1.00 79.69 679 GLN A N 1
ATOM 5329 C CA . GLN A 1 679 ? 3.047 21.556 -4.514 1.00 79.69 679 GLN A CA 1
ATOM 5330 C C . GLN A 1 679 ? 4.581 21.579 -4.536 1.00 79.69 679 GLN A C 1
ATOM 5332 O O . GLN A 1 679 ? 5.202 20.530 -4.702 1.00 79.69 679 GLN A O 1
ATOM 5337 N N . PHE A 1 680 ? 5.209 22.742 -4.359 1.00 80.62 680 PHE A N 1
ATOM 5338 C CA . PHE A 1 680 ? 6.660 22.893 -4.460 1.00 80.62 680 PHE A CA 1
ATOM 5339 C C . PHE A 1 680 ? 7.252 23.246 -3.096 1.00 80.62 680 PHE A C 1
ATOM 5341 O O . PHE A 1 680 ? 7.116 24.373 -2.623 1.00 80.62 680 PHE A O 1
ATOM 5348 N N . ALA A 1 681 ? 7.890 22.251 -2.470 1.00 78.25 681 ALA A N 1
ATOM 5349 C CA . ALA A 1 681 ? 8.580 22.355 -1.180 1.00 78.25 681 ALA A CA 1
ATOM 5350 C C . ALA A 1 681 ? 7.736 22.932 -0.020 1.00 78.25 681 ALA A C 1
ATOM 5352 O O . ALA A 1 681 ? 8.298 23.492 0.915 1.00 78.25 681 ALA A O 1
ATOM 5353 N N . GLY A 1 682 ? 6.402 22.812 -0.074 1.00 76.62 682 GLY A N 1
ATOM 5354 C CA . GLY A 1 682 ? 5.521 23.301 0.993 1.00 76.62 682 GLY A CA 1
ATOM 5355 C C . GLY A 1 682 ? 5.546 24.826 1.181 1.00 76.62 682 GLY A C 1
ATOM 5356 O O . GLY A 1 682 ? 5.291 25.305 2.279 1.00 76.62 682 GLY A O 1
ATOM 5357 N N . GLN A 1 683 ? 5.902 25.585 0.137 1.00 81.62 683 GLN A N 1
ATOM 5358 C CA . GLN A 1 683 ? 6.187 27.027 0.213 1.00 81.62 683 GLN A CA 1
ATOM 5359 C C . GLN A 1 683 ? 4.948 27.939 0.197 1.00 81.62 683 GLN A C 1
ATOM 5361 O O . GLN A 1 683 ? 5.089 29.160 0.146 1.00 81.62 683 GLN A O 1
ATOM 5366 N N . GLU A 1 684 ? 3.744 27.376 0.230 1.00 84.50 684 GLU A N 1
ATOM 5367 C CA . GLU A 1 684 ? 2.492 28.119 0.379 1.00 84.50 684 GLU A CA 1
ATOM 5368 C C . GLU A 1 684 ? 1.628 27.431 1.450 1.00 84.50 684 GLU A C 1
ATOM 5370 O O . GLU A 1 684 ? 0.608 26.824 1.125 1.00 84.50 684 GLU A O 1
ATOM 5375 N N . PRO A 1 685 ? 2.056 27.400 2.727 1.00 77.44 685 PRO A N 1
ATOM 5376 C CA . PRO A 1 685 ? 1.403 26.579 3.745 1.00 77.44 685 PRO A CA 1
ATOM 5377 C C . PRO A 1 685 ? 0.057 27.143 4.225 1.00 77.44 685 PRO A C 1
ATOM 5379 O O . PRO A 1 685 ? -0.796 26.344 4.603 1.00 77.44 685 PRO A O 1
ATOM 5382 N N . GLY A 1 686 ? -0.164 28.461 4.148 1.00 79.81 686 GLY A N 1
ATOM 5383 C CA . GLY A 1 686 ? -1.351 29.120 4.714 1.00 79.81 686 GLY A CA 1
ATOM 5384 C C . GLY A 1 686 ? -2.677 28.778 4.025 1.00 79.81 686 GLY A C 1
ATOM 5385 O O . GLY A 1 686 ? -2.684 28.280 2.895 1.00 79.81 686 GLY A O 1
ATOM 5386 N N . ASN A 1 687 ? -3.801 29.002 4.706 1.00 82.62 687 ASN A N 1
ATOM 5387 C CA . ASN A 1 687 ? -5.149 28.920 4.110 1.00 82.62 687 ASN A CA 1
ATOM 5388 C C . ASN A 1 687 ? -5.430 30.131 3.193 1.00 82.62 687 ASN A C 1
ATOM 5390 O O . ASN A 1 687 ? -4.587 31.016 3.052 1.00 82.62 687 ASN A O 1
ATOM 5394 N N . ASN A 1 688 ? -6.579 30.154 2.515 1.00 84.12 688 ASN A N 1
ATOM 5395 C CA . ASN A 1 688 ? -6.893 31.218 1.559 1.00 84.12 688 ASN A CA 1
ATOM 5396 C C . ASN A 1 688 ? -6.963 32.600 2.219 1.00 84.12 688 ASN A C 1
ATOM 5398 O O . ASN A 1 688 ? -6.513 33.578 1.628 1.00 84.12 688 ASN A O 1
ATOM 5402 N N . GLU A 1 689 ? -7.465 32.679 3.449 1.00 84.75 689 GLU A N 1
ATOM 5403 C CA . GLU A 1 689 ? -7.560 33.912 4.224 1.00 84.75 689 GLU A CA 1
ATOM 5404 C C . GLU A 1 689 ? -6.163 34.462 4.555 1.00 84.75 689 GLU A C 1
ATOM 5406 O O . GLU A 1 689 ? -5.872 35.629 4.294 1.00 84.75 689 GLU A O 1
ATOM 5411 N N . GLU A 1 690 ? -5.263 33.602 5.036 1.00 83.50 690 GLU A N 1
ATOM 5412 C CA . GLU A 1 690 ? -3.865 33.932 5.330 1.00 83.50 690 GLU A CA 1
ATOM 5413 C C . GLU A 1 690 ? -3.087 34.304 4.061 1.00 83.50 690 GLU A C 1
ATOM 5415 O O . GLU A 1 690 ? -2.292 35.246 4.067 1.00 83.50 690 GLU A O 1
ATOM 5420 N N . ILE A 1 691 ? -3.310 33.586 2.955 1.00 86.50 691 ILE A N 1
ATOM 5421 C CA . ILE A 1 691 ? -2.685 33.897 1.663 1.00 86.50 691 ILE A CA 1
ATOM 5422 C C . ILE A 1 691 ? -3.167 35.262 1.176 1.00 86.50 691 ILE A C 1
ATOM 5424 O O . ILE A 1 691 ? -2.344 36.079 0.765 1.00 86.50 691 ILE A O 1
ATOM 5428 N N . GLN A 1 692 ? -4.472 35.536 1.246 1.00 84.38 692 GLN A N 1
ATOM 5429 C CA . GLN A 1 692 ? -5.031 36.826 0.854 1.00 84.38 692 GLN A CA 1
ATOM 5430 C C . GLN A 1 692 ? -4.438 37.953 1.701 1.00 84.38 692 GLN A C 1
ATOM 5432 O O . GLN A 1 692 ? -4.008 38.968 1.153 1.00 84.38 692 GLN A O 1
ATOM 5437 N N . GLU A 1 693 ? -4.345 37.767 3.017 1.00 82.25 693 GLU A N 1
ATOM 5438 C CA . GLU A 1 693 ? -3.746 38.750 3.913 1.00 82.25 693 GLU A CA 1
ATOM 5439 C C . GLU A 1 693 ? -2.277 39.007 3.557 1.00 82.25 693 GLU A C 1
ATOM 5441 O O . GLU A 1 693 ? -1.891 40.156 3.344 1.00 82.25 693 GLU A O 1
ATOM 5446 N N . VAL A 1 694 ? -1.456 37.965 3.404 1.00 83.25 694 VAL A N 1
ATOM 5447 C CA . VAL A 1 694 ? -0.029 38.102 3.067 1.00 83.25 694 VAL A CA 1
ATOM 5448 C C . VAL A 1 694 ? 0.170 38.748 1.693 1.00 83.25 694 VAL A C 1
ATOM 5450 O O . VAL A 1 694 ? 1.009 39.641 1.537 1.00 83.25 694 VAL A O 1
ATOM 5453 N N . VAL A 1 695 ? -0.596 38.331 0.687 1.00 82.50 695 VAL A N 1
ATOM 5454 C CA . VAL A 1 695 ? -0.445 38.815 -0.688 1.00 82.50 695 VAL A CA 1
ATOM 5455 C C . VAL A 1 695 ? -0.925 40.264 -0.829 1.00 82.50 695 VAL A C 1
ATOM 5457 O O . VAL A 1 695 ? -0.223 41.082 -1.430 1.00 82.50 695 VAL A O 1
ATOM 5460 N N . CYS A 1 696 ? -2.055 40.626 -0.218 1.00 77.31 696 CYS A N 1
ATOM 5461 C CA . CYS A 1 696 ? -2.593 41.984 -0.297 1.00 77.31 696 CYS A CA 1
ATOM 5462 C C . CYS A 1 696 ? -1.845 42.973 0.613 1.00 77.31 696 CYS A C 1
ATOM 5464 O O . CYS A 1 696 ? -1.544 44.084 0.181 1.00 77.31 696 CYS A O 1
ATOM 5466 N N . THR A 1 697 ? -1.500 42.599 1.850 1.00 77.19 697 THR A N 1
ATOM 5467 C CA . THR A 1 697 ? -0.892 43.546 2.809 1.00 77.19 697 THR A CA 1
ATOM 5468 C C . THR A 1 697 ? 0.620 43.674 2.635 1.00 77.19 697 THR A C 1
ATOM 5470 O O . THR A 1 697 ? 1.156 44.782 2.571 1.00 77.19 697 THR A O 1
ATOM 5473 N N . ARG A 1 698 ? 1.331 42.546 2.528 1.00 78.31 698 ARG A N 1
ATOM 5474 C CA . ARG A 1 698 ? 2.799 42.512 2.522 1.00 78.31 698 ARG A CA 1
ATOM 5475 C C . ARG A 1 698 ? 3.377 42.590 1.112 1.00 78.31 698 ARG A C 1
ATOM 5477 O O . ARG A 1 698 ? 4.421 43.215 0.931 1.00 78.31 698 ARG A O 1
ATOM 5484 N N . LEU A 1 699 ? 2.728 41.962 0.130 1.00 80.69 699 LEU A N 1
ATOM 5485 C CA . LEU A 1 699 ? 3.203 41.913 -1.261 1.00 80.69 699 LEU A CA 1
ATOM 5486 C C . LEU A 1 699 ? 2.490 42.910 -2.191 1.00 80.69 699 LEU A C 1
ATOM 5488 O O . LEU A 1 699 ? 2.937 43.081 -3.323 1.00 80.69 699 LEU A O 1
ATOM 5492 N N . LYS A 1 700 ? 1.454 43.612 -1.701 1.00 82.75 700 LYS A N 1
ATOM 5493 C CA . LYS A 1 700 ? 0.715 44.683 -2.398 1.00 82.75 700 LYS A CA 1
ATOM 5494 C C . LYS A 1 700 ? 0.212 44.293 -3.796 1.00 82.75 700 LYS A C 1
ATOM 5496 O O . LYS A 1 700 ? 0.279 45.104 -4.714 1.00 82.75 700 LYS A O 1
ATOM 5501 N N . ALA A 1 701 ? -0.226 43.049 -3.982 1.00 84.06 701 ALA A N 1
ATOM 5502 C CA . ALA A 1 701 ? -0.779 42.623 -5.265 1.00 84.06 701 ALA A CA 1
ATOM 5503 C C . ALA A 1 701 ? -2.207 43.161 -5.457 1.00 84.06 701 ALA A C 1
ATOM 5505 O O . ALA A 1 701 ? -3.067 42.939 -4.604 1.00 84.06 701 ALA A O 1
ATOM 5506 N N . GLU A 1 702 ? -2.450 43.843 -6.580 1.00 84.25 702 GLU A N 1
ATOM 5507 C CA . GLU A 1 702 ? -3.773 44.366 -6.973 1.00 84.25 702 GLU A CA 1
ATOM 5508 C C . GLU A 1 702 ? -4.497 43.487 -8.009 1.00 84.25 702 GLU A C 1
ATOM 5510 O O . GLU A 1 702 ? -5.660 43.732 -8.331 1.00 84.25 702 GLU A O 1
ATOM 5515 N N . PHE A 1 703 ? -3.822 42.472 -8.555 1.00 90.44 703 PHE A N 1
ATOM 5516 C CA . PHE A 1 703 ? -4.397 41.552 -9.536 1.00 90.44 703 PHE A CA 1
ATOM 5517 C C . PHE A 1 703 ? -5.159 40.384 -8.877 1.00 90.44 703 PHE A C 1
ATOM 5519 O O . PHE A 1 703 ? -4.868 40.034 -7.728 1.00 90.44 703 PHE A O 1
ATOM 5526 N N . PRO A 1 704 ? -6.114 39.748 -9.586 1.00 89.56 704 PRO A N 1
ATOM 5527 C CA . PRO A 1 704 ? -6.908 38.640 -9.057 1.00 89.56 704 PRO A CA 1
ATOM 5528 C C . PRO A 1 704 ? -6.079 37.455 -8.536 1.00 89.56 704 PRO A C 1
ATOM 5530 O O . PRO A 1 704 ? -5.251 36.876 -9.250 1.00 89.56 704 PRO A O 1
ATOM 5533 N N . ILE A 1 705 ? -6.367 37.055 -7.292 1.00 88.56 705 ILE A N 1
ATOM 5534 C CA . ILE A 1 705 ? -5.848 35.832 -6.671 1.00 88.56 705 ILE A CA 1
ATOM 5535 C C . ILE A 1 705 ? -6.969 34.793 -6.609 1.00 88.56 705 ILE A C 1
ATOM 5537 O O . ILE A 1 705 ? -8.082 35.079 -6.160 1.00 88.56 705 ILE A O 1
ATOM 5541 N N . PHE A 1 706 ? -6.658 33.586 -7.063 1.00 90.12 706 PHE A N 1
ATOM 5542 C CA . PHE A 1 706 ? -7.587 32.466 -7.140 1.00 90.12 706 PHE A CA 1
ATOM 5543 C C . PHE A 1 706 ? -7.384 31.482 -5.989 1.00 90.12 706 PHE A C 1
ATOM 5545 O O . PHE A 1 706 ? -6.431 31.590 -5.215 1.00 90.12 706 PHE A O 1
ATOM 5552 N N . ASP A 1 707 ? -8.302 30.528 -5.886 1.00 84.19 707 ASP A N 1
ATOM 5553 C CA . ASP A 1 707 ? -8.269 29.462 -4.894 1.00 84.19 707 ASP A CA 1
ATOM 5554 C C . ASP A 1 707 ? -6.950 28.678 -4.953 1.00 84.19 707 ASP A C 1
ATOM 5556 O O . ASP A 1 707 ? -6.332 28.486 -6.012 1.00 84.19 707 ASP A O 1
ATOM 5560 N N . LYS A 1 708 ? -6.498 28.234 -3.783 1.00 80.69 708 LYS A N 1
ATOM 5561 C CA . LYS A 1 708 ? -5.212 27.574 -3.620 1.00 80.69 708 LYS A CA 1
ATOM 5562 C C . LYS A 1 708 ? -5.203 26.213 -4.311 1.00 80.69 708 LYS A C 1
ATOM 5564 O O . LYS A 1 708 ? -6.003 25.321 -4.046 1.00 80.69 708 LYS A O 1
ATOM 5569 N N . VAL A 1 709 ? -4.171 26.004 -5.117 1.00 73.12 709 VAL A N 1
ATOM 5570 C CA . VAL A 1 709 ? -3.801 24.721 -5.703 1.00 73.12 709 VAL A CA 1
ATOM 5571 C C . VAL A 1 709 ? -3.051 23.897 -4.643 1.00 73.12 709 VAL A C 1
ATOM 5573 O O . VAL A 1 709 ? -1.912 24.195 -4.259 1.00 73.12 709 VAL A O 1
ATOM 5576 N N . ILE A 1 710 ? -3.703 22.862 -4.120 1.00 55.84 710 ILE A N 1
ATOM 5577 C CA . ILE A 1 710 ? -3.208 22.037 -3.012 1.00 55.84 710 ILE A CA 1
ATOM 5578 C C . ILE A 1 710 ? -2.412 20.846 -3.562 1.00 55.84 710 ILE A C 1
ATOM 5580 O O . ILE A 1 710 ? -2.735 20.281 -4.596 1.00 55.84 710 ILE A O 1
ATOM 5584 N N . SER A 1 711 ? -1.357 20.440 -2.854 1.00 38.62 711 SER A N 1
ATOM 5585 C CA . SER A 1 711 ? -0.645 19.182 -3.106 1.00 38.62 711 SER A CA 1
ATOM 5586 C C . SER A 1 711 ? -1.382 18.002 -2.481 1.00 38.62 711 SER A C 1
ATOM 5588 O O . SER A 1 711 ? -1.627 18.023 -1.274 1.00 38.62 711 SER A O 1
ATOM 5590 N N . ALA A 1 712 ? -1.649 16.932 -3.239 1.00 36.06 712 ALA A N 1
ATOM 5591 C CA . ALA A 1 712 ? -2.228 15.689 -2.715 1.00 36.06 712 ALA A CA 1
ATOM 5592 C C . ALA A 1 712 ? -1.323 14.951 -1.709 1.00 36.06 712 ALA A C 1
ATOM 5594 O O . ALA A 1 712 ? -1.710 13.909 -1.188 1.00 36.06 712 ALA A O 1
ATOM 5595 N N . ASN A 1 713 ? -0.151 15.496 -1.372 1.00 33.38 713 ASN A N 1
ATOM 5596 C CA . ASN A 1 713 ? 0.669 14.980 -0.278 1.00 33.38 713 ASN A CA 1
ATOM 5597 C C . ASN A 1 713 ? 0.153 15.384 1.116 1.00 33.38 713 ASN A C 1
ATOM 5599 O O . ASN A 1 713 ? 0.757 14.984 2.105 1.00 33.38 713 ASN A O 1
ATOM 5603 N N . HIS A 1 714 ? -0.935 16.159 1.219 1.00 31.75 714 HIS A N 1
ATOM 5604 C CA . HIS A 1 714 ? -1.472 16.592 2.516 1.00 31.75 714 HIS A CA 1
ATOM 5605 C C . HIS A 1 714 ? -3.007 16.583 2.623 1.00 31.75 714 HIS A C 1
ATOM 5607 O O . HIS A 1 714 ? -3.577 17.353 3.390 1.00 31.75 714 HIS A O 1
ATOM 5613 N N . ILE A 1 715 ? -3.682 15.702 1.874 1.00 27.83 715 ILE A N 1
ATOM 5614 C CA . ILE A 1 715 ? -5.089 15.344 2.120 1.00 27.83 715 ILE A CA 1
ATOM 5615 C C . ILE A 1 715 ? -5.187 13.818 2.101 1.00 27.83 715 ILE A C 1
ATOM 5617 O O . ILE A 1 715 ? -5.619 13.178 1.143 1.00 27.83 715 ILE A O 1
ATOM 5621 N N . VAL A 1 716 ? -4.727 13.221 3.196 1.00 32.94 716 VAL A N 1
ATOM 5622 C CA . VAL A 1 716 ? -5.334 11.984 3.680 1.00 32.94 716 VAL A CA 1
ATOM 5623 C C . VAL A 1 716 ? -6.717 12.400 4.186 1.00 32.94 716 VAL A C 1
ATOM 5625 O O . VAL A 1 716 ? -6.837 13.445 4.812 1.00 32.94 716 VAL A O 1
ATOM 5628 N N . ILE A 1 717 ? -7.747 11.592 3.932 1.00 32.19 717 ILE A N 1
ATOM 5629 C CA . ILE A 1 717 ? -9.171 11.843 4.234 1.00 32.19 717 ILE A CA 1
ATOM 5630 C C . ILE A 1 717 ? -9.904 12.613 3.116 1.00 32.19 717 ILE A C 1
ATOM 5632 O O . ILE A 1 717 ? -9.914 13.831 3.078 1.00 32.19 717 ILE A O 1
ATOM 5636 N N . HIS A 1 718 ? -10.536 11.848 2.215 1.00 32.28 718 HIS A N 1
ATOM 5637 C CA . HIS A 1 718 ? -11.892 12.054 1.643 1.00 32.28 718 HIS A CA 1
ATOM 5638 C C . HIS A 1 718 ? -12.142 11.262 0.336 1.00 32.28 718 HIS A C 1
ATOM 5640 O O . HIS A 1 718 ? -13.101 11.524 -0.381 1.00 32.28 718 HIS A O 1
ATOM 5646 N N . LYS A 1 719 ? -11.395 10.177 0.063 1.00 31.53 719 LYS A N 1
ATOM 5647 C CA . LYS A 1 719 ? -11.858 9.139 -0.890 1.00 31.53 719 LYS A CA 1
ATOM 5648 C C . LYS A 1 719 ? -13.114 8.383 -0.416 1.00 31.53 719 LYS A C 1
ATOM 5650 O O . LYS A 1 719 ? -13.796 7.788 -1.239 1.00 31.53 719 LYS A O 1
ATOM 5655 N N . CYS A 1 720 ? -13.461 8.447 0.873 1.00 34.03 720 CYS A N 1
ATOM 5656 C CA . CYS A 1 720 ? -14.682 7.832 1.410 1.00 34.03 720 CYS A CA 1
ATOM 5657 C C . CYS A 1 720 ? -15.969 8.619 1.091 1.00 34.03 720 CYS A C 1
ATOM 5659 O O . CYS A 1 720 ? -17.048 8.041 1.136 1.00 34.03 720 CYS A O 1
ATOM 5661 N N . PHE A 1 721 ? -15.893 9.911 0.749 1.00 30.00 721 PHE A N 1
ATOM 5662 C CA . PHE A 1 721 ? -17.103 10.730 0.548 1.00 30.00 721 PHE A CA 1
ATOM 5663 C C . PHE A 1 721 ? -17.739 10.536 -0.832 1.00 30.00 721 PHE A C 1
ATOM 5665 O O . PHE A 1 721 ? -18.952 10.652 -0.973 1.00 30.00 721 PHE A O 1
ATOM 5672 N N . LEU A 1 722 ? -16.935 10.167 -1.836 1.00 30.08 722 LEU A N 1
ATOM 5673 C CA . LEU A 1 722 ? -17.435 9.883 -3.184 1.00 30.08 722 LEU A CA 1
ATOM 5674 C C . LEU A 1 722 ? -18.270 8.589 -3.232 1.00 30.08 722 LEU A C 1
ATOM 5676 O O . LEU A 1 722 ? -19.148 8.465 -4.076 1.00 30.08 722 LEU A O 1
ATOM 5680 N N . ILE A 1 723 ? -18.033 7.653 -2.304 1.00 39.19 723 ILE A N 1
ATOM 5681 C CA . ILE A 1 723 ? -18.806 6.406 -2.185 1.00 39.19 723 ILE A CA 1
ATOM 5682 C C . ILE A 1 723 ? -20.115 6.660 -1.419 1.00 39.19 723 ILE A C 1
ATOM 5684 O O . ILE A 1 723 ? -21.169 6.210 -1.852 1.00 39.19 723 ILE A O 1
ATOM 5688 N N . PHE A 1 724 ? -20.086 7.488 -0.368 1.00 31.83 724 PHE A N 1
ATOM 5689 C CA . PHE A 1 724 ? -21.283 7.802 0.424 1.00 31.83 724 PHE A CA 1
ATOM 5690 C C . PHE A 1 724 ? -22.328 8.638 -0.349 1.00 31.83 724 PHE A C 1
ATOM 5692 O O . PHE A 1 724 ? -23.530 8.481 -0.147 1.00 31.83 724 PHE A O 1
ATOM 5699 N N . TYR A 1 725 ? -21.897 9.501 -1.281 1.00 32.53 725 TYR A N 1
ATOM 5700 C CA . TYR A 1 725 ? -22.811 10.316 -2.099 1.00 32.53 725 TYR A CA 1
ATOM 5701 C C . TYR A 1 725 ? -23.465 9.529 -3.257 1.00 32.53 725 TYR A C 1
ATOM 5703 O O . TYR A 1 725 ? -24.589 9.836 -3.662 1.00 32.53 725 TYR A O 1
ATOM 5711 N N . LEU A 1 726 ? -22.805 8.476 -3.760 1.00 36.91 726 LEU A N 1
ATOM 5712 C CA . LEU A 1 726 ? -23.381 7.550 -4.748 1.00 36.91 726 LEU A CA 1
ATOM 5713 C C . LEU A 1 726 ? -24.405 6.584 -4.123 1.00 36.91 726 LEU A C 1
ATOM 5715 O O . LEU A 1 726 ? -25.330 6.152 -4.806 1.00 36.91 726 LEU A O 1
ATOM 5719 N N . GLU A 1 727 ? -24.297 6.299 -2.823 1.00 38.75 727 GLU A N 1
ATOM 5720 C CA . GLU A 1 727 ? -25.269 5.461 -2.107 1.00 38.75 727 GLU A CA 1
ATOM 5721 C C . GLU A 1 727 ? -26.531 6.233 -1.678 1.00 38.75 727 GLU A C 1
ATOM 5723 O O . GLU A 1 727 ? -27.633 5.693 -1.779 1.00 38.75 727 GLU A O 1
ATOM 5728 N N . LEU A 1 728 ? -26.433 7.517 -1.299 1.00 34.12 728 LEU A N 1
ATOM 5729 C CA . LEU A 1 728 ? -27.623 8.313 -0.941 1.00 34.12 728 LEU A CA 1
ATOM 5730 C C . LEU A 1 728 ? -28.458 8.783 -2.145 1.00 34.12 728 LEU A C 1
ATOM 5732 O O . LEU A 1 728 ? -29.671 8.956 -2.016 1.00 34.12 728 LEU A O 1
ATOM 5736 N N . SER A 1 729 ? -27.850 8.945 -3.323 1.00 36.94 729 SER A N 1
ATOM 5737 C CA . SER A 1 729 ? -28.565 9.314 -4.558 1.00 36.94 729 SER A CA 1
ATOM 5738 C C . SER A 1 729 ? -29.471 8.193 -5.093 1.00 36.94 729 SER A C 1
ATOM 5740 O O . SER A 1 729 ? -30.352 8.452 -5.911 1.00 36.94 729 SER A O 1
ATOM 5742 N N . CYS A 1 730 ? -29.334 6.972 -4.565 1.00 41.44 730 CYS A N 1
ATOM 5743 C CA . CYS A 1 730 ? -30.215 5.842 -4.864 1.00 41.44 730 CYS A CA 1
ATOM 5744 C C 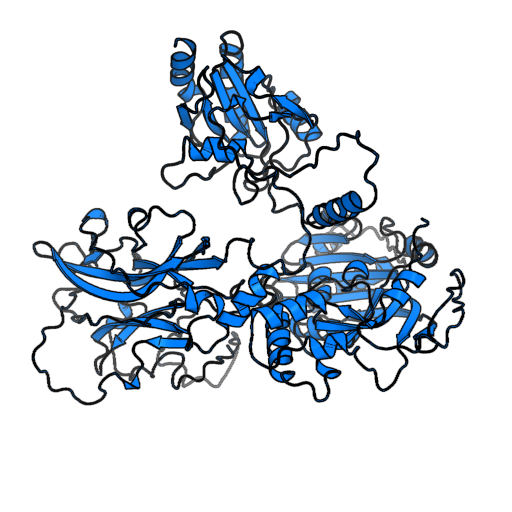. CYS A 1 730 ? -31.426 5.723 -3.912 1.00 41.44 730 CYS A C 1
ATOM 5746 O O . CYS A 1 730 ? -32.302 4.899 -4.164 1.00 41.44 730 CYS A O 1
ATOM 5748 N N . LEU A 1 731 ? -31.504 6.524 -2.838 1.00 39.22 731 LEU A N 1
ATOM 5749 C CA . LEU A 1 731 ? -32.508 6.359 -1.773 1.00 39.22 731 LEU A CA 1
ATOM 5750 C C . LEU A 1 731 ? -33.656 7.391 -1.778 1.00 39.22 731 LEU A C 1
ATOM 5752 O O . LEU A 1 731 ? -34.679 7.120 -1.156 1.00 39.22 731 LEU A O 1
ATOM 5756 N N . PHE A 1 732 ? -33.564 8.519 -2.504 1.00 36.50 732 PHE A N 1
ATOM 5757 C CA . PHE A 1 732 ? -34.651 9.520 -2.585 1.00 36.50 732 PHE A CA 1
ATOM 5758 C C . PHE A 1 732 ? -34.724 10.235 -3.957 1.00 36.50 732 PHE A C 1
ATOM 5760 O O . PHE A 1 732 ? -33.970 11.179 -4.188 1.00 36.50 732 PHE A O 1
ATOM 5767 N N . PRO A 1 733 ? -35.653 9.867 -4.869 1.00 34.81 733 PRO A N 1
ATOM 5768 C CA . PRO A 1 733 ? -35.735 10.462 -6.213 1.00 34.81 733 PRO A CA 1
ATOM 5769 C C . PRO A 1 733 ? -36.413 11.844 -6.308 1.00 34.81 733 PRO A C 1
ATOM 5771 O O . PRO A 1 733 ? -36.583 12.342 -7.418 1.00 34.81 733 PRO A O 1
ATOM 5774 N N . SER A 1 734 ? -36.862 12.464 -5.208 1.00 31.05 734 SER A N 1
ATOM 5775 C CA . SER A 1 734 ? -37.816 13.590 -5.282 1.00 31.05 734 SER A CA 1
ATOM 5776 C C . SER A 1 734 ? -37.389 14.908 -4.629 1.00 31.05 734 SER A C 1
ATOM 5778 O O . SER A 1 734 ? -38.252 15.738 -4.356 1.00 31.05 734 SER A O 1
ATOM 5780 N N . VAL A 1 735 ? -36.099 15.158 -4.397 1.00 28.16 735 VAL A N 1
ATOM 5781 C CA . VAL A 1 735 ? -35.641 16.496 -3.979 1.00 28.16 735 VAL A CA 1
ATOM 5782 C C . VAL A 1 735 ? -34.466 16.927 -4.845 1.00 28.16 735 VAL A C 1
ATOM 5784 O O . VAL A 1 735 ? -33.302 16.785 -4.487 1.00 28.16 735 VAL A O 1
ATOM 5787 N N . TYR A 1 736 ? -34.789 17.461 -6.021 1.00 32.34 736 TYR A N 1
ATOM 5788 C CA . TYR A 1 736 ? -33.883 18.372 -6.704 1.00 32.34 736 TYR A CA 1
ATOM 5789 C C . TYR A 1 736 ? -33.860 19.709 -5.956 1.00 32.34 736 TYR A C 1
ATOM 5791 O O . TYR A 1 736 ? -34.910 20.215 -5.562 1.00 32.34 736 TYR A O 1
ATOM 5799 N N . CYS A 1 737 ? -32.654 20.277 -5.876 1.00 27.41 737 CYS A N 1
ATOM 5800 C CA . CYS A 1 737 ? -32.304 21.665 -5.550 1.00 27.41 737 CYS A CA 1
ATOM 5801 C C . CYS A 1 737 ? -31.602 21.853 -4.195 1.00 27.41 737 CYS A C 1
ATOM 5803 O O . CYS A 1 737 ? -32.132 22.464 -3.276 1.00 27.41 737 CYS A O 1
ATOM 5805 N N . PHE A 1 738 ? -30.358 21.380 -4.099 1.00 25.86 738 PHE A N 1
ATOM 5806 C CA . PHE A 1 738 ? -29.332 22.081 -3.326 1.00 25.86 738 PHE A CA 1
ATOM 5807 C C . PHE A 1 738 ? -27.993 21.942 -4.057 1.00 25.86 738 PHE A C 1
ATOM 5809 O O . PHE A 1 738 ? -27.420 20.857 -4.143 1.00 25.86 738 PHE A O 1
ATOM 5816 N N . SER A 1 739 ? -27.526 23.044 -4.643 1.00 35.19 739 SER A N 1
ATOM 5817 C CA . SER A 1 739 ? -26.188 23.173 -5.215 1.00 35.19 739 SER A CA 1
ATOM 5818 C C . SER A 1 739 ? -25.148 22.914 -4.126 1.00 35.19 739 SER A C 1
ATOM 5820 O O . SER A 1 739 ? -25.021 23.718 -3.206 1.00 35.19 739 SER A O 1
ATOM 5822 N N . ILE A 1 740 ? -24.399 21.812 -4.208 1.00 27.92 740 ILE A N 1
ATOM 5823 C CA . ILE A 1 740 ? -23.230 21.586 -3.348 1.00 27.92 740 ILE A CA 1
ATOM 5824 C C . ILE A 1 740 ? -22.042 21.189 -4.225 1.00 27.92 740 ILE A C 1
ATOM 5826 O O . ILE A 1 740 ? -21.889 20.051 -4.663 1.00 27.92 740 ILE A O 1
ATOM 5830 N N . LEU A 1 741 ? -21.213 22.200 -4.474 1.00 27.62 741 LEU A N 1
ATOM 5831 C CA . LEU A 1 741 ? -19.846 22.137 -4.976 1.00 27.62 741 LEU A CA 1
ATOM 5832 C C . LEU A 1 741 ? -19.013 21.123 -4.173 1.00 27.62 741 LEU A C 1
ATOM 5834 O O . LEU A 1 741 ? -18.729 21.331 -2.994 1.00 27.62 741 LEU A O 1
ATOM 5838 N N . VAL A 1 742 ? -18.594 20.033 -4.818 1.00 25.06 742 VAL A N 1
ATOM 5839 C CA . VAL A 1 742 ? -17.587 19.109 -4.279 1.00 25.06 742 VAL A CA 1
ATOM 5840 C C . VAL A 1 742 ? -16.205 19.734 -4.486 1.00 25.06 742 VAL A C 1
ATOM 5842 O O . VAL A 1 742 ? -15.750 19.912 -5.614 1.00 25.06 742 VAL A O 1
ATOM 5845 N N . TRP A 1 743 ? -15.539 20.069 -3.382 1.00 31.20 743 TRP A N 1
ATOM 5846 C CA . TRP A 1 743 ? -14.206 20.669 -3.347 1.00 31.20 743 TRP A CA 1
ATOM 5847 C C . TRP A 1 743 ? -13.133 19.617 -3.647 1.00 31.20 743 TRP A C 1
ATOM 5849 O O . TRP A 1 743 ? -12.663 18.901 -2.762 1.00 31.20 743 TRP A O 1
ATOM 5859 N N . ILE A 1 744 ? -12.756 19.495 -4.919 1.00 31.11 744 ILE A N 1
ATOM 5860 C CA . ILE A 1 744 ? -11.573 18.739 -5.331 1.00 31.11 744 ILE A CA 1
ATOM 5861 C C . ILE A 1 744 ? -10.366 19.658 -5.161 1.00 31.11 744 ILE A C 1
ATOM 5863 O O . ILE A 1 744 ? -10.266 20.681 -5.828 1.00 31.11 744 ILE A O 1
ATOM 5867 N N . ALA A 1 745 ? -9.439 19.267 -4.289 1.00 43.66 745 ALA A N 1
ATOM 5868 C CA . ALA A 1 745 ? -8.116 19.867 -4.207 1.00 43.66 745 ALA A CA 1
ATOM 5869 C C . ALA A 1 745 ? -7.437 19.823 -5.585 1.00 43.66 745 ALA A C 1
ATOM 5871 O O . ALA A 1 745 ? -7.144 18.755 -6.127 1.00 43.66 745 ALA A O 1
ATOM 5872 N N . VAL A 1 746 ? -7.241 21.004 -6.158 1.00 56.12 746 VAL A N 1
ATOM 5873 C CA . VAL A 1 746 ? -6.720 21.199 -7.506 1.00 56.12 746 VAL A CA 1
ATOM 5874 C C . VAL A 1 746 ? -5.191 21.131 -7.467 1.00 56.12 746 VAL A C 1
ATOM 5876 O O . VAL A 1 746 ? -4.597 21.774 -6.613 1.00 56.12 746 VAL A O 1
ATOM 5879 N N . GLU A 1 747 ? -4.543 20.384 -8.373 1.00 72.00 747 GLU A N 1
ATOM 5880 C CA . GLU A 1 747 ? -3.072 20.317 -8.514 1.00 72.00 747 GLU A CA 1
ATOM 5881 C C . GLU A 1 747 ? -2.573 21.032 -9.795 1.00 72.00 747 GLU A C 1
ATOM 5883 O O . GLU A 1 747 ? -3.285 21.080 -10.796 1.00 72.00 747 GLU A O 1
ATOM 5888 N N . VAL A 1 748 ? -1.326 21.525 -9.846 1.00 74.31 748 VAL A N 1
ATOM 5889 C CA . VAL A 1 748 ? -0.666 21.921 -11.114 1.00 74.31 748 VAL A CA 1
ATOM 5890 C C . VAL A 1 748 ? 0.061 20.749 -11.794 1.00 74.31 748 VAL A C 1
ATOM 5892 O O . VAL A 1 748 ? 0.270 20.760 -13.011 1.00 74.31 748 VAL A O 1
ATOM 5895 N N . ASN A 1 749 ? 0.434 19.710 -11.040 1.00 75.50 749 ASN A N 1
ATOM 5896 C CA . ASN A 1 749 ? 1.041 18.466 -11.525 1.00 75.50 749 ASN A CA 1
ATOM 5897 C C . ASN A 1 749 ? 0.462 17.245 -10.811 1.00 75.50 749 ASN A C 1
ATOM 5899 O O . ASN A 1 749 ? 0.245 17.309 -9.610 1.00 75.50 749 ASN A O 1
ATOM 5903 N N . GLY A 1 750 ? 0.343 16.114 -11.516 1.00 73.12 750 GLY A N 1
ATOM 5904 C CA . GLY A 1 750 ? -0.132 14.853 -10.938 1.00 73.12 750 GLY A CA 1
ATOM 5905 C C . GLY A 1 750 ? -1.473 14.393 -11.510 1.00 73.12 750 GLY A C 1
ATOM 5906 O O . GLY A 1 750 ? -2.006 14.992 -12.449 1.00 73.12 750 GLY A O 1
ATOM 5907 N N . LYS A 1 751 ? -2.015 13.301 -10.960 1.00 58.44 751 LYS A N 1
ATOM 5908 C CA . LYS A 1 751 ? -3.276 12.693 -11.426 1.00 58.44 751 LYS A CA 1
ATOM 5909 C C . LYS A 1 751 ? -4.480 13.622 -11.204 1.00 58.44 751 LYS A C 1
ATOM 5911 O O . LYS A 1 751 ? -5.410 13.588 -12.006 1.00 58.44 751 LYS A O 1
ATOM 5916 N N . ASN A 1 752 ? -4.401 14.516 -10.214 1.00 63.94 752 ASN A N 1
ATOM 5917 C CA . ASN A 1 752 ? -5.442 15.491 -9.876 1.00 63.94 752 ASN A CA 1
ATOM 5918 C C . ASN A 1 752 ? -5.149 16.888 -10.460 1.00 63.94 752 ASN A C 1
ATOM 5920 O O . ASN A 1 752 ? -5.645 17.892 -9.951 1.00 63.94 752 ASN A O 1
ATOM 5924 N N . THR A 1 753 ? -4.328 16.974 -11.522 1.00 73.19 753 THR A N 1
ATOM 5925 C CA . THR A 1 753 ? -4.039 18.262 -12.180 1.00 73.19 753 THR A CA 1
ATOM 5926 C C . THR A 1 753 ? -5.350 18.951 -12.589 1.00 73.19 753 THR A C 1
ATOM 5928 O O . THR A 1 753 ? -6.175 18.323 -13.258 1.00 73.19 753 THR A O 1
ATOM 5931 N N . ALA A 1 754 ? -5.496 20.239 -12.263 1.00 76.25 754 ALA A N 1
ATOM 5932 C CA . ALA A 1 754 ? -6.597 21.096 -12.693 1.00 76.25 754 ALA A CA 1
ATOM 5933 C C . ALA A 1 754 ? -6.879 20.935 -14.194 1.00 76.25 754 ALA A C 1
ATOM 5935 O O . ALA A 1 754 ? -5.920 20.960 -14.972 1.00 76.25 754 ALA A O 1
ATOM 5936 N N . PRO A 1 755 ? -8.145 20.870 -14.642 1.00 81.12 755 PRO A N 1
ATOM 5937 C CA . PRO A 1 755 ? -8.476 20.913 -16.068 1.00 81.12 755 PRO A CA 1
ATOM 5938 C C . PRO A 1 755 ? -7.791 22.083 -16.796 1.00 81.12 755 PRO A C 1
ATOM 5940 O O . PRO A 1 755 ? -7.191 21.878 -17.851 1.00 81.12 755 PRO A O 1
ATOM 5943 N N . LEU A 1 756 ? -7.737 23.259 -16.157 1.00 82.81 756 LEU A N 1
ATOM 5944 C CA . LEU A 1 756 ? -6.999 24.425 -16.646 1.00 82.81 756 LEU A CA 1
ATOM 5945 C C . LEU A 1 756 ? -5.499 24.133 -16.843 1.00 82.81 756 LEU A C 1
ATOM 5947 O O . LEU A 1 756 ? -4.961 24.343 -17.924 1.00 82.81 756 LEU A O 1
ATOM 5951 N N . TYR A 1 757 ? -4.803 23.596 -15.836 1.00 83.62 757 TYR A N 1
ATOM 5952 C CA . TYR A 1 757 ? -3.371 23.286 -15.940 1.00 83.62 757 TYR A CA 1
ATOM 5953 C C . TYR A 1 757 ? -3.082 22.101 -16.872 1.00 83.62 757 TYR A C 1
ATOM 5955 O O . TYR A 1 757 ? -2.011 22.065 -17.478 1.00 83.62 757 TYR A O 1
ATOM 5963 N N . LYS A 1 758 ? -4.010 21.147 -17.039 1.00 82.75 758 LYS A N 1
ATOM 5964 C CA . LYS A 1 758 ? -3.924 20.111 -18.084 1.00 82.75 758 LYS A CA 1
ATOM 5965 C C . LYS A 1 758 ? -3.942 20.759 -19.471 1.00 82.75 758 LYS A C 1
ATOM 5967 O O . LYS A 1 758 ? -3.061 20.468 -20.276 1.00 82.75 758 LYS A O 1
ATOM 5972 N N . PHE A 1 759 ? -4.869 21.686 -19.709 1.00 84.69 759 PHE A N 1
ATOM 5973 C CA . PHE A 1 759 ? -4.963 22.441 -20.960 1.00 84.69 759 PHE A CA 1
ATOM 5974 C C . PHE A 1 759 ? -3.726 23.313 -21.222 1.00 84.69 759 PHE A C 1
ATOM 5976 O O . PHE A 1 759 ? -3.132 23.217 -22.296 1.00 84.69 759 PHE A O 1
ATOM 5983 N N . LEU A 1 760 ? -3.274 24.095 -20.234 1.00 84.44 760 LEU A N 1
ATOM 5984 C CA . LEU A 1 760 ? -2.094 24.964 -20.360 1.00 84.44 760 LEU A CA 1
ATOM 5985 C C . LEU A 1 760 ? -0.825 24.162 -20.694 1.00 84.44 760 LEU A C 1
ATOM 5987 O O . LEU A 1 760 ? -0.079 24.516 -21.610 1.00 84.44 760 LEU A O 1
ATOM 5991 N N . LYS A 1 761 ? -0.596 23.045 -19.987 1.00 84.50 761 LYS A N 1
ATOM 5992 C CA . LYS A 1 761 ? 0.553 22.155 -20.222 1.00 84.50 761 LYS A CA 1
ATOM 5993 C C . LYS A 1 761 ? 0.483 21.448 -21.573 1.00 84.50 761 LYS A C 1
ATOM 5995 O O . LYS A 1 761 ? 1.521 21.298 -22.212 1.00 84.50 761 LYS A O 1
ATOM 6000 N N . HIS A 1 762 ? -0.714 21.046 -22.005 1.00 83.38 762 HIS A N 1
ATOM 6001 C CA . HIS A 1 762 ? -0.926 20.425 -23.310 1.00 83.38 762 HIS A CA 1
ATOM 6002 C C . HIS A 1 762 ? -0.656 21.406 -24.458 1.00 83.38 762 HIS A C 1
ATOM 6004 O O . HIS A 1 762 ? 0.023 21.048 -25.416 1.00 83.38 762 HIS A O 1
ATOM 6010 N N . GLN A 1 763 ? -1.133 22.655 -24.364 1.00 79.38 763 GLN A N 1
ATOM 6011 C CA . GLN A 1 763 ? -0.890 23.650 -25.415 1.00 79.38 763 GLN A CA 1
ATOM 6012 C C . GLN A 1 763 ? 0.579 24.092 -25.486 1.00 79.38 763 GLN A C 1
ATOM 6014 O O . GLN A 1 763 ? 1.099 24.295 -26.585 1.00 79.38 763 GLN A O 1
ATOM 6019 N N . LYS A 1 764 ? 1.259 24.243 -24.338 1.00 77.06 764 LYS A N 1
ATOM 6020 C CA . LYS A 1 764 ? 2.672 24.654 -24.267 1.00 77.06 764 LYS A CA 1
ATOM 6021 C C . LYS A 1 764 ? 3.438 23.882 -23.182 1.00 77.06 764 LYS A C 1
ATOM 6023 O O . LYS A 1 764 ? 3.594 24.318 -22.036 1.00 77.06 764 LYS A O 1
ATOM 6028 N N . GLY A 1 765 ? 3.958 22.715 -23.562 1.00 68.31 765 GLY A N 1
ATOM 6029 C CA . GLY A 1 765 ? 4.860 21.904 -22.738 1.00 68.31 765 GLY A CA 1
ATOM 6030 C C . GLY A 1 765 ? 6.277 22.491 -22.636 1.00 68.31 765 GLY A C 1
ATOM 6031 O O . GLY A 1 765 ? 6.686 23.307 -23.457 1.00 68.31 765 GLY A O 1
ATOM 6032 N N . GLY A 1 766 ? 7.043 22.092 -21.617 1.00 59.31 766 GLY A N 1
ATOM 6033 C CA . GLY A 1 766 ? 8.457 22.457 -21.493 1.00 59.31 766 GLY A CA 1
ATOM 6034 C C . GLY A 1 766 ? 9.376 21.527 -22.298 1.00 59.31 766 GLY A C 1
ATOM 6035 O O . GLY A 1 766 ? 9.029 20.386 -22.591 1.00 59.31 766 GLY A O 1
ATOM 6036 N N . ILE A 1 767 ? 10.600 21.984 -22.588 1.00 49.41 767 ILE A N 1
ATOM 6037 C CA . ILE A 1 767 ? 11.609 21.258 -23.399 1.00 49.41 767 ILE A CA 1
ATOM 6038 C C . ILE A 1 767 ? 12.019 19.900 -22.771 1.00 49.41 767 ILE A C 1
ATOM 6040 O O . ILE A 1 767 ? 12.442 18.987 -23.472 1.00 49.41 767 ILE A O 1
ATOM 6044 N N . PHE A 1 768 ? 11.836 19.728 -21.454 1.00 44.53 768 PHE A N 1
ATOM 6045 C CA . PHE A 1 768 ? 12.134 18.501 -20.690 1.00 44.53 768 PHE A CA 1
ATOM 6046 C C . PHE A 1 768 ? 10.877 17.912 -20.009 1.00 44.53 768 PHE A C 1
ATOM 6048 O O . PHE A 1 768 ? 10.910 17.501 -18.839 1.00 44.53 768 PHE A O 1
ATOM 6055 N N . GLY A 1 769 ? 9.749 17.937 -20.724 1.00 56.91 769 GLY A N 1
ATOM 6056 C CA . GLY A 1 769 ? 8.437 17.472 -20.266 1.00 56.91 769 GLY A CA 1
ATOM 6057 C C . GLY A 1 769 ? 7.456 18.611 -19.975 1.00 56.91 769 GLY A C 1
ATOM 6058 O O . GLY A 1 769 ? 7.837 19.768 -19.797 1.00 56.91 769 GLY A O 1
ATOM 6059 N N . ASP A 1 770 ? 6.174 18.276 -19.906 1.00 70.56 770 ASP A N 1
ATOM 6060 C CA . ASP A 1 770 ? 5.051 19.209 -19.787 1.00 70.56 770 ASP A CA 1
ATOM 6061 C C . ASP A 1 770 ? 4.809 19.722 -18.352 1.00 70.56 770 ASP A C 1
ATOM 6063 O O . ASP A 1 770 ? 4.286 20.822 -18.176 1.00 70.56 770 ASP A O 1
ATOM 6067 N N . GLY A 1 771 ? 5.252 18.993 -17.324 1.00 79.44 771 GLY A N 1
ATOM 6068 C CA . GLY A 1 771 ? 5.066 19.355 -15.912 1.00 79.44 771 GLY A CA 1
ATOM 6069 C C . GLY A 1 771 ? 5.606 20.739 -15.508 1.00 79.44 771 GLY A C 1
ATOM 6070 O O . GLY A 1 771 ? 6.648 21.195 -15.993 1.00 79.44 771 GLY A O 1
ATOM 6071 N N . ILE A 1 772 ? 4.907 21.413 -14.589 1.00 82.94 772 ILE A N 1
ATOM 6072 C CA . ILE A 1 772 ? 5.349 22.655 -13.935 1.00 82.94 772 ILE A CA 1
ATOM 6073 C C . ILE A 1 772 ? 6.543 22.327 -13.030 1.00 82.94 772 ILE A C 1
ATOM 6075 O O . ILE A 1 772 ? 6.457 21.430 -12.200 1.00 82.94 772 ILE A O 1
ATOM 6079 N N . LYS A 1 773 ? 7.687 22.991 -13.206 1.00 79.69 773 LYS A N 1
ATOM 6080 C CA . LYS A 1 773 ? 8.929 22.587 -12.518 1.00 79.69 773 LYS A CA 1
ATOM 6081 C C . LYS A 1 773 ? 9.103 23.240 -11.146 1.00 79.69 773 LYS A C 1
ATOM 6083 O O . LYS A 1 773 ? 9.763 22.650 -10.299 1.00 79.69 773 LYS A O 1
ATOM 6088 N N . TRP A 1 774 ? 8.545 24.435 -10.941 1.00 84.56 774 TRP A N 1
ATOM 6089 C CA . TRP A 1 774 ? 8.656 25.194 -9.692 1.00 84.56 774 TRP A CA 1
ATOM 6090 C C . TRP A 1 774 ? 7.578 26.290 -9.593 1.00 84.56 774 TRP A C 1
ATOM 6092 O O . TRP A 1 774 ? 6.854 26.549 -10.563 1.00 84.56 774 TRP A O 1
ATOM 6102 N N . ASN A 1 775 ? 7.516 26.963 -8.441 1.00 87.56 775 ASN A N 1
ATOM 6103 C CA . ASN A 1 775 ? 6.758 28.204 -8.239 1.00 87.56 775 ASN A CA 1
ATOM 6104 C C . ASN A 1 775 ? 7.176 29.288 -9.248 1.00 87.56 775 ASN A C 1
ATOM 6106 O O . ASN A 1 775 ? 8.342 29.348 -9.631 1.00 87.56 775 ASN A O 1
ATOM 6110 N N . PHE A 1 776 ? 6.240 30.149 -9.650 1.00 90.38 776 PHE A N 1
ATOM 6111 C CA . PHE A 1 776 ? 6.393 31.247 -10.617 1.00 90.38 776 PHE A CA 1
ATOM 6112 C C . PHE A 1 776 ? 6.596 30.837 -12.083 1.00 90.38 776 PHE A C 1
ATOM 6114 O O . PHE A 1 776 ? 7.196 31.591 -12.855 1.00 90.38 776 PHE A O 1
ATOM 6121 N N . THR A 1 777 ? 6.080 29.677 -12.500 1.00 91.50 777 THR A N 1
ATOM 6122 C CA . THR A 1 777 ? 5.921 29.366 -13.933 1.00 91.50 777 THR A CA 1
ATOM 6123 C C . THR A 1 777 ? 4.767 30.198 -14.498 1.00 91.50 777 THR A C 1
ATOM 6125 O O . THR A 1 777 ? 3.753 30.381 -13.827 1.00 91.50 777 THR A O 1
ATOM 6128 N N . LYS A 1 778 ? 4.927 30.726 -15.716 1.00 93.69 778 LYS A N 1
ATOM 6129 C CA . LYS A 1 778 ? 4.008 31.723 -16.288 1.00 93.69 778 LYS A CA 1
ATOM 6130 C C . LYS A 1 778 ? 3.532 31.282 -17.668 1.00 93.69 778 LYS A C 1
ATOM 6132 O O . LYS A 1 778 ? 4.353 30.820 -18.458 1.00 93.69 778 LYS A O 1
ATOM 6137 N N . PHE A 1 779 ? 2.248 31.448 -17.963 1.00 94.81 779 PHE A N 1
ATOM 6138 C CA . PHE A 1 779 ? 1.660 31.204 -19.282 1.00 94.81 779 PHE A CA 1
ATOM 6139 C C . PHE A 1 779 ? 1.053 32.494 -19.819 1.00 94.81 779 PHE A C 1
ATOM 6141 O O . PHE A 1 779 ? 0.274 33.135 -19.118 1.00 94.81 779 PHE A O 1
ATOM 6148 N N . LEU A 1 780 ? 1.407 32.856 -21.049 1.00 95.56 780 LEU A N 1
ATOM 6149 C CA . LEU A 1 780 ? 0.873 34.028 -21.735 1.00 95.56 780 LEU A CA 1
ATOM 6150 C C . LEU A 1 780 ? -0.217 33.595 -22.716 1.00 95.56 780 LEU A C 1
ATOM 6152 O O . LEU A 1 780 ? 0.001 32.696 -23.533 1.00 95.56 780 LEU A O 1
ATOM 6156 N N . VAL A 1 781 ? -1.378 34.236 -22.636 1.00 94.12 781 VAL A N 1
ATOM 6157 C CA . VAL A 1 781 ? -2.572 33.928 -23.431 1.00 94.12 781 VAL A CA 1
ATOM 6158 C C . VAL A 1 781 ? -3.009 35.185 -24.184 1.00 94.12 781 VAL A C 1
ATOM 6160 O O . VAL A 1 781 ? -2.997 36.279 -23.620 1.00 94.12 781 VAL A O 1
ATOM 6163 N N . ASN A 1 782 ? -3.369 35.038 -25.459 1.00 93.00 782 ASN A N 1
ATOM 6164 C CA . ASN A 1 782 ? -3.871 36.142 -26.282 1.00 93.00 782 ASN A CA 1
ATOM 6165 C C . ASN A 1 782 ? -5.363 36.439 -26.027 1.00 93.00 782 ASN A C 1
ATOM 6167 O O . ASN A 1 782 ? -6.029 35.723 -25.279 1.00 93.00 782 ASN A O 1
ATOM 6171 N N . LYS A 1 783 ? -5.883 37.481 -26.689 1.00 91.88 783 LYS A N 1
ATOM 6172 C CA . LYS A 1 783 ? -7.271 37.962 -26.566 1.00 91.88 783 LYS A CA 1
ATOM 6173 C C . LYS A 1 783 ? -8.326 36.939 -27.011 1.00 91.88 783 LYS A C 1
ATOM 6175 O O . LYS A 1 783 ? -9.487 37.057 -26.634 1.00 91.88 783 LYS A O 1
ATOM 6180 N N . GLU A 1 784 ? -7.931 35.933 -27.793 1.00 87.56 784 GLU A N 1
ATOM 6181 C CA . GLU A 1 784 ? -8.789 34.832 -28.252 1.00 87.56 784 GLU A CA 1
ATOM 6182 C C . GLU A 1 784 ? -8.775 33.618 -27.301 1.00 87.56 784 GLU A C 1
ATOM 6184 O O . GLU A 1 784 ? -9.449 32.616 -27.557 1.00 87.56 784 GLU A O 1
ATOM 6189 N N . GLY A 1 785 ? -8.005 33.676 -26.209 1.00 84.81 785 GLY A N 1
ATOM 6190 C CA . GLY A 1 785 ? -7.961 32.621 -25.197 1.00 84.81 785 GLY A CA 1
ATOM 6191 C C . GLY A 1 785 ? -7.039 31.441 -25.530 1.00 84.81 785 GLY A C 1
ATOM 6192 O O . GLY A 1 785 ? -7.180 30.360 -24.950 1.00 84.81 785 GLY A O 1
ATOM 6193 N N . LYS A 1 786 ? -6.082 31.622 -26.453 1.00 88.50 786 LYS A N 1
ATOM 6194 C CA . LYS A 1 786 ? -5.076 30.620 -26.844 1.00 88.50 786 LYS A CA 1
ATOM 6195 C C . LYS A 1 786 ? -3.735 30.865 -26.150 1.00 88.50 786 LYS A C 1
ATOM 6197 O O . LYS A 1 786 ? -3.250 31.993 -26.078 1.00 88.50 786 LYS A O 1
ATOM 6202 N N . VAL A 1 787 ? -3.090 29.791 -25.692 1.00 91.62 787 VAL A N 1
ATOM 6203 C CA . VAL A 1 787 ? -1.787 29.869 -25.015 1.00 91.62 787 VAL A CA 1
ATOM 6204 C C . VAL A 1 787 ? -0.679 30.127 -26.041 1.00 91.62 787 VAL A C 1
ATOM 6206 O O . VAL A 1 787 ? -0.387 29.288 -26.898 1.00 91.62 787 VAL A O 1
ATOM 6209 N N . VAL A 1 788 ? -0.049 31.297 -25.955 1.00 90.69 788 VAL A N 1
ATOM 6210 C CA . VAL A 1 788 ? 0.967 31.765 -26.908 1.00 90.69 788 VAL A CA 1
ATOM 6211 C C . VAL A 1 788 ? 2.358 31.305 -26.483 1.00 90.69 788 VAL A C 1
ATOM 6213 O O . VAL A 1 788 ? 3.091 30.737 -27.301 1.00 90.69 788 VAL A O 1
ATOM 6216 N N . ASP A 1 789 ? 2.692 31.480 -25.201 1.00 91.19 789 ASP A N 1
ATOM 6217 C CA . ASP A 1 789 ? 4.021 31.168 -24.672 1.00 91.19 789 ASP A CA 1
ATOM 6218 C C . ASP A 1 789 ? 4.007 30.718 -23.199 1.00 91.19 789 ASP A C 1
ATOM 6220 O O . ASP A 1 789 ? 3.023 30.898 -22.474 1.00 91.19 789 ASP A O 1
ATOM 6224 N N . ARG A 1 790 ? 5.116 30.112 -22.763 1.00 91.88 790 ARG A N 1
ATOM 6225 C CA . ARG A 1 790 ? 5.361 29.632 -21.402 1.00 91.88 790 ARG A CA 1
ATOM 6226 C C . ARG A 1 790 ? 6.767 30.013 -20.940 1.00 91.88 790 ARG A C 1
ATOM 6228 O O . ARG A 1 790 ? 7.760 29.613 -21.540 1.00 91.88 790 ARG A O 1
ATOM 6235 N N . TYR A 1 791 ? 6.859 30.648 -19.774 1.00 90.94 791 TYR A N 1
ATOM 6236 C CA . TYR A 1 791 ? 8.120 31.115 -19.199 1.00 90.94 791 TYR A CA 1
ATOM 6237 C C . TYR A 1 791 ? 8.503 30.343 -17.936 1.00 90.94 791 TYR A C 1
ATOM 6239 O O . TYR A 1 791 ? 7.658 29.958 -17.120 1.00 90.94 791 TYR A O 1
ATOM 6247 N N . ALA A 1 792 ? 9.807 30.122 -17.773 1.00 87.00 792 ALA A N 1
ATOM 6248 C CA . ALA A 1 792 ? 10.368 29.436 -16.620 1.00 87.00 792 ALA A CA 1
ATOM 6249 C C . ALA A 1 792 ? 10.246 30.279 -15.328 1.00 87.00 792 ALA A C 1
ATOM 6251 O O . ALA A 1 792 ? 10.238 31.509 -15.394 1.00 87.00 792 ALA A O 1
ATOM 6252 N N . PRO A 1 793 ? 10.253 29.633 -14.147 1.00 88.50 793 PRO A N 1
ATOM 6253 C CA . PRO A 1 793 ? 10.333 30.282 -12.833 1.00 88.50 793 PRO A CA 1
ATOM 6254 C C . PRO A 1 793 ? 11.379 31.393 -12.706 1.00 88.50 793 PRO A C 1
ATOM 6256 O O . PRO A 1 793 ? 11.137 32.419 -12.078 1.00 88.50 793 PRO A O 1
ATOM 6259 N N . THR A 1 794 ? 12.548 31.188 -13.315 1.00 84.94 794 THR A N 1
ATOM 6260 C CA . THR A 1 794 ? 13.693 32.105 -13.265 1.00 84.94 794 THR A CA 1
ATOM 6261 C C . THR A 1 794 ? 13.604 33.249 -14.277 1.00 84.94 794 THR A C 1
ATOM 6263 O O . THR A 1 794 ? 14.424 34.166 -14.230 1.00 84.94 794 THR A O 1
ATOM 6266 N N . THR A 1 795 ? 12.630 33.226 -15.192 1.00 89.38 795 THR A N 1
ATOM 6267 C CA . THR A 1 795 ? 12.388 34.339 -16.111 1.00 89.38 795 THR A CA 1
ATOM 6268 C C . THR A 1 795 ? 11.705 35.477 -15.353 1.00 89.38 795 THR A C 1
ATOM 6270 O O . THR A 1 795 ? 10.573 35.331 -14.881 1.00 89.38 795 THR A O 1
ATOM 6273 N N . SER A 1 796 ? 12.412 36.605 -15.256 1.00 90.44 796 SER A N 1
ATOM 6274 C CA . SER A 1 796 ? 11.910 37.870 -14.705 1.00 90.44 796 SER A CA 1
ATOM 6275 C C . SER A 1 796 ? 10.652 38.324 -15.466 1.00 90.44 796 SER A C 1
ATOM 6277 O O . SER A 1 796 ? 10.707 38.367 -16.702 1.00 90.44 796 SER A O 1
ATOM 6279 N N . PRO A 1 797 ? 9.531 38.637 -14.776 1.00 93.75 797 PRO A N 1
ATOM 6280 C CA . PRO A 1 797 ? 8.331 39.175 -15.411 1.00 93.75 797 PRO A CA 1
ATOM 6281 C C . PRO A 1 797 ? 8.609 40.331 -16.377 1.00 93.75 797 PRO A C 1
ATOM 6283 O O . PRO A 1 797 ? 8.093 40.310 -17.489 1.00 93.75 797 PRO A O 1
ATOM 6286 N N . LEU A 1 798 ? 9.491 41.277 -16.033 1.00 91.62 798 LEU A N 1
ATOM 6287 C CA . LEU A 1 798 ? 9.800 42.426 -16.900 1.00 91.62 798 LEU A CA 1
ATOM 6288 C C . LEU A 1 798 ? 10.351 42.024 -18.279 1.00 91.62 798 LEU A C 1
ATOM 6290 O O . LEU A 1 798 ? 10.158 42.735 -19.261 1.00 91.62 798 LEU A O 1
ATOM 6294 N N . LYS A 1 799 ? 10.991 40.854 -18.407 1.00 91.75 799 LYS A N 1
ATOM 6295 C CA . LYS A 1 799 ? 11.457 40.352 -19.714 1.00 91.75 799 LYS A CA 1
ATOM 6296 C C . LYS A 1 799 ? 10.315 39.913 -20.638 1.00 91.75 799 LYS A C 1
ATOM 6298 O O . LYS A 1 799 ? 10.542 39.812 -21.839 1.00 91.75 799 LYS A O 1
ATOM 6303 N N . ILE A 1 800 ? 9.124 39.670 -20.088 1.00 93.44 800 ILE A N 1
ATOM 6304 C CA . ILE A 1 800 ? 7.911 39.240 -20.803 1.00 93.44 800 ILE A CA 1
ATOM 6305 C C . ILE A 1 800 ? 7.145 40.452 -21.367 1.00 93.44 800 ILE A C 1
ATOM 6307 O O . ILE A 1 800 ? 6.311 40.308 -22.256 1.00 93.44 800 ILE A O 1
ATOM 6311 N N . GLU A 1 801 ? 7.459 41.670 -20.912 1.00 93.81 801 GLU A N 1
ATOM 6312 C CA . GLU A 1 801 ? 6.777 42.913 -21.299 1.00 93.81 801 GLU A CA 1
ATOM 6313 C C . GLU A 1 801 ? 6.671 43.109 -22.818 1.00 93.81 801 GLU A C 1
ATOM 6315 O O . GLU A 1 801 ? 5.625 43.511 -23.326 1.00 93.81 801 GLU A O 1
ATOM 6320 N N . LYS A 1 802 ? 7.733 42.780 -23.563 1.00 92.50 802 LYS A N 1
ATOM 6321 C CA . LYS A 1 802 ? 7.748 42.897 -25.030 1.00 92.50 802 LYS A CA 1
ATOM 6322 C C . LYS A 1 802 ? 6.708 41.995 -25.696 1.00 92.50 802 LYS A C 1
ATOM 6324 O O . LYS A 1 802 ? 6.081 42.406 -26.670 1.00 92.50 802 LYS A O 1
ATOM 6329 N N . ASP A 1 803 ? 6.518 40.794 -25.161 1.00 93.06 803 ASP A N 1
ATOM 6330 C CA . ASP A 1 803 ? 5.567 39.820 -25.691 1.00 93.06 803 ASP A CA 1
ATOM 6331 C C . ASP A 1 803 ? 4.129 40.207 -25.318 1.00 93.06 803 ASP A C 1
ATOM 6333 O O . ASP A 1 803 ? 3.227 40.088 -26.146 1.00 93.06 803 ASP A O 1
ATOM 6337 N N . ILE A 1 804 ? 3.925 40.767 -24.118 1.00 93.25 804 ILE A N 1
ATOM 6338 C CA . ILE A 1 804 ? 2.638 41.342 -23.691 1.00 93.25 804 ILE A CA 1
ATOM 6339 C C . ILE A 1 804 ? 2.247 42.502 -24.611 1.00 93.25 804 ILE A C 1
ATOM 6341 O O . ILE A 1 804 ? 1.157 42.493 -25.175 1.00 93.25 804 ILE A O 1
ATOM 6345 N N . LEU A 1 805 ? 3.146 43.465 -24.830 1.00 92.12 805 LEU A N 1
ATOM 6346 C CA . LEU A 1 805 ? 2.906 44.609 -25.716 1.00 92.12 805 LEU A CA 1
ATOM 6347 C C . LEU A 1 805 ? 2.534 44.177 -27.135 1.00 92.12 805 LEU A C 1
ATOM 6349 O O . LEU A 1 805 ? 1.618 44.742 -27.729 1.00 92.12 805 LEU A O 1
ATOM 6353 N N . LYS A 1 806 ? 3.207 43.149 -27.659 1.00 92.56 806 LYS A N 1
ATOM 6354 C CA . LYS A 1 806 ? 2.911 42.596 -28.981 1.00 92.56 806 LYS A CA 1
ATOM 6355 C C . LYS A 1 806 ? 1.478 42.062 -29.078 1.00 92.56 806 LYS A C 1
ATOM 6357 O O . LYS A 1 806 ? 0.849 42.255 -30.110 1.00 92.56 806 LYS A O 1
ATOM 6362 N N . LEU A 1 807 ? 0.972 41.420 -28.022 1.00 92.31 807 LEU A N 1
ATOM 6363 C CA . LEU A 1 807 ? -0.401 40.905 -27.970 1.00 92.31 807 LEU A CA 1
ATOM 6364 C C . LEU A 1 807 ? -1.446 41.982 -27.645 1.00 92.31 807 LEU A C 1
ATOM 6366 O O . LEU A 1 807 ? -2.614 41.836 -27.993 1.00 92.31 807 LEU A O 1
ATOM 6370 N N . LEU A 1 808 ? -1.053 43.061 -26.968 1.00 90.00 808 LEU A N 1
ATOM 6371 C CA . LEU A 1 808 ? -1.942 44.197 -26.720 1.00 90.00 808 LEU A CA 1
ATOM 6372 C C . LEU A 1 808 ? -2.181 45.014 -27.997 1.00 90.00 808 LEU A C 1
ATOM 6374 O O . LEU A 1 808 ? -3.290 45.514 -28.193 1.00 90.00 808 LEU A O 1
ATOM 6378 N N . GLN A 1 809 ? -1.162 45.109 -28.858 1.00 84.25 809 GLN A N 1
ATOM 6379 C CA . GLN A 1 809 ? -1.187 45.840 -30.132 1.00 84.25 809 GLN A CA 1
ATOM 6380 C C . GLN A 1 809 ? -1.775 45.046 -31.311 1.00 84.25 809 GLN A C 1
ATOM 6382 O O . GLN A 1 809 ? -2.133 45.660 -32.315 1.00 84.25 809 GLN A O 1
ATOM 6387 N N . SER A 1 810 ? -1.853 43.714 -31.205 1.00 69.88 810 SER A N 1
ATOM 6388 C CA . SER A 1 810 ? -2.611 42.844 -32.120 1.00 69.88 810 SER A CA 1
ATOM 6389 C C . SER A 1 810 ? -4.091 42.845 -31.779 1.00 69.88 810 SER A C 1
ATOM 6391 O O . SER A 1 810 ? -4.901 42.827 -32.723 1.00 69.88 810 SER A O 1
#

Radius of gyration: 31.94 Å; chains: 1; bounding box: 85×79×80 Å

Foldseek 3Di:
DDDDDQVRLQQQQAQFFAAQQAADASVRTFDRHHQWDAPQVDWDFDDAPLDDTDGSHTPQKDKAAKDKDKDWDAWAQQQVVQQVQCVLQAHDHRQHTNNNCVQVVHDSFFCVVVSVFFPTKIKIKTDTFRMKMFGNDPPIAGDVVLLVLQDLDQQLLSLLVSCNRRNFWGWGMWGKWKMKMKMKTATPQAPDDSVLVSVLSVVLSCCQAVVPPPPPVQPPVNVVSRFVLSPQVDPPWDPLDQQKTWRDDRRMIMIIGMAAFDSNDRHNVVSNVRGSVTMGTDHTYIDGPLVNNPPRRNSVSSVVLSVLCSNLVFPSQCRSLLSLLPAAKDKPPHPVPPPPDPPDPDDDDQDWFDQDPPDDTAGEDFDKTFQQLWFFQWKFWFQDDLVSRYIDIMTMTGPDHRPQQPVFWDRDKDKDDDDPDCVQWAALHDDQTATERQDKAFDDPVPDPDPQKAKGFGIKGWDWDDDPNHIYIDIMTIIIIGGQKDWDDKDKDFQDPPPPPPPDPDPPDDDDDDDDDDDDDDPPPHPPPDPLPDPNPPDDDPCCLAEDRGMGGDASSRPPGNKGFRIKGWDADPPRSYITMITIITDMDGDPPPSDDDDDDDDDDDDDDPDDDDFQQVDWFAFLVGDIDGCVVLAQAKEKEFAAFLQDPLHQQQLVLVQVLCVVCVVLRYAYEYEYECQAPNRHVDRSVVVCCCCCPVSVDPGTYGHHQYDPVSDDDDPVPVVVVVVVCVPDPPDPDDDDDDDDRAHLDDPRHDPSSVQQLVQEADPVGSGQDHGTWIWIAASRRHTDDIDHNPDRSVVCSVVSVVRSVD

pLDDT: mean 76.7, std 21.07, range [22.56, 97.44]